Protein 6ZGS (pdb70)

B-factor: mean 89.37, std 30.89, range [28.59, 188.36]

Solvent-accessible surface area: 31086 Å² total; per-residue (Å²): 175,46,71,65,137,28,1,19,83,8,0,49,51,0,3,9,0,0,4,14,0,33,82,0,36,41,28,3,26,174,23,0,81,89,91,43,80,18,49,143,71,53,4,26,78,1,45,17,34,0,21,38,30,6,1,58,38,0,60,49,0,0,48,67,10,53,140,119,24,9,87,136,3,0,61,64,0,0,71,42,0,18,76,0,0,43,81,0,0,139,3,113,43,69,166,81,5,24,93,13,3,0,43,45,0,0,64,0,0,0,12,0,4,0,0,6,0,2,4,1,3,52,11,36,62,91,98,82,2,28,1,0,0,58,2,0,12,0,38,3,53,0,27,80,88,0,14,91,62,0,68,143,20,44,139,98,134,60,79,18,19,39,76,0,3,53,118,2,0,74,41,0,4,91,41,0,60,83,2,0,35,120,1,72,58,18,88,123,59,190,152,26,43,79,209,176,112,192,34,81,79,37,19,51,26,103,52,0,86,61,23,63,57,2,107,50,3,36,28,0,0,36,0,5,1,21,0,0,44,4,0,41,72,32,0,25,7,24,0,120,102,50,67,34,86,59,166,28,0,56,44,3,23,62,20,23,29,131,10,19,10,42,0,9,39,67,0,0,113,68,6,48,164,116,35,16,64,93,35,2,6,52,10,7,43,85,9,15,52,7,0,72,31,0,64,162,67,0,43,54,66,109,5,0,22,83,2,0,74,33,0,0,56,5,34,0,1,9,13,0,0,0,0,5,9,1,2,78,4,0,3,26,90,13,1,0,1,1,1,0,21,0,12,14,0,11,1,78,0,6,79,33,0,58,167,43,0,19,130,16,41,113,81,58,52,50,19,126,70,0,0,41,46,0,0,3,16,0,10,1,0,30,38,11,6,97,136,12,119,65,20,154,81,56,108,5,113,156,93,26,86,129,122,219,85,30,109,29,3,44,48,0,3,8,0,1,3,13,0,32,85,0,45,38,27,3,19,170,22,1,78,88,96,38,81,26,51,164,68,53,3,33,88,1,54,18,34,0,20,38,29,8,1,60,35,0,54,51,1,0,59,66,9,53,140,116,25,5,91,137,3,0,64,60,0,0,72,43,0,20,72,0,0,54,82,0,0,138,5,111,33,64,147,83,8,28,97,14,2,0,51,46,0,0,74,0,0,0,12,0,4,0,0,5,0,0,4,11,2,67,153,79,87,107,101,81,3,24,1,1,0,56,2,0,9,0,35,2,48,0,29,80,91,0,16,86,66,0,98,194,34,80,51,20,49,110,0,2,75,136,0,0,75,37,0,4,92,35,0,57,75,3,0,41,137,12,105,100,239,52,73,67,26,115,95,0,105,60,28,98,64,1,100,72,3,39,47,0,0,59,2,4,0,20,0,0,40,1,0,37,64,46,0,33,25,19,0,150,90,54,64,27,83,58,159,20,1,52,43,4,20,62,23,21,29,123,9,18,10,37,0,8,38,69,0,0,109,60,6,44,155,120,33,16,72,98,40,3,5,52,12,7,43,83,8,9,52,6,0,29,35,0,69,129,67,1,49,54,68,107,4,0,23,82,3,0,71,34,0,0,51,5,30,0,0,8,13,0,0,0,0,4,7,0,4,90,17,3,7,28,84,12,2,0,2,0,0,0,22,0,11,14,0,11,1,79,0,7,83,31,0,53,168,37,1,16,125,22,40,113,82,60,54,39,23,132,56,3,0,20,41,0,0,5,36,1,6,9,0,29,37,14,6,97,137,10,120,90

Secondary structure (DSSP, 8-state):
---TTHHHHHHHHHHHHHHHHHHHHHHTHHHHHHHSS--HHHHHHHHHHHHHHHHHHHHHHHHHHHHH-HHHHHHHHHHHHHHHHHHHHT--SHHHHIIIIIIIIHHHHHHHHHHHHHHHHHH-TTSHHHHHHHHHHHHHHHHHHHHHHHHHHHHSTT--HHHHHHHHHHHHHHHHHHHHHT--PSPSS----S-----EEPPPHHHHHT-HHHHHHHHHHHHHHHHHHHHGGGHHHHHHHHT--HHHHHHHHHHHHHHHHHHHHHHHHHHHHH-SHHHHHHHHHHHHHHHHHHHHHTTSHHHHHHHHHHHHHHHHHHHHHHHHHHHHHH-STTHHHHHHHHHHHHHHHHHHHHHHHHHHHHHHSSSHHHHHHHHHHHHHHHHHHHH-PPPPPEE-HHHHTT--/-HHHHHHHHHHHHHHHHHHHHTHHHHHHHSS--HHHHHHHHHHHHHHHHHHHHHHHHHHHHH-HHHHHHHHHHHHHHHHHHHTT--SHHHHIIIIIIIIHHHHHHHHHHHHHHGGGG-TTSHHHHHHHHHTHHHHHHHHHHHHHHHH--HHHHHHHHHHHHHHHHHHHHHT-------HHHHTT-HHHHHHHHHHHHHHHHHHHHGGGHHHHHHHHT--HHHHHHHHHHHHHHHHHHHHHHHHHHHHH-SHHHHHHHHHHHHHHHHHHHHHTTSHHHHHHHHHHHHHHHHHHHHHHHHHHHHHH-STTHHHHHHHHHHHHHHHHHHHHHHHHHHHHHHTSSHHHHHHHHHHHHHHHHHHHH---

Radius of gyration: 29.69 Å; Cα contacts (8 Å, |Δi|>4): 1518; chains: 2; bounding box: 89×66×71 Å

GO terms:
  GO:0005886 plasma membrane (C, EXP)

Sequence (768 aa):
TMPRWVPLLLGLLGSTTCGMLLYAWSVFIKPLNAEFGWSRAEIAMAFAICCLIFGLMTFPAGRLSDKMGPRKVVMTGGVLLAIGFILSGFIQSKYQLYITYGVIAGFGGGMIYLPPIATAPKWWPDRRALATGFAVVGLGLGSFLMGPLATYIIEKPGMGWRYVFWYCGVAMGIMALIAGAFLEPPPAGWKPAGYTPKVTRDWTYEEAKGDTKFWLLYLAYFCGSFAGLMVIGHLAGFGRDAGLTAMAAAGAVSSLAFSNAATRILSGWFVDKIGIRVYFAALFALQTAAMIAIFQLGGSVVGLSIVAIVIGWNYGAMFTLFPATCLQFYGPTAQGSNYGLLFTACGLAGFAGPWVGGWLKDTTGTYYLPFLCAAALCALGTAIVFMTKPPEKKHALELEVLFQPLLLGLLGSTTCGMLLYAWSVFIKPLNAEFGWSRAEIAMAFAICCLIFGLMTFPAGRLSDKMGPRKVVMTGGVLLAIGFILSGFIQSKYQLYITYGVIAGFGGGMIYLPPIATAPKWWPDRRALATGFAVVGLGLGSFLMGPLATYIIGWRYVFWYCGVAMGIMALIAGAFLEPRDWTYEEAKGDTKFWLLYLAYFCGSFAGLMVIGHLAGFGRDAGLTAMAAAGAVSSLAFSNAATRILSGWFVDKIGIRVYFAALFALQTAAMIAIFQLGGSVVGLSIVAIVIGWNYGAMFTLFPATCLQFYGPTAQGSNYGLLFTACGLAGFAGPWVGGWLKDTTGTYYLPFLCAAALCALGTAIVFMTKP

Nearest PDB structures (foldseek):
  6zgt-assembly1_A  TM=1.002E+00  e=6.004E-56  Syntrophobacter fumaroxidans MPOB
  6zgr-assembly1_A  TM=9.962E-01  e=1.870E-52  Syntrophobacter fumaroxidans MPOB
  6g9x-assembly1_A  TM=9.944E-01  e=1.055E-51  Syntrophobacter fumaroxidans MPOB
  6hcl-assembly1_A  TM=9.976E-01  e=3.540E-51  Syntrophobacter fumaroxidans MPOB
  6zgr-assembly2_B  TM=9.997E-01  e=9.902E-46  Syntrophobacter fumaroxidans MPOB

Organism: Syntrophobacter fumaroxidans (strain DSM 10017 / MPOB) (NCBI:txid335543)

Foldseek 3Di:
DDDLCLLLVLLLLLLLLLLLLLQCLVLCQPVVVVVDVAHSVLSVLLSLLLLLQLLQLLQVLLVCCLVPNLLVQLLVLLVQLLQLLLQCLVDDDSVSSSVSSRHRNSNSSSSSLFNSLLASCLLPVLQNLLSNLSNNLSNLVNCVVNVVVQVVQCPDDVHHNSNSSNVSSVVSSVSSNVSSNPTGHPPPDDHDDPDDVFDFDFAALVRLVPDVLLVLLLLLLLLLLLLLLLPLVCLLVLQVVLPDDSVLSVVLLVLLSVLLSVLSNVVSRVCSPVNAQPVLLVLLLVLLVLLVCCVVQSHHSVSSNVSNNSSSNSSSNSSSRSLVVQCVQGNSSSSSNSVSVSSSSSSVSSNPRHVVSVCQCVVVVDNCVSSVSSSVSSVSSSVSSNVRDHDDTGTDVVVVVPPD/DLVLLLLLQLLLLLLLVVLVLCQVVVVVVDVAHSVLSVLLSLLLLLQLLLLLQVLLVCCLVPNLLVLLLVLLVQQLQLLLQCLVDDDSVSNSCSSRNRNSNSSNSSQQSQLLFQLQVPVLQNLLSSLSNNLSNLVNCVVLVVVCVVQPVNSSSSNVSSVVSSVSSNVSSVPTGHVFAALVRLVPDPLLVLLLLLLLLQLLLLLQPLVCQLVLLVVLPDPSVLSVVLLVLLSVLLNVLSNPVSRVCSVVNAQVVLLVLLLLLLVLLVCCVPQSHDSVSSSVSNNSSSNSSSNSSSRSLVVQCVPGNSSSSSNSVSVSSSSSSVSSNPRRVVSVVVCVVVVHNCVSSVSSSVSSNSSSVSSNPRDD

Structure (mmCIF, N/CA/C/O backbone):
data_6ZGS
#
_entry.id   6ZGS
#
_cell.length_a   102.146
_cell.length_b   199.681
_cell.length_c   61.608
_cell.angle_alpha   90.000
_cell.angle_beta   90.000
_cell.angle_gamma   90.000
#
_symmetry.space_group_name_H-M   'P 21 21 2'
#
loop_
_entity.id
_entity.type
_entity.pdbx_description
1 polymer 'L-lactate transporter'
2 non-polymer 'HYDROCINNAMIC ACID'
3 water water
#
loop_
_atom_site.group_PDB
_atom_site.id
_atom_site.type_symbol
_atom_site.label_atom_id
_atom_site.label_alt_id
_atom_site.label_comp_id
_atom_site.label_asym_id
_atom_site.label_entity_id
_atom_site.label_seq_id
_atom_site.pdbx_PDB_ins_code
_atom_site.Cartn_x
_atom_site.Cartn_y
_atom_site.Cartn_z
_atom_site.occupancy
_atom_site.B_iso_or_equiv
_atom_site.auth_seq_id
_atom_site.auth_comp_id
_atom_site.auth_asym_id
_atom_site.auth_atom_id
_atom_site.pdbx_PDB_model_num
ATOM 1 N N . THR A 1 7 ? -36.022 42.974 17.698 1.00 147.01 7 THR A N 1
ATOM 2 C CA . THR A 1 7 ? -35.780 42.944 16.259 1.00 147.88 7 THR A CA 1
ATOM 3 C C . THR A 1 7 ? -35.415 41.530 15.763 1.00 138.22 7 THR A C 1
ATOM 4 O O . THR A 1 7 ? -36.233 40.616 15.872 1.00 142.90 7 THR A O 1
ATOM 8 N N . MET A 1 8 ? -34.190 41.335 15.215 1.00 124.60 8 MET A N 1
ATOM 9 C CA . MET A 1 8 ? -33.919 40.031 14.600 1.00 115.87 8 MET A CA 1
ATOM 10 C C . MET A 1 8 ? -33.529 38.998 15.661 1.00 109.08 8 MET A C 1
ATOM 11 O O . MET A 1 8 ? -32.807 39.319 16.609 1.00 114.66 8 MET A O 1
ATOM 16 N N . PRO A 1 9 ? -33.996 37.754 15.529 1.00 108.66 9 PRO A N 1
ATOM 17 C CA . PRO A 1 9 ? -33.633 36.719 16.508 1.00 108.65 9 PRO A CA 1
ATOM 18 C C . PRO A 1 9 ? -32.136 36.489 16.527 1.00 103.03 9 PRO A C 1
ATOM 19 O O . PRO A 1 9 ? -31.500 36.345 15.482 1.00 115.03 9 PRO A O 1
ATOM 23 N N . ARG A 1 10 ? -31.582 36.412 17.737 1.00 97.65 10 ARG A N 1
ATOM 24 C CA . ARG A 1 10 ? -30.138 36.472 17.913 1.00 90.66 10 ARG A CA 1
ATOM 25 C C . ARG A 1 10 ? -29.403 35.242 17.383 1.00 83.74 10 ARG A C 1
ATOM 26 O O . ARG A 1 10 ? -28.175 35.168 17.527 1.00 87.31 10 ARG A O 1
ATOM 34 N N . TRP A 1 11 ? -30.095 34.291 16.760 1.00 81.78 11 TRP A N 1
ATOM 35 C CA . TRP A 1 11 ? -29.410 33.201 16.091 1.00 87.70 11 TRP A CA 1
ATOM 36 C C . TRP A 1 11 ? -29.167 33.486 14.623 1.00 90.60 11 TRP A C 1
ATOM 37 O O . TRP A 1 11 ? -28.365 32.794 13.982 1.00 95.33 11 TRP A O 1
ATOM 48 N N . VAL A 1 12 ? -29.844 34.479 14.082 1.00 83.10 12 VAL A N 1
ATOM 49 C CA . VAL A 1 12 ? -29.505 34.962 12.750 1.00 90.34 12 VAL A CA 1
ATOM 50 C C . VAL A 1 12 ? -28.023 35.307 12.635 1.00 85.93 12 VAL A C 1
ATOM 51 O O . VAL A 1 12 ? -27.382 34.854 11.678 1.00 90.05 12 VAL A O 1
ATOM 55 N N . PRO A 1 13 ? -27.426 36.090 13.545 1.00 84.13 13 PRO A N 1
ATOM 56 C CA . PRO A 1 13 ? -25.968 36.273 13.496 1.00 82.58 13 PRO A CA 1
ATOM 57 C C . PRO A 1 13 ? -25.209 34.989 13.319 1.00 83.74 13 PRO A C 1
ATOM 58 O O . PRO A 1 13 ? -24.283 34.937 12.503 1.00 92.03 13 PRO A O 1
ATOM 62 N N . LEU A 1 14 ? -25.582 33.939 14.053 1.00 80.99 14 LEU A N 1
ATOM 63 C CA . LEU A 1 14 ? -24.862 32.681 13.911 1.00 76.47 14 LEU A CA 1
ATOM 64 C C . LEU A 1 14 ? -24.999 32.128 12.505 1.00 80.28 14 LEU A C 1
ATOM 65 O O . LEU A 1 14 ? -24.019 31.633 11.920 1.00 71.22 14 LEU A O 1
ATOM 70 N N . LEU A 1 15 ? -26.212 32.185 11.952 1.00 85.35 15 LEU A N 1
ATOM 71 C CA . LEU A 1 15 ? -26.410 31.697 10.592 1.00 76.99 15 LEU A CA 1
ATOM 72 C C . LEU A 1 15 ? -25.539 32.474 9.614 1.00 87.15 15 LEU A C 1
ATOM 73 O O . LEU A 1 15 ? -24.919 31.895 8.704 1.00 98.71 15 LEU A O 1
ATOM 78 N N . LEU A 1 16 ? -25.432 33.785 9.836 1.00 78.43 16 LEU A N 1
ATOM 79 C CA . LEU A 1 16 ? -24.636 34.635 8.964 1.00 72.36 16 LEU A CA 1
ATOM 80 C C . LEU A 1 16 ? -23.165 34.260 9.028 1.00 81.36 16 LEU A C 1
ATOM 81 O O . LEU A 1 16 ? -22.495 34.138 7.994 1.00 101.10 16 LEU A O 1
ATOM 86 N N . GLY A 1 17 ? -22.641 34.089 10.239 1.00 80.87 17 GLY A N 1
ATOM 87 C CA . GLY A 1 17 ? -21.248 33.702 10.364 1.00 77.78 17 GLY A CA 1
ATOM 88 C C . GLY A 1 17 ? -20.984 32.344 9.753 1.00 75.72 17 GLY A C 1
ATOM 89 O O . GLY A 1 17 ? -19.934 32.115 9.139 1.00 83.55 17 GLY A O 1
ATOM 90 N N . LEU A 1 18 ? -21.944 31.428 9.889 1.00 68.03 18 LEU A N 1
ATOM 91 C CA . LEU A 1 18 ? -21.823 30.155 9.197 1.00 71.99 18 LEU A CA 1
ATOM 92 C C . LEU A 1 18 ? -21.686 30.362 7.682 1.00 89.56 18 LEU A C 1
ATOM 93 O O . LEU A 1 18 ? -20.792 29.776 7.048 1.00 95.39 18 LEU A O 1
ATOM 98 N N . LEU A 1 19 ? -22.518 31.242 7.095 1.00 77.46 19 LEU A N 1
ATOM 99 C CA . LEU A 1 19 ? -22.439 31.469 5.643 1.00 83.61 19 LEU A CA 1
ATOM 100 C C . LEU A 1 19 ? -21.102 32.084 5.215 1.00 85.72 19 LEU A C 1
ATOM 101 O O . LEU A 1 19 ? -20.451 31.603 4.274 1.00 87.21 19 LEU A O 1
ATOM 106 N N . GLY A 1 20 ? -20.683 33.153 5.889 1.00 83.27 20 GLY A N 1
ATOM 107 C CA . GLY A 1 20 ? -19.447 33.828 5.508 1.00 79.75 20 GLY A CA 1
ATOM 108 C C . GLY A 1 20 ? -18.222 32.944 5.678 1.00 89.39 20 GLY A C 1
ATOM 109 O O . GLY A 1 20 ? -17.345 32.875 4.801 1.00 92.76 20 GLY A O 1
ATOM 110 N N . SER A 1 21 ? -18.136 32.248 6.816 1.00 80.28 21 SER A N 1
ATOM 111 C CA . SER A 1 21 ? -17.002 31.363 7.023 1.00 78.17 21 SER A CA 1
ATOM 112 C C . SER A 1 21 ? -17.030 30.192 6.049 1.00 81.99 21 SER A C 1
ATOM 113 O O . SER A 1 21 ? -15.967 29.680 5.680 1.00 86.54 21 SER A O 1
ATOM 116 N N . THR A 1 22 ? -18.221 29.763 5.600 1.00 75.12 22 THR A N 1
ATOM 117 C CA . THR A 1 22 ? -18.265 28.707 4.597 1.00 75.13 22 THR A CA 1
ATOM 118 C C . THR A 1 22 ? -17.712 29.193 3.270 1.00 74.02 22 THR A C 1
ATOM 119 O O . THR A 1 22 ? -16.936 28.485 2.611 1.00 85.40 22 THR A O 1
ATOM 123 N N . THR A 1 23 ? -18.084 30.403 2.879 1.00 72.09 23 THR A N 1
ATOM 124 C CA . THR A 1 23 ? -17.480 31.025 1.703 1.00 80.95 23 THR A CA 1
ATOM 125 C C . THR A 1 23 ? -15.952 31.081 1.824 1.00 85.97 23 THR A C 1
ATOM 126 O O . THR A 1 23 ? -15.232 30.749 0.865 1.00 88.71 23 THR A O 1
ATOM 130 N N . CYS A 1 24 ? -15.441 31.471 3.006 1.00 91.17 24 CYS A N 1
ATOM 131 C CA . CYS A 1 24 ? -13.988 31.563 3.200 1.00 75.64 24 CYS A CA 1
ATOM 132 C C . CYS A 1 24 ? -13.321 30.197 3.098 1.00 77.54 24 CYS A C 1
ATOM 133 O O . CYS A 1 24 ? -12.215 30.066 2.549 1.00 77.71 24 CYS A O 1
ATOM 136 N N . GLY A 1 25 ? -13.981 29.166 3.621 1.00 73.81 25 GLY A N 1
ATOM 137 C CA . GLY A 1 25 ? -13.455 27.826 3.482 1.00 60.61 25 GLY A CA 1
ATOM 138 C C . GLY A 1 25 ? -13.420 27.368 2.040 1.00 65.23 25 GLY A C 1
ATOM 139 O O . GLY A 1 25 ? -12.465 26.716 1.610 1.00 74.61 25 GLY A O 1
ATOM 140 N N . MET A 1 26 ? -14.462 27.683 1.273 1.00 76.97 26 MET A N 1
ATOM 141 C CA . MET A 1 26 ? -14.438 27.358 -0.154 1.00 79.59 26 MET A CA 1
ATOM 142 C C . MET A 1 26 ? -13.247 28.014 -0.843 1.00 82.85 26 MET A C 1
ATOM 143 O O . MET A 1 26 ? -12.516 27.364 -1.611 1.00 81.39 26 MET A O 1
ATOM 148 N N . LEU A 1 27 ? -13.040 29.315 -0.572 1.00 88.26 27 LEU A N 1
ATOM 149 C CA . LEU A 1 27 ? -11.928 30.046 -1.186 1.00 85.31 27 LEU A CA 1
ATOM 150 C C . LEU A 1 27 ? -10.587 29.410 -0.839 1.00 87.01 27 LEU A C 1
ATOM 151 O O . LEU A 1 27 ? -9.727 29.227 -1.711 1.00 81.83 27 LEU A O 1
ATOM 156 N N . LEU A 1 28 ? -10.375 29.108 0.445 1.00 89.12 28 LEU A N 1
ATOM 157 C CA . LEU A 1 28 ? -9.102 28.545 0.873 1.00 75.92 28 LEU A CA 1
ATOM 158 C C . LEU A 1 28 ? -8.933 27.088 0.468 1.00 77.83 28 LEU A C 1
ATOM 159 O O . LEU A 1 28 ? -7.827 26.556 0.614 1.00 83.37 28 LEU A O 1
ATOM 164 N N . TYR A 1 29 ? -10.008 26.400 0.064 1.00 75.21 29 TYR A N 1
ATOM 165 C CA . TYR A 1 29 ? -9.869 25.027 -0.414 1.00 76.91 29 TYR A CA 1
ATOM 166 C C . TYR A 1 29 ? -9.577 24.930 -1.916 1.00 88.09 29 TYR A C 1
ATOM 167 O O . TYR A 1 29 ? -8.885 24.001 -2.348 1.00 97.59 29 TYR A O 1
ATOM 176 N N . ALA A 1 30 ? -10.085 25.867 -2.719 1.00 79.87 30 ALA A N 1
ATOM 177 C CA . ALA A 1 30 ? -9.995 25.813 -4.185 1.00 80.89 30 ALA A CA 1
ATOM 178 C C . ALA A 1 30 ? -8.638 25.427 -4.806 1.00 93.63 30 ALA A C 1
ATOM 179 O O . ALA A 1 30 ? -8.586 24.751 -5.852 1.00 104.38 30 ALA A O 1
ATOM 181 N N . TRP A 1 31 ? -7.536 25.906 -4.216 1.00 93.33 31 TRP A N 1
ATOM 182 C CA . TRP A 1 31 ? -6.238 25.817 -4.888 1.00 97.94 31 TRP A CA 1
ATOM 183 C C . TRP A 1 31 ? -5.866 24.364 -5.176 1.00 98.01 31 TRP A C 1
ATOM 184 O O . TRP A 1 31 ? -5.344 24.034 -6.261 1.00 99.72 31 TRP A O 1
ATOM 195 N N . SER A 1 32 ? -6.147 23.477 -4.221 1.00 95.09 32 SER A N 1
ATOM 196 C CA . SER A 1 32 ? -5.841 22.075 -4.432 1.00 95.07 32 SER A CA 1
ATOM 197 C C . SER A 1 32 ? -6.671 21.520 -5.580 1.00 103.81 32 SER A C 1
ATOM 198 O O . SER A 1 32 ? -6.184 20.676 -6.345 1.00 103.18 32 SER A O 1
ATOM 201 N N . VAL A 1 33 ? -7.909 22.009 -5.732 1.00 98.17 33 VAL A N 1
ATOM 202 C CA . VAL A 1 33 ? -8.734 21.648 -6.886 1.00 94.85 33 VAL A CA 1
ATOM 203 C C . VAL A 1 33 ? -8.009 21.973 -8.185 1.00 103.36 33 VAL A C 1
ATOM 204 O O . VAL A 1 33 ? -8.050 21.205 -9.157 1.00 109.30 33 VAL A O 1
ATOM 208 N N . PHE A 1 34 ? -7.339 23.116 -8.225 1.00 108.00 34 PHE A N 1
ATOM 209 C CA . PHE A 1 34 ? -6.721 23.507 -9.490 1.00 98.80 34 PHE A CA 1
ATOM 210 C C . PHE A 1 34 ? -5.292 23.006 -9.666 1.00 104.17 34 PHE A C 1
ATOM 211 O O . PHE A 1 34 ? -4.673 23.359 -10.672 1.00 109.60 34 PHE A O 1
ATOM 219 N N . ILE A 1 35 ? -4.739 22.238 -8.715 1.00 103.29 35 ILE A N 1
ATOM 220 C CA . ILE A 1 35 ? -3.355 21.755 -8.877 1.00 98.02 35 ILE A CA 1
ATOM 221 C C . ILE A 1 35 ? -3.180 20.995 -10.194 1.00 100.64 35 ILE A C 1
ATOM 222 O O . ILE A 1 35 ? -2.227 21.241 -10.943 1.00 106.57 35 ILE A O 1
ATOM 227 N N . LYS A 1 36 ? -4.058 20.019 -10.477 1.00 96.38 36 LYS A N 1
ATOM 228 C CA . LYS A 1 36 ? -3.853 19.196 -11.678 1.00 98.71 36 LYS A CA 1
ATOM 229 C C . LYS A 1 36 ? -4.288 19.893 -12.974 1.00 114.01 36 LYS A C 1
ATOM 230 O O . LYS A 1 36 ? -3.567 19.796 -13.980 1.00 117.84 36 LYS A O 1
ATOM 236 N N . PRO A 1 37 ? -5.432 20.597 -13.016 1.00 108.36 37 PRO A N 1
ATOM 237 C CA . PRO A 1 37 ? -5.809 21.262 -14.285 1.00 104.80 37 PRO A CA 1
ATOM 238 C C . PRO A 1 37 ? -4.784 22.280 -14.771 1.00 120.92 37 PRO A C 1
ATOM 239 O O . PRO A 1 37 ? -4.456 22.311 -15.969 1.00 135.15 37 PRO A O 1
ATOM 243 N N . LEU A 1 38 ? -4.280 23.133 -13.872 1.00 120.99 38 LEU A N 1
ATOM 244 C CA . LEU A 1 38 ? -3.281 24.131 -14.252 1.00 122.26 38 LEU A CA 1
ATOM 245 C C . LEU A 1 38 ? -1.954 23.499 -14.667 1.00 119.36 38 LEU A C 1
ATOM 246 O O . LEU A 1 38 ? -1.238 24.067 -15.503 1.00 117.96 38 LEU A O 1
ATOM 251 N N . ASN A 1 39 ? -1.586 22.353 -14.085 1.00 110.60 39 ASN A N 1
ATOM 252 C CA . ASN A 1 39 ? -0.391 21.669 -14.560 1.00 109.31 39 ASN A CA 1
ATOM 253 C C . ASN A 1 39 ? -0.631 21.035 -15.922 1.00 121.45 39 ASN A C 1
ATOM 254 O O . ASN A 1 39 ? 0.319 20.844 -16.689 1.00 117.27 39 ASN A O 1
ATOM 259 N N . ALA A 1 40 ? -1.887 20.695 -16.240 1.00 126.73 40 ALA A N 1
ATOM 260 C CA . ALA A 1 40 ? -2.182 20.165 -17.571 1.00 122.61 40 ALA A CA 1
ATOM 261 C C . ALA A 1 40 ? -2.136 21.261 -18.632 1.00 126.11 40 ALA A C 1
ATOM 262 O O . ALA A 1 40 ? -1.599 21.042 -19.724 1.00 139.74 40 ALA A O 1
ATOM 264 N N . GLU A 1 41 ? -2.700 22.444 -18.341 1.00 112.81 41 GLU A N 1
ATOM 265 C CA . GLU A 1 41 ? -2.741 23.490 -19.367 1.00 114.89 41 GLU A CA 1
ATOM 266 C C . GLU A 1 41 ? -1.387 24.171 -19.557 1.00 125.77 41 GLU A C 1
ATOM 267 O O . GLU A 1 41 ? -0.996 24.460 -20.696 1.00 141.98 41 GLU A O 1
ATOM 273 N N . PHE A 1 42 ? -0.672 24.455 -18.468 1.00 121.73 42 PHE A N 1
ATOM 274 C CA . PHE A 1 42 ? 0.622 25.129 -18.508 1.00 124.87 42 PHE A CA 1
ATOM 275 C C . PHE A 1 42 ? 1.693 24.228 -17.892 1.00 134.13 42 PHE A C 1
ATOM 276 O O . PHE A 1 42 ? 1.398 23.192 -17.289 1.00 134.22 42 PHE A O 1
ATOM 284 N N . GLY A 1 43 ? 2.954 24.638 -18.020 1.00 142.86 43 GLY A N 1
ATOM 285 C CA . GLY A 1 43 ? 4.040 23.893 -17.402 1.00 147.95 43 GLY A CA 1
ATOM 286 C C . GLY A 1 43 ? 4.207 24.162 -15.916 1.00 147.96 43 GLY A C 1
ATOM 287 O O . GLY A 1 43 ? 5.337 24.173 -15.417 1.00 158.20 43 GLY A O 1
ATOM 288 N N . TRP A 1 44 ? 3.093 24.359 -15.201 1.00 132.28 44 TRP A N 1
ATOM 289 C CA . TRP A 1 44 ? 3.102 24.888 -13.839 1.00 121.37 44 TRP A CA 1
ATOM 290 C C . TRP A 1 44 ? 3.211 23.781 -12.795 1.00 123.45 44 TRP A C 1
ATOM 291 O O . TRP A 1 44 ? 2.416 22.832 -12.783 1.00 122.38 44 TRP A O 1
ATOM 302 N N . SER A 1 45 ? 4.176 23.939 -11.892 1.00 120.41 45 SER A N 1
ATOM 303 C CA . SER A 1 45 ? 4.447 22.957 -10.859 1.00 106.78 45 SER A CA 1
ATOM 304 C C . SER A 1 45 ? 3.378 22.994 -9.769 1.00 101.80 45 SER A C 1
ATOM 305 O O . SER A 1 45 ? 2.629 23.965 -9.620 1.00 101.25 45 SER A O 1
ATOM 308 N N . ARG A 1 46 ? 3.348 21.938 -8.957 1.00 97.84 46 ARG A N 1
ATOM 309 C CA . ARG A 1 46 ? 2.494 21.988 -7.780 1.00 93.47 46 ARG A CA 1
ATOM 310 C C . ARG A 1 46 ? 2.907 23.148 -6.884 1.00 96.86 46 ARG A C 1
ATOM 311 O O . ARG A 1 46 ? 2.062 23.920 -6.426 1.00 95.38 46 ARG A O 1
ATOM 319 N N . ALA A 1 47 ? 4.216 23.307 -6.660 1.00 94.53 47 ALA A N 1
ATOM 320 C CA . ALA A 1 47 ? 4.706 24.380 -5.795 1.00 94.79 47 ALA A CA 1
ATOM 321 C C . ALA A 1 47 ? 4.377 25.756 -6.359 1.00 99.93 47 ALA A C 1
ATOM 322 O O . ALA A 1 47 ? 4.127 26.698 -5.600 1.00 102.81 47 ALA A O 1
ATOM 324 N N . GLU A 1 48 ? 4.394 25.901 -7.684 1.00 102.86 48 GLU A N 1
ATOM 325 C CA . GLU A 1 48 ? 4.057 27.187 -8.293 1.00 105.86 48 GLU A CA 1
ATOM 326 C C . GLU A 1 48 ? 2.616 27.598 -7.972 1.00 103.08 48 GLU A C 1
ATOM 327 O O . GLU A 1 48 ? 2.341 28.781 -7.738 1.00 108.15 48 GLU A O 1
ATOM 333 N N . ILE A 1 49 ? 1.684 26.632 -7.962 1.00 101.15 49 ILE A N 1
ATOM 334 C CA . ILE A 1 49 ? 0.281 26.859 -7.594 1.00 97.07 49 ILE A CA 1
ATOM 335 C C . ILE A 1 49 ? 0.123 26.997 -6.078 1.00 94.59 49 ILE A C 1
ATOM 336 O O . ILE A 1 49 ? -0.705 27.781 -5.568 1.00 97.03 49 ILE A O 1
ATOM 341 N N . ALA A 1 50 ? 0.920 26.229 -5.338 1.00 81.65 50 ALA A N 1
ATOM 342 C CA . ALA A 1 50 ? 0.936 26.355 -3.891 1.00 74.93 50 ALA A CA 1
ATOM 343 C C . ALA A 1 50 ? 1.402 27.739 -3.490 1.00 77.37 50 ALA A C 1
ATOM 344 O O . ALA A 1 50 ? 1.024 28.237 -2.428 1.00 86.93 50 ALA A O 1
ATOM 346 N N . MET A 1 51 ? 2.231 28.375 -4.321 1.00 70.71 51 MET A N 1
ATOM 347 C CA . MET A 1 51 ? 2.562 29.771 -4.061 1.00 79.44 51 MET A CA 1
ATOM 348 C C . MET A 1 51 ? 1.305 30.634 -4.093 1.00 88.34 51 MET A C 1
ATOM 349 O O . MET A 1 51 ? 1.158 31.556 -3.278 1.00 95.05 51 MET A O 1
ATOM 354 N N . ALA A 1 52 ? 0.369 30.334 -5.008 1.00 92.94 52 ALA A N 1
ATOM 355 C CA . ALA A 1 52 ? -0.879 31.098 -5.053 1.00 88.43 52 ALA A CA 1
ATOM 356 C C . ALA A 1 52 ? -1.666 30.907 -3.767 1.00 84.54 52 ALA A C 1
ATOM 357 O O . ALA A 1 52 ? -2.184 31.871 -3.179 1.00 89.40 52 ALA A O 1
ATOM 359 N N . PHE A 1 53 ? -1.705 29.674 -3.274 1.00 78.56 53 PHE A N 1
ATOM 360 C CA . PHE A 1 53 ? -2.405 29.448 -2.009 1.00 79.61 53 PHE A CA 1
ATOM 361 C C . PHE A 1 53 ? -1.733 30.173 -0.835 1.00 81.36 53 PHE A C 1
ATOM 362 O O . PHE A 1 53 ? -2.414 30.796 -0.004 1.00 87.21 53 PHE A O 1
ATOM 370 N N . ALA A 1 54 ? -0.399 30.091 -0.743 1.00 74.54 54 ALA A N 1
ATOM 371 C CA . ALA A 1 54 ? 0.337 30.740 0.348 1.00 67.35 54 ALA A CA 1
ATOM 372 C C . ALA A 1 54 ? 0.147 32.249 0.344 1.00 83.21 54 ALA A C 1
ATOM 373 O O . ALA A 1 54 ? -0.008 32.866 1.406 1.00 98.36 54 ALA A O 1
ATOM 375 N N . ILE A 1 55 ? 0.215 32.871 -0.838 1.00 88.18 55 ILE A N 1
ATOM 376 C CA . ILE A 1 55 ? -0.076 34.299 -0.936 1.00 80.23 55 ILE A CA 1
ATOM 377 C C . ILE A 1 55 ? -1.500 34.581 -0.462 1.00 82.81 55 ILE A C 1
ATOM 378 O O . ILE A 1 55 ? -1.757 35.582 0.229 1.00 82.10 55 ILE A O 1
ATOM 383 N N . CYS A 1 56 ? -2.451 33.714 -0.834 1.00 84.44 56 CYS A N 1
ATOM 384 C CA . CYS A 1 56 ? -3.824 33.908 -0.379 1.00 78.81 56 CYS A CA 1
ATOM 385 C C . CYS A 1 56 ? -3.892 33.937 1.145 1.00 82.46 56 CYS A C 1
ATOM 386 O O . CYS A 1 56 ? -4.503 34.838 1.739 1.00 83.77 56 CYS A O 1
ATOM 389 N N . CYS A 1 57 ? -3.228 32.978 1.792 1.00 79.38 57 CYS A N 1
ATOM 390 C CA . CYS A 1 57 ? -3.240 32.925 3.255 1.00 75.44 57 CYS A CA 1
ATOM 391 C C . CYS A 1 57 ? -2.577 34.155 3.865 1.00 72.59 57 CYS A C 1
ATOM 392 O O . CYS A 1 57 ? -3.064 34.704 4.868 1.00 68.47 57 CYS A O 1
ATOM 395 N N . LEU A 1 58 ? -1.448 34.586 3.291 1.00 70.85 58 LEU A N 1
ATOM 396 C CA . LEU A 1 58 ? -0.770 35.759 3.821 1.00 70.59 58 LEU A CA 1
ATOM 397 C C . LEU A 1 58 ? -1.683 36.970 3.779 1.00 79.29 58 LEU A C 1
ATOM 398 O O . LEU A 1 58 ? -1.886 37.638 4.799 1.00 93.58 58 LEU A O 1
ATOM 403 N N . ILE A 1 59 ? -2.256 37.269 2.609 1.00 82.88 59 ILE A N 1
ATOM 404 C CA . ILE A 1 59 ? -3.086 38.472 2.505 1.00 83.86 59 ILE A CA 1
ATOM 405 C C . ILE A 1 59 ? -4.354 38.342 3.353 1.00 74.11 59 ILE A C 1
ATOM 406 O O . ILE A 1 59 ? -4.773 39.292 4.010 1.00 76.28 59 ILE A O 1
ATOM 411 N N . PHE A 1 60 ? -5.003 37.186 3.323 1.00 71.78 60 PHE A N 1
ATOM 412 C CA . PHE A 1 60 ? -6.203 36.957 4.126 1.00 72.08 60 PHE A CA 1
ATOM 413 C C . PHE A 1 60 ? -5.936 37.244 5.596 1.00 59.87 60 PHE A C 1
ATOM 414 O O . PHE A 1 60 ? -6.612 38.079 6.221 1.00 64.36 60 PHE A O 1
ATOM 422 N N . GLY A 1 61 ? -4.920 36.576 6.154 1.00 64.79 61 GLY A N 1
ATOM 423 C CA . GLY A 1 61 ? -4.591 36.785 7.548 1.00 71.01 61 GLY A CA 1
ATOM 424 C C . GLY A 1 61 ? -4.182 38.215 7.844 1.00 75.78 61 GLY A C 1
ATOM 425 O O . GLY A 1 61 ? -4.510 38.751 8.905 1.00 79.39 61 GLY A O 1
ATOM 426 N N . LEU A 1 62 ? -3.478 38.870 6.911 1.00 74.43 62 LEU A N 1
ATOM 427 C CA . LEU A 1 62 ? -3.123 40.270 7.149 1.00 78.97 62 LEU A CA 1
ATOM 428 C C . LEU A 1 62 ? -4.354 41.172 7.132 1.00 85.39 62 LEU A C 1
ATOM 429 O O . LEU A 1 62 ? -4.519 42.028 8.014 1.00 85.26 62 LEU A O 1
ATOM 434 N N . MET A 1 63 ? -5.223 41.020 6.121 1.00 84.83 63 MET A N 1
ATOM 435 C CA . MET A 1 63 ? -6.341 41.945 5.919 1.00 77.92 63 MET A CA 1
ATOM 436 C C . MET A 1 63 ? -7.435 41.813 6.965 1.00 74.81 63 MET A C 1
ATOM 437 O O . MET A 1 63 ? -8.342 42.649 6.985 1.00 95.71 63 MET A O 1
ATOM 442 N N . THR A 1 64 ? -7.411 40.780 7.807 1.00 75.14 64 THR A N 1
ATOM 443 C CA . THR A 1 64 ? -8.331 40.807 8.954 1.00 78.77 64 THR A CA 1
ATOM 444 C C . THR A 1 64 ? -8.126 42.052 9.823 1.00 83.89 64 THR A C 1
ATOM 445 O O . THR A 1 64 ? -9.100 42.630 10.328 1.00 87.57 64 THR A O 1
ATOM 449 N N . PHE A 1 65 ? -6.869 42.496 9.999 1.00 78.34 65 PHE A N 1
ATOM 450 C CA . PHE A 1 65 ? -6.607 43.671 10.837 1.00 81.76 65 PHE A CA 1
ATOM 451 C C . PHE A 1 65 ? -7.304 44.924 10.311 1.00 76.09 65 PHE A C 1
ATOM 452 O O . PHE A 1 65 ? -8.106 45.522 11.056 1.00 80.68 65 PHE A O 1
ATOM 460 N N . PRO A 1 66 ? -7.076 45.374 9.064 1.00 68.91 66 PRO A N 1
ATOM 461 C CA . PRO A 1 66 ? -7.877 46.503 8.577 1.00 73.75 66 PRO A CA 1
ATOM 462 C C . PRO A 1 66 ? -9.359 46.192 8.624 1.00 83.15 66 PRO A C 1
ATOM 463 O O . PRO A 1 66 ? -10.163 47.080 8.925 1.00 96.56 66 PRO A O 1
ATOM 467 N N . ALA A 1 67 ? -9.736 44.937 8.353 1.00 75.51 67 ALA A N 1
ATOM 468 C CA . ALA A 1 67 ? -11.146 44.558 8.393 1.00 70.91 67 ALA A CA 1
ATOM 469 C C . ALA A 1 67 ? -11.732 44.756 9.783 1.00 70.99 67 ALA A C 1
ATOM 470 O O . ALA A 1 67 ? -12.828 45.304 9.926 1.00 72.13 67 ALA A O 1
ATOM 472 N N . GLY A 1 68 ? -10.992 44.374 10.826 1.00 72.16 68 GLY A N 1
ATOM 473 C CA . GLY A 1 68 ? -11.507 44.553 12.174 1.00 77.47 68 GLY A CA 1
ATOM 474 C C . GLY A 1 68 ? -11.543 46.007 12.585 1.00 84.70 68 GLY A C 1
ATOM 475 O O . GLY A 1 68 ? -12.517 46.469 13.188 1.00 78.91 68 GLY A O 1
ATOM 476 N N . ARG A 1 69 ? -10.490 46.757 12.257 1.00 87.96 69 ARG A N 1
ATOM 477 C CA . ARG A 1 69 ? -10.536 48.187 12.527 1.00 85.81 69 ARG A CA 1
ATOM 478 C C . ARG A 1 69 ? -11.725 48.831 11.829 1.00 88.07 69 ARG A C 1
ATOM 479 O O . ARG A 1 69 ? -12.442 49.635 12.433 1.00 106.99 69 ARG A O 1
ATOM 487 N N . LEU A 1 70 ? -11.978 48.469 10.566 1.00 84.75 70 LEU A N 1
ATOM 488 C CA . LEU A 1 70 ? -13.091 49.094 9.851 1.00 89.79 70 LEU A CA 1
ATOM 489 C C . LEU A 1 70 ? -14.432 48.576 10.344 1.00 88.70 70 LEU A C 1
ATOM 490 O O . LEU A 1 70 ? -15.409 49.322 10.357 1.00 93.43 70 LEU A O 1
ATOM 495 N N . SER A 1 71 ? -14.506 47.313 10.756 1.00 87.10 71 SER A N 1
ATOM 496 C CA . SER A 1 71 ? -15.746 46.822 11.331 1.00 82.50 71 SER A CA 1
ATOM 497 C C . SER A 1 71 ? -16.068 47.599 12.595 1.00 90.63 71 SER A C 1
ATOM 498 O O . SER A 1 71 ? -17.185 48.107 12.759 1.00 89.04 71 SER A O 1
ATOM 501 N N . ASP A 1 72 ? -15.051 47.834 13.425 1.00 91.38 72 ASP A N 1
ATOM 502 C CA . ASP A 1 72 ? -15.246 48.620 14.637 1.00 88.06 72 ASP A CA 1
ATOM 503 C C . ASP A 1 72 ? -15.645 50.057 14.323 1.00 100.66 72 ASP A C 1
ATOM 504 O O . ASP A 1 72 ? -16.526 50.619 14.984 1.00 97.52 72 ASP A O 1
ATOM 509 N N . LYS A 1 73 ? -15.016 50.671 13.315 1.00 104.15 73 LYS A N 1
ATOM 510 C CA . LYS A 1 73 ? -15.252 52.094 13.079 1.00 98.37 73 LYS A CA 1
ATOM 511 C C . LYS A 1 73 ? -16.579 52.344 12.365 1.00 100.47 73 LYS A C 1
ATOM 512 O O . LYS A 1 73 ? -17.349 53.220 12.771 1.00 97.34 73 LYS A O 1
ATOM 518 N N . MET A 1 74 ? -16.869 51.601 11.292 1.00 104.07 74 MET A N 1
ATOM 519 C CA . MET A 1 74 ? -18.047 51.873 10.469 1.00 92.02 74 MET A CA 1
ATOM 520 C C . MET A 1 74 ? -18.995 50.676 10.368 1.00 90.31 74 MET A C 1
ATOM 521 O O . MET A 1 74 ? -19.858 50.645 9.479 1.00 91.00 74 MET A O 1
ATOM 526 N N . GLY A 1 75 ? -18.881 49.707 11.274 1.00 93.50 75 GLY A N 1
ATOM 527 C CA . GLY A 1 75 ? -19.802 48.595 11.309 1.00 94.18 75 GLY A CA 1
ATOM 528 C C . GLY A 1 75 ? -19.385 47.433 10.437 1.00 98.58 75 GLY A C 1
ATOM 529 O O . GLY A 1 75 ? -18.656 47.590 9.454 1.00 106.23 75 GLY A O 1
ATOM 530 N N . PRO A 1 76 ? -19.866 46.233 10.774 1.00 95.56 76 PRO A N 1
ATOM 531 C CA . PRO A 1 76 ? -19.422 45.035 10.048 1.00 96.12 76 PRO A CA 1
ATOM 532 C C . PRO A 1 76 ? -20.091 44.833 8.694 1.00 93.05 76 PRO A C 1
ATOM 533 O O . PRO A 1 76 ? -19.520 44.128 7.848 1.00 86.16 76 PRO A O 1
ATOM 537 N N . ARG A 1 77 ? -21.261 45.427 8.455 1.00 90.37 77 ARG A N 1
ATOM 538 C CA . ARG A 1 77 ? -21.983 45.161 7.213 1.00 84.28 77 ARG A CA 1
ATOM 539 C C . ARG A 1 77 ? -21.211 45.667 5.996 1.00 86.92 77 ARG A C 1
ATOM 540 O O . ARG A 1 77 ? -21.009 44.927 5.018 1.00 86.38 77 ARG A O 1
ATOM 548 N N . LYS A 1 78 ? -20.784 46.934 6.036 1.00 98.76 78 LYS A N 1
ATOM 549 C CA . LYS A 1 78 ? -20.012 47.509 4.938 1.00 106.80 78 LYS A CA 1
ATOM 550 C C . LYS A 1 78 ? -18.757 46.683 4.653 1.00 109.64 78 LYS A C 1
ATOM 551 O O . LYS A 1 78 ? -18.458 46.378 3.487 1.00 112.95 78 LYS A O 1
ATOM 557 N N . VAL A 1 79 ? -18.044 46.269 5.715 1.00 107.70 79 VAL A N 1
ATOM 558 C CA . VAL A 1 79 ? -16.785 45.522 5.577 1.00 106.24 79 VAL A CA 1
ATOM 559 C C . VAL A 1 79 ? -17.020 44.164 4.914 1.00 98.46 79 VAL A C 1
ATOM 560 O O . VAL A 1 79 ? -16.307 43.780 3.974 1.00 96.80 79 VAL A O 1
ATOM 564 N N . VAL A 1 80 ? -18.022 43.416 5.387 1.00 92.05 80 VAL A N 1
ATOM 565 C CA . VAL A 1 80 ? -18.251 42.081 4.835 1.00 86.17 80 VAL A CA 1
ATOM 566 C C . VAL A 1 80 ? -18.744 42.165 3.385 1.00 88.24 80 VAL A C 1
ATOM 567 O O . VAL A 1 80 ? -18.358 41.350 2.537 1.00 90.43 80 VAL A O 1
ATOM 571 N N . MET A 1 81 ? -19.581 43.151 3.061 1.00 89.89 81 MET A N 1
ATOM 572 C CA . MET A 1 81 ? -20.083 43.216 1.688 1.00 91.45 81 MET A CA 1
ATOM 573 C C . MET A 1 81 ? -18.996 43.679 0.714 1.00 100.38 81 MET A C 1
ATOM 574 O O . MET A 1 81 ? -18.928 43.199 -0.432 1.00 101.91 81 MET A O 1
ATOM 579 N N . THR A 1 82 ? -18.127 44.606 1.149 1.00 98.32 82 THR A N 1
ATOM 580 C CA . THR A 1 82 ? -16.963 44.961 0.337 1.00 98.52 82 THR A CA 1
ATOM 581 C C . THR A 1 82 ? -16.041 43.771 0.135 1.00 103.61 82 THR A C 1
ATOM 582 O O . THR A 1 82 ? -15.483 43.583 -0.957 1.00 99.32 82 THR A O 1
ATOM 586 N N . GLY A 1 83 ? -15.846 42.972 1.188 1.00 101.71 83 GLY A N 1
ATOM 587 C CA . GLY A 1 83 ? -15.073 41.752 1.043 1.00 96.11 83 GLY A CA 1
ATOM 588 C C . GLY A 1 83 ? -15.697 40.795 0.048 1.00 100.65 83 GLY A C 1
ATOM 589 O O . GLY A 1 83 ? -14.988 40.103 -0.691 1.00 104.02 83 GLY A O 1
ATOM 590 N N . GLY A 1 84 ? -17.031 40.709 0.046 1.00 97.37 84 GLY A N 1
ATOM 591 C CA . GLY A 1 84 ? -17.705 39.899 -0.959 1.00 98.94 84 GLY A CA 1
ATOM 592 C C . GLY A 1 84 ? -17.408 40.388 -2.363 1.00 99.78 84 GLY A C 1
ATOM 593 O O . GLY A 1 84 ? -17.128 39.596 -3.269 1.00 108.58 84 GLY A O 1
ATOM 594 N N . VAL A 1 85 ? -17.410 41.706 -2.544 1.00 94.50 85 VAL A N 1
ATOM 595 C CA . VAL A 1 85 ? -17.048 42.276 -3.837 1.00 93.76 85 VAL A CA 1
ATOM 596 C C . VAL A 1 85 ? -15.616 41.889 -4.217 1.00 103.20 85 VAL A C 1
ATOM 597 O O . VAL A 1 85 ? -15.370 41.343 -5.302 1.00 110.77 85 VAL A O 1
ATOM 601 N N . LEU A 1 86 ? -14.654 42.156 -3.321 1.00 98.22 86 LEU A N 1
ATOM 602 C CA . LEU A 1 86 ? -13.245 41.895 -3.634 1.00 89.07 86 LEU A CA 1
ATOM 603 C C . LEU A 1 86 ? -12.997 40.432 -3.934 1.00 90.78 86 LEU A C 1
ATOM 604 O O . LEU A 1 86 ? -12.281 40.088 -4.882 1.00 103.32 86 LEU A O 1
ATOM 609 N N . LEU A 1 87 ? -13.581 39.550 -3.138 1.00 85.52 87 LEU A N 1
ATOM 610 C CA . LEU A 1 87 ? -13.401 38.130 -3.364 1.00 89.07 87 LEU A CA 1
ATOM 611 C C . LEU A 1 87 ? -14.014 37.708 -4.691 1.00 97.49 87 LEU A C 1
ATOM 612 O O . LEU A 1 87 ? -13.399 36.943 -5.448 1.00 97.17 87 LEU A O 1
ATOM 617 N N . ALA A 1 88 ? -15.245 38.161 -4.972 1.00 93.36 88 ALA A N 1
ATOM 618 C CA . ALA A 1 88 ? -15.872 37.827 -6.245 1.00 98.65 88 ALA A CA 1
ATOM 619 C C . ALA A 1 88 ? -14.996 38.271 -7.405 1.00 104.17 88 ALA A C 1
ATOM 620 O O . ALA A 1 88 ? -14.701 37.484 -8.315 1.00 106.27 88 ALA A O 1
ATOM 622 N N . ILE A 1 89 ? -14.510 39.518 -7.341 1.00 97.62 89 ILE A N 1
ATOM 623 C CA . ILE A 1 89 ? -13.645 40.058 -8.387 1.00 100.45 89 ILE A CA 1
ATOM 624 C C . ILE A 1 89 ? -12.409 39.181 -8.570 1.00 109.08 89 ILE A C 1
ATOM 625 O O . ILE A 1 89 ? -12.106 38.739 -9.685 1.00 115.15 89 ILE A O 1
ATOM 630 N N . GLY A 1 90 ? -11.683 38.904 -7.479 1.00 102.68 90 GLY A N 1
ATOM 631 C CA . GLY A 1 90 ? -10.424 38.183 -7.608 1.00 94.45 90 GLY A CA 1
ATOM 632 C C . GLY A 1 90 ? -10.587 36.752 -8.084 1.00 100.22 90 GLY A C 1
ATOM 633 O O . GLY A 1 90 ? -9.830 36.285 -8.943 1.00 105.20 90 GLY A O 1
ATOM 634 N N . PHE A 1 91 ? -11.586 36.038 -7.556 1.00 100.24 91 PHE A N 1
ATOM 635 C CA . PHE A 1 91 ? -11.810 34.653 -7.969 1.00 92.14 91 PHE A CA 1
ATOM 636 C C . PHE A 1 91 ? -12.244 34.584 -9.430 1.00 103.07 91 PHE A C 1
ATOM 637 O O . PHE A 1 91 ? -11.677 33.822 -10.236 1.00 102.20 91 PHE A O 1
ATOM 645 N N . ILE A 1 92 ? -13.233 35.409 -9.799 1.00 115.28 92 ILE A N 1
ATOM 646 C CA . ILE A 1 92 ? -13.731 35.405 -11.169 1.00 119.77 92 ILE A CA 1
ATOM 647 C C . ILE A 1 92 ? -12.620 35.776 -12.144 1.00 122.88 92 ILE A C 1
ATOM 648 O O . ILE A 1 92 ? -12.497 35.174 -13.218 1.00 129.22 92 ILE A O 1
ATOM 653 N N . LEU A 1 93 ? -11.767 36.738 -11.772 1.00 118.39 93 LEU A N 1
ATOM 654 C CA . LEU A 1 93 ? -10.638 37.092 -12.629 1.00 117.07 93 LEU A CA 1
ATOM 655 C C . LEU A 1 93 ? -9.610 35.969 -12.701 1.00 115.25 93 LEU A C 1
ATOM 656 O O . LEU A 1 93 ? -8.962 35.790 -13.740 1.00 125.42 93 LEU A O 1
ATOM 661 N N . SER A 1 94 ? -9.425 35.214 -11.616 1.00 116.28 94 SER A N 1
ATOM 662 C CA . SER A 1 94 ? -8.637 33.998 -11.749 1.00 115.72 94 SER A CA 1
ATOM 663 C C . SER A 1 94 ? -9.210 33.122 -12.852 1.00 124.46 94 SER A C 1
ATOM 664 O O . SER A 1 94 ? -8.459 32.448 -13.567 1.00 120.71 94 SER A O 1
ATOM 667 N N . GLY A 1 95 ? -10.534 33.155 -13.036 1.00 125.77 95 GLY A N 1
ATOM 668 C CA . GLY A 1 95 ? -11.113 32.437 -14.166 1.00 125.17 95 GLY A CA 1
ATOM 669 C C . GLY A 1 95 ? -10.537 32.845 -15.509 1.00 124.69 95 GLY A C 1
ATOM 670 O O . GLY A 1 95 ? -10.361 32.002 -16.396 1.00 116.35 95 GLY A O 1
ATOM 671 N N . PHE A 1 96 ? -10.182 34.123 -15.661 1.00 128.98 96 PHE A N 1
ATOM 672 C CA . PHE A 1 96 ? -9.731 34.687 -16.925 1.00 128.06 96 PHE A CA 1
ATOM 673 C C . PHE A 1 96 ? -8.212 34.812 -17.003 1.00 123.08 96 PHE A C 1
ATOM 674 O O . PHE A 1 96 ? -7.708 35.629 -17.777 1.00 133.86 96 PHE A O 1
ATOM 682 N N . ILE A 1 97 ? -7.471 34.042 -16.213 1.00 124.96 97 ILE A N 1
ATOM 683 C CA . ILE A 1 97 ? -6.021 34.228 -16.163 1.00 128.25 97 ILE A CA 1
ATOM 684 C C . ILE A 1 97 ? -5.363 33.482 -17.316 1.00 134.02 97 ILE A C 1
ATOM 685 O O . ILE A 1 97 ? -5.959 32.617 -17.961 1.00 142.18 97 ILE A O 1
ATOM 690 N N . GLN A 1 98 ? -4.099 33.840 -17.568 1.00 135.38 98 GLN A N 1
ATOM 691 C CA . GLN A 1 98 ? -3.220 33.123 -18.489 1.00 138.35 98 GLN A CA 1
ATOM 692 C C . GLN A 1 98 ? -1.812 32.909 -17.939 1.00 139.23 98 GLN A C 1
ATOM 693 O O . GLN A 1 98 ? -1.066 32.121 -18.525 1.00 144.99 98 GLN A O 1
ATOM 699 N N . SER A 1 99 ? -1.419 33.560 -16.843 1.00 141.79 99 SER A N 1
ATOM 700 C CA . SER A 1 99 ? -0.065 33.474 -16.309 1.00 143.04 99 SER A CA 1
ATOM 701 C C . SER A 1 99 ? -0.079 33.156 -14.819 1.00 140.83 99 SER A C 1
ATOM 702 O O . SER A 1 99 ? -1.126 33.166 -14.164 1.00 150.01 99 SER A O 1
ATOM 705 N N . LYS A 1 100 ? 1.118 32.875 -14.288 1.00 130.63 100 LYS A N 1
ATOM 706 C CA . LYS A 1 100 ? 1.263 32.651 -12.850 1.00 118.38 100 LYS A CA 1
ATOM 707 C C . LYS A 1 100 ? 0.988 33.920 -12.059 1.00 120.65 100 LYS A C 1
ATOM 708 O O . LYS A 1 100 ? 0.191 33.908 -11.116 1.00 123.15 100 LYS A O 1
ATOM 714 N N . TYR A 1 101 ? 1.661 35.019 -12.401 1.00 130.92 101 TYR A N 1
ATOM 715 C CA . TYR A 1 101 ? 1.462 36.248 -11.638 1.00 139.99 101 TYR A CA 1
ATOM 716 C C . TYR A 1 101 ? 0.021 36.729 -11.689 1.00 134.25 101 TYR A C 1
ATOM 717 O O . TYR A 1 101 ? -0.475 37.299 -10.710 1.00 131.11 101 TYR A O 1
ATOM 726 N N . GLN A 1 102 ? -0.675 36.501 -12.799 1.00 126.19 102 GLN A N 1
ATOM 727 C CA . GLN A 1 102 ? -2.097 36.814 -12.821 1.00 118.64 102 GLN A CA 1
ATOM 728 C C . GLN A 1 102 ? -2.851 35.997 -11.784 1.00 110.87 102 GLN A C 1
ATOM 729 O O . GLN A 1 102 ? -3.739 36.519 -11.109 1.00 111.17 102 GLN A O 1
ATOM 735 N N . LEU A 1 103 ? -2.503 34.720 -11.634 1.00 103.21 103 LEU A N 1
ATOM 736 C CA . LEU A 1 103 ? -3.139 33.896 -10.610 1.00 97.78 103 LEU A CA 1
ATOM 737 C C . LEU A 1 103 ? -2.804 34.391 -9.209 1.00 103.39 103 LEU A C 1
ATOM 738 O O . LEU A 1 103 ? -3.678 34.432 -8.332 1.00 98.39 103 LEU A O 1
ATOM 743 N N . TYR A 1 104 ? -1.534 34.732 -8.973 1.00 104.01 104 TYR A N 1
ATOM 744 C CA . TYR A 1 104 ? -1.124 35.267 -7.676 1.00 97.13 104 TYR A CA 1
ATOM 745 C C . TYR A 1 104 ? -1.884 36.538 -7.339 1.00 97.60 104 TYR A C 1
ATOM 746 O O . TYR A 1 104 ? -2.266 36.758 -6.185 1.00 105.12 104 TYR A O 1
ATOM 755 N N . ILE A 1 105 ? -2.078 37.403 -8.325 1.00 95.60 105 ILE A N 1
ATOM 756 C CA . ILE A 1 105 ? -2.771 38.660 -8.076 1.00 93.29 105 ILE A CA 1
ATOM 757 C C . ILE A 1 105 ? -4.265 38.425 -7.884 1.00 100.41 105 ILE A C 1
ATOM 758 O O . ILE A 1 105 ? -4.873 38.928 -6.929 1.00 105.46 105 ILE A O 1
ATOM 763 N N . THR A 1 106 ? -4.885 37.680 -8.802 1.00 96.07 106 THR A N 1
ATOM 764 C CA . THR A 1 106 ? -6.328 37.486 -8.752 1.00 94.57 106 THR A CA 1
ATOM 765 C C . THR A 1 106 ? -6.714 36.631 -7.559 1.00 101.82 106 THR A C 1
ATOM 766 O O . THR A 1 106 ? -7.461 37.067 -6.671 1.00 109.17 106 THR A O 1
ATOM 770 N N . TYR A 1 107 ? -6.193 35.409 -7.512 1.00 97.67 107 TYR A N 1
ATOM 771 C CA . TYR A 1 107 ? -6.558 34.508 -6.425 1.00 101.31 107 TYR A CA 1
ATOM 772 C C . TYR A 1 107 ? -5.874 34.893 -5.119 1.00 100.67 107 TYR A C 1
ATOM 773 O O . TYR A 1 107 ? -6.537 35.053 -4.086 1.00 93.43 107 TYR A O 1
ATOM 782 N N . GLY A 1 108 ? -4.558 35.076 -5.150 1.00 99.47 108 GLY A N 1
ATOM 783 C CA . GLY A 1 108 ? -3.835 35.357 -3.927 1.00 92.91 108 GLY A CA 1
ATOM 784 C C . GLY A 1 108 ? -4.201 36.672 -3.274 1.00 94.05 108 GLY A C 1
ATOM 785 O O . GLY A 1 108 ? -4.664 36.681 -2.130 1.00 93.45 108 GLY A O 1
ATOM 786 N N . VAL A 1 109 ? -4.020 37.786 -3.980 1.00 100.91 109 VAL A N 1
ATOM 787 C CA . VAL A 1 109 ? -4.131 39.095 -3.337 1.00 95.56 109 VAL A CA 1
ATOM 788 C C . VAL A 1 109 ? -5.588 39.558 -3.252 1.00 95.48 109 VAL A C 1
ATOM 789 O O . VAL A 1 109 ? -6.097 39.834 -2.157 1.00 101.45 109 VAL A O 1
ATOM 793 N N . ILE A 1 110 ? -6.275 39.665 -4.399 1.00 90.82 110 ILE A N 1
ATOM 794 C CA . ILE A 1 110 ? -7.645 40.200 -4.413 1.00 96.34 110 ILE A CA 1
ATOM 795 C C . ILE A 1 110 ? -8.594 39.301 -3.623 1.00 93.52 110 ILE A C 1
ATOM 796 O O . ILE A 1 110 ? -9.261 39.741 -2.673 1.00 103.39 110 ILE A O 1
ATOM 801 N N . ALA A 1 111 ? -8.687 38.033 -4.022 1.00 86.94 111 ALA A N 1
ATOM 802 C CA . ALA A 1 111 ? -9.623 37.123 -3.375 1.00 80.56 111 ALA A CA 1
ATOM 803 C C . ALA A 1 111 ? -9.302 36.968 -1.897 1.00 91.10 111 ALA A C 1
ATOM 804 O O . ALA A 1 111 ? -10.211 36.947 -1.060 1.00 86.96 111 ALA A O 1
ATOM 806 N N . GLY A 1 112 ? -8.012 36.901 -1.549 1.00 93.97 112 GLY A N 1
ATOM 807 C CA . GLY A 1 112 ? -7.638 36.792 -0.144 1.00 84.94 112 GLY A CA 1
ATOM 808 C C . GLY A 1 112 ? -7.986 38.040 0.646 1.00 79.50 112 GLY A C 1
ATOM 809 O O . GLY A 1 112 ? -8.364 37.965 1.822 1.00 94.37 112 GLY A O 1
ATOM 810 N 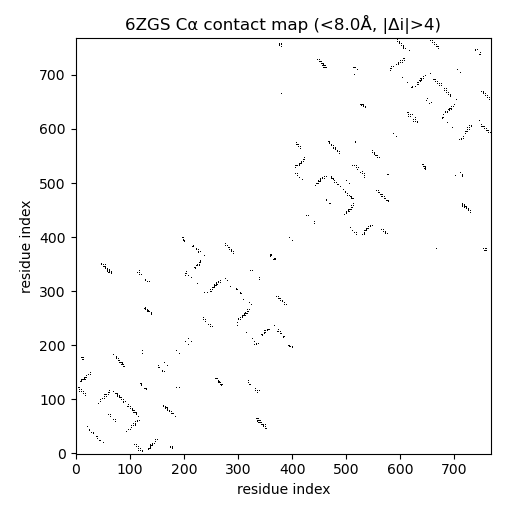N . PHE A 1 113 ? -7.836 39.201 0.017 1.00 70.63 113 PHE A N 1
ATOM 811 C CA . PHE A 1 113 ? -8.274 40.463 0.592 1.00 73.88 113 PHE A CA 1
ATOM 812 C C . PHE A 1 113 ? -9.753 40.391 0.970 1.00 89.65 113 PHE A C 1
ATOM 813 O O . PHE A 1 113 ? -10.149 40.642 2.129 1.00 96.08 113 PHE A O 1
ATOM 821 N N . GLY A 1 114 ? -10.590 40.047 -0.024 1.00 94.75 114 GLY A N 1
ATOM 822 C CA . GLY A 1 114 ? -12.017 39.898 0.231 1.00 97.61 114 GLY A CA 1
ATOM 823 C C . GLY A 1 114 ? -12.321 38.847 1.286 1.00 101.64 114 GLY A C 1
ATOM 824 O O . GLY A 1 114 ? -13.242 39.006 2.097 1.00 106.50 114 GLY A O 1
ATOM 825 N N . GLY A 1 115 ? -11.527 37.776 1.314 1.00 94.68 115 GLY A N 1
ATOM 826 C CA . GLY A 1 115 ? -11.767 36.711 2.274 1.00 94.67 115 GLY A CA 1
ATOM 827 C C . GLY A 1 115 ? -11.551 37.141 3.714 1.00 89.11 115 GLY A C 1
ATOM 828 O O . GLY A 1 115 ? -12.361 36.830 4.587 1.00 87.39 115 GLY A O 1
ATOM 829 N N . GLY A 1 116 ? -10.435 37.827 3.989 1.00 83.26 116 GLY A N 1
ATOM 830 C CA . GLY A 1 116 ? -10.203 38.333 5.339 1.00 82.62 116 GLY A CA 1
ATOM 831 C C . GLY A 1 116 ? -11.280 39.310 5.778 1.00 88.77 116 GLY A C 1
ATOM 832 O O . GLY A 1 116 ? -11.732 39.287 6.940 1.00 84.56 116 GLY A O 1
ATOM 833 N N . MET A 1 117 ? -11.706 40.188 4.853 1.00 91.86 117 MET A N 1
ATOM 834 C CA . MET A 1 117 ? -12.774 41.127 5.191 1.00 86.93 117 MET A CA 1
ATOM 835 C C . MET A 1 117 ? -14.106 40.415 5.450 1.00 78.71 117 MET A C 1
ATOM 836 O O . MET A 1 117 ? -14.925 40.906 6.233 1.00 81.51 117 MET A O 1
ATOM 841 N N . ILE A 1 118 ? -14.344 39.274 4.802 1.00 75.79 118 ILE A N 1
ATOM 842 C CA . ILE A 1 118 ? -15.517 38.453 5.117 1.00 78.76 118 ILE A CA 1
ATOM 843 C C . ILE A 1 118 ? -15.347 37.716 6.449 1.00 80.73 118 ILE A C 1
ATOM 844 O O . ILE A 1 118 ? -16.277 37.617 7.259 1.00 69.82 118 ILE A O 1
ATOM 849 N N . TYR A 1 119 ? -14.167 37.168 6.682 1.00 82.28 119 TYR A N 1
ATOM 850 C CA . TYR A 1 119 ? -13.959 36.267 7.801 1.00 74.36 119 TYR A CA 1
ATOM 851 C C . TYR A 1 119 ? -14.093 36.980 9.133 1.00 65.19 119 TYR A C 1
ATOM 852 O O . TYR A 1 119 ? -14.645 36.416 10.086 1.00 66.30 119 TYR A O 1
ATOM 861 N N . LEU A 1 120 ? -13.541 38.186 9.246 1.00 59.41 120 LEU A N 1
ATOM 862 C CA . LEU A 1 120 ? -13.397 38.710 10.606 1.00 75.80 120 LEU A CA 1
ATOM 863 C C . LEU A 1 120 ? -14.649 39.320 11.258 1.00 74.66 120 LEU A C 1
ATOM 864 O O . LEU A 1 120 ? -14.944 39.049 12.443 1.00 75.38 120 LEU A O 1
ATOM 869 N N . PRO A 1 121 ? -15.369 40.199 10.576 1.00 71.95 121 PRO A N 1
ATOM 870 C CA . PRO A 1 121 ? -16.411 40.948 11.257 1.00 72.56 121 PRO A CA 1
ATOM 871 C C . PRO A 1 121 ? -17.439 40.043 11.917 1.00 69.26 121 PRO A C 1
ATOM 872 O O . PRO A 1 121 ? -17.836 40.315 13.059 1.00 76.25 121 PRO A O 1
ATOM 876 N N . PRO A 1 122 ? -17.864 38.945 11.289 1.00 67.50 122 PRO A N 1
ATOM 877 C CA . PRO A 1 122 ? -18.800 38.051 12.003 1.00 71.15 122 PRO A CA 1
ATOM 878 C C . PRO A 1 122 ? -18.223 37.455 13.273 1.00 72.74 122 PRO A C 1
ATOM 879 O O . PRO A 1 122 ? -18.932 37.315 14.285 1.00 70.00 122 PRO A O 1
ATOM 883 N N . ILE A 1 123 ? -16.942 37.095 13.242 1.00 72.98 123 ILE A N 1
ATOM 884 C CA . ILE A 1 123 ? -16.299 36.597 14.447 1.00 67.12 123 ILE A CA 1
ATOM 885 C C . ILE A 1 123 ? -16.404 37.618 15.564 1.00 72.55 123 ILE A C 1
ATOM 886 O O . ILE A 1 123 ? -16.507 37.253 16.748 1.00 64.99 123 ILE A O 1
ATOM 891 N N . ALA A 1 124 ? -16.349 38.914 15.218 1.00 63.69 124 ALA A N 1
ATOM 892 C CA . ALA A 1 124 ? -16.469 39.944 16.248 1.00 69.49 124 ALA A CA 1
ATOM 893 C C . ALA A 1 124 ? -17.914 40.270 16.611 1.00 72.09 124 ALA A C 1
ATOM 894 O O . ALA A 1 124 ? -18.161 40.827 17.685 1.00 76.22 124 ALA A O 1
ATOM 896 N N . THR A 1 125 ? -18.865 39.996 15.722 1.00 73.26 125 THR A N 1
ATOM 897 C CA . THR A 1 125 ? -20.239 40.429 15.948 1.00 71.09 125 THR A CA 1
ATOM 898 C C . THR A 1 125 ? -21.071 39.376 16.683 1.00 70.98 125 THR A C 1
ATOM 899 O O . THR A 1 125 ? -21.845 39.728 17.585 1.00 78.94 125 THR A O 1
ATOM 903 N N . ALA A 1 126 ? -20.918 38.097 16.324 1.00 68.57 126 ALA A N 1
ATOM 904 C CA . ALA A 1 126 ? -21.791 37.059 16.873 1.00 66.10 126 ALA A CA 1
ATOM 905 C C . ALA A 1 126 ? -21.763 36.966 18.393 1.00 66.76 126 ALA A C 1
ATOM 906 O O . ALA A 1 126 ? -22.845 36.945 19.006 1.00 81.50 126 ALA A O 1
ATOM 908 N N . PRO A 1 127 ? -20.613 36.935 19.064 1.00 65.12 127 PRO A N 1
ATOM 909 C CA . PRO A 1 127 ? -20.654 36.882 20.533 1.00 65.54 127 PRO A CA 1
ATOM 910 C C . PRO A 1 127 ? -21.366 38.044 21.156 1.00 65.54 127 PRO A C 1
ATOM 911 O O . PRO A 1 127 ? -21.812 37.923 22.305 1.00 76.08 127 PRO A O 1
ATOM 915 N N . LYS A 1 128 ? -21.451 39.187 20.465 1.00 64.00 128 LYS A N 1
ATOM 916 C CA . LYS A 1 128 ? -22.185 40.315 21.007 1.00 54.45 128 LYS A CA 1
ATOM 917 C C . LYS A 1 128 ? -23.669 39.992 21.159 1.00 73.49 128 LYS A C 1
ATOM 918 O O . LYS A 1 128 ? -24.359 40.602 21.990 1.00 81.19 128 LYS A O 1
ATOM 924 N N . TRP A 1 129 ? -24.195 39.094 20.329 1.00 72.08 129 TRP A N 1
ATOM 925 C CA . TRP A 1 129 ? -25.582 38.685 20.480 1.00 71.42 129 TRP A CA 1
ATOM 926 C C . TRP A 1 129 ? -25.708 37.560 21.487 1.00 78.21 129 TRP A C 1
ATOM 927 O O . TRP A 1 129 ? -26.832 37.198 21.849 1.00 77.11 129 TRP A O 1
ATOM 938 N N . TRP A 1 130 ? -24.574 37.036 21.957 1.00 83.07 130 TRP A N 1
ATOM 939 C CA . TRP A 1 130 ? -24.520 35.847 22.808 1.00 76.82 130 TRP A CA 1
ATOM 940 C C . TRP A 1 130 ? -23.524 36.054 23.941 1.00 74.83 130 TRP A C 1
ATOM 941 O O . TRP A 1 130 ? -22.489 35.383 24.013 1.00 85.91 130 TRP A O 1
ATOM 952 N N . PRO A 1 131 ? -23.819 36.965 24.868 1.00 65.53 131 PRO A N 1
ATOM 953 C CA . PRO A 1 131 ? -22.935 37.110 26.037 1.00 63.51 131 PRO A CA 1
ATOM 954 C C . PRO A 1 131 ? -22.999 35.933 26.991 1.00 66.58 131 PRO A C 1
ATOM 955 O O . PRO A 1 131 ? -22.052 35.740 27.766 1.00 72.89 131 PRO A O 1
ATOM 959 N N . ASP A 1 132 ? -24.052 35.115 26.930 1.00 66.91 132 ASP A N 1
ATOM 960 C CA . ASP A 1 132 ? -24.123 33.903 27.735 1.00 63.35 132 ASP A CA 1
ATOM 961 C C . ASP A 1 132 ? -23.375 32.740 27.104 1.00 72.54 132 ASP A C 1
ATOM 962 O O . ASP A 1 132 ? -23.025 31.790 27.818 1.00 77.34 132 ASP A O 1
ATOM 967 N N . ARG A 1 133 ? -23.129 32.786 25.790 1.00 72.67 133 ARG A N 1
ATOM 968 C CA . ARG A 1 133 ? -22.456 31.699 25.072 1.00 71.34 133 ARG A CA 1
ATOM 969 C C . ARG A 1 133 ? -21.445 32.262 24.061 1.00 69.76 133 ARG A C 1
ATOM 970 O O . ARG A 1 133 ? -21.541 32.036 22.854 1.00 66.59 133 ARG A O 1
ATOM 978 N N . ARG A 1 134 ? -20.431 32.988 24.557 1.00 67.41 134 ARG A N 1
ATOM 979 C CA . ARG A 1 134 ? -19.541 33.720 23.652 1.00 56.72 134 ARG A CA 1
ATOM 980 C C . ARG A 1 134 ? -18.743 32.772 22.782 1.00 60.43 134 ARG A C 1
ATOM 981 O O . ARG A 1 134 ? -18.620 32.980 21.564 1.00 78.42 134 ARG A O 1
ATOM 989 N N . ALA A 1 135 ? -18.217 31.715 23.378 1.00 55.98 135 ALA A N 1
ATOM 990 C CA . ALA A 1 135 ? -17.350 30.828 22.617 1.00 48.79 135 ALA A CA 1
ATOM 991 C C . ALA A 1 135 ? -18.138 30.023 21.591 1.00 54.29 135 ALA A C 1
ATOM 992 O O . ALA A 1 135 ? -17.640 29.759 20.490 1.00 58.87 135 ALA A O 1
ATOM 994 N N . LEU A 1 136 ? -19.365 29.618 21.921 1.00 58.84 136 LEU A N 1
ATOM 995 C CA . LEU A 1 136 ? -20.180 28.916 20.929 1.00 57.05 136 LEU A CA 1
ATOM 996 C C . LEU A 1 136 ? -20.536 29.836 19.763 1.00 64.66 136 LEU A C 1
ATOM 997 O O . LEU A 1 136 ? -20.508 29.417 18.593 1.00 71.46 136 LEU A O 1
ATOM 1002 N N . ALA A 1 137 ? -20.856 31.098 20.066 1.00 56.70 137 ALA A N 1
ATOM 1003 C CA . ALA A 1 137 ? -21.152 32.064 19.009 1.00 57.15 137 ALA A CA 1
ATOM 1004 C C . ALA A 1 137 ? -19.955 32.233 18.079 1.00 66.59 137 ALA A C 1
ATOM 1005 O O . ALA A 1 137 ? -20.084 32.160 16.845 1.00 80.29 137 ALA A O 1
ATOM 1007 N N . THR A 1 138 ? -18.770 32.432 18.663 1.00 70.99 138 THR A N 1
ATOM 1008 C CA . THR A 1 138 ? -17.544 32.484 17.870 1.00 66.37 138 THR A CA 1
ATOM 1009 C C . THR A 1 138 ? -17.366 31.233 16.997 1.00 64.53 138 THR A C 1
ATOM 1010 O O . THR A 1 138 ? -17.018 31.325 15.802 1.00 66.07 138 THR A O 1
ATOM 1014 N N . GLY A 1 139 ? -17.625 30.049 17.566 1.00 54.76 139 GLY A N 1
ATOM 1015 C CA . GLY A 1 139 ? -17.461 28.824 16.792 1.00 52.92 139 GLY A CA 1
ATOM 1016 C C . GLY A 1 139 ? -18.387 28.778 15.593 1.00 66.22 139 GLY A C 1
ATOM 1017 O O . GLY A 1 139 ? -18.024 28.258 14.535 1.00 72.95 139 GLY A O 1
ATOM 1018 N N . PHE A 1 140 ? -19.606 29.293 15.751 1.00 66.45 140 PHE A N 1
ATOM 1019 C CA . PHE A 1 140 ? -20.477 29.400 14.587 1.00 59.02 140 PHE A CA 1
ATOM 1020 C C . PHE A 1 140 ? -19.901 30.373 13.574 1.00 62.86 140 PHE A C 1
ATOM 1021 O O . PHE A 1 140 ? -20.095 30.207 12.363 1.00 74.30 140 PHE A O 1
ATOM 1029 N N . ALA A 1 141 ? -19.204 31.405 14.045 1.00 67.04 141 ALA A N 1
ATOM 1030 C CA . ALA A 1 141 ? -18.572 32.305 13.082 1.00 65.41 141 ALA A CA 1
ATOM 1031 C C . ALA A 1 141 ? -17.427 31.640 12.309 1.00 68.48 141 ALA A C 1
ATOM 1032 O O . ALA A 1 141 ? -17.047 32.147 11.248 1.00 72.05 141 ALA A O 1
ATOM 1034 N N . VAL A 1 142 ? -16.849 30.547 12.800 1.00 65.39 142 VAL A N 1
ATOM 1035 C CA . VAL A 1 142 ? -15.692 29.962 12.116 1.00 61.40 142 VAL A CA 1
ATOM 1036 C C . VAL A 1 142 ? -15.915 28.557 11.547 1.00 64.77 142 VAL A C 1
ATOM 1037 O O . VAL A 1 142 ? -15.049 28.075 10.790 1.00 70.22 142 VAL A O 1
ATOM 1041 N N . VAL A 1 143 ? -17.021 27.869 11.855 1.00 55.35 143 VAL A N 1
ATOM 1042 C CA . VAL A 1 143 ? -17.119 26.466 11.436 1.00 56.38 143 VAL A CA 1
ATOM 1043 C C . VAL A 1 143 ? -17.156 26.331 9.913 1.00 65.30 143 VAL A C 1
ATOM 1044 O O . VAL A 1 143 ? -16.796 25.276 9.351 1.00 72.70 143 VAL A O 1
ATOM 1048 N N . GLY A 1 144 ? -17.580 27.385 9.220 1.00 67.61 144 GLY A N 1
ATOM 1049 C CA . GLY A 1 144 ? -17.622 27.321 7.771 1.00 74.15 144 GLY A CA 1
ATOM 1050 C C . GLY A 1 144 ? -16.270 27.025 7.144 1.00 72.69 144 GLY A C 1
ATOM 1051 O O . GLY A 1 144 ? -16.205 26.477 6.046 1.00 89.31 144 GLY A O 1
ATOM 1052 N N . LEU A 1 145 ? -15.170 27.386 7.818 1.00 63.72 145 LEU A N 1
ATOM 1053 C CA . LEU A 1 145 ? -13.868 27.032 7.257 1.00 64.94 145 LEU A CA 1
ATOM 1054 C C . LEU A 1 145 ? -13.620 25.537 7.318 1.00 63.95 145 LEU A C 1
ATOM 1055 O O . LEU A 1 145 ? -12.898 25.004 6.468 1.00 86.84 145 LEU A O 1
ATOM 1060 N N . GLY A 1 146 ? -14.215 24.827 8.281 1.00 62.16 146 GLY A N 1
ATOM 1061 C CA . GLY A 1 146 ? -14.177 23.370 8.189 1.00 52.80 146 GLY A CA 1
ATOM 1062 C C . GLY A 1 146 ? -15.181 22.766 7.223 1.00 63.97 146 GLY A C 1
ATOM 1063 O O . GLY A 1 146 ? -14.998 21.622 6.804 1.00 77.12 146 GLY A O 1
ATOM 1064 N N . LEU A 1 147 ? -16.235 23.502 6.858 1.00 73.87 147 LEU A N 1
ATOM 1065 C CA . LEU A 1 147 ? -17.240 22.979 5.915 1.00 75.49 147 LEU A CA 1
ATOM 1066 C C . LEU A 1 147 ? -16.956 23.298 4.445 1.00 88.90 147 LEU A C 1
ATOM 1067 O O . LEU A 1 147 ? -17.578 22.692 3.546 1.00 80.95 147 LEU A O 1
ATOM 1072 N N . GLY A 1 148 ? -16.091 24.280 4.181 1.00 99.65 148 GLY A N 1
ATOM 1073 C CA . GLY A 1 148 ? -15.893 24.743 2.817 1.00 101.82 148 GLY A CA 1
ATOM 1074 C C . GLY A 1 148 ? -15.327 23.686 1.889 1.00 106.88 148 GLY A C 1
ATOM 1075 O O . GLY A 1 148 ? -15.659 23.664 0.702 1.00 125.34 148 GLY A O 1
ATOM 1076 N N . SER A 1 149 ? -14.452 22.816 2.403 1.00 92.43 149 SER A N 1
ATOM 1077 C CA . SER A 1 149 ? -13.948 21.700 1.606 1.00 85.69 149 SER A CA 1
ATOM 1078 C C . SER A 1 149 ? -15.085 20.803 1.134 1.00 98.87 149 SER A C 1
ATOM 1079 O O . SER A 1 149 ? -15.192 20.498 -0.059 1.00 117.85 149 SER A O 1
ATOM 1082 N N . PHE A 1 150 ? -15.930 20.344 2.070 1.00 87.81 150 PHE A N 1
ATOM 1083 C CA . PHE A 1 150 ? -17.033 19.456 1.704 1.00 77.66 150 PHE A CA 1
ATOM 1084 C C . PHE A 1 150 ? -17.965 20.112 0.702 1.00 84.83 150 PHE A C 1
ATOM 1085 O O . PHE A 1 150 ? -18.558 19.424 -0.132 1.00 100.19 150 PHE A O 1
ATOM 1093 N N . LEU A 1 151 ? -18.123 21.432 0.769 1.00 90.91 151 LEU A N 1
ATOM 1094 C CA . LEU A 1 151 ? -19.000 22.050 -0.225 1.00 92.08 151 LEU A CA 1
ATOM 1095 C C . LEU A 1 151 ? -18.309 22.193 -1.573 1.00 102.24 151 LEU A C 1
ATOM 1096 O O . LEU A 1 151 ? -18.910 21.902 -2.612 1.00 119.56 151 LEU A O 1
ATOM 1101 N N . MET A 1 152 ? -17.046 22.612 -1.587 1.00 102.02 152 MET A N 1
ATOM 1102 C CA . MET A 1 152 ? -16.435 22.954 -2.861 1.00 103.77 152 MET A CA 1
ATOM 1103 C C . MET A 1 152 ? -15.947 21.723 -3.615 1.00 103.13 152 MET A C 1
ATOM 1104 O O . MET A 1 152 ? -16.144 21.635 -4.831 1.00 118.51 152 MET A O 1
ATOM 1109 N N . GLY A 1 153 ? -15.347 20.759 -2.919 1.00 89.85 153 GLY A N 1
ATOM 1110 C CA . GLY A 1 153 ? -14.811 19.567 -3.538 1.00 91.52 153 GLY A CA 1
ATOM 1111 C C . GLY A 1 153 ? -15.710 18.939 -4.588 1.00 109.08 153 GLY A C 1
ATOM 1112 O O . GLY A 1 153 ? -15.355 18.868 -5.774 1.00 119.21 153 GLY A O 1
ATOM 1113 N N . PRO A 1 154 ? -16.899 18.477 -4.183 1.00 108.15 154 PRO A N 1
ATOM 1114 C CA . PRO A 1 154 ? -17.826 17.916 -5.180 1.00 104.96 154 PRO A CA 1
ATOM 1115 C C . PRO A 1 154 ? -18.233 18.929 -6.229 1.00 107.47 154 PRO A C 1
ATOM 1116 O O . PRO A 1 154 ? -18.355 18.584 -7.411 1.00 114.71 154 PRO A O 1
ATOM 1120 N N . LEU A 1 155 ? -18.414 20.187 -5.822 1.00 108.02 155 LEU A N 1
ATOM 1121 C CA . LEU A 1 155 ? -18.825 21.231 -6.755 1.00 111.65 155 LEU A CA 1
ATOM 1122 C C . LEU A 1 155 ? -17.760 21.482 -7.821 1.00 122.03 155 LEU A C 1
ATOM 1123 O O . LEU A 1 155 ? -18.054 21.485 -9.030 1.00 141.24 155 LEU A O 1
ATOM 1128 N N . ALA A 1 156 ? -16.519 21.726 -7.388 1.00 107.49 156 ALA A N 1
ATOM 1129 C CA . ALA A 1 156 ? -15.440 21.982 -8.339 1.00 115.52 156 ALA A CA 1
ATOM 1130 C C . ALA A 1 156 ? -15.150 20.763 -9.220 1.00 129.40 156 ALA A C 1
ATOM 1131 O O . ALA A 1 156 ? -14.836 20.913 -10.410 1.00 140.53 156 ALA A O 1
ATOM 1133 N N . THR A 1 157 ? -15.269 19.545 -8.671 1.00 123.86 157 THR A N 1
ATOM 1134 C CA . THR A 1 157 ? -15.096 18.360 -9.514 1.00 117.82 157 THR A CA 1
ATOM 1135 C C . THR A 1 157 ? -16.170 18.304 -10.593 1.00 121.33 157 THR A C 1
ATOM 1136 O O . THR A 1 157 ? -15.875 18.102 -11.783 1.00 121.98 157 THR A O 1
ATOM 1140 N N . TYR A 1 158 ? -17.424 18.527 -10.188 1.00 127.31 158 TYR A N 1
ATOM 1141 C CA . TYR A 1 158 ? -18.547 18.497 -11.113 1.00 134.32 158 TYR A CA 1
ATOM 1142 C C . TYR A 1 158 ? -18.313 19.465 -12.269 1.00 134.34 158 TYR A C 1
ATOM 1143 O O . TYR A 1 158 ? -18.521 19.114 -13.437 1.00 140.31 158 TYR A O 1
ATOM 1152 N N . ILE A 1 159 ? -17.856 20.689 -11.963 1.00 135.27 159 ILE A N 1
ATOM 1153 C CA . ILE A 1 159 ? -17.674 21.685 -13.027 1.00 133.96 159 ILE A CA 1
ATOM 1154 C C . ILE A 1 159 ? -16.464 21.351 -13.908 1.00 137.58 159 ILE A C 1
ATOM 1155 O O . ILE A 1 159 ? -16.516 21.516 -15.135 1.00 138.78 159 ILE A O 1
ATOM 1160 N N . ILE A 1 160 ? -15.351 20.899 -13.312 1.00 133.10 160 ILE A N 1
ATOM 1161 C CA . ILE A 1 160 ? -14.150 20.649 -14.113 1.00 135.36 160 ILE A CA 1
ATOM 1162 C C . ILE A 1 160 ? -14.371 19.494 -15.084 1.00 141.14 160 ILE A C 1
ATOM 1163 O O . ILE A 1 160 ? -13.952 19.561 -16.247 1.00 150.85 160 ILE A O 1
ATOM 1168 N N . GLU A 1 161 ? -15.030 18.421 -14.633 1.00 135.59 161 GLU A N 1
ATOM 1169 C CA . GLU A 1 161 ? -15.171 17.246 -15.491 1.00 131.07 161 GLU A CA 1
ATOM 1170 C C . GLU A 1 161 ? -16.280 17.382 -16.531 1.00 133.91 161 GLU A C 1
ATOM 1171 O O . GLU A 1 161 ? -16.291 16.610 -17.496 1.00 139.78 161 GLU A O 1
ATOM 1177 N N . LYS A 1 162 ? -17.192 18.337 -16.381 1.00 134.20 162 LYS A N 1
ATOM 1178 C CA . LYS A 1 162 ? -18.256 18.483 -17.363 1.00 149.72 162 LYS A CA 1
ATOM 1179 C C . LYS A 1 162 ? -17.700 19.054 -18.667 1.00 159.05 162 LYS A C 1
ATOM 1180 O O . LYS A 1 162 ? -16.867 19.968 -18.644 1.00 162.31 162 LYS A O 1
ATOM 1186 N N . PRO A 1 163 ? -18.165 18.552 -19.822 1.00 155.62 163 PRO A N 1
ATOM 1187 C CA . PRO A 1 163 ? -17.477 18.815 -21.097 1.00 150.69 163 PRO A CA 1
ATOM 1188 C C . PRO A 1 163 ? -17.536 20.260 -21.568 1.00 144.91 163 PRO A C 1
ATOM 1189 O O . PRO A 1 163 ? -16.518 20.808 -22.006 1.00 143.84 163 PRO A O 1
ATOM 1193 N N . GLY A 1 164 ? -18.712 20.883 -21.503 1.00 144.07 164 GLY A N 1
ATOM 1194 C CA . GLY A 1 164 ? -18.835 22.271 -21.910 1.00 149.54 164 GLY A CA 1
ATOM 1195 C C . GLY A 1 164 ? -18.181 23.265 -20.983 1.00 150.85 164 GLY A C 1
ATOM 1196 O O . GLY A 1 164 ? -18.167 24.461 -21.298 1.00 148.00 164 GLY A O 1
ATOM 1197 N N . MET A 1 165 ? -17.628 22.795 -19.863 1.00 155.86 165 MET A N 1
ATOM 1198 C CA . MET A 1 165 ? -17.091 23.579 -18.761 1.00 158.25 165 MET A CA 1
ATOM 1199 C C . MET A 1 165 ? -15.565 23.420 -18.709 1.00 158.85 165 MET A C 1
ATOM 1200 O O . MET A 1 165 ? -14.923 23.205 -19.753 1.00 156.98 165 MET A O 1
ATOM 1205 N N . GLY A 1 166 ? -14.998 23.524 -17.515 1.00 159.72 166 GLY A N 1
ATOM 1206 C CA . GLY A 1 166 ? -13.563 23.489 -17.322 1.00 156.49 166 GLY A CA 1
ATOM 1207 C C . GLY A 1 166 ? -13.223 24.106 -15.976 1.00 144.32 166 GLY A C 1
ATOM 1208 O O . GLY A 1 166 ? -14.108 24.459 -15.195 1.00 137.50 166 GLY A O 1
ATOM 1209 N N . TRP A 1 167 ? -11.919 24.239 -15.720 1.00 132.36 167 TRP A N 1
ATOM 1210 C CA . TRP A 1 167 ? -11.519 24.803 -14.434 1.00 118.89 167 TRP A CA 1
ATOM 1211 C C . TRP A 1 167 ? -11.774 26.305 -14.391 1.00 121.92 167 TRP A C 1
ATOM 1212 O O . TRP A 1 167 ? -12.174 26.847 -13.348 1.00 136.71 167 TRP A O 1
ATOM 1223 N N . ARG A 1 168 ? -11.551 27.000 -15.510 1.00 112.39 168 ARG A N 1
ATOM 1224 C CA . ARG A 1 168 ? -11.897 28.415 -15.550 1.00 116.96 168 ARG A CA 1
ATOM 1225 C C . ARG A 1 168 ? -13.367 28.615 -15.220 1.00 128.89 168 ARG A C 1
ATOM 1226 O O . ARG A 1 168 ? -13.747 29.631 -14.617 1.00 133.00 168 ARG A O 1
ATOM 1234 N N . TYR A 1 169 ? -14.202 27.646 -15.601 1.00 135.85 169 TYR A N 1
ATOM 1235 C CA . TYR A 1 169 ? -15.617 27.688 -15.262 1.00 145.18 169 TYR A CA 1
ATOM 1236 C C . TYR A 1 169 ? -15.829 27.526 -13.758 1.00 127.78 169 TYR A C 1
ATOM 1237 O O . TYR A 1 169 ? -16.743 28.144 -13.197 1.00 122.55 169 TYR A O 1
ATOM 1246 N N . VAL A 1 170 ? -14.997 26.715 -13.089 1.00 120.46 170 VAL A N 1
ATOM 1247 C CA . VAL A 1 170 ? -15.025 26.672 -11.625 1.00 118.97 170 VAL A CA 1
ATOM 1248 C C . VAL A 1 170 ? -14.791 28.060 -11.059 1.00 121.69 170 VAL A C 1
ATOM 1249 O O . VAL A 1 170 ? -15.585 28.560 -10.256 1.00 121.97 170 VAL A O 1
ATOM 1253 N N . PHE A 1 171 ? -13.706 28.714 -11.485 1.00 119.04 171 PHE A N 1
ATOM 1254 C CA . PHE A 1 171 ? -13.430 30.058 -10.973 1.00 111.27 171 PHE A CA 1
ATOM 1255 C C . PHE A 1 171 ? -14.623 30.982 -11.196 1.00 120.21 171 PHE A C 1
ATOM 1256 O O . PHE A 1 171 ? -15.121 31.602 -10.252 1.00 121.37 171 PHE A O 1
ATOM 1264 N N . TRP A 1 172 ? -15.155 31.009 -12.422 1.00 125.42 172 TRP A N 1
ATOM 1265 C CA . TRP A 1 172 ? -16.224 31.948 -12.767 1.00 133.83 172 TRP A CA 1
ATOM 1266 C C . TRP A 1 172 ? -17.506 31.686 -11.973 1.00 129.49 172 TRP A C 1
ATOM 1267 O O . TRP A 1 172 ? -18.007 32.564 -11.247 1.00 130.76 172 TRP A O 1
ATOM 1278 N N . TYR A 1 173 ? -18.062 30.477 -12.115 1.00 121.92 173 TYR A N 1
ATOM 1279 C CA . TYR A 1 173 ? -19.344 30.176 -11.489 1.00 124.26 173 TYR A CA 1
ATOM 1280 C C . TYR A 1 173 ? -19.226 30.134 -9.971 1.00 126.54 173 TYR A C 1
ATOM 1281 O O . TYR A 1 173 ? -20.074 30.693 -9.259 1.00 137.17 173 TYR A O 1
ATOM 1290 N N . CYS A 1 174 ? -18.181 29.492 -9.447 1.00 114.13 174 CYS A N 1
ATOM 1291 C CA . CYS A 1 174 ? -18.002 29.451 -8.007 1.00 107.97 174 CYS A CA 1
ATOM 1292 C C . CYS A 1 174 ? -17.733 30.838 -7.440 1.00 102.07 174 CYS A C 1
ATOM 1293 O O . CYS A 1 174 ? -18.109 31.108 -6.293 1.00 110.88 174 CYS A O 1
ATOM 1296 N N . GLY A 1 175 ? -17.142 31.748 -8.231 1.00 96.24 175 GLY A N 1
ATOM 1297 C CA . GLY A 1 175 ? -16.885 33.082 -7.730 1.00 91.94 175 GLY A CA 1
ATOM 1298 C C . GLY A 1 175 ? -18.147 33.907 -7.660 1.00 108.62 175 GLY A C 1
ATOM 1299 O O . GLY A 1 175 ? -18.342 34.661 -6.702 1.00 116.96 175 GLY A O 1
ATOM 1300 N N . VAL A 1 176 ? -19.041 33.724 -8.636 1.00 117.55 176 VAL A N 1
ATOM 1301 C CA . VAL A 1 176 ? -20.378 34.312 -8.524 1.00 116.07 176 VAL A CA 1
ATOM 1302 C C . VAL A 1 176 ? -21.101 33.768 -7.290 1.00 108.19 176 VAL A C 1
ATOM 1303 O O . VAL A 1 176 ? -21.714 34.524 -6.520 1.00 104.27 176 VAL A O 1
ATOM 1307 N N . ALA A 1 177 ? -21.076 32.439 -7.112 1.00 103.61 177 ALA A N 1
ATOM 1308 C CA . ALA A 1 177 ? -21.812 31.822 -6.010 1.00 101.01 177 ALA A CA 1
ATOM 1309 C C . ALA A 1 177 ? -21.307 32.316 -4.659 1.00 113.12 177 ALA A C 1
ATOM 1310 O O . ALA A 1 177 ? -22.100 32.658 -3.765 1.00 121.77 177 ALA A O 1
ATOM 1312 N N . MET A 1 178 ? -19.983 32.416 -4.516 1.00 115.94 178 MET A N 1
ATOM 1313 C CA . MET A 1 178 ? -19.394 32.853 -3.257 1.00 115.64 178 MET A CA 1
ATOM 1314 C C . MET A 1 178 ? -19.653 34.338 -3.016 1.00 125.18 178 MET A C 1
ATOM 1315 O O . MET A 1 178 ? -19.941 34.741 -1.881 1.00 121.49 178 MET A O 1
ATOM 1320 N N . GLY A 1 179 ? -19.564 35.167 -4.070 1.00 131.33 179 GLY A N 1
ATOM 1321 C CA . GLY A 1 179 ? -19.946 36.566 -3.934 1.00 123.79 179 GLY A CA 1
ATOM 1322 C C . GLY A 1 179 ? -21.370 36.734 -3.442 1.00 117.50 179 GLY A C 1
ATOM 1323 O O . GLY A 1 179 ? -21.649 37.588 -2.594 1.00 116.85 179 GLY A O 1
ATOM 1324 N N . ILE A 1 180 ? -22.289 35.908 -3.951 1.00 111.32 180 ILE A N 1
ATOM 1325 C CA . ILE A 1 180 ? -23.677 35.996 -3.504 1.00 110.33 180 ILE A CA 1
ATOM 1326 C C . ILE A 1 180 ? -23.789 35.606 -2.032 1.00 96.89 180 ILE A C 1
ATOM 1327 O O . ILE A 1 180 ? -24.402 36.315 -1.227 1.00 88.77 180 ILE A O 1
ATOM 1332 N N . MET A 1 181 ? -23.220 34.462 -1.660 1.00 91.70 181 MET A N 1
ATOM 1333 C CA . MET A 1 181 ? -23.334 34.027 -0.271 1.00 87.98 181 MET A CA 1
ATOM 1334 C C . MET A 1 181 ? -22.776 35.073 0.682 1.00 94.62 181 MET A C 1
ATOM 1335 O O . MET A 1 181 ? -23.361 35.330 1.741 1.00 93.53 181 MET A O 1
ATOM 1340 N N . ALA A 1 182 ? -21.661 35.721 0.298 1.00 104.33 182 ALA A N 1
ATOM 1341 C CA . ALA A 1 182 ? -21.012 36.722 1.155 1.00 94.13 182 ALA A CA 1
ATOM 1342 C C . ALA A 1 182 ? -21.789 38.028 1.196 1.00 94.75 182 ALA A C 1
ATOM 1343 O O . ALA A 1 182 ? -21.815 38.705 2.228 1.00 92.53 182 ALA A O 1
ATOM 1345 N N . LEU A 1 183 ? -22.393 38.430 0.084 1.00 104.45 183 LEU A N 1
ATOM 1346 C CA . LEU A 1 183 ? -23.228 39.619 0.143 1.00 104.61 183 LEU A CA 1
ATOM 1347 C C . LEU A 1 183 ? -24.491 39.357 0.951 1.00 106.05 183 LEU A C 1
ATOM 1348 O O . LEU A 1 183 ? -24.936 40.227 1.706 1.00 110.30 183 LEU A O 1
ATOM 1353 N N . ILE A 1 184 ? -25.051 38.148 0.856 1.00 103.29 184 ILE A N 1
ATOM 1354 C CA . ILE A 1 184 ? -26.214 37.809 1.670 1.00 101.51 184 ILE A CA 1
ATOM 1355 C C . ILE A 1 184 ? -25.847 37.801 3.147 1.00 102.75 184 ILE A C 1
ATOM 1356 O O . ILE A 1 184 ? -26.607 38.285 3.994 1.00 113.22 184 ILE A O 1
ATOM 1361 N N . ALA A 1 185 ? -24.678 37.254 3.476 1.00 94.85 185 ALA A N 1
ATOM 1362 C CA . ALA A 1 185 ? -24.223 37.244 4.862 1.00 93.82 185 ALA A CA 1
ATOM 1363 C C . ALA A 1 185 ? -23.979 38.656 5.383 1.00 103.62 185 ALA A C 1
ATOM 1364 O O . ALA A 1 185 ? -24.467 39.024 6.459 1.00 114.92 185 ALA A O 1
ATOM 1366 N N . GLY A 1 186 ? -23.227 39.470 4.630 1.00 92.92 186 GLY A N 1
ATOM 1367 C CA . GLY A 1 186 ? -22.893 40.809 5.088 1.00 85.88 186 GLY A CA 1
ATOM 1368 C C . GLY A 1 186 ? -24.064 41.772 5.073 1.00 99.20 186 GLY A C 1
ATOM 1369 O O . GLY A 1 186 ? -24.029 42.778 5.789 1.00 96.66 186 GLY A O 1
ATOM 1370 N N . ALA A 1 187 ? -25.111 41.472 4.296 1.00 100.97 187 ALA A N 1
ATOM 1371 C CA . ALA A 1 187 ? -26.276 42.347 4.245 1.00 96.22 187 ALA A CA 1
ATOM 1372 C C . ALA A 1 187 ? -26.989 42.426 5.592 1.00 99.80 187 ALA A C 1
ATOM 1373 O O . ALA A 1 187 ? -27.399 43.513 6.012 1.00 99.92 187 ALA A O 1
ATOM 1375 N N . PHE A 1 188 ? -27.141 41.292 6.287 1.00 98.01 188 PHE A N 1
ATOM 1376 C CA . PHE A 1 188 ? -27.929 41.217 7.514 1.00 99.37 188 PHE A CA 1
ATOM 1377 C C . PHE A 1 188 ? -27.107 41.258 8.797 1.00 105.47 188 PHE A C 1
ATOM 1378 O O . PHE A 1 188 ? -27.626 40.908 9.865 1.00 112.11 188 PHE A O 1
ATOM 1386 N N . LEU A 1 189 ? -25.858 41.686 8.740 1.00 100.44 189 LEU A N 1
ATOM 1387 C CA . LEU A 1 189 ? -25.007 41.617 9.917 1.00 102.87 189 LEU A CA 1
ATOM 1388 C C . LEU A 1 189 ? -24.850 42.989 10.545 1.00 101.31 189 LEU A C 1
ATOM 1389 O O . LEU A 1 189 ? -24.472 43.956 9.873 1.00 103.40 189 LEU A O 1
ATOM 1394 N N . GLU A 1 190 ? -25.149 43.062 11.837 1.00 99.72 190 GLU A N 1
ATOM 1395 C CA . GLU A 1 190 ? -24.971 44.276 12.615 1.00 100.11 190 GLU A CA 1
ATOM 1396 C C . GLU A 1 190 ? -24.962 43.900 14.089 1.00 93.89 190 GLU A C 1
ATOM 1397 O O . GLU A 1 190 ? -25.557 42.879 14.469 1.00 76.16 190 GLU A O 1
ATOM 1403 N N . PRO A 1 191 ? -24.257 44.653 14.929 1.00 92.00 191 PRO A N 1
ATOM 1404 C CA . PRO A 1 191 ? -24.260 44.355 16.361 1.00 89.00 191 PRO A CA 1
ATOM 1405 C C . PRO A 1 191 ? -25.661 44.525 16.918 1.00 91.31 191 PRO A C 1
ATOM 1406 O O . PRO A 1 191 ? -26.553 45.011 16.209 1.00 105.83 191 PRO A O 1
ATOM 1410 N N . PRO A 1 192 ? -25.911 44.138 18.166 1.00 82.70 192 PRO A N 1
ATOM 1411 C CA . PRO A 1 192 ? -27.168 44.518 18.802 1.00 96.26 192 PRO A CA 1
ATOM 1412 C C . PRO A 1 192 ? -27.201 46.019 19.011 1.00 101.65 192 PRO A C 1
ATOM 1413 O O . PRO A 1 192 ? -26.143 46.672 19.021 1.00 109.33 192 PRO A O 1
ATOM 1417 N N . PRO A 1 193 ? -28.385 46.603 19.183 1.00 104.18 193 PRO A N 1
ATOM 1418 C CA . PRO A 1 193 ? -28.476 48.063 19.270 1.00 108.68 193 PRO A CA 1
ATOM 1419 C C . PRO A 1 193 ? -27.714 48.597 20.473 1.00 126.73 193 PRO A C 1
ATOM 1420 O O . PRO A 1 193 ? -27.542 47.904 21.480 1.00 116.00 193 PRO A O 1
ATOM 1424 N N . ALA A 1 194 ? -27.288 49.865 20.356 1.00 146.64 194 ALA A N 1
ATOM 1425 C CA . ALA A 1 194 ? -26.245 50.448 21.201 1.00 145.46 194 ALA A CA 1
ATOM 1426 C C . ALA A 1 194 ? -26.480 50.260 22.699 1.00 146.97 194 ALA A C 1
ATOM 1427 O O . ALA A 1 194 ? -25.516 50.315 23.475 1.00 147.05 194 ALA A O 1
ATOM 1429 N N . GLY A 1 195 ? -27.721 50.015 23.126 1.00 142.88 195 GLY A N 1
ATOM 1430 C CA . GLY A 1 195 ? -28.034 50.005 24.544 1.00 133.65 195 GLY A CA 1
ATOM 1431 C C . GLY A 1 195 ? -28.535 48.709 25.151 1.00 123.42 195 GLY A C 1
ATOM 1432 O O . GLY A 1 195 ? -27.879 48.147 26.035 1.00 108.40 195 GLY A O 1
ATOM 1433 N N . TRP A 1 196 ? -29.701 48.236 24.720 1.00 135.49 196 TRP A N 1
ATOM 1434 C CA . TRP A 1 196 ? -30.309 47.083 25.369 1.00 142.60 196 TRP A CA 1
ATOM 1435 C C . TRP A 1 196 ? -29.722 45.789 24.809 1.00 127.37 196 TRP A C 1
ATOM 1436 O O . TRP A 1 196 ? -29.589 45.607 23.588 1.00 105.55 196 TRP A O 1
ATOM 1447 N N . LYS A 1 197 ? -29.369 44.891 25.719 1.00 121.00 197 LYS A N 1
ATOM 1448 C CA . LYS A 1 197 ? -28.695 43.680 25.353 1.00 110.68 197 LYS A CA 1
ATOM 1449 C C . LYS A 1 197 ? -29.668 42.512 25.412 1.00 121.09 197 LYS A C 1
ATOM 1450 O O . LYS A 1 197 ? -30.314 42.295 26.455 1.00 99.48 197 LYS A O 1
ATOM 1456 N N . PRO A 1 198 ? -29.833 41.761 24.291 1.00 140.35 198 PRO A N 1
ATOM 1457 C CA . PRO A 1 198 ? -30.747 40.608 24.271 1.00 140.58 198 PRO A CA 1
ATOM 1458 C C . PRO A 1 198 ? -30.494 39.608 25.391 1.00 127.15 198 PRO A C 1
ATOM 1459 O O . PRO A 1 198 ? -29.491 38.878 25.391 1.00 104.34 198 PRO A O 1
ATOM 1463 N N . ALA A 1 199 ? -31.427 39.550 26.337 1.00 124.71 199 ALA A N 1
ATOM 1464 C CA . ALA A 1 199 ? -31.209 38.751 27.527 1.00 123.43 199 ALA A CA 1
ATOM 1465 C C . ALA A 1 199 ? -32.548 38.399 28.161 1.00 130.95 199 ALA A C 1
ATOM 1466 O O . ALA A 1 199 ? -33.486 39.199 28.129 1.00 136.79 199 ALA A O 1
ATOM 1468 N N . GLY A 1 200 ? -32.632 37.190 28.710 1.00 130.47 200 GLY A N 1
ATOM 1469 C CA . GLY A 1 200 ? -33.676 36.864 29.661 1.00 135.08 200 GLY A CA 1
ATOM 1470 C C . GLY A 1 200 ? -33.190 37.154 31.069 1.00 146.53 200 GLY A C 1
ATOM 1471 O O . GLY A 1 200 ? -33.955 37.625 31.917 1.00 148.39 200 GLY A O 1
ATOM 1472 N N . TYR A 1 201 ? -31.904 36.883 31.317 1.00 157.04 201 TYR A N 1
ATOM 1473 C CA . TYR A 1 201 ? -31.213 37.135 32.580 1.00 162.02 201 TYR A CA 1
ATOM 1474 C C . TYR A 1 201 ? -29.903 37.865 32.288 1.00 152.55 201 TYR A C 1
ATOM 1475 O O . TYR A 1 201 ? -29.612 38.226 31.145 1.00 156.21 201 TYR A O 1
ATOM 1484 N N . THR A 1 202 ? -29.089 38.072 33.320 1.00 133.55 202 THR A N 1
ATOM 1485 C CA . THR A 1 202 ? -27.797 38.733 33.129 1.00 120.11 202 THR A CA 1
ATOM 1486 C C . THR A 1 202 ? -26.680 38.084 33.944 1.00 109.30 202 THR A C 1
ATOM 1487 O O . THR A 1 202 ? -26.352 38.545 35.036 1.00 104.57 202 THR A O 1
ATOM 1491 N N . PRO A 1 213 ? -19.518 53.137 44.195 1.00 90.22 213 PRO A N 1
ATOM 1492 C CA . PRO A 1 213 ? -19.996 52.343 43.053 1.00 90.10 213 PRO A CA 1
ATOM 1493 C C . PRO A 1 213 ? -18.863 51.973 42.096 1.00 111.20 213 PRO A C 1
ATOM 1494 O O . PRO A 1 213 ? -18.340 52.860 41.415 1.00 111.34 213 PRO A O 1
ATOM 1498 N N . LYS A 1 214 ? -18.475 50.697 42.040 1.00 126.21 214 LYS A N 1
ATOM 1499 C CA . LYS A 1 214 ? -17.381 50.324 41.157 1.00 119.51 214 LYS A CA 1
ATOM 1500 C C . LYS A 1 214 ? -17.917 50.127 39.742 1.00 104.26 214 LYS A C 1
ATOM 1501 O O . LYS A 1 214 ? -19.007 49.573 39.557 1.00 112.00 214 LYS A O 1
ATOM 1507 N N . VAL A 1 215 ? -17.167 50.614 38.734 1.00 80.40 215 VAL A N 1
ATOM 1508 C CA . VAL A 1 215 ? -17.591 50.526 37.323 1.00 83.61 215 VAL A CA 1
ATOM 1509 C C . VAL A 1 215 ? -16.407 50.136 36.446 1.00 86.66 215 VAL A C 1
ATOM 1510 O O . VAL A 1 215 ? -15.462 50.919 36.302 1.00 98.72 215 VAL A O 1
ATOM 1514 N N . THR A 1 216 ? -16.475 48.954 35.818 1.00 80.94 216 THR A N 1
ATOM 1515 C CA . THR A 1 216 ? -15.417 48.531 34.913 1.00 73.77 216 THR A CA 1
ATOM 1516 C C . THR A 1 216 ? -15.803 48.840 33.462 1.00 70.47 216 THR A C 1
ATOM 1517 O O . THR A 1 216 ? -16.877 49.368 33.181 1.00 83.38 216 THR A O 1
ATOM 1521 N N . ARG A 1 217 ? -14.911 48.507 32.522 1.00 71.39 217 ARG A N 1
ATOM 1522 C CA . ARG A 1 217 ? -15.147 48.748 31.100 1.00 61.14 217 ARG A CA 1
ATOM 1523 C C . ARG A 1 217 ? -14.224 47.870 30.267 1.00 78.81 217 ARG A C 1
ATOM 1524 O O . ARG A 1 217 ? -13.174 47.415 30.730 1.00 89.96 217 ARG A O 1
ATOM 1532 N N . ASP A 1 218 ? -14.628 47.642 29.020 1.00 80.32 218 ASP A N 1
ATOM 1533 C CA . ASP A 1 218 ? -13.823 46.812 28.142 1.00 71.16 218 ASP A CA 1
ATOM 1534 C C . ASP A 1 218 ? -12.542 47.547 27.754 1.00 77.37 218 ASP A C 1
ATOM 1535 O O . ASP A 1 218 ? -12.440 48.765 27.874 1.00 77.52 218 ASP A O 1
ATOM 1540 N N . TRP A 1 219 ? -11.564 46.797 27.249 1.00 71.27 219 TRP A N 1
ATOM 1541 C CA . TRP A 1 219 ? -10.346 47.461 26.805 1.00 66.83 219 TRP A CA 1
ATOM 1542 C C . TRP A 1 219 ? -10.529 48.077 25.420 1.00 69.11 219 TRP A C 1
ATOM 1543 O O . TRP A 1 219 ? -11.352 47.637 24.613 1.00 79.74 219 TRP A O 1
ATOM 1554 N N . THR A 1 220 ? -9.702 49.079 25.138 1.00 67.94 220 THR A N 1
ATOM 1555 C CA . THR A 1 220 ? -9.626 49.720 23.831 1.00 77.18 220 THR A CA 1
ATOM 1556 C C . THR A 1 220 ? -8.540 49.056 22.985 1.00 78.11 220 THR A C 1
ATOM 1557 O O . THR A 1 220 ? -7.612 48.424 23.511 1.00 72.75 220 THR A O 1
ATOM 1561 N N . TYR A 1 221 ? -8.639 49.233 21.659 1.00 67.69 221 TYR A N 1
ATOM 1562 C CA . TYR A 1 221 ? -7.635 48.622 20.784 1.00 76.02 221 TYR A CA 1
ATOM 1563 C C . TYR A 1 221 ? -6.235 49.042 21.200 1.00 77.41 221 TYR A C 1
ATOM 1564 O O . TYR A 1 221 ? -5.330 48.207 21.315 1.00 69.21 221 TYR A O 1
ATOM 1573 N N . GLU A 1 222 ? -6.051 50.327 21.464 1.00 77.29 222 GLU A N 1
ATOM 1574 C CA . GLU A 1 222 ? -4.742 50.813 21.876 1.00 77.01 222 GLU A CA 1
ATOM 1575 C C . GLU A 1 222 ? -4.328 50.238 23.232 1.00 78.25 222 GLU A C 1
ATOM 1576 O O . GLU A 1 222 ? -3.133 50.023 23.480 1.00 86.73 222 GLU A O 1
ATOM 1582 N N . GLU A 1 223 ? -5.294 49.978 24.119 1.00 72.99 223 GLU A N 1
ATOM 1583 C CA . GLU A 1 223 ? -4.960 49.429 25.429 1.00 66.48 223 GLU A CA 1
ATOM 1584 C C . GLU A 1 223 ? -4.590 47.966 25.323 1.00 74.54 223 GLU A C 1
ATOM 1585 O O . GLU A 1 223 ? -3.642 47.511 25.972 1.00 91.62 223 GLU A O 1
ATOM 1591 N N . ALA A 1 224 ? -5.325 47.207 24.512 1.00 73.63 224 ALA A N 1
ATOM 1592 C CA . ALA A 1 224 ? -5.028 45.787 24.377 1.00 68.44 224 ALA A CA 1
ATOM 1593 C C . ALA A 1 224 ? -3.765 45.571 23.548 1.00 71.95 224 ALA A C 1
ATOM 1594 O O . ALA A 1 224 ? -2.911 44.751 23.899 1.00 69.40 224 ALA A O 1
ATOM 1596 N N . LYS A 1 225 ? -3.639 46.302 22.442 1.00 81.80 225 LYS A N 1
ATOM 1597 C CA . LYS A 1 225 ? -2.464 46.273 21.579 1.00 69.67 225 LYS A CA 1
ATOM 1598 C C . LYS A 1 225 ? -1.179 46.570 22.343 1.00 74.67 225 LYS A C 1
ATOM 1599 O O . LYS A 1 225 ? -0.101 46.167 21.901 1.00 85.51 225 LYS A O 1
ATOM 1605 N N . GLY A 1 226 ? -1.275 47.214 23.504 1.00 83.37 226 GLY A N 1
ATOM 1606 C CA . GLY A 1 226 ? -0.139 47.512 24.355 1.00 75.66 226 GLY A CA 1
ATOM 1607 C C . GLY A 1 226 ? 0.038 46.561 25.531 1.00 76.07 226 GLY A C 1
ATOM 1608 O O . GLY A 1 226 ? 0.973 46.728 26.321 1.00 75.67 226 GLY A O 1
ATOM 1609 N N . ASP A 1 227 ? -0.841 45.576 25.679 1.00 70.72 227 ASP A N 1
ATOM 1610 C CA . ASP A 1 227 ? -0.746 44.626 26.772 1.00 72.61 227 ASP A CA 1
ATOM 1611 C C . ASP A 1 227 ? 0.307 43.587 26.406 1.00 76.10 227 ASP A C 1
ATOM 1612 O O . ASP A 1 227 ? 0.476 43.245 25.230 1.00 82.52 227 ASP A O 1
ATOM 1617 N N . THR A 1 228 ? 1.056 43.117 27.406 1.00 65.36 228 THR A N 1
ATOM 1618 C CA . THR A 1 228 ? 1.993 42.035 27.135 1.00 69.95 228 THR A CA 1
ATOM 1619 C C . THR A 1 228 ? 1.258 40.717 26.911 1.00 69.62 228 THR A C 1
ATOM 1620 O O . THR A 1 228 ? 1.700 39.892 26.102 1.00 75.75 228 THR A O 1
ATOM 1624 N N . LYS A 1 229 ? 0.117 40.517 27.583 1.00 68.92 229 LYS A N 1
ATOM 1625 C CA . LYS A 1 229 ? -0.656 39.291 27.385 1.00 61.75 229 LYS A CA 1
ATOM 1626 C C . LYS A 1 229 ? -1.230 39.184 25.977 1.00 46.58 229 LYS A C 1
ATOM 1627 O O . LYS A 1 229 ? -1.396 38.075 25.465 1.00 55.36 229 LYS A O 1
ATOM 1633 N N . PHE A 1 230 ? -1.539 40.307 25.336 1.00 57.20 230 PHE A N 1
ATOM 1634 C CA . PHE A 1 230 ? -1.970 40.217 23.949 1.00 44.38 230 PHE A CA 1
ATOM 1635 C C . PHE A 1 230 ? -0.878 39.556 23.130 1.00 41.66 230 PHE A C 1
ATOM 1636 O O . PHE A 1 230 ? -1.115 38.559 22.436 1.00 52.97 230 PHE A O 1
ATOM 1644 N N . TRP A 1 231 ? 0.369 39.978 23.337 1.00 55.63 231 TRP A N 1
ATOM 1645 C CA . TRP A 1 231 ? 1.448 39.428 22.518 1.00 53.99 231 TRP A CA 1
ATOM 1646 C C . TRP A 1 231 ? 1.868 38.031 22.948 1.00 46.84 231 TRP A C 1
ATOM 1647 O O . TRP A 1 231 ? 2.281 37.224 22.097 1.00 59.21 231 TRP A O 1
ATOM 1658 N N . LEU A 1 232 ? 1.706 37.661 24.219 1.00 47.19 232 LEU A N 1
ATOM 1659 C CA . LEU A 1 232 ? 1.869 36.235 24.525 1.00 38.36 232 LEU A CA 1
ATOM 1660 C C . LEU A 1 232 ? 0.852 35.413 23.752 1.00 49.64 232 LEU A C 1
ATOM 1661 O O . LEU A 1 232 ? 1.187 34.356 23.208 1.00 55.66 232 LEU A O 1
ATOM 1666 N N . LEU A 1 233 ? -0.408 35.887 23.695 1.00 52.73 233 LEU A N 1
ATOM 1667 C CA . LEU A 1 233 ? -1.411 35.180 22.898 1.00 53.50 233 LEU A CA 1
ATOM 1668 C C . LEU A 1 233 ? -1.025 35.140 21.430 1.00 56.53 233 LEU A C 1
ATOM 1669 O O . LEU A 1 233 ? -1.229 34.132 20.753 1.00 63.17 233 LEU A O 1
ATOM 1674 N N . TYR A 1 234 ? -0.504 36.248 20.919 1.00 53.74 234 TYR A N 1
ATOM 1675 C CA . TYR A 1 234 ? -0.042 36.302 19.540 1.00 49.58 234 TYR A CA 1
ATOM 1676 C C . TYR A 1 234 ? 1.024 35.253 19.282 1.00 60.17 234 TYR A C 1
ATOM 1677 O O . TYR A 1 234 ? 0.990 34.527 18.275 1.00 63.17 234 TYR A O 1
ATOM 1686 N N . LEU A 1 235 ? 1.984 35.155 20.199 1.00 50.58 235 LEU A N 1
ATOM 1687 C CA . LEU A 1 235 ? 3.045 34.165 20.058 1.00 54.76 235 LEU A CA 1
ATOM 1688 C C . LEU A 1 235 ? 2.479 32.763 20.070 1.00 62.65 235 LEU A C 1
ATOM 1689 O O . LEU A 1 235 ? 2.862 31.910 19.258 1.00 66.57 235 LEU A O 1
ATOM 1694 N N . ALA A 1 236 ? 1.573 32.495 21.007 1.00 59.38 236 ALA A N 1
ATOM 1695 C CA . ALA A 1 236 ? 0.991 31.163 21.061 1.00 53.21 236 ALA A CA 1
ATOM 1696 C C . ALA A 1 236 ? 0.245 30.869 19.781 1.00 54.51 236 ALA A C 1
ATOM 1697 O O . ALA A 1 236 ? 0.302 29.751 19.265 1.00 54.41 236 ALA A O 1
ATOM 1699 N N . TYR A 1 237 ? -0.487 31.855 19.270 1.00 56.51 237 TYR A N 1
ATOM 1700 C CA . TYR A 1 237 ? -1.268 31.643 18.059 1.00 44.19 237 TYR A CA 1
ATOM 1701 C C . TYR A 1 237 ? -0.355 31.294 16.912 1.00 47.01 237 TYR A C 1
ATOM 1702 O O . TYR A 1 237 ? -0.587 30.321 16.184 1.00 48.67 237 TYR A O 1
ATOM 1711 N N . PHE A 1 238 ? 0.704 32.088 16.740 1.00 55.15 238 PHE A N 1
ATOM 1712 C CA . PHE A 1 238 ? 1.669 31.795 15.687 1.00 53.26 238 PHE A CA 1
ATOM 1713 C C . PHE A 1 238 ? 2.242 30.398 15.853 1.00 56.24 238 PHE A C 1
ATOM 1714 O O . PHE A 1 238 ? 2.330 29.632 14.886 1.00 61.46 238 PHE A O 1
ATOM 1722 N N . CYS A 1 239 ? 2.598 30.019 17.079 1.00 58.71 239 CYS A N 1
ATOM 1723 C CA . CYS A 1 239 ? 3.173 28.691 17.305 1.00 44.25 239 CYS A CA 1
ATOM 1724 C C . CYS A 1 239 ? 2.211 27.572 16.894 1.00 48.52 239 CYS A C 1
ATOM 1725 O O . CYS A 1 239 ? 2.583 26.652 16.149 1.00 44.55 239 CYS A O 1
ATOM 1728 N N . GLY A 1 240 ? 0.982 27.591 17.407 1.00 47.69 240 GLY A N 1
ATOM 1729 C CA . GLY A 1 240 ? 0.078 26.476 17.111 1.00 40.77 240 GLY A CA 1
ATOM 1730 C C . GLY A 1 240 ? -0.297 26.452 15.638 1.00 42.05 240 GLY A C 1
ATOM 1731 O O . GLY A 1 240 ? -0.228 25.415 14.977 1.00 51.00 240 GLY A O 1
ATOM 1732 N N . SER A 1 241 ? -0.658 27.617 15.099 1.00 50.38 241 SER A N 1
ATOM 1733 C CA . SER A 1 241 ? -0.957 27.750 13.682 1.00 54.47 241 SER A CA 1
ATOM 1734 C C . SER A 1 241 ? 0.185 27.196 12.821 1.00 57.22 241 SER A C 1
ATOM 1735 O O . SER A 1 241 ? -0.034 26.455 11.851 1.00 53.11 241 SER A O 1
ATOM 1738 N N . PHE A 1 242 ? 1.420 27.566 13.157 1.00 64.06 242 PHE A N 1
ATOM 1739 C CA . PHE A 1 242 ? 2.581 27.179 12.364 1.00 57.53 242 PHE A CA 1
ATOM 1740 C C . PHE A 1 242 ? 2.801 25.679 12.418 1.00 61.39 242 PHE A C 1
ATOM 1741 O O . PHE A 1 242 ? 3.015 25.039 11.377 1.00 69.31 242 PHE A O 1
ATOM 1749 N N . ALA A 1 243 ? 2.697 25.085 13.612 1.00 55.65 243 ALA A N 1
ATOM 1750 C CA . ALA A 1 243 ? 2.887 23.643 13.746 1.00 49.25 243 ALA A CA 1
ATOM 1751 C C . ALA A 1 243 ? 1.896 22.869 12.878 1.00 43.94 243 ALA A C 1
ATOM 1752 O O . ALA A 1 243 ? 2.271 21.954 12.120 1.00 64.15 243 ALA A O 1
ATOM 1754 N N . GLY A 1 244 ? 0.615 23.218 12.991 1.00 47.24 244 GLY A N 1
ATOM 1755 C CA . GLY A 1 244 ? -0.375 22.513 12.195 1.00 46.06 244 GLY A CA 1
ATOM 1756 C C . GLY A 1 244 ? -0.110 22.663 10.714 1.00 45.56 244 GLY A C 1
ATOM 1757 O O . GLY A 1 244 ? -0.084 21.683 9.970 1.00 58.09 244 GLY A O 1
ATOM 1758 N N . LEU A 1 245 ? 0.107 23.899 10.262 1.00 59.85 245 LEU A N 1
ATOM 1759 C CA . LEU A 1 245 ? 0.293 24.082 8.831 1.00 61.27 245 LEU A CA 1
ATOM 1760 C C . LEU A 1 245 ? 1.597 23.450 8.338 1.00 64.27 245 LEU A C 1
ATOM 1761 O O . LEU A 1 245 ? 1.727 23.148 7.141 1.00 69.02 245 LEU A O 1
ATOM 1766 N N . MET A 1 246 ? 2.528 23.169 9.249 1.00 56.25 246 MET A N 1
ATOM 1767 C CA . MET A 1 246 ? 3.797 22.545 8.883 1.00 51.10 246 MET A CA 1
ATOM 1768 C C . MET A 1 246 ? 3.675 21.043 8.691 1.00 54.23 246 MET A C 1
ATOM 1769 O O . MET A 1 246 ? 4.388 20.496 7.841 1.00 65.75 246 MET A O 1
ATOM 1774 N N . VAL A 1 247 ? 2.800 20.346 9.444 1.00 48.38 247 VAL A N 1
ATOM 1775 C CA . VAL A 1 247 ? 2.748 18.887 9.343 1.00 44.94 247 VAL A CA 1
ATOM 1776 C C . VAL A 1 247 ? 1.499 18.347 8.627 1.00 45.30 247 VAL A C 1
ATOM 1777 O O . VAL A 1 247 ? 1.561 17.252 8.032 1.00 54.96 247 VAL A O 1
ATOM 1781 N N . ILE A 1 248 ? 0.368 19.059 8.666 1.00 53.28 248 ILE A N 1
ATOM 1782 C CA . ILE A 1 248 ? -0.858 18.463 8.133 1.00 52.88 248 ILE A CA 1
ATOM 1783 C C . ILE A 1 248 ? -0.651 18.040 6.692 1.00 50.93 248 ILE A C 1
ATOM 1784 O O . ILE A 1 248 ? -1.001 16.921 6.299 1.00 53.48 248 ILE A O 1
ATOM 1789 N N . GLY A 1 249 ? 0.012 18.877 5.904 1.00 51.57 249 GLY A N 1
ATOM 1790 C CA . GLY A 1 249 ? 0.260 18.438 4.547 1.00 55.67 249 GLY A CA 1
ATOM 1791 C C . GLY A 1 249 ? 1.134 17.209 4.454 1.00 58.84 249 GLY A C 1
ATOM 1792 O O . GLY A 1 249 ? 1.245 16.630 3.365 1.00 63.86 249 GLY A O 1
ATOM 1793 N N . HIS A 1 250 ? 1.738 16.762 5.558 1.00 49.95 250 HIS A N 1
ATOM 1794 C CA . HIS A 1 250 ? 2.616 15.594 5.468 1.00 49.35 250 HIS A CA 1
ATOM 1795 C C . HIS A 1 250 ? 2.000 14.323 6.014 1.00 50.13 250 HIS A C 1
ATOM 1796 O O . HIS A 1 250 ? 2.617 13.259 5.875 1.00 54.21 250 HIS A O 1
ATOM 1803 N N . LEU A 1 251 ? 0.846 14.411 6.681 1.00 47.83 251 LEU A N 1
ATOM 1804 C CA . LEU A 1 251 ? 0.299 13.188 7.291 1.00 37.32 251 LEU A CA 1
ATOM 1805 C C . LEU A 1 251 ? 0.207 12.017 6.294 1.00 47.31 251 LEU A C 1
ATOM 1806 O O . LEU A 1 251 ? 0.726 10.909 6.544 1.00 51.71 251 LEU A O 1
ATOM 1811 N N . ALA A 1 252 ? -0.415 12.230 5.142 1.00 49.49 252 ALA A N 1
ATOM 1812 C CA . ALA A 1 252 ? -0.616 11.073 4.264 1.00 51.07 252 ALA A CA 1
ATOM 1813 C C . ALA A 1 252 ? 0.709 10.539 3.745 1.00 61.72 252 ALA A C 1
ATOM 1814 O O . ALA A 1 252 ? 0.884 9.325 3.619 1.00 66.12 252 ALA A O 1
ATOM 1816 N N . GLY A 1 253 ? 1.664 11.429 3.453 1.00 65.49 253 GLY A N 1
ATOM 1817 C CA . GLY A 1 253 ? 2.988 10.977 3.044 1.00 51.62 253 GLY A CA 1
ATOM 1818 C C . GLY A 1 253 ? 3.679 10.176 4.134 1.00 54.00 253 GLY A C 1
ATOM 1819 O O . GLY A 1 253 ? 4.416 9.230 3.853 1.00 62.07 253 GLY A O 1
ATOM 1820 N N . PHE A 1 254 ? 3.485 10.569 5.390 1.00 52.58 254 PHE A N 1
ATOM 1821 C CA . PHE A 1 254 ? 4.014 9.768 6.483 1.00 47.37 254 PHE A CA 1
ATOM 1822 C C . PHE A 1 254 ? 3.458 8.360 6.401 1.00 45.22 254 PHE A C 1
ATOM 1823 O O . PHE A 1 254 ? 4.203 7.371 6.438 1.00 53.33 254 PHE A O 1
ATOM 1831 N N . GLY A 1 255 ? 2.144 8.256 6.196 1.00 46.21 255 GLY A N 1
ATOM 1832 C CA . GLY A 1 255 ? 1.549 6.939 6.027 1.00 35.67 255 GLY A CA 1
ATOM 1833 C C . GLY A 1 255 ? 2.182 6.151 4.893 1.00 49.13 255 GLY A C 1
ATOM 1834 O O . GLY A 1 255 ? 2.637 5.021 5.084 1.00 57.24 255 GLY A O 1
ATOM 1835 N N . ARG A 1 256 ? 2.225 6.731 3.689 1.00 50.49 256 ARG A N 1
ATOM 1836 C CA . ARG A 1 256 ? 2.778 5.950 2.574 1.00 50.43 256 ARG A CA 1
ATOM 1837 C C . ARG A 1 256 ? 4.226 5.578 2.857 1.00 42.03 256 ARG A C 1
ATOM 1838 O O . ARG A 1 256 ? 4.667 4.491 2.515 1.00 50.76 256 ARG A O 1
ATOM 1846 N N . ASP A 1 257 ? 5.000 6.483 3.465 1.00 52.98 257 ASP A N 1
ATOM 1847 C CA . ASP A 1 257 ? 6.372 6.109 3.800 1.00 60.30 257 ASP A CA 1
ATOM 1848 C C . ASP A 1 257 ? 6.391 4.967 4.812 1.00 58.62 257 ASP A C 1
ATOM 1849 O O . ASP A 1 257 ? 7.381 4.234 4.896 1.00 62.28 257 ASP A O 1
ATOM 1854 N N . ALA A 1 258 ? 5.329 4.817 5.617 1.00 65.54 258 ALA A N 1
ATOM 1855 C CA . ALA A 1 258 ? 5.273 3.712 6.579 1.00 53.07 258 ALA A CA 1
ATOM 1856 C C . ALA A 1 258 ? 4.794 2.411 5.966 1.00 60.13 258 ALA A C 1
ATOM 1857 O O . ALA A 1 258 ? 4.855 1.370 6.634 1.00 71.14 258 ALA A O 1
ATOM 1859 N N . GLY A 1 259 ? 4.338 2.413 4.722 1.00 48.96 259 GLY A N 1
ATOM 1860 C CA . GLY A 1 259 ? 4.021 1.157 4.046 1.00 38.76 259 GLY A CA 1
ATOM 1861 C C . GLY A 1 259 ? 2.594 1.063 3.560 1.00 40.67 259 GLY A C 1
ATOM 1862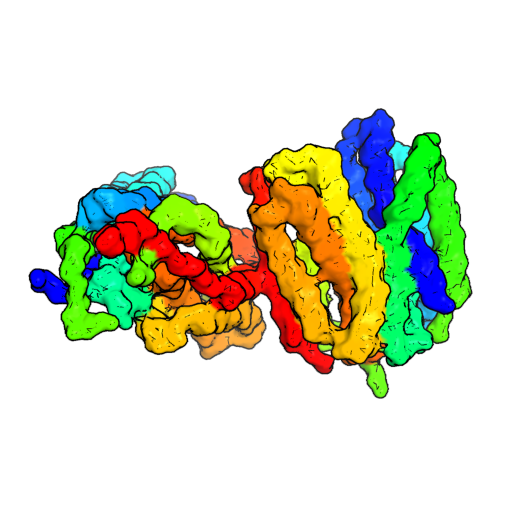 O O . GLY A 1 259 ? 2.270 0.116 2.822 1.00 50.23 259 GLY A O 1
ATOM 1863 N N . LEU A 1 260 ? 1.753 2.036 3.887 1.00 38.04 260 LEU A N 1
ATOM 1864 C CA . LEU A 1 260 ? 0.359 2.007 3.470 1.00 54.82 260 LEU A CA 1
ATOM 1865 C C . LEU A 1 260 ? 0.215 2.371 2.004 1.00 61.84 260 LEU A C 1
ATOM 1866 O O . LEU A 1 260 ? 0.947 3.210 1.472 1.00 67.06 260 LEU A O 1
ATOM 1871 N N . THR A 1 261 ? -0.803 1.799 1.376 1.00 58.62 261 THR A N 1
ATOM 1872 C CA . THR A 1 261 ? -1.154 2.259 0.050 1.00 42.60 261 THR A CA 1
ATOM 1873 C C . THR A 1 261 ? -1.577 3.714 0.127 1.00 51.65 261 THR A C 1
ATOM 1874 O O . THR A 1 261 ? -2.031 4.202 1.166 1.00 70.54 261 THR A O 1
ATOM 1878 N N . ALA A 1 262 ? -1.402 4.422 -0.988 1.00 60.76 262 ALA A N 1
ATOM 1879 C CA . ALA A 1 262 ? -1.822 5.817 -1.061 1.00 58.54 262 ALA A CA 1
ATOM 1880 C C . ALA A 1 262 ? -3.305 5.972 -0.738 1.00 54.24 262 ALA A C 1
ATOM 1881 O O . ALA A 1 262 ? -3.708 6.923 -0.057 1.00 57.43 262 ALA A O 1
ATOM 1883 N N . MET A 1 263 ? -4.133 5.074 -1.274 1.00 65.93 263 MET A N 1
ATOM 1884 C CA . MET A 1 263 ? -5.564 5.060 -0.992 1.00 57.08 263 MET A CA 1
ATOM 1885 C C . MET A 1 263 ? -5.826 4.965 0.504 1.00 58.18 263 MET A C 1
ATOM 1886 O O . MET A 1 263 ? -6.617 5.732 1.064 1.00 65.79 263 MET A O 1
ATOM 1891 N N . ALA A 1 264 ? -5.156 4.026 1.171 1.00 61.89 264 ALA A N 1
ATOM 1892 C CA . ALA A 1 264 ? -5.402 3.790 2.590 1.00 50.32 264 ALA A CA 1
ATOM 1893 C C . ALA A 1 264 ? -4.922 4.952 3.422 1.00 50.18 264 ALA A C 1
ATOM 1894 O O . ALA A 1 264 ? -5.635 5.416 4.331 1.00 66.10 264 ALA A O 1
ATOM 1896 N N . ALA A 1 265 ? -3.725 5.469 3.121 1.00 51.34 265 ALA A N 1
ATOM 1897 C CA . ALA A 1 265 ? -3.253 6.658 3.839 1.00 44.00 265 ALA A CA 1
ATOM 1898 C C . ALA A 1 265 ? -4.195 7.830 3.633 1.00 48.10 265 ALA A C 1
ATOM 1899 O O . ALA A 1 265 ? -4.460 8.614 4.568 1.00 56.74 265 ALA A O 1
ATOM 1901 N N . ALA A 1 266 ? -4.701 8.001 2.414 1.00 53.87 266 ALA A N 1
ATOM 1902 C CA . ALA A 1 266 ? -5.578 9.153 2.187 1.00 62.26 266 ALA A CA 1
ATOM 1903 C C . ALA A 1 266 ? -6.874 9.020 2.981 1.00 61.35 266 ALA A C 1
ATOM 1904 O O . ALA A 1 266 ? -7.339 9.991 3.602 1.00 58.69 266 ALA A O 1
ATOM 1906 N N . GLY A 1 267 ? -7.466 7.819 2.980 1.00 60.42 267 GLY A N 1
ATOM 1907 C CA . GLY A 1 267 ? -8.650 7.598 3.800 1.00 50.03 267 GLY A CA 1
ATOM 1908 C C . GLY A 1 267 ? -8.392 7.931 5.257 1.00 54.05 267 GLY A C 1
ATOM 1909 O O . GLY A 1 267 ? -9.139 8.691 5.874 1.00 62.01 267 GLY A O 1
ATOM 1910 N N . ALA A 1 268 ? -7.291 7.410 5.810 1.00 45.65 268 ALA A N 1
ATOM 1911 C CA . ALA A 1 268 ? -7.015 7.660 7.218 1.00 39.89 268 ALA A CA 1
ATOM 1912 C C . ALA A 1 268 ? -6.937 9.127 7.499 1.00 39.49 268 ALA A C 1
ATOM 1913 O O . ALA A 1 268 ? -7.583 9.633 8.423 1.00 64.07 268 ALA A O 1
ATOM 1915 N N . VAL A 1 269 ? -6.148 9.854 6.718 1.00 48.63 269 VAL A N 1
ATOM 1916 C CA . VAL A 1 269 ? -5.967 11.271 7.018 1.00 50.63 269 VAL A CA 1
ATOM 1917 C C . VAL A 1 269 ? -7.274 12.052 6.830 1.00 57.52 269 VAL A C 1
ATOM 1918 O O . VAL A 1 269 ? -7.473 13.114 7.456 1.00 51.03 269 VAL A O 1
ATOM 1922 N N . SER A 1 270 ? -8.188 11.571 5.980 1.00 63.86 270 SER A N 1
ATOM 1923 C CA . SER A 1 270 ? -9.379 12.386 5.729 1.00 60.45 270 SER A CA 1
ATOM 1924 C C . SER A 1 270 ? -10.224 12.618 6.980 1.00 49.59 270 SER A C 1
ATOM 1925 O O . SER A 1 270 ? -11.044 13.540 6.994 1.00 58.43 270 SER A O 1
ATOM 1928 N N . SER A 1 271 ? -10.055 11.838 8.042 1.00 52.58 271 SER A N 1
ATOM 1929 C CA . SER A 1 271 ? -10.860 12.125 9.230 1.00 57.19 271 SER A CA 1
ATOM 1930 C C . SER A 1 271 ? -10.540 13.480 9.823 1.00 45.19 271 SER A C 1
ATOM 1931 O O . SER A 1 271 ? -11.347 14.033 10.609 1.00 72.82 271 SER A O 1
ATOM 1934 N N . LEU A 1 272 ? -9.403 14.057 9.436 1.00 43.60 272 LEU A N 1
ATOM 1935 C CA . LEU A 1 272 ? -9.031 15.377 9.961 1.00 44.32 272 LEU A CA 1
ATOM 1936 C C . LEU A 1 272 ? -10.061 16.436 9.638 1.00 53.67 272 LEU A C 1
ATOM 1937 O O . LEU A 1 272 ? -10.262 17.363 10.424 1.00 69.07 272 LEU A O 1
ATOM 1942 N N . ALA A 1 273 ? -10.721 16.331 8.487 1.00 60.35 273 ALA A N 1
ATOM 1943 C CA . ALA A 1 273 ? -11.729 17.328 8.134 1.00 58.27 273 ALA A CA 1
ATOM 1944 C C . ALA A 1 273 ? -12.904 17.311 9.111 1.00 61.37 273 ALA A C 1
ATOM 1945 O O . ALA A 1 273 ? -13.390 18.370 9.538 1.00 70.53 273 ALA A O 1
ATOM 1947 N N . PHE A 1 274 ? -13.392 16.120 9.454 1.00 51.06 274 PHE A N 1
ATOM 1948 C CA . PHE A 1 274 ? -14.507 16.023 10.391 1.00 54.54 274 PHE A CA 1
ATOM 1949 C C . PHE A 1 274 ? -14.127 16.593 11.749 1.00 53.52 274 PHE A C 1
ATOM 1950 O O . PHE A 1 274 ? -14.889 17.353 12.354 1.00 58.70 274 PHE A O 1
ATOM 1958 N N . SER A 1 275 ? -12.959 16.220 12.268 1.00 50.80 275 SER A N 1
ATOM 1959 C CA . SER A 1 275 ? -12.695 16.743 13.603 1.00 37.31 275 SER A CA 1
ATOM 1960 C C . SER A 1 275 ? -12.387 18.229 13.531 1.00 44.81 275 SER A C 1
ATOM 1961 O O . SER A 1 275 ? -12.821 19.009 14.395 1.00 50.81 275 SER A O 1
ATOM 1964 N N . ASN A 1 276 ? -11.703 18.667 12.463 1.00 57.69 276 ASN A N 1
ATOM 1965 C CA . ASN A 1 276 ? -11.402 20.090 12.287 1.00 47.13 276 ASN A CA 1
ATOM 1966 C C . ASN A 1 276 ? -12.662 20.914 12.246 1.00 42.93 276 ASN A C 1
ATOM 1967 O O . ASN A 1 276 ? -12.657 22.067 12.676 1.00 50.40 276 ASN A O 1
ATOM 1972 N N . ALA A 1 277 ? -13.726 20.382 11.652 1.00 57.17 277 ALA A N 1
ATOM 1973 C CA . ALA A 1 277 ? -15.000 21.105 11.666 1.00 51.37 277 ALA A CA 1
ATOM 1974 C C . ALA A 1 277 ? -15.672 21.014 13.034 1.00 54.65 277 ALA A C 1
ATOM 1975 O O . ALA A 1 277 ? -16.023 22.031 13.623 1.00 59.02 277 ALA A O 1
ATOM 1977 N N . ALA A 1 278 ? -15.834 19.795 13.566 1.00 58.83 278 ALA A N 1
ATOM 1978 C CA . ALA A 1 278 ? -16.609 19.597 14.797 1.00 55.15 278 ALA A CA 1
ATOM 1979 C C . ALA A 1 278 ? -16.033 20.366 15.979 1.00 58.15 278 ALA A C 1
ATOM 1980 O O . ALA A 1 278 ? -16.785 21.001 16.739 1.00 52.50 278 ALA A O 1
ATOM 1982 N N . THR A 1 279 ? -14.699 20.339 16.140 1.00 55.53 279 THR A N 1
ATOM 1983 C CA . THR A 1 279 ? -14.097 20.987 17.299 1.00 54.90 279 THR A CA 1
ATOM 1984 C C . THR A 1 279 ? -14.481 22.446 17.380 1.00 53.59 279 THR A C 1
ATOM 1985 O O . THR A 1 279 ? -14.631 22.986 18.484 1.00 55.92 279 THR A O 1
ATOM 1989 N N . ARG A 1 280 ? -14.725 23.086 16.233 1.00 48.42 280 ARG A N 1
ATOM 1990 C CA . ARG A 1 280 ? -14.973 24.522 16.252 1.00 44.83 280 ARG A CA 1
ATOM 1991 C C . ARG A 1 280 ? -16.230 24.854 17.014 1.00 52.32 280 ARG A C 1
ATOM 1992 O O . ARG A 1 280 ? -16.326 25.936 17.620 1.00 57.41 280 ARG A O 1
ATOM 2000 N N . ILE A 1 281 ? -17.243 23.990 16.923 1.00 61.05 281 ILE A N 1
ATOM 2001 C CA . ILE A 1 281 ? -18.493 24.214 17.657 1.00 57.91 281 ILE A CA 1
ATOM 2002 C C . ILE A 1 281 ? -18.398 23.629 19.055 1.00 55.64 281 ILE A C 1
ATOM 2003 O O . ILE A 1 281 ? -18.748 24.268 20.059 1.00 61.39 281 ILE A O 1
ATOM 2008 N N . LEU A 1 282 ? -17.911 22.391 19.113 1.00 56.72 282 LEU A N 1
ATOM 2009 C CA . LEU A 1 282 ? -17.942 21.643 20.361 1.00 57.56 282 LEU A CA 1
ATOM 2010 C C . LEU A 1 282 ? -17.051 22.287 21.411 1.00 60.79 282 LEU A C 1
ATOM 2011 O O . LEU A 1 282 ? -17.466 22.433 22.567 1.00 68.21 282 LEU A O 1
ATOM 2016 N N . SER A 1 283 ? -15.823 22.673 21.033 1.00 55.31 283 SER A N 1
ATOM 2017 C CA . SER A 1 283 ? -14.912 23.316 21.978 1.00 58.35 283 SER A CA 1
ATOM 2018 C C . SER A 1 283 ? -15.483 24.619 22.501 1.00 57.59 283 SER A C 1
ATOM 2019 O O . SER A 1 283 ? -15.315 24.955 23.680 1.00 64.45 283 SER A O 1
ATOM 2022 N N . GLY A 1 284 ? -16.135 25.389 21.633 1.00 54.30 284 GLY A N 1
ATOM 2023 C CA . GLY A 1 284 ? -16.785 26.593 22.106 1.00 57.42 284 GLY A CA 1
ATOM 2024 C C . GLY A 1 284 ? -17.828 26.275 23.159 1.00 66.04 284 GLY A C 1
ATOM 2025 O O . GLY A 1 284 ? -17.879 26.906 24.221 1.00 63.39 284 GLY A O 1
ATOM 2026 N N . TRP A 1 285 ? -18.658 25.267 22.893 1.00 63.43 285 TRP A N 1
ATOM 2027 C CA . TRP A 1 285 ? -19.649 24.913 23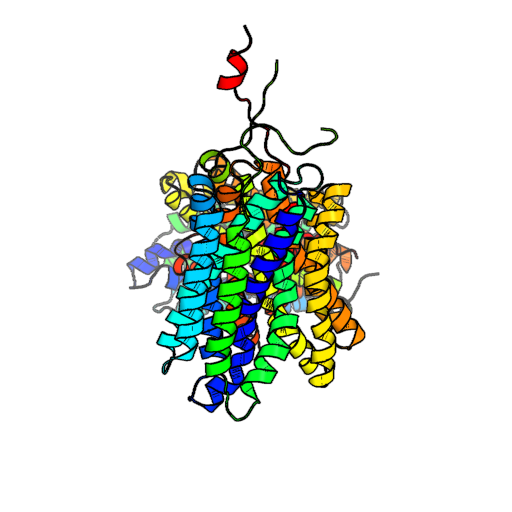.900 1.00 56.10 285 TRP A CA 1
ATOM 2028 C C . TRP A 1 285 ? -18.966 24.477 25.205 1.00 54.24 285 TRP A C 1
ATOM 2029 O O . TRP A 1 285 ? -19.323 24.949 26.295 1.00 59.49 285 TRP A O 1
ATOM 2040 N N . PHE A 1 286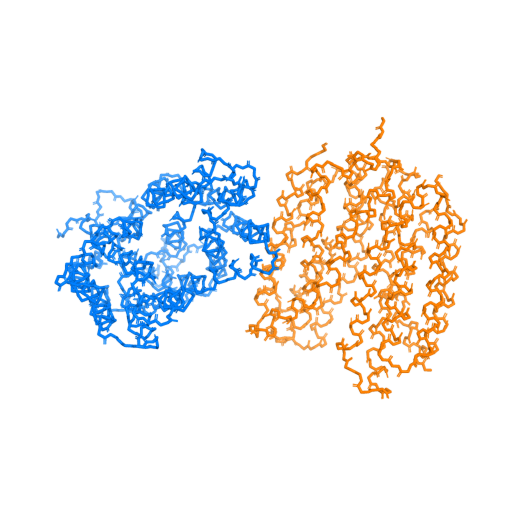 ? -17.935 23.638 25.106 1.00 53.88 286 PHE A N 1
ATOM 2041 C CA . PHE A 1 286 ? -17.254 23.159 26.304 1.00 50.36 286 PHE A CA 1
ATOM 2042 C C . PHE A 1 286 ? -16.733 24.327 27.129 1.00 62.22 286 PHE A C 1
ATOM 2043 O O . PHE A 1 286 ? -17.048 24.446 28.320 1.00 69.05 286 PHE A O 1
ATOM 2051 N N . VAL A 1 287 ? -15.958 25.223 26.505 1.00 58.37 287 VAL A N 1
ATOM 2052 C CA . VAL A 1 287 ? -15.339 26.280 27.304 1.00 54.10 287 VAL A CA 1
ATOM 2053 C C . VAL A 1 287 ? -16.372 27.278 27.775 1.00 64.37 287 VAL A C 1
ATOM 2054 O O . VAL A 1 287 ? -16.173 27.943 28.799 1.00 63.81 287 VAL A O 1
ATOM 2058 N N . ASP A 1 288 ? -17.488 27.428 27.052 1.00 79.06 288 ASP A N 1
ATOM 2059 C CA . ASP A 1 288 ? -18.577 28.206 27.626 1.00 71.52 288 ASP A CA 1
ATOM 2060 C C . ASP A 1 288 ? -18.989 27.588 28.949 1.00 80.08 288 ASP A C 1
ATOM 2061 O O . ASP A 1 288 ? -19.209 28.297 29.938 1.00 69.76 288 ASP A O 1
ATOM 2066 N N . LYS A 1 289 ? -18.999 26.254 29.011 1.00 86.51 289 LYS A N 1
ATOM 2067 C CA . LYS A 1 289 ? -19.450 25.600 30.236 1.00 69.38 289 LYS A CA 1
ATOM 2068 C C . LYS A 1 289 ? -18.389 25.643 31.350 1.00 68.63 289 LYS A C 1
ATOM 2069 O O . LYS A 1 289 ? -18.724 25.998 32.480 1.00 69.51 289 LYS A O 1
ATOM 2075 N N . ILE A 1 290 ? -17.112 25.354 31.066 1.00 64.10 290 ILE A N 1
ATOM 2076 C CA . ILE A 1 290 ? -16.118 25.080 32.110 1.00 55.93 290 ILE A CA 1
ATOM 2077 C C . ILE A 1 290 ? -14.946 26.065 32.151 1.00 66.72 290 ILE A C 1
ATOM 2078 O O . ILE A 1 290 ? -14.061 25.906 33.001 1.00 65.86 290 ILE A O 1
ATOM 2083 N N . GLY A 1 291 ? -14.892 27.061 31.269 1.00 67.18 291 GLY A N 1
ATOM 2084 C CA . GLY A 1 291 ? -13.794 28.008 31.217 1.00 48.97 291 GLY A CA 1
ATOM 2085 C C . GLY A 1 291 ? -12.761 27.610 30.171 1.00 59.47 291 GLY A C 1
ATOM 2086 O O . GLY A 1 291 ? -12.651 26.450 29.771 1.00 68.07 291 GLY A O 1
ATOM 2087 N N . ILE A 1 292 ? -11.937 28.580 29.770 1.00 57.30 292 ILE A N 1
ATOM 2088 C CA . ILE A 1 292 ? -11.127 28.415 28.561 1.00 52.95 292 ILE A CA 1
ATOM 2089 C C . ILE A 1 292 ? -9.756 27.836 28.865 1.00 52.89 292 ILE A C 1
ATOM 2090 O O . ILE A 1 292 ? -9.290 26.915 28.181 1.00 55.66 292 ILE A O 1
ATOM 2095 N N . ARG A 1 293 ? -9.058 28.411 29.843 1.00 54.45 293 ARG A N 1
ATOM 2096 C CA . ARG A 1 293 ? -7.606 28.263 29.887 1.00 46.10 293 ARG A CA 1
ATOM 2097 C C . ARG A 1 293 ? -7.174 26.800 29.971 1.00 54.15 293 ARG A C 1
ATOM 2098 O O . ARG A 1 293 ? -6.293 26.356 29.224 1.00 61.11 293 ARG A O 1
ATOM 2106 N N . VAL A 1 294 ? -7.779 26.018 30.862 1.00 63.54 294 VAL A N 1
ATOM 2107 C CA . VAL A 1 294 ? -7.227 24.686 31.115 1.00 53.18 294 VAL A CA 1
ATOM 2108 C C . VAL A 1 294 ? -7.469 23.765 29.922 1.00 56.19 294 VAL A C 1
ATOM 2109 O O . VAL A 1 294 ? -6.555 23.062 29.469 1.00 55.72 294 VAL A O 1
ATOM 2113 N N . TYR A 1 295 ? -8.709 23.741 29.408 1.00 48.86 295 TYR A N 1
ATOM 2114 C CA . TYR A 1 295 ? -9.014 22.948 28.216 1.00 42.03 295 TYR A CA 1
ATOM 2115 C C . TYR A 1 295 ? -8.143 23.374 27.043 1.00 47.12 295 TYR A C 1
ATOM 2116 O O . TYR A 1 295 ? -7.621 22.534 26.299 1.00 50.56 295 TYR A O 1
ATOM 2125 N N . PHE A 1 296 ? -7.967 24.681 26.880 1.00 43.78 296 PHE A N 1
ATOM 2126 C CA . PHE A 1 296 ? -7.121 25.207 25.812 1.00 34.44 296 PHE A CA 1
ATOM 2127 C C . PHE A 1 296 ? -5.700 24.658 25.922 1.00 37.44 296 PHE A C 1
ATOM 2128 O O . PHE A 1 296 ? -5.158 24.071 24.973 1.00 54.51 296 PHE A O 1
ATOM 2136 N N . ALA A 1 297 ? -5.083 24.818 27.095 1.00 48.52 297 ALA A N 1
ATOM 2137 C CA . ALA A 1 297 ? -3.736 24.291 27.299 1.00 40.87 297 ALA A CA 1
ATOM 2138 C C . ALA A 1 297 ? -3.679 22.793 27.075 1.00 45.24 297 ALA A C 1
ATOM 2139 O O . ALA A 1 297 ? -2.688 22.274 26.541 1.00 57.66 297 ALA A O 1
ATOM 2141 N N . ALA A 1 298 ? -4.726 22.067 27.474 1.00 42.88 298 ALA A N 1
ATOM 2142 C CA . ALA A 1 298 ? -4.683 20.623 27.267 1.00 43.26 298 ALA A CA 1
ATOM 2143 C C . ALA A 1 298 ? -4.697 20.307 25.781 1.00 48.01 298 ALA A C 1
ATOM 2144 O O . ALA A 1 298 ? -4.026 19.377 25.323 1.00 51.84 298 ALA A O 1
ATOM 2146 N N . LEU A 1 299 ? -5.472 21.060 25.011 1.00 48.40 299 LEU A N 1
ATOM 2147 C CA . LEU A 1 299 ? -5.453 20.847 23.567 1.00 43.05 299 LEU A CA 1
ATOM 2148 C C . LEU A 1 299 ? -4.048 21.064 22.990 1.00 43.13 299 LEU A C 1
ATOM 2149 O O . LEU A 1 299 ? -3.557 20.254 22.201 1.00 51.07 299 LEU A O 1
ATOM 2154 N N . PHE A 1 300 ? -3.371 22.149 23.382 1.00 38.08 300 PHE A N 1
ATOM 2155 C CA . PHE A 1 300 ? -2.000 22.334 22.869 1.00 36.66 300 PHE A CA 1
ATOM 2156 C C . PHE A 1 300 ? -1.096 21.199 23.303 1.00 39.27 300 PHE A C 1
ATOM 2157 O O . PHE A 1 300 ? -0.221 20.764 22.551 1.00 58.05 300 PHE A O 1
ATOM 2165 N N . ALA A 1 301 ? -1.227 20.764 24.554 1.00 44.87 301 ALA A N 1
ATOM 2166 C CA . ALA A 1 301 ? -0.370 19.683 25.038 1.00 50.78 301 ALA A CA 1
ATOM 2167 C C . ALA A 1 301 ? -0.627 18.410 24.247 1.00 53.40 301 ALA A C 1
ATOM 2168 O O . ALA A 1 301 ? 0.308 17.731 23.802 1.00 50.72 301 ALA A O 1
ATOM 2170 N N . LEU A 1 302 ? -1.904 18.071 24.070 1.00 45.30 302 LEU A N 1
ATOM 2171 C CA . LEU A 1 302 ? -2.266 16.898 23.282 1.00 44.54 302 LEU A CA 1
ATOM 2172 C C . LEU A 1 302 ? -1.749 17.019 21.861 1.00 39.85 302 LEU A C 1
ATOM 2173 O O . LEU A 1 302 ? -1.399 16.022 21.237 1.00 59.05 302 LEU A O 1
ATOM 2178 N N . GLN A 1 303 ? -1.698 18.236 21.336 1.00 41.87 303 GLN A N 1
ATOM 2179 C CA . GLN A 1 303 ? -1.117 18.468 20.012 1.00 43.01 303 GLN A CA 1
ATOM 2180 C C . GLN A 1 303 ? 0.377 18.180 20.023 1.00 52.48 303 GLN A C 1
ATOM 2181 O O . GLN A 1 303 ? 0.923 17.603 19.065 1.00 64.52 303 GLN A O 1
ATOM 2187 N N . THR A 1 304 ? 1.055 18.584 21.104 1.00 44.61 304 THR A N 1
ATOM 2188 C CA . THR A 1 304 ? 2.459 18.214 21.282 1.00 51.26 304 THR A CA 1
ATOM 2189 C C . THR A 1 304 ? 2.623 16.700 21.254 1.00 57.66 304 THR A C 1
ATOM 2190 O O . THR A 1 304 ? 3.431 16.139 20.481 1.00 61.54 304 THR A O 1
ATOM 2194 N N . ALA A 1 305 ? 1.816 16.015 22.072 1.00 56.11 305 ALA A N 1
ATOM 2195 C CA . ALA A 1 305 ? 1.894 14.564 22.115 1.00 43.88 305 ALA A CA 1
ATOM 2196 C C . ALA A 1 305 ? 1.641 13.967 20.745 1.00 39.92 305 ALA A C 1
ATOM 2197 O O . ALA A 1 305 ? 2.248 12.965 20.396 1.00 52.93 305 ALA A O 1
ATOM 2199 N N . ALA A 1 306 ? 0.713 14.533 19.974 1.00 47.04 306 ALA A N 1
ATOM 2200 C CA . ALA A 1 306 ? 0.386 13.928 18.672 1.00 41.56 306 ALA A CA 1
ATOM 2201 C C . ALA A 1 306 ? 1.559 14.058 17.711 1.00 39.38 306 ALA A C 1
ATOM 2202 O O . ALA A 1 306 ? 1.858 13.139 16.941 1.00 53.29 306 ALA A O 1
ATOM 2204 N N . MET A 1 307 ? 2.205 15.229 17.704 1.00 46.84 307 MET A N 1
ATOM 2205 C CA . MET A 1 307 ? 3.375 15.380 16.848 1.00 47.11 307 MET A CA 1
ATOM 2206 C C . MET A 1 307 ? 4.414 14.328 17.191 1.00 57.24 307 MET A C 1
ATOM 2207 O O . MET A 1 307 ? 5.094 13.806 16.300 1.00 57.19 307 MET A O 1
ATOM 2212 N N . ILE A 1 308 ? 4.529 13.975 18.477 1.00 62.37 308 ILE A N 1
ATOM 2213 C CA . ILE A 1 308 ? 5.490 12.915 18.811 1.00 55.56 308 ILE A CA 1
ATOM 2214 C C . ILE A 1 308 ? 4.929 11.535 18.473 1.00 56.35 308 ILE A C 1
ATOM 2215 O O . ILE A 1 308 ? 5.626 10.677 17.911 1.00 61.91 308 ILE A O 1
ATOM 2220 N N . ALA A 1 309 ? 3.660 11.315 18.797 1.00 53.56 309 ALA A N 1
ATOM 2221 C CA . ALA A 1 309 ? 3.024 10.016 18.739 1.00 46.01 309 ALA A CA 1
ATOM 2222 C C . ALA A 1 309 ? 2.915 9.507 17.326 1.00 50.02 309 ALA A C 1
ATOM 2223 O O . ALA A 1 309 ? 2.725 8.312 17.141 1.00 50.09 309 ALA A O 1
ATOM 2225 N N . ILE A 1 310 ? 2.940 10.393 16.328 1.00 47.75 310 ILE A N 1
ATOM 2226 C CA . ILE A 1 310 ? 2.827 9.843 14.985 1.00 40.96 310 ILE A CA 1
ATOM 2227 C C . ILE A 1 310 ? 3.955 8.860 14.706 1.00 54.01 310 ILE A C 1
ATOM 2228 O O . ILE A 1 310 ? 3.760 7.882 13.973 1.00 56.68 310 ILE A O 1
ATOM 2233 N N . PHE A 1 311 ? 5.125 9.032 15.332 1.00 56.09 311 PHE A N 1
ATOM 2234 C CA . PHE A 1 311 ? 6.181 8.062 15.000 1.00 47.98 311 PHE A CA 1
ATOM 2235 C C . PHE A 1 311 ? 5.898 6.690 15.567 1.00 46.70 311 PHE A C 1
ATOM 2236 O O . PHE A 1 311 ? 6.559 5.725 15.170 1.00 51.68 311 PHE A O 1
ATOM 2244 N N . GLN A 1 312 ? 4.942 6.563 16.481 1.00 57.20 312 GLN A N 1
ATOM 2245 C CA . GLN A 1 312 ? 4.548 5.242 16.950 1.00 60.58 312 GLN A CA 1
ATOM 2246 C C . GLN A 1 312 ? 3.207 4.777 16.400 1.00 56.65 312 GLN A C 1
ATOM 2247 O O . GLN A 1 312 ? 3.023 3.580 16.220 1.00 66.42 312 GLN A O 1
ATOM 2253 N N . LEU A 1 313 ? 2.269 5.691 16.136 1.00 52.45 313 LEU A N 1
ATOM 2254 C CA . LEU A 1 313 ? 0.949 5.325 15.646 1.00 49.90 313 LEU A CA 1
ATOM 2255 C C . LEU A 1 313 ? 0.771 5.458 14.139 1.00 49.67 313 LEU A C 1
ATOM 2256 O O . LEU A 1 313 ? -0.193 4.916 13.595 1.00 49.74 313 LEU A O 1
ATOM 2261 N N . GLY A 1 314 ? 1.628 6.198 13.463 1.00 47.66 314 GLY A N 1
ATOM 2262 C CA . GLY A 1 314 ? 1.337 6.605 12.098 1.00 34.39 314 GLY A CA 1
ATOM 2263 C C . GLY A 1 314 ? 1.456 5.521 11.047 1.00 43.90 314 GLY A C 1
ATOM 2264 O O . GLY A 1 314 ? 1.223 5.804 9.868 1.00 61.80 314 GLY A O 1
ATOM 2265 N N . GLY A 1 315 ? 1.813 4.307 11.412 1.00 45.23 315 GLY A N 1
ATOM 2266 C CA . GLY A 1 315 ? 2.057 3.263 10.419 1.00 38.30 315 GLY A CA 1
ATOM 2267 C C . GLY A 1 315 ? 0.877 2.353 10.122 1.00 42.01 315 GLY A C 1
ATOM 2268 O O . GLY A 1 315 ? 1.046 1.343 9.434 1.00 45.79 315 GLY A O 1
ATOM 2269 N N . SER A 1 316 ? -0.321 2.668 10.624 1.00 40.66 316 SER A N 1
ATOM 2270 C CA . SER A 1 316 ? -1.496 1.839 10.383 1.00 43.41 316 SER A CA 1
ATOM 2271 C C . SER A 1 316 ? -2.680 2.764 10.163 1.00 44.32 316 SER A C 1
ATOM 2272 O O . SER A 1 316 ? -2.701 3.896 10.652 1.00 53.29 316 SER A O 1
ATOM 2275 N N . VAL A 1 317 ? -3.663 2.288 9.403 1.00 45.48 317 VAL A N 1
ATOM 2276 C CA . VAL A 1 317 ? -4.843 3.115 9.152 1.00 42.74 317 VAL A CA 1
ATOM 2277 C C . VAL A 1 317 ? -5.470 3.563 10.464 1.00 47.08 317 VAL A C 1
ATOM 2278 O O . VAL A 1 317 ? -5.853 4.722 10.614 1.00 57.40 317 VAL A O 1
ATOM 2282 N N . VAL A 1 318 ? -5.567 2.662 11.452 1.00 48.59 318 VAL A N 1
ATOM 2283 C CA . VAL A 1 318 ? -6.216 3.052 12.707 1.00 50.70 318 VAL A CA 1
ATOM 2284 C C . VAL A 1 318 ? -5.392 4.109 13.423 1.00 49.63 318 VAL A C 1
ATOM 2285 O O . VAL A 1 318 ? -5.909 5.154 13.843 1.00 55.71 318 VAL A O 1
ATOM 2289 N N . GLY A 1 319 ? -4.087 3.874 13.543 1.00 44.23 319 GLY A N 1
ATOM 2290 C CA . GLY A 1 319 ? -3.252 4.860 14.221 1.00 32.01 319 GLY A CA 1
ATOM 2291 C C . GLY A 1 319 ? -3.224 6.182 13.496 1.00 38.43 319 GLY A C 1
ATOM 2292 O O . GLY A 1 319 ? -3.516 7.238 14.086 1.00 51.58 319 GLY A O 1
ATOM 2293 N N . LEU A 1 320 ? -2.922 6.146 12.193 1.00 47.90 320 LEU A N 1
ATOM 2294 C CA . LEU A 1 320 ? -2.858 7.398 11.437 1.00 43.38 320 LEU A CA 1
ATOM 2295 C C . LEU A 1 320 ? -4.169 8.143 11.546 1.00 36.47 320 LEU A C 1
ATOM 2296 O O . LEU A 1 320 ? -4.186 9.367 11.636 1.00 47.14 320 LEU A O 1
ATOM 2301 N N . SER A 1 321 ? -5.293 7.425 11.552 1.00 45.31 321 SER A N 1
ATOM 2302 C CA . SER A 1 321 ? -6.571 8.121 11.727 1.00 38.53 321 SER A CA 1
ATOM 2303 C C . SER A 1 321 ? -6.638 8.796 13.081 1.00 33.21 321 SER A C 1
ATOM 2304 O O . SER A 1 321 ? -7.157 9.907 13.204 1.00 53.36 321 SER A O 1
ATOM 2307 N N . ILE A 1 322 ? -6.177 8.115 14.136 1.00 41.93 322 ILE A N 1
ATOM 2308 C CA . ILE A 1 322 ? -6.252 8.737 15.461 1.00 36.62 322 ILE A CA 1
ATOM 2309 C C . ILE A 1 322 ? -5.454 10.022 15.466 1.00 38.39 322 ILE A C 1
ATOM 2310 O O . ILE A 1 322 ? -5.898 11.070 15.971 1.00 50.02 322 ILE A O 1
ATOM 2315 N N . VAL A 1 323 ? -4.247 9.960 14.906 1.00 41.67 323 VAL A N 1
ATOM 2316 C CA . VAL A 1 323 ? -3.396 11.151 14.850 1.00 34.80 323 VAL A CA 1
ATOM 2317 C C . VAL A 1 323 ? -4.065 12.244 14.034 1.00 41.01 323 VAL A C 1
ATOM 2318 O O . VAL A 1 323 ? -4.079 13.417 14.426 1.00 47.55 323 VAL A O 1
ATOM 2322 N N . ALA A 1 324 ? -4.619 11.887 12.868 1.00 45.29 324 ALA A N 1
ATOM 2323 C CA . ALA A 1 324 ? -5.260 12.913 12.055 1.00 36.80 324 ALA A CA 1
ATOM 2324 C C . ALA A 1 324 ? -6.429 13.529 12.802 1.00 38.42 324 ALA A C 1
ATOM 2325 O O . ALA A 1 324 ? -6.571 14.754 12.848 1.00 45.59 324 ALA A O 1
ATOM 2327 N N . ILE A 1 325 ? -7.256 12.698 13.439 1.00 39.65 325 ILE A N 1
ATOM 2328 C CA . ILE A 1 325 ? -8.415 13.233 14.155 1.00 37.71 325 ILE A CA 1
ATOM 2329 C C . ILE A 1 325 ? -7.978 14.162 15.269 1.00 40.96 325 ILE A C 1
ATOM 2330 O O . ILE A 1 325 ? -8.540 15.250 15.445 1.00 50.99 325 ILE A O 1
ATOM 2335 N N . VAL A 1 326 ? -6.982 13.741 16.062 1.00 38.26 326 VAL A N 1
ATOM 2336 C CA . VAL A 1 326 ? -6.512 14.580 17.166 1.00 41.55 326 VAL A CA 1
ATOM 2337 C C . VAL A 1 326 ? -5.942 15.888 16.636 1.00 50.79 326 VAL A C 1
ATOM 2338 O O . VAL A 1 326 ? -6.277 16.989 17.118 1.00 41.53 326 VAL A O 1
ATOM 2342 N N . ILE A 1 327 ? -5.055 15.789 15.638 1.00 46.10 327 ILE A N 1
ATOM 2343 C CA . ILE A 1 327 ? -4.446 16.982 15.071 1.00 38.43 327 ILE A CA 1
ATOM 2344 C C . ILE A 1 327 ? -5.534 17.921 14.586 1.00 40.29 327 ILE A C 1
ATOM 2345 O O . ILE A 1 327 ? -5.498 19.133 14.838 1.00 50.71 327 ILE A O 1
ATOM 2350 N N . GLY A 1 328 ? -6.545 17.384 13.913 1.00 54.17 328 GLY A N 1
ATOM 2351 C CA . GLY A 1 328 ? -7.655 18.234 13.484 1.00 52.62 328 GLY A CA 1
ATOM 2352 C C . GLY A 1 328 ? -8.404 18.852 14.652 1.00 45.37 328 GLY A C 1
ATOM 2353 O O . GLY A 1 328 ? -8.828 20.007 14.584 1.00 52.34 328 GLY A O 1
ATOM 2354 N N . TRP A 1 329 ? -8.571 18.094 15.748 1.00 51.22 329 TRP A N 1
ATOM 2355 C CA . TRP A 1 329 ? -9.345 18.609 16.880 1.00 36.38 329 TRP A CA 1
ATOM 2356 C C . TRP A 1 329 ? -8.665 19.835 17.462 1.00 37.61 329 TRP A C 1
ATOM 2357 O O . TRP A 1 329 ? -9.270 20.920 17.552 1.00 47.34 329 TRP A O 1
ATOM 2368 N N . ASN A 1 330 ? -7.352 19.714 17.727 1.00 40.36 330 ASN A N 1
ATOM 2369 C CA . ASN A 1 330 ? -6.570 20.803 18.341 1.00 34.09 330 ASN A CA 1
ATOM 2370 C C . ASN A 1 330 ? -6.368 21.983 17.394 1.00 39.05 330 ASN A C 1
ATOM 2371 O O . ASN A 1 330 ? -6.520 23.161 17.793 1.00 47.76 330 ASN A O 1
ATOM 2376 N N . TYR A 1 331 ? -6.035 21.696 16.127 1.00 48.50 331 TYR A N 1
ATOM 2377 C CA . TYR A 1 331 ? -5.861 22.770 15.152 1.00 39.55 331 TYR A CA 1
ATOM 2378 C C . TYR A 1 331 ? -7.121 23.597 15.052 1.00 51.20 331 TYR A C 1
ATOM 2379 O O . TYR A 1 331 ? -7.122 24.800 15.361 1.00 53.18 331 TYR A O 1
ATOM 2388 N N . GLY A 1 332 ? -8.237 22.954 14.675 1.00 49.68 332 GLY A N 1
ATOM 2389 C CA . GLY A 1 332 ? -9.480 23.701 14.533 1.00 45.87 332 GLY A CA 1
ATOM 2390 C C . GLY A 1 332 ? -9.896 24.425 15.802 1.00 48.48 332 GLY A C 1
ATOM 2391 O O . GLY A 1 332 ? -10.512 25.494 15.732 1.00 47.09 332 GLY A O 1
ATOM 2392 N N . ALA A 1 333 ? -9.614 23.839 16.985 1.00 43.36 333 ALA A N 1
ATOM 2393 C CA . ALA A 1 333 ? -10.047 24.517 18.213 1.00 37.99 333 ALA A CA 1
ATOM 2394 C C . ALA A 1 333 ? -9.364 25.854 18.389 1.00 47.84 333 ALA A C 1
ATOM 2395 O O . ALA A 1 333 ? -9.904 26.731 19.088 1.00 51.15 333 ALA A O 1
ATOM 2397 N N . MET A 1 334 ? -8.131 25.999 17.866 1.00 58.87 334 MET A N 1
ATOM 2398 C CA . MET A 1 334 ? -7.464 27.304 18.017 1.00 42.23 334 MET A CA 1
ATOM 2399 C C . MET A 1 334 ? -8.340 28.456 17.499 1.00 51.96 334 MET A C 1
ATOM 2400 O O . MET A 1 334 ? -8.406 29.534 18.117 1.00 48.76 334 MET A O 1
ATOM 2405 N N . PHE A 1 335 ? -9.053 28.251 16.382 1.00 46.82 335 PHE A N 1
ATOM 2406 C CA . PHE A 1 335 ? -9.731 29.412 15.789 1.00 44.36 335 PHE A CA 1
ATOM 2407 C C . PHE A 1 335 ? -11.013 29.791 16.515 1.00 53.55 335 PHE A C 1
ATOM 2408 O O . PHE A 1 335 ? -11.664 30.781 16.140 1.00 54.09 335 PHE A O 1
ATOM 2416 N N . THR A 1 336 ? -11.428 29.019 17.511 1.00 46.49 336 THR A N 1
ATOM 2417 C CA . THR A 1 336 ? -12.482 29.488 18.399 1.00 40.96 336 THR A CA 1
ATOM 2418 C C . THR A 1 336 ? -11.915 29.973 19.713 1.00 49.04 336 THR A C 1
ATOM 2419 O O . THR A 1 336 ? -12.386 30.968 20.265 1.00 52.62 336 THR A O 1
ATOM 2423 N N . LEU A 1 337 ? -10.901 29.265 20.222 1.00 50.94 337 LEU A N 1
ATOM 2424 C CA . LEU A 1 337 ? -10.453 29.531 21.577 1.00 32.59 337 LEU A CA 1
ATOM 2425 C C . LEU A 1 337 ? -9.606 30.794 21.650 1.00 51.46 337 LEU A C 1
ATOM 2426 O O . LEU A 1 337 ? -9.734 31.572 22.614 1.00 57.37 337 LEU A O 1
ATOM 2431 N N . PHE A 1 338 ? -8.795 31.074 20.615 1.00 39.64 338 PHE A N 1
ATOM 2432 C CA . PHE A 1 338 ? -8.089 32.355 20.638 1.00 41.03 338 PHE A CA 1
ATOM 2433 C C . PHE A 1 338 ? -9.049 33.553 20.585 1.00 58.50 338 PHE A C 1
ATOM 2434 O O . PHE A 1 338 ? -8.915 34.459 21.427 1.00 66.73 338 PHE A O 1
ATOM 2442 N N . PRO A 1 339 ? -10.046 33.617 19.693 1.00 53.81 339 PRO A N 1
ATOM 2443 C CA . PRO A 1 339 ? -11.015 34.730 19.804 1.00 56.98 339 PRO A CA 1
ATOM 2444 C C . PRO A 1 339 ? -11.812 34.723 21.100 1.00 54.92 339 PRO A C 1
ATOM 2445 O O . PRO A 1 339 ? -12.103 35.798 21.647 1.00 50.43 339 PRO A O 1
ATOM 2449 N N . ALA A 1 340 ? -12.163 33.549 21.628 1.00 48.66 340 ALA A N 1
ATOM 2450 C CA . ALA A 1 340 ? -12.879 33.528 22.909 1.00 42.23 340 ALA A CA 1
ATOM 2451 C C . ALA A 1 340 ? -11.993 34.056 24.029 1.00 45.90 340 ALA A C 1
ATOM 2452 O O . ALA A 1 340 ? -12.455 34.816 24.892 1.00 55.22 340 ALA A O 1
ATOM 2454 N N . THR A 1 341 ? -10.724 33.633 24.051 1.00 49.13 341 THR A N 1
ATOM 2455 C CA . THR A 1 341 ? -9.791 34.103 25.077 1.00 44.92 341 THR A CA 1
ATOM 2456 C C . THR A 1 341 ? -9.588 35.603 24.993 1.00 55.03 341 THR A C 1
ATOM 2457 O O . THR A 1 341 ? -9.591 36.308 26.013 1.00 74.96 341 THR A O 1
ATOM 2461 N N . CYS A 1 342 ? -9.388 36.110 23.778 1.00 56.44 342 CYS A N 1
ATOM 2462 C CA . CYS A 1 342 ? -9.247 37.549 23.568 1.00 54.34 342 CYS A CA 1
ATOM 2463 C C . CYS A 1 342 ? -10.498 38.295 24.038 1.00 58.30 342 CYS A C 1
ATOM 2464 O O . CYS A 1 342 ? -10.404 39.357 24.668 1.00 67.00 342 CYS A O 1
ATOM 2467 N N . LEU A 1 343 ? -11.679 37.725 23.791 1.00 71.03 343 LEU A N 1
ATOM 2468 C CA . LEU A 1 343 ? -12.927 38.300 24.305 1.00 55.57 343 LEU A CA 1
ATOM 2469 C C . LEU A 1 343 ? -12.942 38.340 25.836 1.00 49.85 343 LEU A C 1
ATOM 2470 O O . LEU A 1 343 ? -13.379 39.317 26.438 1.00 68.22 343 LEU A O 1
ATOM 2475 N N . GLN A 1 344 ? -12.484 37.271 26.482 1.00 52.84 344 GLN A N 1
ATOM 2476 C CA . GLN A 1 344 ? -12.421 37.257 27.943 1.00 50.12 344 GLN A CA 1
ATOM 2477 C C . GLN A 1 344 ? -11.440 38.303 28.464 1.00 47.13 344 GLN A C 1
ATOM 2478 O O . GLN A 1 344 ? -11.709 38.985 29.455 1.00 58.70 344 GLN A O 1
ATOM 2484 N N . PHE A 1 345 ? -10.297 38.466 27.802 1.00 58.61 345 PHE A N 1
ATOM 2485 C CA . PHE A 1 345 ? -9.284 39.407 28.295 1.00 51.27 345 PHE A CA 1
ATOM 2486 C C . PHE A 1 345 ? -9.724 40.842 28.127 1.00 52.85 345 PHE A C 1
ATOM 2487 O O . PHE A 1 345 ? -9.572 41.663 29.044 1.00 67.59 345 PHE A O 1
ATOM 2495 N N . TYR A 1 346 ? -10.239 41.189 26.948 1.00 53.99 346 TYR A N 1
ATOM 2496 C CA . TYR A 1 346 ? -10.411 42.595 26.641 1.00 52.88 346 TYR A CA 1
ATOM 2497 C C . TYR A 1 346 ? -11.849 43.024 26.407 1.00 63.07 346 TYR A C 1
ATOM 2498 O O . TYR A 1 346 ? -12.112 44.230 26.380 1.00 67.09 346 TYR A O 1
ATOM 2507 N N . GLY A 1 347 ? -12.789 42.093 26.278 1.00 66.05 347 GLY A N 1
ATOM 2508 C CA . GLY A 1 347 ? -14.177 42.453 26.113 1.00 61.93 347 GLY A CA 1
ATOM 2509 C C . GLY A 1 347 ? -14.543 42.675 24.664 1.00 68.68 347 GLY A C 1
ATOM 2510 O O . GLY A 1 347 ? -13.671 42.830 23.801 1.00 77.28 347 GLY A O 1
ATOM 2511 N N . PRO A 1 348 ? -15.851 42.696 24.373 1.00 71.66 348 PRO A N 1
ATOM 2512 C CA . PRO A 1 348 ? -16.302 42.667 22.973 1.00 71.67 348 PRO A CA 1
ATOM 2513 C C . PRO A 1 348 ? -16.264 44.007 22.257 1.00 70.89 348 PRO A C 1
ATOM 2514 O O . PRO A 1 348 ? -16.244 44.021 21.019 1.00 83.43 348 PRO A O 1
ATOM 2518 N N . THR A 1 349 ? -16.264 45.128 22.973 1.00 62.70 349 THR A N 1
ATOM 2519 C CA . THR A 1 349 ? -16.427 46.415 22.301 1.00 66.63 349 THR A CA 1
ATOM 2520 C C . THR A 1 349 ? -15.353 46.616 21.233 1.00 71.92 349 THR A C 1
ATOM 2521 O O . THR A 1 349 ? -15.655 47.029 20.110 1.00 90.80 349 THR A O 1
ATOM 2525 N N . ALA A 1 350 ? -14.089 46.341 21.561 1.00 72.35 350 ALA A N 1
ATOM 2526 C CA . ALA A 1 350 ? -13.017 46.470 20.581 1.00 77.48 350 ALA A CA 1
ATOM 2527 C C . ALA A 1 350 ? -12.542 45.122 20.066 1.00 74.97 350 ALA A C 1
ATOM 2528 O O . ALA A 1 350 ? -11.392 45.003 19.625 1.00 79.92 350 ALA A O 1
ATOM 2530 N N . GLN A 1 351 ? -13.398 44.101 20.143 1.00 66.34 351 GLN A N 1
ATOM 2531 C CA . GLN A 1 351 ? -13.035 42.759 19.697 1.00 64.00 351 GLN A CA 1
ATOM 2532 C C . GLN A 1 351 ? -12.697 42.722 18.209 1.00 58.59 351 GLN A C 1
ATOM 2533 O O . GLN A 1 351 ? -11.888 41.896 17.782 1.00 60.91 351 GLN A O 1
ATOM 2539 N N . GLY A 1 352 ? -13.321 43.574 17.405 1.00 73.82 352 GLY A N 1
ATOM 2540 C CA . GLY A 1 352 ? -12.958 43.685 16.004 1.00 64.10 352 GLY A CA 1
ATOM 2541 C C . GLY A 1 352 ? -11.491 44.022 15.838 1.00 62.85 352 GLY A C 1
ATOM 2542 O O . GLY A 1 352 ? -10.761 43.279 15.181 1.00 66.55 352 GLY A O 1
ATOM 2543 N N . SER A 1 353 ? -11.047 45.127 16.457 1.00 65.84 353 SER A N 1
ATOM 2544 C CA . SER A 1 353 ? -9.646 45.538 16.346 1.00 71.30 353 SER A CA 1
ATOM 2545 C C . SER A 1 353 ? -8.701 44.559 17.035 1.00 64.32 353 SER A C 1
ATOM 2546 O O . SER A 1 353 ? -7.727 44.086 16.423 1.00 73.29 353 SER A O 1
ATOM 2549 N N . ASN A 1 354 ? -8.985 44.209 18.297 1.00 64.31 354 ASN A N 1
ATOM 2550 C CA . ASN A 1 354 ? -8.127 43.277 19.030 1.00 54.53 354 ASN A CA 1
ATOM 2551 C C . ASN A 1 354 ? -7.936 41.981 18.255 1.00 55.95 354 ASN A C 1
ATOM 2552 O O . ASN A 1 354 ? -6.800 41.527 18.027 1.00 63.74 354 ASN A O 1
ATOM 2557 N N . TYR A 1 355 ? -9.044 41.317 17.882 1.00 59.77 355 TYR A N 1
ATOM 2558 C CA . TYR A 1 355 ? -8.848 40.013 17.251 1.00 52.29 355 TYR A CA 1
ATOM 2559 C C . TYR A 1 355 ? -8.391 40.148 15.799 1.00 59.32 355 TYR A C 1
ATOM 2560 O O . TYR A 1 355 ? -7.670 39.275 15.304 1.00 69.25 355 TYR A O 1
ATOM 2569 N N . GLY A 1 356 ? -8.715 41.242 15.111 1.00 55.54 356 GLY A N 1
ATOM 2570 C CA . GLY A 1 356 ? -8.148 41.415 13.785 1.00 62.09 356 GLY A CA 1
ATOM 2571 C C . GLY A 1 356 ? -6.635 41.445 13.826 1.00 66.19 356 GLY A C 1
ATOM 2572 O O . GLY A 1 356 ? -5.964 40.687 13.118 1.00 69.07 356 GLY A O 1
ATOM 2573 N N . LEU A 1 357 ? -6.081 42.274 14.712 1.00 74.15 357 LEU A N 1
ATOM 2574 C CA . LEU A 1 357 ? -4.634 42.277 14.897 1.00 76.33 357 LEU A CA 1
ATOM 2575 C C . LEU A 1 357 ? -4.124 40.887 15.248 1.00 70.50 357 LEU A C 1
ATOM 2576 O O . LEU A 1 357 ? -3.192 40.371 14.607 1.00 71.89 357 LEU A O 1
ATOM 2581 N N . LEU A 1 358 ? -4.787 40.214 16.198 1.00 66.29 358 LEU A N 1
ATOM 2582 C CA . LEU A 1 358 ? -4.270 38.920 16.649 1.00 61.27 358 LEU A CA 1
ATOM 2583 C C . LEU A 1 358 ? -4.229 37.882 15.532 1.00 68.83 358 LEU A C 1
ATOM 2584 O O . LEU A 1 358 ? -3.389 36.967 15.557 1.00 55.20 358 LEU A O 1
ATOM 2589 N N . PHE A 1 359 ? -5.158 37.948 14.579 1.00 57.08 359 PHE A N 1
ATOM 2590 C CA . PHE A 1 359 ? -5.158 36.899 13.563 1.00 51.40 359 PHE A CA 1
ATOM 2591 C C . PHE A 1 359 ? -4.020 37.054 12.541 1.00 69.71 359 PHE A C 1
ATOM 2592 O O . PHE A 1 359 ? -3.700 36.097 11.811 1.00 68.21 359 PHE A O 1
ATOM 2600 N N . THR A 1 360 ? -3.409 38.242 12.451 1.00 66.99 360 THR A N 1
ATOM 2601 C CA . THR A 1 360 ? -2.243 38.395 11.580 1.00 63.79 360 THR A CA 1
ATOM 2602 C C . THR A 1 360 ? -1.167 37.357 11.892 1.00 67.09 360 THR A C 1
ATOM 2603 O O . THR A 1 360 ? -0.409 36.936 10.994 1.00 69.28 360 THR A O 1
ATOM 2607 N N . ALA A 1 361 ? -1.121 36.884 13.143 1.00 61.81 361 ALA A N 1
ATOM 2608 C CA . ALA A 1 361 ? -0.260 35.748 13.457 1.00 58.48 361 ALA A CA 1
ATOM 2609 C C . ALA A 1 361 ? -0.525 34.587 12.507 1.00 62.06 361 ALA A C 1
ATOM 2610 O O . ALA A 1 361 ? 0.412 33.952 12.005 1.00 72.53 361 ALA A O 1
ATOM 2612 N N . CYS A 1 362 ? -1.808 34.268 12.282 1.00 65.85 362 CYS A N 1
ATOM 2613 C CA . CYS A 1 362 ? -2.180 33.207 11.349 1.00 63.98 362 CYS A CA 1
ATOM 2614 C C . CYS A 1 362 ? -1.863 33.568 9.916 1.00 62.29 362 CYS A C 1
ATOM 2615 O O . CYS A 1 362 ? -1.582 32.687 9.105 1.00 76.80 362 CYS A O 1
ATOM 2618 N N . GLY A 1 363 ? -1.969 34.835 9.570 1.00 66.83 363 GLY A N 1
ATOM 2619 C CA . GLY A 1 363 ? -1.563 35.226 8.223 1.00 72.95 363 GLY A CA 1
ATOM 2620 C C . GLY A 1 363 ? -0.127 34.819 7.941 1.00 71.31 363 GLY A C 1
ATOM 2621 O O . GLY A 1 363 ? 0.185 34.190 6.917 1.00 82.41 363 GLY A O 1
ATOM 2622 N N . LEU A 1 364 ? 0.766 35.138 8.884 1.00 68.44 364 LEU A N 1
ATOM 2623 C CA . LEU A 1 364 ? 2.181 34.791 8.731 1.00 66.53 364 LEU A CA 1
ATOM 2624 C C . LEU A 1 364 ? 2.412 33.285 8.810 1.00 67.24 364 LEU A C 1
ATOM 2625 O O . LEU A 1 364 ? 3.167 32.715 7.998 1.00 74.93 364 LEU A O 1
ATOM 2630 N N . ALA A 1 365 ? 1.777 32.613 9.773 1.00 63.57 365 ALA A N 1
ATOM 2631 C CA . ALA A 1 365 ? 1.922 31.165 9.828 1.00 57.74 365 ALA A CA 1
ATOM 2632 C C . ALA A 1 365 ? 1.450 30.526 8.533 1.00 64.30 365 ALA A C 1
ATOM 2633 O O . ALA A 1 365 ? 2.078 29.593 8.027 1.00 64.45 365 ALA A O 1
ATOM 2635 N N . GLY A 1 366 ? 0.356 31.024 7.964 1.00 65.90 366 GLY A N 1
ATOM 2636 C CA . GLY A 1 366 ? -0.128 30.433 6.735 1.00 61.77 366 GLY A CA 1
ATOM 2637 C C . GLY A 1 366 ? 0.858 30.629 5.613 1.00 66.18 366 GLY A C 1
ATOM 2638 O O . GLY A 1 366 ? 1.064 29.740 4.788 1.00 72.96 366 GLY A O 1
ATOM 2639 N N . PHE A 1 367 ? 1.512 31.781 5.590 1.00 68.41 367 PHE A N 1
ATOM 2640 C CA . PHE A 1 367 ? 2.493 31.989 4.536 1.00 71.97 367 PHE A CA 1
ATOM 2641 C C . PHE A 1 367 ? 3.658 31.010 4.666 1.00 72.78 367 PHE A C 1
ATOM 2642 O O . PHE A 1 367 ? 4.039 30.348 3.691 1.00 74.43 367 PHE A O 1
ATOM 2650 N N . ALA A 1 368 ? 4.197 30.854 5.872 1.00 71.76 368 ALA A N 1
ATOM 2651 C CA . ALA A 1 368 ? 5.502 30.207 5.992 1.00 62.56 368 ALA A CA 1
ATOM 2652 C C . ALA A 1 368 ? 5.444 28.744 6.386 1.00 65.10 368 ALA A C 1
ATOM 2653 O O . ALA A 1 368 ? 6.257 27.947 5.885 1.00 69.61 368 ALA A O 1
ATOM 2655 N N . GLY A 1 369 ? 4.495 28.350 7.237 1.00 64.88 369 GLY A N 1
ATOM 2656 C CA . GLY A 1 369 ? 4.500 27.025 7.824 1.00 49.91 369 GLY A CA 1
ATOM 2657 C C . GLY A 1 369 ? 4.639 25.910 6.801 1.00 60.45 369 GLY A C 1
ATOM 2658 O O . GLY A 1 369 ? 5.567 25.091 6.884 1.00 67.38 369 GLY A O 1
ATOM 2659 N N . PRO A 1 370 ? 3.734 25.845 5.809 1.00 58.62 370 PRO A N 1
ATOM 2660 C CA . PRO A 1 370 ? 3.814 24.716 4.874 1.00 62.07 370 PRO A CA 1
ATOM 2661 C C . PRO A 1 370 ? 5.142 24.670 4.168 1.00 61.33 370 PRO A C 1
ATOM 2662 O O . PRO A 1 370 ? 5.757 23.598 4.051 1.00 64.80 370 PRO A O 1
ATOM 2666 N N . TRP A 1 371 ? 5.631 25.830 3.744 1.00 62.74 371 TRP A N 1
ATOM 2667 C CA . TRP A 1 371 ? 6.908 25.843 3.054 1.00 63.27 371 TRP A CA 1
ATOM 2668 C C . TRP A 1 371 ? 7.998 25.289 3.962 1.00 66.56 371 TRP A C 1
ATOM 2669 O O . TRP A 1 371 ? 8.762 24.402 3.563 1.00 78.55 371 TRP A O 1
ATOM 2680 N N . VAL A 1 372 ? 8.053 25.773 5.210 1.00 73.02 372 VAL A N 1
ATOM 2681 C CA . VAL A 1 372 ? 9.144 25.391 6.106 1.00 71.50 372 VAL A CA 1
ATOM 2682 C C . VAL A 1 372 ? 9.093 23.899 6.406 1.00 67.05 372 VAL A C 1
ATOM 2683 O O . VAL A 1 372 ? 10.130 23.220 6.432 1.00 76.07 372 VAL A O 1
ATOM 2687 N N . GLY A 1 373 ? 7.892 23.359 6.621 1.00 57.78 373 GLY A N 1
ATOM 2688 C CA . GLY A 1 373 ? 7.771 21.918 6.797 1.00 51.84 373 GLY A CA 1
ATOM 2689 C C . GLY A 1 373 ? 8.300 21.143 5.604 1.00 64.52 373 GLY A C 1
ATOM 2690 O O . GLY A 1 373 ? 8.991 20.122 5.761 1.00 74.25 373 GLY A O 1
ATOM 2691 N N . GLY A 1 374 ? 7.970 21.602 4.389 1.00 59.38 374 GLY A N 1
ATOM 2692 C CA . GLY A 1 374 ? 8.467 20.905 3.213 1.00 53.30 374 GLY A CA 1
ATOM 2693 C C . GLY A 1 374 ? 9.977 20.972 3.114 1.00 59.10 374 GLY A C 1
ATOM 2694 O O . GLY A 1 374 ? 10.641 19.982 2.797 1.00 70.72 374 GLY A O 1
ATOM 2695 N N . TRP A 1 375 ? 10.537 22.137 3.406 1.00 58.76 375 TRP A N 1
ATOM 2696 C CA . TRP A 1 375 ? 11.984 22.300 3.336 1.00 63.66 375 TRP A CA 1
ATOM 2697 C C . TRP A 1 375 ? 12.684 21.435 4.372 1.00 66.90 375 TRP A C 1
ATOM 2698 O O . TRP A 1 375 ? 13.751 20.880 4.094 1.00 63.86 375 TRP A O 1
ATOM 2709 N N . LEU A 1 376 ? 12.126 21.337 5.582 1.00 72.27 376 LEU A N 1
ATOM 2710 C CA . LEU A 1 376 ? 12.730 20.472 6.590 1.00 70.93 376 LEU A CA 1
ATOM 2711 C C . LEU A 1 376 ? 12.708 19.021 6.148 1.00 78.51 376 LEU A C 1
ATOM 2712 O O . LEU A 1 376 ? 13.716 18.302 6.283 1.00 82.38 376 LEU A O 1
ATOM 2717 N N . LYS A 1 377 ? 11.580 18.572 5.592 1.00 70.96 377 LYS A N 1
ATOM 2718 C CA . LYS A 1 377 ? 11.540 17.198 5.107 1.00 66.10 377 LYS A CA 1
ATOM 2719 C C . LYS A 1 377 ? 12.568 16.989 4.006 1.00 73.76 377 LYS A C 1
ATOM 2720 O O . LYS A 1 377 ? 13.403 16.084 4.086 1.00 85.69 377 LYS A O 1
ATOM 2726 N N . ASP A 1 378 ? 12.519 17.817 2.955 1.00 81.27 378 ASP A N 1
ATOM 2727 C CA . ASP A 1 378 ? 13.400 17.607 1.799 1.00 81.55 378 ASP A CA 1
ATOM 2728 C C . ASP A 1 378 ? 14.868 17.806 2.142 1.00 88.53 378 ASP A C 1
ATOM 2729 O O . ASP A 1 378 ? 15.734 17.235 1.476 1.00 91.11 378 ASP A O 1
ATOM 2734 N N . THR A 1 379 ? 15.172 18.665 3.117 1.00 96.49 379 THR A N 1
ATOM 2735 C CA . THR A 1 379 ? 16.535 18.773 3.621 1.00 100.07 379 THR A CA 1
ATOM 2736 C C . THR A 1 379 ? 16.978 17.470 4.264 1.00 94.56 379 THR A C 1
ATOM 2737 O O . THR A 1 379 ? 18.055 16.948 3.952 1.00 97.25 379 THR A O 1
ATOM 2741 N N . THR A 1 380 ? 16.176 16.942 5.194 1.00 92.33 380 THR A N 1
ATOM 2742 C CA . THR A 1 380 ? 16.593 15.744 5.912 1.00 84.59 380 THR A CA 1
ATOM 2743 C C . THR A 1 380 ? 16.206 14.441 5.223 1.00 74.34 380 THR A C 1
ATOM 2744 O O . THR A 1 380 ? 16.825 13.406 5.496 1.00 73.67 380 THR A O 1
ATOM 2748 N N . GLY A 1 381 ? 15.230 14.465 4.317 1.00 76.90 381 GLY A N 1
ATOM 2749 C CA . GLY A 1 381 ? 14.670 13.259 3.732 1.00 71.76 381 GLY A CA 1
ATOM 2750 C C . GLY A 1 381 ? 13.756 12.465 4.645 1.00 73.16 381 GLY A C 1
ATOM 2751 O O . GLY A 1 381 ? 13.223 11.438 4.213 1.00 75.99 381 GLY A O 1
ATOM 2752 N N . THR A 1 382 ? 13.498 12.938 5.859 1.00 82.32 382 THR A N 1
ATOM 2753 C CA . THR A 1 382 ? 12.697 12.213 6.835 1.00 83.66 382 THR A CA 1
ATOM 2754 C C . THR A 1 382 ? 11.739 13.187 7.510 1.00 80.05 382 THR A C 1
ATOM 2755 O O . THR A 1 382 ? 11.879 14.408 7.395 1.00 85.84 382 THR A O 1
ATOM 2759 N N . TYR A 1 383 ? 10.768 12.633 8.241 1.00 64.26 383 TYR A N 1
ATOM 2760 C CA . TYR A 1 383 ? 9.737 13.451 8.875 1.00 60.19 383 TYR A CA 1
ATOM 2761 C C . TYR A 1 383 ? 10.085 13.867 10.306 1.00 60.14 383 TYR A C 1
ATOM 2762 O O . TYR A 1 383 ? 9.373 14.698 10.880 1.00 67.71 383 TYR A O 1
ATOM 2771 N N . TYR A 1 384 ? 11.187 13.353 10.867 1.00 71.15 384 TYR A N 1
ATOM 2772 C CA . TYR A 1 384 ? 11.558 13.653 12.250 1.00 63.65 384 TYR A CA 1
ATOM 2773 C C . TYR A 1 384 ? 11.704 15.146 12.479 1.00 63.40 384 TYR A C 1
ATOM 2774 O O . TYR A 1 384 ? 11.192 15.682 13.464 1.00 69.30 384 TYR A O 1
ATOM 2783 N N . LEU A 1 385 ? 12.418 15.845 11.593 1.00 61.25 385 LEU A N 1
ATOM 2784 C CA . LEU A 1 385 ? 12.660 17.262 11.856 1.00 53.73 385 LEU A CA 1
ATOM 2785 C C . LEU A 1 385 ? 11.378 18.084 11.874 1.00 64.93 385 LEU A C 1
ATOM 2786 O O . LEU A 1 385 ? 11.142 18.811 12.858 1.00 75.12 385 LEU A O 1
ATOM 2791 N N . PRO A 1 386 ? 10.527 18.055 10.842 1.00 59.89 386 PRO A N 1
ATOM 2792 C CA . PRO A 1 386 ? 9.318 18.895 10.924 1.00 53.84 386 PRO A CA 1
ATOM 2793 C C . PRO A 1 386 ? 8.427 18.521 12.085 1.00 47.52 386 PRO A C 1
ATOM 2794 O O . PRO A 1 386 ? 7.915 19.399 12.787 1.00 61.63 386 PRO A O 1
ATOM 2798 N N . PHE A 1 387 ? 8.211 17.238 12.321 1.00 49.51 387 PHE A N 1
ATOM 2799 C CA . PHE A 1 387 ? 7.297 16.923 13.410 1.00 54.81 387 PHE A CA 1
ATOM 2800 C C . PHE A 1 387 ? 7.922 17.273 14.756 1.00 47.61 387 PHE A C 1
ATOM 2801 O O . PHE A 1 387 ? 7.224 17.728 15.667 1.00 61.44 387 PHE A O 1
ATOM 2809 N N . LEU A 1 388 ? 9.237 17.114 14.896 1.00 54.41 388 LEU A N 1
ATOM 2810 C CA . LEU A 1 388 ? 9.887 17.514 16.135 1.00 49.89 388 LEU A CA 1
ATOM 2811 C C . LEU A 1 388 ? 9.772 19.015 16.354 1.00 53.95 388 LEU A C 1
ATOM 2812 O O . LEU A 1 388 ? 9.423 19.457 17.461 1.00 61.12 388 LEU A O 1
ATOM 2817 N N . CYS A 1 389 ? 9.973 19.820 15.294 1.00 52.26 389 CYS A N 1
ATOM 2818 C CA . CYS A 1 389 ? 9.823 21.268 15.442 1.00 52.39 389 CYS A CA 1
ATOM 2819 C C . CYS A 1 389 ? 8.387 21.640 15.790 1.00 49.31 389 CYS A C 1
ATOM 2820 O O . CYS A 1 389 ? 8.145 22.518 16.630 1.00 59.29 389 CYS A O 1
ATOM 2823 N N . ALA A 1 390 ? 7.416 21.022 15.120 1.00 52.06 390 ALA A N 1
ATOM 2824 C CA . ALA A 1 390 ? 6.016 21.289 15.442 1.00 40.06 390 ALA A CA 1
ATOM 2825 C C . ALA A 1 390 ? 5.734 20.961 16.906 1.00 44.40 390 ALA A C 1
ATOM 2826 O O . ALA A 1 390 ? 5.015 21.701 17.591 1.00 44.82 390 ALA A O 1
ATOM 2828 N N . ALA A 1 391 ? 6.281 19.842 17.402 1.00 42.64 391 ALA A N 1
ATOM 2829 C CA . ALA A 1 391 ? 6.077 19.484 18.808 1.00 41.19 391 ALA A CA 1
ATOM 2830 C C . ALA A 1 391 ? 6.639 20.555 19.720 1.00 43.74 391 ALA A C 1
ATOM 2831 O O . ALA A 1 391 ? 5.955 21.022 20.637 1.00 54.67 391 ALA A O 1
ATOM 2833 N N . ALA A 1 392 ? 7.853 21.026 19.435 1.00 49.24 392 ALA A N 1
ATOM 2834 C CA . ALA A 1 392 ? 8.421 22.102 20.253 1.00 55.20 392 ALA A CA 1
ATOM 2835 C C . ALA A 1 392 ? 7.528 23.340 20.224 1.00 59.29 392 ALA A C 1
ATOM 2836 O O . ALA A 1 392 ? 7.309 23.988 21.264 1.00 58.73 392 ALA A O 1
ATOM 2838 N N . LEU A 1 393 ? 7.032 23.716 19.038 1.00 52.83 393 LEU A N 1
ATOM 2839 C CA . LEU A 1 393 ? 6.183 24.908 18.966 1.00 50.40 393 LEU A CA 1
ATOM 2840 C C . LEU A 1 393 ? 4.898 24.722 19.775 1.00 50.46 393 LEU A C 1
ATOM 2841 O O . LEU A 1 393 ? 4.465 25.632 20.501 1.00 49.12 393 LEU A O 1
ATOM 2846 N N . CYS A 1 394 ? 4.287 23.542 19.676 1.00 45.69 394 CYS A N 1
ATOM 2847 C CA . CYS A 1 394 ? 3.094 23.248 20.458 1.00 41.08 394 CYS A CA 1
ATOM 2848 C C . CYS A 1 394 ? 3.402 23.191 21.957 1.00 52.54 394 CYS A C 1
ATOM 2849 O O . CYS A 1 394 ? 2.547 23.548 22.780 1.00 50.14 394 CYS A O 1
ATOM 2852 N N . ALA A 1 395 ? 4.614 22.769 22.334 1.00 59.93 395 ALA A N 1
ATOM 2853 C CA . ALA A 1 395 ? 4.995 22.787 23.746 1.00 49.07 395 ALA A CA 1
ATOM 2854 C C . ALA A 1 395 ? 5.116 24.215 24.244 1.00 50.29 395 ALA A C 1
ATOM 2855 O O . ALA A 1 395 ? 4.599 24.563 25.320 1.00 53.27 395 ALA A O 1
ATOM 2857 N N . LEU A 1 396 ? 5.757 25.079 23.455 1.00 45.59 396 LEU A N 1
ATOM 2858 C CA . LEU A 1 396 ? 5.786 26.495 23.830 1.00 54.15 396 LEU A CA 1
ATOM 2859 C C . LEU A 1 396 ? 4.382 27.065 23.968 1.00 57.38 396 LEU A C 1
ATOM 2860 O O . LEU A 1 396 ? 4.097 27.830 24.906 1.00 69.01 396 LEU A O 1
ATOM 2865 N N . GLY A 1 397 ? 3.502 26.737 23.023 1.00 60.31 397 GLY A N 1
ATOM 2866 C CA . GLY A 1 397 ? 2.145 27.254 23.096 1.00 47.18 397 GLY A CA 1
ATOM 2867 C C . GLY A 1 397 ? 1.430 26.759 24.337 1.00 52.13 397 GLY A C 1
ATOM 2868 O O . GLY A 1 397 ? 0.747 27.526 25.014 1.00 55.33 397 GLY A O 1
ATOM 2869 N N . THR A 1 398 ? 1.592 25.468 24.659 1.00 56.29 398 THR A N 1
ATOM 2870 C CA . THR A 1 398 ? 1.055 24.930 25.902 1.00 48.47 398 THR A CA 1
ATOM 2871 C C . THR A 1 398 ? 1.504 25.780 27.068 1.00 56.82 398 THR A C 1
ATOM 2872 O O . THR A 1 398 ? 0.681 26.250 27.861 1.00 56.90 398 THR A O 1
ATOM 2876 N N . ALA A 1 399 ? 2.812 26.030 27.151 1.00 61.54 399 ALA A N 1
ATOM 2877 C CA . ALA A 1 399 ? 3.332 26.816 28.263 1.00 41.69 399 ALA A CA 1
ATOM 2878 C C . ALA A 1 399 ? 2.679 28.175 28.309 1.00 48.97 399 ALA A C 1
ATOM 2879 O O . ALA A 1 399 ? 2.172 28.604 29.358 1.00 55.42 399 ALA A O 1
ATOM 2881 N N . ILE A 1 400 ? 2.664 28.871 27.173 1.00 50.45 400 ILE A N 1
ATOM 2882 C CA . ILE A 1 400 ? 2.096 30.216 27.163 1.00 47.68 400 ILE A CA 1
ATOM 2883 C C . ILE A 1 400 ? 0.621 30.190 27.549 1.00 56.88 400 ILE A C 1
ATOM 2884 O O . ILE A 1 400 ? 0.148 30.986 28.371 1.00 59.66 400 ILE A O 1
ATOM 2889 N N . VAL A 1 401 ? -0.142 29.319 26.919 1.00 55.58 401 VAL A N 1
ATOM 2890 C CA . VAL A 1 401 ? -1.583 29.358 27.127 1.00 51.03 401 VAL A CA 1
ATOM 2891 C C . VAL A 1 401 ? -1.912 28.990 28.556 1.00 46.00 401 VAL A C 1
ATOM 2892 O O . VAL A 1 401 ? -2.844 29.530 29.149 1.00 54.81 401 VAL A O 1
ATOM 2896 N N . PHE A 1 402 ? -1.173 28.044 29.127 1.00 47.91 402 PHE A N 1
ATOM 2897 C CA . PHE A 1 402 ? -1.458 27.638 30.497 1.00 47.42 402 PHE A CA 1
ATOM 2898 C C . PHE A 1 402 ? -1.050 28.727 31.481 1.00 55.09 402 PHE A C 1
ATOM 2899 O O . PHE A 1 402 ? -1.767 28.996 32.454 1.00 64.43 402 PHE A O 1
ATOM 2907 N N . MET A 1 403 ? 0.064 29.409 31.228 1.00 59.49 403 MET A N 1
ATOM 2908 C CA . MET A 1 403 ? 0.523 30.371 32.219 1.00 55.09 403 MET A CA 1
ATOM 2909 C C . MET A 1 403 ? -0.156 31.732 32.104 1.00 66.02 403 MET A C 1
ATOM 2910 O O . MET A 1 403 ? 0.020 32.562 33.001 1.00 69.45 403 MET A O 1
ATOM 2915 N N . THR A 1 404 ? -0.945 31.991 31.055 1.00 54.79 404 THR A N 1
ATOM 2916 C CA . THR A 1 404 ? -1.454 33.341 30.807 1.00 54.14 404 THR A CA 1
ATOM 2917 C C . THR A 1 404 ? -2.900 33.465 31.281 1.00 47.19 404 THR A C 1
ATOM 2918 O O . THR A 1 404 ? -3.820 32.996 30.605 1.00 58.23 404 THR A O 1
ATOM 2922 N N . LYS A 1 405 ? -3.110 34.176 32.430 1.00 53.39 405 LYS A N 1
ATOM 2923 C CA . LYS A 1 405 ? -4.396 34.495 33.042 1.00 50.16 405 LYS A CA 1
ATOM 2924 C C . LYS A 1 405 ? -4.836 35.920 32.683 1.00 57.75 405 LYS A C 1
ATOM 2925 O O . LYS A 1 405 ? -3.987 36.775 32.380 1.00 65.37 405 LYS A O 1
ATOM 2931 N N . PRO A 1 406 ? -6.148 36.188 32.695 1.00 51.24 406 PRO A N 1
ATOM 2932 C CA . PRO A 1 406 ? -6.653 37.476 32.191 1.00 47.53 406 PRO A CA 1
ATOM 2933 C C . PRO A 1 406 ? -6.001 38.658 32.876 1.00 63.32 406 PRO A C 1
ATOM 2934 O O . PRO A 1 406 ? -5.576 38.573 34.044 1.00 65.53 406 PRO A O 1
ATOM 2938 N N . PRO A 1 407 ? -5.895 39.792 32.180 1.00 59.06 407 PRO A N 1
ATOM 2939 C CA . PRO A 1 407 ? -5.425 41.025 32.817 1.00 67.10 407 PRO A CA 1
ATOM 2940 C C . PRO A 1 407 ? -6.514 41.604 33.701 1.00 62.52 407 PRO A C 1
ATOM 2941 O O . PRO A 1 407 ? -7.670 41.178 33.650 1.00 71.34 407 PRO A O 1
ATOM 2945 N N . GLU A 1 408 ? -6.137 42.608 34.503 1.00 70.07 408 GLU A N 1
ATOM 2946 C CA . GLU A 1 408 ? -7.096 43.254 35.397 1.00 83.74 408 GLU A CA 1
ATOM 2947 C C . GLU A 1 408 ? -8.153 43.986 34.589 1.00 74.32 408 GLU A C 1
ATOM 2948 O O . GLU A 1 408 ? -7.849 44.601 33.563 1.00 76.57 408 GLU A O 1
ATOM 2954 N N . LYS A 1 409 ? -9.399 43.925 35.054 1.00 75.59 409 LYS A N 1
ATOM 2955 C CA . LYS A 1 409 ? -10.453 44.658 34.375 1.00 81.90 409 LYS A CA 1
ATOM 2956 C C . LYS A 1 409 ? -10.243 46.150 34.596 1.00 77.45 409 LYS A C 1
ATOM 2957 O O . LYS A 1 409 ? -9.693 46.573 35.615 1.00 93.03 409 LYS A O 1
ATOM 2963 N N . LYS A 1 410 ? -10.646 46.956 33.611 1.00 73.55 410 LYS A N 1
ATOM 2964 C CA . LYS A 1 410 ? -10.371 48.394 33.660 1.00 75.93 410 LYS A CA 1
ATOM 2965 C C . LYS A 1 410 ? -11.433 49.138 34.452 1.00 73.61 410 LYS A C 1
ATOM 2966 O O . LYS A 1 410 ? -12.625 48.918 34.239 1.00 75.27 410 LYS A O 1
ATOM 2972 N N . HIS A 1 411 ? -10.993 49.998 35.377 1.00 82.82 411 HIS A N 1
ATOM 2973 C CA . HIS A 1 411 ? -11.841 51.009 36.006 1.00 76.93 411 HIS A CA 1
ATOM 2974 C C . HIS A 1 411 ? -12.235 52.047 34.936 1.00 82.88 411 HIS A C 1
ATOM 2975 O O . HIS A 1 411 ? -11.435 52.383 34.055 1.00 86.95 411 HIS A O 1
ATOM 2982 N N . ALA A 1 412 ? -13.472 52.540 34.976 1.00 86.13 412 ALA A N 1
ATOM 2983 C CA . ALA A 1 412 ? -13.915 53.609 34.063 1.00 77.78 412 ALA A CA 1
ATOM 2984 C C . ALA A 1 412 ? -14.261 54.850 34.871 1.00 70.36 412 ALA A C 1
ATOM 2985 O O . ALA A 1 412 ? -15.432 55.199 35.038 1.00 88.26 412 ALA A O 1
ATOM 2987 N N . LEU A 1 413 ? -13.220 55.538 35.358 1.00 70.98 413 LEU A N 1
ATOM 2988 C CA . LEU A 1 413 ? -13.443 56.660 36.256 1.00 96.57 413 LEU A CA 1
ATOM 2989 C C . LEU A 1 413 ? -14.298 57.737 35.599 1.00 98.91 413 LEU A C 1
ATOM 2990 O O . LEU A 1 413 ? -15.020 58.463 36.292 1.00 105.35 413 LEU A O 1
ATOM 2995 N N . GLU A 1 414 ? -14.264 57.840 34.272 1.00 91.69 414 GLU A N 1
ATOM 2996 C CA . GLU A 1 414 ? -15.114 58.828 33.617 1.00 96.84 414 GLU A CA 1
ATOM 2997 C C . GLU A 1 414 ? -16.590 58.492 33.806 1.00 96.19 414 GLU A C 1
ATOM 2998 O O . GLU A 1 414 ? -17.418 59.390 33.980 1.00 107.30 414 GLU A O 1
ATOM 3004 N N . LEU A 1 415 ? -16.937 57.205 33.783 1.00 94.60 415 LEU A N 1
ATOM 3005 C CA . LEU A 1 415 ? -18.279 56.793 34.166 1.00 80.12 415 LEU A CA 1
ATOM 3006 C C . LEU A 1 415 ? -18.438 56.758 35.674 1.00 86.98 415 LEU A C 1
ATOM 3007 O O . LEU A 1 415 ? -19.537 56.980 36.189 1.00 88.58 415 LEU A O 1
ATOM 3012 N N . GLU A 1 416 ? -17.352 56.477 36.392 1.00 90.97 416 GLU A N 1
ATOM 3013 C CA . GLU A 1 416 ? -17.449 56.265 37.828 1.00 91.58 416 GLU A CA 1
ATOM 3014 C C . GLU A 1 416 ? -17.754 57.553 38.571 1.00 92.31 416 GLU A C 1
ATOM 3015 O O . GLU A 1 416 ? -18.446 57.527 39.594 1.00 97.93 416 GLU A O 1
ATOM 3021 N N . VAL A 1 417 ? -17.254 58.687 38.077 1.00 85.13 417 VAL A N 1
ATOM 3022 C CA . VAL A 1 417 ? -17.476 59.959 38.748 1.00 88.03 417 VAL A CA 1
ATOM 3023 C C . VAL A 1 417 ? -18.898 60.459 38.602 1.00 88.30 417 VAL A C 1
ATOM 3024 O O . VAL A 1 417 ? -19.306 61.342 39.356 1.00 101.82 417 VAL A O 1
ATOM 3028 N N . LEU A 1 418 ? -19.667 59.897 37.668 1.00 86.10 418 LEU A N 1
ATOM 3029 C CA . LEU A 1 418 ? -21.053 60.299 37.420 1.00 86.87 418 LEU A CA 1
ATOM 3030 C C . LEU A 1 418 ? -21.978 60.051 38.599 1.00 89.81 418 LEU A C 1
ATOM 3031 O O . LEU A 1 418 ? -23.142 60.474 38.551 1.00 104.11 418 LEU A O 1
ATOM 3036 N N . PHE A 1 419 ? -21.507 59.373 39.643 1.00 87.60 419 PHE A N 1
ATOM 3037 C CA . PHE A 1 419 ? -22.337 59.026 40.789 1.00 89.66 419 PHE A CA 1
ATOM 3038 C C . PHE A 1 419 ? -22.170 60.081 41.879 1.00 93.26 419 PHE A C 1
ATOM 3039 O O . PHE A 1 419 ? -21.130 60.145 42.536 1.00 92.57 419 PHE A O 1
ATOM 3047 N N . GLN A 1 420 ? -23.232 60.869 42.090 1.00 97.35 420 GLN A N 1
ATOM 3048 C CA . GLN A 1 420 ? -23.240 62.180 42.766 1.00 101.50 420 GLN A CA 1
ATOM 3049 C C . GLN A 1 420 ? -21.901 62.877 42.866 1.00 100.99 420 GLN A C 1
ATOM 3050 O O . GLN A 1 420 ? -21.107 62.851 41.929 1.00 102.88 420 GLN A O 1
ATOM 3056 N N . PRO B 1 13 ? 40.621 15.399 45.601 1.00 124.23 13 PRO B N 1
ATOM 3057 C CA . PRO B 1 13 ? 40.286 14.575 44.434 1.00 121.18 13 PRO B CA 1
ATOM 3058 C C . PRO B 1 13 ? 39.458 15.360 43.436 1.00 123.19 13 PRO B C 1
ATOM 3059 O O . PRO B 1 13 ? 39.704 15.300 42.234 1.00 129.75 13 PRO B O 1
ATOM 3063 N N . LEU B 1 14 ? 38.473 16.095 43.953 1.00 113.63 14 LEU B N 1
ATOM 3064 C CA . LEU B 1 14 ? 37.679 16.979 43.110 1.00 99.23 14 LEU B CA 1
ATOM 3065 C C . LEU B 1 14 ? 38.555 18.040 42.474 1.00 107.84 14 LEU B C 1
ATOM 3066 O O . LEU B 1 14 ? 38.281 18.496 41.358 1.00 111.40 14 LEU B O 1
ATOM 3071 N N . LEU B 1 15 ? 39.588 18.484 43.199 1.00 126.59 15 LEU B N 1
ATOM 3072 C CA . LEU B 1 15 ? 40.489 19.513 42.689 1.00 128.30 15 LEU B CA 1
ATOM 3073 C C . LEU B 1 15 ? 41.066 19.123 41.333 1.00 130.81 15 LEU B C 1
ATOM 3074 O O . LEU B 1 15 ? 41.352 19.996 40.500 1.00 128.81 15 LEU B O 1
ATOM 3079 N N . LEU B 1 16 ? 41.239 17.822 41.091 1.00 129.92 16 LEU B N 1
ATOM 3080 C CA . LEU B 1 16 ? 41.710 17.358 39.790 1.00 129.54 16 LEU B CA 1
ATOM 3081 C C . LEU B 1 16 ? 40.737 17.753 38.681 1.00 127.99 16 LEU B C 1
ATOM 3082 O O . LEU B 1 16 ? 41.139 18.298 37.642 1.00 125.14 16 LEU B O 1
ATOM 3087 N N . GLY B 1 17 ? 39.448 17.475 38.885 1.00 125.38 17 GLY B N 1
ATOM 3088 C CA . GLY B 1 17 ? 38.451 17.858 37.900 1.00 109.99 17 GLY B CA 1
ATOM 3089 C C . GLY B 1 17 ? 38.327 19.359 37.764 1.00 102.02 17 GLY B C 1
ATOM 3090 O O . GLY B 1 17 ? 38.091 19.874 36.668 1.00 98.16 17 GLY B O 1
ATOM 3091 N N . LEU B 1 18 ? 38.469 20.081 38.875 1.00 102.17 18 LEU B N 1
ATOM 3092 C CA . LEU B 1 18 ? 38.493 21.538 38.800 1.00 100.96 18 LEU B CA 1
ATOM 3093 C C . LEU B 1 18 ? 39.626 22.017 37.885 1.00 107.27 18 LEU B C 1
ATOM 3094 O O . LEU B 1 18 ? 39.402 22.855 37.007 1.00 108.35 18 LEU B O 1
ATOM 3099 N N . LEU B 1 19 ? 40.843 21.457 38.033 1.00 112.93 19 LEU B N 1
ATOM 3100 C CA . LEU B 1 19 ? 41.951 21.867 37.154 1.00 114.70 19 LEU B CA 1
ATOM 3101 C C . LEU B 1 19 ? 41.696 21.480 35.700 1.00 114.92 19 LEU B C 1
ATOM 3102 O O . LEU B 1 19 ? 41.953 22.275 34.786 1.00 118.51 19 LEU B O 1
ATOM 3107 N N . GLY B 1 20 ? 41.229 20.255 35.460 1.00 109.28 20 GLY B N 1
ATOM 3108 C CA . GLY B 1 20 ? 40.991 19.834 34.087 1.00 104.52 20 GLY B CA 1
ATOM 3109 C C . GLY B 1 20 ? 39.921 20.663 33.400 1.00 110.74 20 GLY B C 1
ATOM 3110 O O . GLY B 1 20 ? 40.102 21.125 32.267 1.00 109.97 20 GLY B O 1
ATOM 3111 N N . SER B 1 21 ? 38.790 20.882 34.085 1.00 111.98 21 SER B N 1
ATOM 3112 C CA . SER B 1 21 ? 37.708 21.674 33.507 1.00 104.52 21 SER B CA 1
ATOM 3113 C C . SER B 1 21 ? 38.083 23.143 33.388 1.00 109.31 21 SER B C 1
ATOM 3114 O O . SER B 1 21 ? 37.608 23.825 32.476 1.00 112.56 21 SER B O 1
ATOM 3117 N N . THR B 1 22 ? 38.925 23.652 34.291 1.00 109.76 22 THR B N 1
ATOM 3118 C CA . THR B 1 22 ? 39.405 25.023 34.157 1.00 105.52 22 THR B CA 1
ATOM 3119 C C . THR B 1 22 ? 40.276 25.167 32.919 1.00 108.29 22 THR B C 1
ATOM 3120 O O . THR B 1 22 ? 40.175 26.161 32.185 1.00 110.48 22 THR B O 1
ATOM 3124 N N . THR B 1 23 ? 41.137 24.180 32.674 1.00 111.19 23 THR B N 1
ATOM 3125 C CA . THR B 1 23 ? 41.872 24.139 31.418 1.00 109.44 23 THR B CA 1
ATOM 3126 C C . THR B 1 23 ? 40.921 24.110 30.223 1.00 104.10 23 THR B C 1
ATOM 3127 O O . THR B 1 23 ? 41.156 24.793 29.218 1.00 109.13 23 THR B O 1
ATOM 3131 N N . CYS B 1 24 ? 39.845 23.317 30.309 1.00 97.04 24 CYS B N 1
ATOM 3132 C CA . CYS B 1 24 ? 38.891 23.240 29.200 1.00 91.11 24 CYS B CA 1
ATOM 3133 C C . CYS B 1 24 ? 38.189 24.572 28.962 1.00 88.58 24 CYS B C 1
ATOM 3134 O O . CYS B 1 24 ? 37.927 24.949 27.812 1.00 82.47 24 CYS B O 1
ATOM 3137 N N . GLY B 1 25 ? 37.854 25.284 30.040 1.00 89.12 25 GLY B N 1
ATOM 3138 C CA . GLY B 1 25 ? 37.268 26.608 29.901 1.00 86.20 25 GLY B CA 1
ATOM 3139 C C . GLY B 1 25 ? 38.234 27.607 29.291 1.00 90.88 25 GLY B C 1
ATOM 3140 O O . GLY B 1 25 ? 37.854 28.401 28.425 1.00 88.34 25 GLY B O 1
ATOM 3141 N N . MET B 1 26 ? 39.502 27.569 29.717 1.00 94.40 26 MET B N 1
ATOM 3142 C CA . MET B 1 26 ? 40.515 28.415 29.091 1.00 86.90 26 MET B CA 1
ATOM 3143 C C . MET B 1 26 ? 40.611 28.122 27.599 1.00 90.12 26 MET B C 1
ATOM 3144 O O . MET B 1 26 ? 40.674 29.045 26.776 1.00 92.64 26 MET B O 1
ATOM 3149 N N . LEU B 1 27 ? 40.645 26.830 27.238 1.00 87.64 27 LEU B N 1
ATOM 3150 C CA . LEU B 1 27 ? 40.736 26.434 25.833 1.00 88.65 27 LEU B CA 1
ATOM 3151 C C . LEU B 1 27 ? 39.551 26.948 25.031 1.00 92.04 27 LEU B C 1
ATOM 3152 O O . LEU B 1 27 ? 39.719 27.547 23.959 1.00 95.18 27 LEU B O 1
ATOM 3157 N N . LEU B 1 28 ? 38.339 26.713 25.534 1.00 84.41 28 LEU B N 1
ATOM 3158 C CA . LEU B 1 28 ? 37.160 27.112 24.787 1.00 75.76 28 LEU B CA 1
ATOM 3159 C C . LEU B 1 28 ? 36.981 28.623 24.780 1.00 75.94 28 LEU B C 1
ATOM 3160 O O . LEU B 1 28 ? 36.285 29.152 23.911 1.00 79.91 28 LEU B O 1
ATOM 3165 N N . TYR B 1 29 ? 37.613 29.330 25.707 1.00 67.37 29 TYR B N 1
ATOM 3166 C CA . TYR B 1 29 ? 37.516 30.775 25.724 1.00 65.82 29 TYR B CA 1
ATOM 3167 C C . TYR B 1 29 ? 38.564 31.446 24.849 1.00 75.01 29 TYR B C 1
ATOM 3168 O O . TYR B 1 29 ? 38.326 32.555 24.352 1.00 77.37 29 TYR B O 1
ATOM 3177 N N . ALA B 1 30 ? 39.726 30.813 24.684 1.00 83.14 30 ALA B N 1
ATOM 3178 C CA . ALA B 1 30 ? 40.888 31.436 24.055 1.00 83.69 30 ALA B CA 1
ATOM 3179 C C . ALA B 1 30 ? 40.597 32.213 22.772 1.00 87.94 30 ALA B C 1
ATOM 3180 O O . ALA B 1 30 ? 41.152 33.296 22.566 1.00 100.62 30 ALA B O 1
ATOM 3182 N N . TRP B 1 31 ? 39.719 31.686 21.918 1.00 82.85 31 TRP B N 1
ATOM 3183 C CA . TRP B 1 31 ? 39.603 32.202 20.552 1.00 88.29 31 TRP B CA 1
ATOM 3184 C C . TRP B 1 31 ? 39.213 33.679 20.513 1.00 93.34 31 TRP B C 1
ATOM 3185 O O . TRP B 1 31 ? 39.685 34.431 19.648 1.00 100.65 31 TRP B O 1
ATOM 3196 N N . SER B 1 32 ? 38.338 34.103 21.428 1.00 91.36 32 SER B N 1
ATOM 3197 C CA . SER B 1 32 ? 37.871 35.486 21.467 1.00 92.01 32 SER B CA 1
ATOM 3198 C C . SER B 1 32 ? 39.004 36.465 21.735 1.00 92.37 32 SER B C 1
ATOM 3199 O O . SER B 1 32 ? 38.960 37.615 21.279 1.00 99.59 32 SER B O 1
ATOM 3202 N N . VAL B 1 33 ? 40.008 36.035 22.495 1.00 87.43 33 VAL B N 1
ATOM 3203 C CA . VAL B 1 33 ? 41.196 36.852 22.717 1.00 95.46 33 VAL B CA 1
ATOM 3204 C C . VAL B 1 33 ? 41.802 37.295 21.394 1.00 101.26 33 VAL B C 1
ATOM 3205 O O . VAL B 1 33 ? 42.282 38.427 21.254 1.00 113.63 33 VAL B O 1
ATOM 3209 N N . PHE B 1 34 ? 41.786 36.413 20.405 1.00 98.45 34 PHE B N 1
ATOM 3210 C CA . PHE B 1 34 ? 42.477 36.643 19.150 1.00 96.54 34 PHE B CA 1
ATOM 3211 C C . PHE B 1 34 ? 41.634 37.348 18.109 1.00 93.76 34 PHE B C 1
ATOM 3212 O O . PHE B 1 34 ? 42.140 37.611 17.013 1.00 99.07 34 PHE B O 1
ATOM 3220 N N . ILE B 1 35 ? 40.380 37.677 18.413 1.00 85.55 35 ILE B N 1
ATOM 3221 C CA . ILE B 1 35 ? 39.537 38.263 17.380 1.00 85.99 35 ILE B CA 1
ATOM 3222 C C . ILE B 1 35 ? 40.193 39.505 16.812 1.00 94.45 35 ILE B C 1
ATOM 3223 O O . ILE B 1 35 ? 40.354 39.641 15.593 1.00 103.44 35 ILE B O 1
ATOM 3228 N N . LYS B 1 36 ? 40.618 40.407 17.682 1.00 102.74 36 LYS B N 1
ATOM 3229 C CA . LYS B 1 36 ? 41.207 41.636 17.171 1.00 106.18 36 LYS B CA 1
ATOM 3230 C C . LYS B 1 36 ? 42.655 41.471 16.725 1.00 107.60 36 LYS B C 1
ATOM 3231 O O . LYS B 1 36 ? 43.021 42.058 15.704 1.00 110.50 36 LYS B O 1
ATOM 3237 N N . PRO B 1 37 ? 43.525 40.746 17.445 1.00 113.20 37 PRO B N 1
ATOM 3238 C CA . PRO B 1 37 ? 44.917 40.610 16.946 1.00 109.40 37 PRO B CA 1
ATOM 3239 C C . PRO B 1 37 ? 45.014 39.929 15.584 1.00 118.05 37 PRO B C 1
ATOM 3240 O O . PRO B 1 37 ? 45.768 40.390 14.708 1.00 123.75 37 PRO B O 1
ATOM 3244 N N . LEU B 1 38 ? 44.284 38.822 15.386 1.00 119.81 38 LEU B N 1
ATOM 3245 C CA . LEU B 1 38 ? 44.286 38.171 14.080 1.00 120.78 38 LEU B CA 1
ATOM 3246 C C . LEU B 1 38 ? 43.650 39.063 13.020 1.00 130.69 38 LEU B C 1
ATOM 3247 O O . LEU B 1 38 ? 44.065 39.030 11.856 1.00 138.53 38 LEU B O 1
ATOM 3252 N N . ASN B 1 39 ? 42.670 39.886 13.406 1.00 127.04 39 ASN B N 1
ATOM 3253 C CA . ASN B 1 39 ? 42.133 40.856 12.460 1.00 128.00 39 ASN B CA 1
ATOM 3254 C C . ASN B 1 39 ? 43.149 41.950 12.152 1.00 136.91 39 ASN B C 1
ATOM 3255 O O . ASN B 1 39 ? 43.104 42.548 11.073 1.00 150.19 39 ASN B O 1
ATOM 3260 N N . ALA B 1 40 ? 44.070 42.223 13.081 1.00 130.94 40 ALA B N 1
ATOM 3261 C CA . ALA B 1 40 ? 45.116 43.214 12.839 1.00 123.30 40 ALA B CA 1
ATOM 3262 C C . ALA B 1 40 ? 46.174 42.687 11.883 1.00 123.56 40 ALA B C 1
ATOM 3263 O O . ALA B 1 40 ? 46.630 43.420 10.997 1.00 126.34 40 ALA B O 1
ATOM 3265 N N . GLU B 1 41 ? 46.611 41.439 12.066 1.00 121.07 41 GLU B N 1
ATOM 3266 C CA . GLU B 1 41 ? 47.679 40.945 11.198 1.00 128.07 41 GLU B CA 1
ATOM 3267 C C . GLU B 1 41 ? 47.164 40.537 9.821 1.00 134.05 41 GLU B C 1
ATOM 3268 O O . GLU B 1 41 ? 47.843 40.769 8.815 1.00 148.43 41 GLU B O 1
ATOM 3274 N N . PHE B 1 42 ? 45.989 39.924 9.748 1.00 128.78 42 PHE B N 1
ATOM 3275 C CA . PHE B 1 42 ? 45.464 39.427 8.486 1.00 135.54 42 PHE B CA 1
ATOM 3276 C C . PHE B 1 42 ? 44.132 40.108 8.160 1.00 136.90 42 PHE B C 1
ATOM 3277 O O . PHE B 1 42 ? 43.539 40.801 8.993 1.00 129.48 42 PHE B O 1
ATOM 3285 N N . GLY B 1 43 ? 43.648 39.892 6.934 1.00 140.37 43 GLY B N 1
ATOM 3286 C CA . GLY B 1 43 ? 42.351 40.410 6.532 1.00 141.93 43 GLY B CA 1
ATOM 3287 C C . GLY B 1 43 ? 41.212 39.552 7.051 1.00 138.83 43 GLY B C 1
ATOM 3288 O O . GLY B 1 43 ? 40.201 39.370 6.360 1.00 141.04 43 GLY B O 1
ATOM 3289 N N . TRP B 1 44 ? 41.389 39.004 8.263 1.00 126.25 44 TRP B N 1
ATOM 3290 C CA . TRP B 1 44 ? 40.513 37.971 8.812 1.00 123.12 44 TRP B CA 1
ATOM 3291 C C . TRP B 1 44 ? 39.395 38.583 9.654 1.00 127.30 44 TRP B C 1
ATOM 3292 O O . TRP B 1 44 ? 39.648 39.341 10.600 1.00 126.74 44 TRP B O 1
ATOM 3303 N N . SER B 1 45 ? 38.162 38.208 9.329 1.00 124.88 45 SER B N 1
ATOM 3304 C CA . SER B 1 45 ? 36.961 38.707 9.976 1.00 120.12 45 SER B CA 1
ATOM 3305 C C . SER B 1 45 ? 36.752 38.096 11.358 1.00 115.17 45 SER B C 1
ATOM 3306 O O . SER B 1 45 ? 37.417 37.141 11.771 1.00 116.74 45 SER B O 1
ATOM 3309 N N . ARG B 1 46 ? 35.791 38.642 12.100 1.00 109.55 46 ARG B N 1
ATOM 3310 C CA . ARG B 1 46 ? 35.331 38.051 13.375 1.00 103.03 46 ARG B CA 1
ATOM 3311 C C . ARG B 1 46 ? 34.825 36.643 13.059 1.00 98.73 46 ARG B C 1
ATOM 3312 O O . ARG B 1 46 ? 35.297 35.694 13.684 1.00 104.75 46 ARG B O 1
ATOM 3320 N N . ALA B 1 47 ? 33.948 36.515 12.065 1.00 83.30 47 ALA B N 1
ATOM 3321 C CA . ALA B 1 47 ? 33.384 35.203 11.762 1.00 86.45 47 ALA B CA 1
ATOM 3322 C C . ALA B 1 47 ? 34.453 34.205 11.326 1.00 92.38 47 ALA B C 1
ATOM 3323 O O . ALA B 1 47 ? 34.343 33.008 11.613 1.00 97.33 47 ALA B O 1
ATOM 3325 N N . GLU B 1 48 ? 35.479 34.664 10.604 1.00 98.54 48 GLU B N 1
ATOM 3326 C CA . GLU B 1 48 ? 36.528 33.734 10.192 1.00 97.74 48 GLU B CA 1
ATOM 3327 C C . GLU B 1 48 ? 37.209 33.117 11.411 1.00 92.02 48 GLU B C 1
ATOM 3328 O O . GLU B 1 48 ? 37.444 31.902 11.453 1.00 92.83 48 GLU B O 1
ATOM 3334 N N . ILE B 1 49 ? 37.447 33.926 12.449 1.00 86.64 49 ILE B N 1
ATOM 3335 C CA . ILE B 1 49 ? 38.022 33.427 13.692 1.00 82.50 49 ILE B CA 1
ATOM 3336 C C . ILE B 1 49 ? 37.002 32.592 14.448 1.00 83.29 49 ILE B C 1
ATOM 3337 O O . ILE B 1 49 ? 37.348 31.576 15.066 1.00 86.64 49 ILE B O 1
ATOM 3342 N N . ALA B 1 50 ? 35.729 32.981 14.374 1.00 76.18 50 ALA B N 1
ATOM 3343 C CA . ALA B 1 50 ? 34.664 32.243 15.043 1.00 67.63 50 ALA B CA 1
ATOM 3344 C C . ALA B 1 50 ? 34.496 30.837 14.484 1.00 76.67 50 ALA B C 1
ATOM 3345 O O . ALA B 1 50 ? 34.071 29.919 15.206 1.00 76.40 50 ALA B O 1
ATOM 3347 N N . MET B 1 51 ? 34.803 30.657 13.199 1.00 84.88 51 MET B N 1
ATOM 3348 C CA . MET B 1 51 ? 34.724 29.333 12.596 1.00 82.76 51 MET B CA 1
ATOM 3349 C C . MET B 1 51 ? 35.636 28.359 13.332 1.00 92.13 51 MET B C 1
ATOM 3350 O O . MET B 1 51 ? 35.288 27.183 13.523 1.00 99.11 51 MET B O 1
ATOM 3355 N N . ALA B 1 52 ? 36.802 28.849 13.780 1.00 93.32 52 ALA B N 1
ATOM 3356 C CA . ALA B 1 52 ? 37.735 28.019 14.538 1.00 88.62 52 ALA B CA 1
ATOM 3357 C C . ALA B 1 52 ? 37.116 27.553 15.851 1.00 90.40 52 ALA B C 1
ATOM 3358 O O . ALA B 1 52 ? 37.307 26.400 16.265 1.00 92.49 52 ALA B O 1
ATOM 3360 N N . PHE B 1 53 ? 36.360 28.436 16.515 1.00 89.32 53 PHE B N 1
ATOM 3361 C CA . PHE B 1 53 ? 35.657 28.055 17.740 1.00 77.90 53 PHE B CA 1
ATOM 3362 C C . PHE B 1 53 ? 34.592 27.009 17.449 1.00 77.43 53 PHE B C 1
ATOM 3363 O O . PHE B 1 53 ? 34.409 26.058 18.224 1.00 85.99 53 PHE B O 1
ATOM 3371 N N . ALA B 1 54 ? 33.850 27.188 16.355 1.00 79.42 54 ALA B N 1
ATOM 3372 C CA . ALA B 1 54 ? 32.825 26.204 16.008 1.00 72.63 54 ALA B CA 1
ATOM 3373 C C . ALA B 1 54 ? 33.444 24.824 15.804 1.00 82.60 54 ALA B C 1
ATOM 3374 O O . ALA B 1 54 ? 32.952 23.814 16.337 1.00 81.64 54 ALA B O 1
ATOM 3376 N N . ILE B 1 55 ? 34.554 24.778 15.070 1.00 84.06 55 ILE B N 1
ATOM 3377 C CA . ILE B 1 55 ? 35.270 23.524 14.868 1.00 73.42 55 ILE B CA 1
ATOM 3378 C C . ILE B 1 55 ? 35.738 22.938 16.200 1.00 82.31 55 ILE B C 1
ATOM 3379 O O . ILE B 1 55 ? 35.626 21.724 16.437 1.00 94.60 55 ILE B O 1
ATOM 3384 N N . CYS B 1 56 ? 36.280 23.787 17.087 1.00 77.87 56 CYS B N 1
ATOM 3385 C CA . CYS B 1 56 ? 36.748 23.308 18.388 1.00 74.85 56 CYS B CA 1
ATOM 3386 C C . CYS B 1 56 ? 35.616 22.653 19.175 1.00 74.26 56 CYS B C 1
ATOM 3387 O O . CYS B 1 56 ? 35.792 21.579 19.761 1.00 86.32 56 CYS B O 1
ATOM 3390 N N . CYS B 1 57 ? 34.444 23.282 19.197 1.00 66.63 57 CYS B N 1
ATOM 3391 C CA . CYS B 1 57 ? 33.331 22.711 19.951 1.00 64.28 57 CYS B CA 1
ATOM 3392 C C . CYS B 1 57 ? 32.874 21.392 19.349 1.00 70.94 57 CYS B C 1
ATOM 3393 O O . CYS B 1 57 ? 32.625 20.423 20.084 1.00 75.17 57 CYS B O 1
ATOM 3396 N N . LEU B 1 58 ? 32.765 21.329 18.014 1.00 74.62 58 LEU B N 1
ATOM 3397 C CA . LEU B 1 58 ? 32.338 20.085 17.372 1.00 65.40 58 LEU B CA 1
ATOM 3398 C C . LEU B 1 58 ? 33.274 18.936 17.716 1.00 76.68 58 LEU B C 1
ATOM 3399 O O . LEU B 1 58 ? 32.839 17.892 18.215 1.00 78.89 58 LEU B O 1
ATOM 3404 N N . ILE B 1 59 ? 34.573 19.120 17.472 1.00 80.85 59 ILE B N 1
ATOM 3405 C CA . ILE B 1 59 ? 35.527 18.041 17.715 1.00 71.45 59 ILE B CA 1
ATOM 3406 C C . ILE B 1 59 ? 35.577 17.692 19.201 1.00 86.13 59 ILE B C 1
ATOM 3407 O O . ILE B 1 59 ? 35.640 16.519 19.570 1.00 99.36 59 ILE B O 1
ATOM 3412 N N . PHE B 1 60 ? 35.542 18.702 20.073 1.00 79.47 60 PHE B N 1
ATOM 3413 C CA . PHE B 1 60 ? 35.527 18.497 21.518 1.00 78.76 60 PHE B CA 1
ATOM 3414 C C . PHE B 1 60 ? 34.378 17.583 21.931 1.00 86.15 60 PHE B C 1
ATOM 3415 O O . PHE B 1 60 ? 34.582 16.527 22.549 1.00 98.77 60 PHE B O 1
ATOM 3423 N N . GLY B 1 61 ? 33.157 17.966 21.563 1.00 78.08 61 GLY B N 1
ATOM 3424 C CA . GLY B 1 61 ? 31.999 17.164 21.921 1.00 83.23 61 GLY B CA 1
ATOM 3425 C C . GLY B 1 61 ? 31.999 15.788 21.279 1.00 89.85 61 GLY B C 1
ATOM 3426 O O . GLY B 1 61 ? 31.551 14.810 21.884 1.00 105.67 61 GLY B O 1
ATOM 3427 N N . LEU B 1 62 ? 32.485 15.686 20.043 1.00 80.61 62 LEU B N 1
ATOM 3428 C CA . LEU B 1 62 ? 32.532 14.373 19.414 1.00 77.52 62 LEU B CA 1
ATOM 3429 C C . LEU B 1 62 ? 33.519 13.480 20.139 1.00 84.40 62 LEU B C 1
ATOM 3430 O O . LEU B 1 62 ? 33.210 12.328 20.462 1.00 90.48 62 LEU B O 1
ATOM 3435 N N . MET B 1 63 ? 34.712 14.010 20.415 1.00 96.12 63 MET B N 1
ATOM 3436 C CA . MET B 1 63 ? 35.814 13.264 20.999 1.00 101.01 63 MET B CA 1
ATOM 3437 C C . MET B 1 63 ? 35.566 12.889 22.449 1.00 98.94 63 MET B C 1
ATOM 3438 O O . MET B 1 63 ? 36.292 12.041 22.973 1.00 107.72 63 MET B O 1
ATOM 3443 N N . THR B 1 64 ? 34.577 13.495 23.116 1.00 92.24 64 THR B N 1
ATOM 3444 C CA . THR B 1 64 ? 34.235 13.000 24.450 1.00 96.19 64 THR B CA 1
ATOM 3445 C C . THR B 1 64 ? 33.865 11.518 24.414 1.00 103.95 64 THR B C 1
ATOM 3446 O O . THR B 1 64 ? 34.251 10.752 25.305 1.00 109.54 64 THR B O 1
ATOM 3450 N N . PHE B 1 65 ? 33.147 11.090 23.371 1.00 105.52 65 PHE B N 1
ATOM 3451 C CA . PHE B 1 65 ? 32.690 9.703 23.282 1.00 105.37 65 PHE B CA 1
ATOM 3452 C C . PHE B 1 65 ? 33.828 8.689 23.211 1.00 104.09 65 PHE B C 1
ATOM 3453 O O . PHE B 1 65 ? 33.885 7.783 24.068 1.00 106.42 65 PHE B O 1
ATOM 3461 N N . PRO B 1 66 ? 34.743 8.753 22.235 1.00 101.83 66 PRO B N 1
ATOM 3462 C CA . PRO B 1 66 ? 35.891 7.835 22.286 1.00 105.74 66 PRO B CA 1
ATOM 3463 C C . PRO B 1 66 ? 36.691 7.987 23.563 1.00 121.98 66 PRO B C 1
ATOM 3464 O O . PRO B 1 66 ? 37.206 6.990 24.086 1.00 139.08 66 PRO B O 1
ATOM 3468 N N . ALA B 1 67 ? 36.796 9.211 24.088 1.00 115.18 67 ALA B N 1
ATOM 3469 C CA . ALA B 1 67 ? 37.510 9.428 25.343 1.00 121.82 67 ALA B CA 1
ATOM 3470 C C . ALA B 1 67 ? 36.862 8.655 26.483 1.00 114.71 67 ALA B C 1
ATOM 3471 O O . ALA B 1 67 ? 37.559 8.104 27.340 1.00 117.57 67 ALA B O 1
ATOM 3473 N N . GLY B 1 68 ? 35.528 8.603 26.512 1.00 105.61 68 GLY B N 1
ATOM 3474 C CA . GLY B 1 68 ? 34.855 7.861 27.565 1.00 107.92 68 GLY B CA 1
ATOM 3475 C C . GLY B 1 68 ? 35.010 6.363 27.407 1.00 117.24 68 GLY B C 1
ATOM 3476 O O . GLY B 1 68 ? 35.249 5.645 28.386 1.00 121.33 68 GLY B O 1
ATOM 3477 N N . ARG B 1 69 ? 34.884 5.871 26.171 1.00 124.23 69 ARG B N 1
ATOM 3478 C CA . ARG B 1 69 ? 35.163 4.460 25.923 1.00 129.90 69 ARG B CA 1
ATOM 3479 C C . ARG B 1 69 ? 36.561 4.090 26.399 1.00 139.95 69 ARG B C 1
ATOM 3480 O O . ARG B 1 69 ? 36.754 3.056 27.053 1.00 149.54 69 ARG B O 1
ATOM 3488 N N . LEU B 1 70 ? 37.544 4.944 26.115 1.00 138.56 70 LEU B N 1
ATOM 3489 C CA . LEU B 1 70 ? 38.921 4.637 26.484 1.00 142.10 70 LEU B CA 1
ATOM 3490 C C . LEU B 1 70 ? 39.191 4.824 27.978 1.00 136.18 70 LEU B C 1
ATOM 3491 O O . LEU B 1 70 ? 40.002 4.089 28.540 1.00 136.89 70 LEU B O 1
ATOM 3496 N N . SER B 1 71 ? 38.554 5.791 28.644 1.00 133.54 71 SER B N 1
ATOM 3497 C CA . SER B 1 71 ? 38.713 5.891 30.093 1.00 136.08 71 SER B CA 1
ATOM 3498 C C . SER B 1 71 ? 38.111 4.680 30.789 1.00 142.52 71 SER B C 1
ATOM 3499 O O . SER B 1 71 ? 38.652 4.195 31.790 1.00 151.04 71 SER B O 1
ATOM 3502 N N . ASP B 1 72 ? 36.967 4.202 30.296 1.00 137.32 72 ASP B N 1
ATOM 3503 C CA . ASP B 1 72 ? 36.371 3.003 30.867 1.00 141.05 72 ASP B CA 1
ATOM 3504 C C . ASP B 1 72 ? 37.230 1.764 30.608 1.00 155.49 72 ASP B C 1
ATOM 3505 O O . ASP B 1 72 ? 37.377 0.920 31.500 1.00 152.36 72 ASP B O 1
ATOM 3510 N N . LYS B 1 73 ? 37.799 1.629 29.394 1.00 170.67 73 LYS B N 1
ATOM 3511 C CA . LYS B 1 73 ? 38.542 0.416 29.021 1.00 181.06 73 LYS B CA 1
ATOM 3512 C C . LYS B 1 73 ? 39.970 0.384 29.585 1.00 179.89 73 LYS B C 1
ATOM 3513 O O . LYS B 1 73 ? 40.398 -0.639 30.136 1.00 188.36 73 LYS B O 1
ATOM 3519 N N . MET B 1 74 ? 40.730 1.481 29.445 1.00 170.44 74 MET B N 1
ATOM 3520 C CA . MET B 1 74 ? 42.153 1.523 29.794 1.00 167.13 74 MET B CA 1
ATOM 3521 C C . MET B 1 74 ? 42.470 2.561 30.874 1.00 159.54 74 MET B C 1
ATOM 3522 O O . MET B 1 74 ? 43.617 3.005 30.984 1.00 157.74 74 MET B O 1
ATOM 3527 N N . GLY B 1 75 ? 41.482 2.972 31.666 1.00 161.94 75 GLY B N 1
ATOM 3528 C CA . GLY B 1 75 ? 41.708 3.896 32.754 1.00 168.84 75 GLY B CA 1
ATOM 3529 C C . GLY B 1 75 ? 41.619 5.343 32.306 1.00 168.98 75 GLY B C 1
ATOM 3530 O O . GLY B 1 75 ? 41.869 5.674 31.142 1.00 175.21 75 GLY B O 1
ATOM 3531 N N . PRO B 1 76 ? 41.275 6.247 33.228 1.00 159.33 76 PRO B N 1
ATOM 3532 C CA . PRO B 1 76 ? 41.091 7.650 32.832 1.00 149.21 76 PRO B CA 1
ATOM 3533 C C . PRO B 1 76 ? 42.397 8.404 32.669 1.00 143.07 76 PRO B C 1
ATOM 3534 O O . PRO B 1 76 ? 42.430 9.419 31.958 1.00 144.13 76 PRO B O 1
ATOM 3538 N N . ARG B 1 77 ? 43.474 7.921 33.280 1.00 134.46 77 ARG B N 1
ATOM 3539 C CA . ARG B 1 77 ? 44.731 8.653 33.262 1.00 133.34 77 ARG B CA 1
ATOM 3540 C C . ARG B 1 77 ? 45.309 8.750 31.853 1.00 134.61 77 ARG B C 1
ATOM 3541 O O . ARG B 1 77 ? 45.699 9.839 31.417 1.00 130.75 77 ARG B O 1
ATOM 3549 N N . LYS B 1 78 ? 45.422 7.614 31.144 1.00 140.36 78 LYS B N 1
ATOM 3550 C CA . LYS B 1 78 ? 45.943 7.644 29.775 1.00 132.45 78 LYS B CA 1
ATOM 3551 C C . LYS B 1 78 ? 45.135 8.591 28.902 1.00 134.06 78 LYS B C 1
ATOM 3552 O O . LYS B 1 78 ? 45.703 9.383 28.143 1.00 142.27 78 LYS B O 1
ATOM 3558 N N . VAL B 1 79 ? 43.810 8.552 29.023 1.00 121.88 79 VAL B N 1
ATOM 3559 C CA . VAL B 1 79 ? 42.968 9.403 28.189 1.00 114.53 79 VAL B CA 1
ATOM 3560 C C . VAL B 1 79 ? 43.220 10.872 28.500 1.00 120.12 79 VAL B C 1
ATOM 3561 O O . VAL B 1 79 ? 43.386 11.701 27.594 1.00 124.79 79 VAL B O 1
ATOM 3565 N N . VAL B 1 80 ? 43.256 11.220 29.787 1.00 120.70 80 VAL B N 1
ATOM 3566 C CA . VAL B 1 80 ? 43.402 12.625 30.156 1.00 116.71 80 VAL B CA 1
ATOM 3567 C C . VAL B 1 80 ? 44.786 13.147 29.793 1.00 121.76 80 VAL B C 1
ATOM 3568 O O . VAL B 1 80 ? 44.938 14.281 29.320 1.00 115.17 80 VAL B O 1
ATOM 3572 N N . MET B 1 81 ? 45.818 12.342 30.005 1.00 124.98 81 MET B N 1
ATOM 3573 C CA . MET B 1 81 ? 47.156 12.828 29.711 1.00 128.96 81 MET B CA 1
ATOM 3574 C C . MET B 1 81 ? 47.411 12.891 28.211 1.00 139.68 81 MET B C 1
ATOM 3575 O O . MET B 1 81 ? 48.095 13.812 27.742 1.00 151.03 81 MET B O 1
ATOM 3580 N N . THR B 1 82 ? 46.856 11.949 27.437 1.00 134.96 82 THR B N 1
ATOM 3581 C CA . THR B 1 82 ? 46.899 12.073 25.983 1.00 133.60 82 THR B CA 1
ATOM 3582 C C . THR B 1 82 ? 46.187 13.340 25.529 1.00 138.14 82 THR B C 1
ATOM 3583 O O . THR B 1 82 ? 46.642 14.020 24.600 1.00 135.10 82 THR B O 1
ATOM 3587 N N . GLY B 1 83 ? 45.058 13.666 26.167 1.00 139.72 83 GLY B N 1
ATOM 3588 C CA . GLY B 1 83 ? 44.384 14.916 25.858 1.00 130.39 83 GLY B CA 1
ATOM 3589 C C . GLY B 1 83 ? 45.232 16.134 26.176 1.00 123.36 83 GLY B C 1
ATOM 3590 O O . GLY B 1 83 ? 45.265 17.092 25.406 1.00 123.59 83 GLY B O 1
ATOM 3591 N N . GLY B 1 84 ? 45.929 16.112 27.315 1.00 117.68 84 GLY B N 1
ATOM 3592 C CA . GLY B 1 84 ? 46.824 17.215 27.641 1.00 120.79 84 GLY B CA 1
ATOM 3593 C C . GLY B 1 84 ? 47.937 17.383 26.623 1.00 122.20 84 GLY B C 1
ATOM 3594 O O . GLY B 1 84 ? 48.268 18.505 26.217 1.00 123.78 84 GLY B O 1
ATOM 3595 N N . VAL B 1 85 ? 48.515 16.267 26.184 1.00 117.10 85 VAL B N 1
ATOM 3596 C CA . VAL B 1 85 ? 49.537 16.311 25.142 1.00 120.74 85 VAL B CA 1
ATOM 3597 C C . VAL B 1 85 ? 48.964 16.910 23.864 1.00 127.18 85 VAL B C 1
ATOM 3598 O O . VAL B 1 85 ? 49.531 17.847 23.287 1.00 124.76 85 VAL B O 1
ATOM 3602 N N . LEU B 1 86 ? 47.836 16.363 23.398 1.00 132.00 86 LEU B N 1
ATOM 3603 C CA . LEU B 1 86 ? 47.226 16.837 22.159 1.00 127.12 86 LEU B CA 1
ATOM 3604 C C . LEU B 1 86 ? 46.895 18.316 22.249 1.00 117.23 86 LEU B C 1
ATOM 3605 O O . LEU B 1 86 ? 47.059 19.062 21.277 1.00 120.20 86 LEU B O 1
ATOM 3610 N N . LEU B 1 87 ? 46.422 18.759 23.408 1.00 109.85 87 LEU B N 1
ATOM 3611 C CA . LEU B 1 87 ? 46.081 20.162 23.568 1.00 107.58 87 LEU B CA 1
ATOM 3612 C C . LEU B 1 87 ? 47.321 21.036 23.483 1.00 105.38 87 LEU B C 1
ATOM 3613 O O . LEU B 1 87 ? 47.326 22.051 22.775 1.00 114.92 87 LEU B O 1
ATOM 3618 N N . ALA B 1 88 ? 48.374 20.676 24.219 1.00 102.96 88 ALA B N 1
ATOM 3619 C CA . ALA B 1 88 ? 49.601 21.453 24.136 1.00 109.65 88 ALA B CA 1
ATOM 3620 C C . ALA B 1 88 ? 50.085 21.532 22.694 1.00 110.72 88 ALA B C 1
ATOM 3621 O O . ALA B 1 88 ? 50.454 22.612 22.205 1.00 106.85 88 ALA B O 1
ATOM 3623 N N . ILE B 1 89 ? 50.049 20.397 21.988 1.00 113.02 89 ILE B N 1
ATOM 3624 C CA . ILE B 1 89 ? 50.480 20.359 20.592 1.00 116.29 89 ILE B CA 1
ATOM 3625 C C . ILE B 1 89 ? 49.673 21.347 19.766 1.00 124.09 89 ILE B C 1
ATOM 3626 O O . ILE B 1 89 ? 50.234 22.179 19.046 1.00 132.56 89 ILE B O 1
ATOM 3631 N N . GLY B 1 90 ? 48.341 21.251 19.846 1.00 111.13 90 GLY B N 1
ATOM 3632 C CA . GLY B 1 90 ? 47.489 22.051 18.979 1.00 105.11 90 GLY B CA 1
ATOM 3633 C C . GLY B 1 90 ? 47.606 23.534 19.257 1.00 109.27 90 GLY B C 1
ATOM 3634 O O . GLY B 1 90 ? 47.666 24.347 18.332 1.00 110.02 90 GLY B O 1
ATOM 3635 N N . PHE B 1 91 ? 47.684 23.898 20.536 1.00 114.88 91 PHE B N 1
ATOM 3636 C CA . PHE B 1 91 ? 47.802 25.298 20.931 1.00 120.39 91 PHE B CA 1
ATOM 3637 C C . PHE B 1 91 ? 49.126 25.883 20.444 1.00 131.02 91 PHE B C 1
ATOM 3638 O O . PHE B 1 91 ? 49.172 26.948 19.802 1.00 140.28 91 PHE B O 1
ATOM 3646 N N . ILE B 1 92 ? 50.220 25.172 20.715 1.00 126.28 92 ILE B N 1
ATOM 3647 C CA . ILE B 1 92 ? 51.536 25.648 20.318 1.00 118.57 92 ILE B CA 1
ATOM 3648 C C . ILE B 1 92 ? 51.655 25.726 18.799 1.00 124.25 92 ILE B C 1
ATOM 3649 O O . ILE B 1 92 ? 52.260 26.659 18.259 1.00 137.75 92 ILE B O 1
ATOM 3654 N N . LEU B 1 93 ? 51.070 24.759 18.081 1.00 123.10 93 LEU B N 1
ATOM 3655 C CA . LEU B 1 93 ? 51.114 24.801 16.621 1.00 125.34 93 LEU B CA 1
ATOM 3656 C C . LEU B 1 93 ? 50.283 25.956 16.070 1.00 128.37 93 LEU B C 1
ATOM 3657 O O . LEU B 1 93 ? 50.700 26.617 15.109 1.00 122.37 93 LEU B O 1
ATOM 3662 N N . SER B 1 94 ? 49.123 26.238 16.689 1.00 131.85 94 SER B N 1
ATOM 3663 C CA . SER B 1 94 ? 48.370 27.447 16.356 1.00 125.40 94 SER B CA 1
ATOM 3664 C C . SER B 1 94 ? 49.245 28.681 16.493 1.00 123.44 94 SER B C 1
ATOM 3665 O O . SER B 1 94 ? 49.066 29.665 15.763 1.00 113.85 94 SER B O 1
ATOM 3668 N N . GLY B 1 95 ? 50.191 28.637 17.431 1.00 120.31 95 GLY B N 1
ATOM 3669 C CA . GLY B 1 95 ? 51.163 29.713 17.534 1.00 121.34 95 GLY B CA 1
ATOM 3670 C C . GLY B 1 95 ? 51.907 29.997 16.238 1.00 127.77 95 GLY B C 1
ATOM 3671 O O . GLY B 1 95 ? 52.352 31.125 16.009 1.00 133.05 95 GLY B O 1
ATOM 3672 N N . PHE B 1 96 ? 52.093 28.983 15.389 1.00 122.98 96 PHE B N 1
ATOM 3673 C CA . PHE B 1 96 ? 52.901 29.124 14.183 1.00 119.38 96 PHE B CA 1
ATOM 3674 C C . PHE B 1 96 ? 52.087 29.262 12.900 1.00 125.07 96 PHE B C 1
ATOM 3675 O O . PHE B 1 96 ? 52.642 29.058 11.814 1.00 129.19 96 PHE B O 1
ATOM 3683 N N . ILE B 1 97 ? 50.816 29.666 12.974 1.00 124.95 97 ILE B N 1
ATOM 3684 C CA . ILE B 1 97 ? 49.982 29.625 11.774 1.00 123.23 97 ILE B CA 1
ATOM 3685 C C . ILE B 1 97 ? 50.280 30.828 10.882 1.00 130.82 97 ILE B C 1
ATOM 3686 O O . ILE B 1 97 ? 50.919 31.807 11.285 1.00 132.33 97 ILE B O 1
ATOM 3691 N N . GLN B 1 98 ? 49.835 30.726 9.625 1.00 129.60 98 GLN B N 1
ATOM 3692 C CA . GLN B 1 98 ? 49.836 31.848 8.692 1.00 125.18 98 GLN B CA 1
ATOM 3693 C C . GLN B 1 98 ? 48.553 31.955 7.885 1.00 122.92 98 GLN B C 1
ATOM 3694 O O . GLN B 1 98 ? 48.348 32.980 7.230 1.00 126.50 98 GLN B O 1
ATOM 3700 N N . SER B 1 99 ? 47.686 30.948 7.910 1.00 120.07 99 SER B N 1
ATOM 3701 C CA . SER B 1 99 ? 46.462 30.930 7.134 1.00 118.67 99 SER B CA 1
ATOM 3702 C C . SER B 1 99 ? 45.300 30.607 8.046 1.00 119.45 99 SER B C 1
ATOM 3703 O O . SER B 1 99 ? 45.470 30.269 9.221 1.00 120.78 99 SER B O 1
ATOM 3706 N N . LYS B 1 100 ? 44.104 30.735 7.478 1.00 124.82 100 LYS B N 1
ATOM 3707 C CA . LYS B 1 100 ? 42.902 30.361 8.209 1.00 123.28 100 LYS B CA 1
ATOM 3708 C C . LYS B 1 100 ? 42.875 28.859 8.453 1.00 131.33 100 LYS B C 1
ATOM 3709 O O . LYS B 1 100 ? 42.764 28.396 9.597 1.00 132.11 100 LYS B O 1
ATOM 3715 N N . TYR B 1 101 ? 43.001 28.084 7.371 1.00 131.20 101 TYR B N 1
ATOM 3716 C CA . TYR B 1 101 ? 42.826 26.643 7.452 1.00 127.57 101 TYR B CA 1
ATOM 3717 C C . TYR B 1 101 ? 43.837 26.036 8.408 1.00 118.05 101 TYR B C 1
ATOM 3718 O O . TYR B 1 101 ? 43.531 25.078 9.131 1.00 117.79 101 TYR B O 1
ATOM 3727 N N . GLN B 1 102 ? 45.024 26.627 8.466 1.00 120.67 102 GLN B N 1
ATOM 3728 C CA . GLN B 1 102 ? 46.015 26.191 9.435 1.00 124.32 102 GLN B CA 1
ATOM 3729 C C . GLN B 1 102 ? 45.485 26.353 10.854 1.00 117.19 102 GLN B C 1
ATOM 3730 O O . GLN B 1 102 ? 45.597 25.437 11.680 1.00 115.75 102 GLN B O 1
ATOM 3736 N N . LEU B 1 103 ? 44.830 27.481 11.130 1.00 108.14 103 LEU B N 1
ATOM 3737 C CA . LEU B 1 103 ? 44.256 27.676 12.453 1.00 98.99 103 LEU B CA 1
ATOM 3738 C C . LEU B 1 103 ? 43.143 26.677 12.731 1.00 105.50 103 LEU B C 1
ATOM 3739 O O . LEU B 1 103 ? 43.075 26.110 13.827 1.00 110.16 103 LEU B O 1
ATOM 3744 N N . TYR B 1 104 ? 42.257 26.457 11.756 1.00 107.79 104 TYR B N 1
ATOM 3745 C CA . TYR B 1 104 ? 41.179 25.488 11.946 1.00 98.70 104 TYR B CA 1
ATOM 3746 C C . TYR B 1 104 ? 41.740 24.117 12.299 1.00 95.12 104 TYR B C 1
ATOM 3747 O O . TYR B 1 104 ? 41.199 23.422 13.166 1.00 89.38 104 TYR B O 1
ATOM 3756 N N . ILE B 1 105 ? 42.840 23.722 11.651 1.00 91.07 105 ILE B N 1
ATOM 3757 C CA . ILE B 1 105 ? 43.426 22.409 11.917 1.00 94.16 105 ILE B CA 1
ATOM 3758 C C . ILE B 1 105 ? 44.043 22.366 13.309 1.00 105.60 105 ILE B C 1
ATOM 3759 O O . ILE B 1 105 ? 43.785 21.446 14.096 1.00 111.18 105 ILE B O 1
ATOM 3764 N N . THR B 1 106 ? 44.898 23.342 13.616 1.00 108.80 106 THR B N 1
ATOM 3765 C CA . THR B 1 106 ? 45.626 23.326 14.881 1.00 107.53 106 THR B CA 1
ATOM 3766 C C . THR B 1 106 ? 44.688 23.559 16.060 1.00 106.37 106 THR B C 1
ATOM 3767 O O . THR B 1 106 ? 44.636 22.757 17.002 1.00 104.90 106 THR B O 1
ATOM 3771 N N . TYR B 1 107 ? 43.955 24.673 16.037 1.00 102.82 107 TYR B N 1
ATOM 3772 C CA . TYR B 1 107 ? 43.090 25.007 17.161 1.00 101.76 107 TYR B CA 1
ATOM 3773 C C . TYR B 1 107 ? 41.857 24.113 17.172 1.00 102.90 107 TYR B C 1
ATOM 3774 O O . TYR B 1 107 ? 41.524 23.514 18.200 1.00 105.53 107 TYR B O 1
ATOM 3783 N N . GLY B 1 108 ? 41.164 24.010 16.038 1.00 98.42 108 GLY B N 1
ATOM 3784 C CA . GLY B 1 108 ? 39.940 23.232 15.981 1.00 95.04 108 GLY B CA 1
ATOM 3785 C C . GLY B 1 108 ? 40.094 21.735 16.191 1.00 104.40 108 GLY B C 1
ATOM 3786 O O . GLY B 1 108 ? 39.531 21.164 17.132 1.00 107.29 108 GLY B O 1
ATOM 3787 N N . VAL B 1 109 ? 40.869 21.081 15.333 1.00 103.53 109 VAL B N 1
ATOM 3788 C CA . VAL B 1 109 ? 40.890 19.622 15.321 1.00 96.79 109 VAL B CA 1
ATOM 3789 C C . VAL B 1 109 ? 41.793 19.086 16.420 1.00 100.72 109 VAL B C 1
ATOM 3790 O O . VAL B 1 109 ? 41.345 18.351 17.309 1.00 101.15 109 VAL B O 1
ATOM 3794 N N . ILE B 1 110 ? 43.069 19.477 16.387 1.00 99.29 110 ILE B N 1
ATOM 3795 C CA . ILE B 1 110 ? 44.047 18.962 17.341 1.00 99.65 110 ILE B CA 1
ATOM 3796 C C . ILE B 1 110 ? 43.649 19.340 18.765 1.00 103.36 110 ILE B C 1
ATOM 3797 O O . ILE B 1 110 ? 43.351 18.479 19.610 1.00 112.75 110 ILE B O 1
ATOM 3802 N N . ALA B 1 111 ? 43.605 20.646 19.035 1.00 99.26 111 ALA B N 1
ATOM 3803 C CA . ALA B 1 111 ? 43.342 21.121 20.387 1.00 98.02 111 ALA B CA 1
ATOM 3804 C C . ALA B 1 111 ? 41.954 20.709 20.868 1.00 99.48 111 ALA B C 1
ATOM 3805 O O . ALA B 1 111 ? 41.772 20.391 22.047 1.00 100.56 111 ALA B O 1
ATOM 3807 N N . GLY B 1 112 ? 40.957 20.712 19.979 1.00 95.03 112 GLY B N 1
ATOM 3808 C CA . GLY B 1 112 ? 39.622 20.297 20.396 1.00 98.53 112 GLY B CA 1
ATOM 3809 C C . GLY B 1 112 ? 39.547 18.818 20.730 1.00 105.41 112 GLY B C 1
ATOM 3810 O O . GLY B 1 112 ? 38.855 18.409 21.677 1.00 110.68 112 GLY B O 1
ATOM 3811 N N . PHE B 1 113 ? 40.247 17.997 19.949 1.00 95.98 113 PHE B N 1
ATOM 3812 C CA . PHE B 1 113 ? 40.404 16.584 20.252 1.00 92.23 113 PHE B CA 1
ATOM 3813 C C . PHE B 1 113 ? 40.921 16.402 21.672 1.00 101.23 113 PHE B C 1
ATOM 3814 O O . PHE B 1 113 ? 40.296 15.734 22.518 1.00 110.38 113 PHE B O 1
ATOM 3822 N N . GLY B 1 114 ? 42.069 17.029 21.947 1.00 109.40 114 GLY B N 1
ATOM 3823 C CA . GLY B 1 114 ? 42.646 16.954 23.279 1.00 118.02 114 GLY B CA 1
ATOM 3824 C C . GLY B 1 114 ? 41.712 17.481 24.348 1.00 116.63 114 GLY B C 1
ATOM 3825 O O . GLY B 1 114 ? 41.689 16.967 25.473 1.00 121.73 114 GLY B O 1
ATOM 3826 N N . GLY B 1 115 ? 40.925 18.504 24.014 1.00 108.53 115 GLY B N 1
ATOM 3827 C CA . GLY B 1 115 ? 40.009 19.061 24.988 1.00 108.17 115 GLY B CA 1
ATOM 3828 C C . GLY B 1 115 ? 38.938 18.072 25.397 1.00 99.73 115 GLY B C 1
ATOM 3829 O O . GLY B 1 115 ? 38.610 17.953 26.579 1.00 92.68 115 GLY B O 1
ATOM 3830 N N . GLY B 1 116 ? 38.354 17.373 24.421 1.00 90.51 116 GLY B N 1
ATOM 3831 C CA . GLY B 1 116 ? 37.370 16.360 24.767 1.00 88.56 116 GLY B CA 1
ATOM 3832 C C . GLY B 1 116 ? 37.973 15.281 25.644 1.00 96.21 116 GLY B C 1
ATOM 3833 O O . GLY B 1 116 ? 37.371 14.855 26.647 1.00 99.93 116 GLY B O 1
ATOM 3834 N N . MET B 1 117 ? 39.195 14.856 25.300 1.00 102.22 117 MET B N 1
ATOM 3835 C CA . MET B 1 117 ? 39.871 13.829 26.092 1.00 106.00 117 MET B CA 1
ATOM 3836 C C . MET B 1 117 ? 40.172 14.298 27.515 1.00 104.27 117 MET B C 1
ATOM 3837 O O . MET B 1 117 ? 40.268 13.471 28.431 1.00 108.52 117 MET B O 1
ATOM 3842 N N . ILE B 1 118 ? 40.377 15.602 27.712 1.00 100.21 118 ILE B N 1
ATOM 3843 C CA . ILE B 1 118 ? 40.527 16.131 29.067 1.00 97.39 118 ILE B CA 1
ATOM 3844 C C . ILE B 1 118 ? 39.177 16.199 29.782 1.00 105.86 118 ILE B C 1
ATOM 3845 O O . ILE B 1 118 ? 39.071 15.853 30.960 1.00 113.96 118 ILE B O 1
ATOM 3850 N N . TYR B 1 119 ? 38.133 16.654 29.089 1.00 100.32 119 TYR B N 1
ATOM 3851 C CA . TYR B 1 119 ? 36.874 16.993 29.752 1.00 106.27 119 TYR B CA 1
ATOM 3852 C C . TYR B 1 119 ? 36.157 15.757 30.283 1.00 108.15 119 TYR B C 1
ATOM 3853 O O . TYR B 1 119 ? 35.642 15.764 31.410 1.00 97.37 119 TYR B O 1
ATOM 3862 N N . LEU B 1 120 ? 36.091 14.687 29.478 1.00 113.99 120 LEU B N 1
ATOM 3863 C CA . LEU B 1 120 ? 35.118 13.665 29.889 1.00 108.33 120 LEU B CA 1
ATOM 3864 C C . LEU B 1 120 ? 35.567 12.772 31.057 1.00 111.63 120 LEU B C 1
ATOM 3865 O O . LEU B 1 120 ? 34.787 12.572 32.002 1.00 106.51 120 LEU B O 1
ATOM 3870 N N . PRO B 1 121 ? 36.775 12.208 31.028 1.00 118.92 121 PRO B N 1
ATOM 3871 C CA . PRO B 1 121 ? 37.144 11.200 32.043 1.00 122.80 121 PRO B CA 1
ATOM 3872 C C . PRO B 1 121 ? 37.014 11.715 33.468 1.00 118.92 121 PRO B C 1
ATOM 3873 O O . PRO B 1 121 ? 36.619 10.948 34.353 1.00 125.28 121 PRO B O 1
ATOM 3877 N N . PRO B 1 122 ? 37.348 12.978 33.756 1.00 113.98 122 PRO B N 1
ATOM 3878 C CA . PRO B 1 122 ? 37.088 13.467 35.119 1.00 111.86 122 PRO B CA 1
ATOM 3879 C C . PRO B 1 122 ? 35.618 13.471 35.470 1.00 109.68 122 PRO B C 1
ATOM 3880 O O . PRO B 1 122 ? 35.256 13.131 36.598 1.00 108.77 122 PRO B O 1
ATOM 3884 N N . ILE B 1 123 ? 34.756 13.865 34.535 1.00 109.20 123 ILE B N 1
ATOM 3885 C CA . ILE B 1 123 ? 33.319 13.838 34.798 1.00 105.74 123 ILE B CA 1
ATOM 3886 C C . ILE B 1 123 ? 32.841 12.422 35.073 1.00 113.29 123 ILE B C 1
ATOM 3887 O O . ILE B 1 123 ? 31.934 12.203 35.882 1.00 120.13 123 ILE B O 1
ATOM 3892 N N . ALA B 1 124 ? 33.428 11.441 34.394 1.00 113.66 124 ALA B N 1
ATOM 3893 C CA . ALA B 1 124 ? 33.005 10.065 34.616 1.00 116.82 124 ALA B CA 1
ATOM 3894 C C . ALA B 1 124 ? 33.627 9.464 35.868 1.00 126.13 124 ALA B C 1
ATOM 3895 O O . ALA B 1 124 ? 33.072 8.520 36.439 1.00 127.21 124 ALA B O 1
ATOM 3897 N N . THR B 1 125 ? 34.775 9.983 36.296 1.00 132.90 125 THR B N 1
ATOM 3898 C CA . THR B 1 125 ? 35.541 9.409 37.396 1.00 132.23 125 THR B CA 1
ATOM 3899 C C . THR B 1 125 ? 35.215 10.044 38.749 1.00 134.90 125 THR B C 1
ATOM 3900 O O . THR B 1 125 ? 35.101 9.326 39.747 1.00 138.87 125 THR B O 1
ATOM 3904 N N . ALA B 1 126 ? 35.063 11.370 38.808 1.00 129.95 126 ALA B N 1
ATOM 3905 C CA . ALA B 1 126 ? 34.869 12.055 40.086 1.00 126.42 126 ALA B CA 1
ATOM 3906 C C . ALA B 1 126 ? 33.649 11.585 40.875 1.00 130.12 126 ALA B C 1
ATOM 3907 O O . ALA B 1 126 ? 33.769 11.446 42.106 1.00 129.05 126 ALA B O 1
ATOM 3909 N N . PRO B 1 127 ? 32.465 11.385 40.279 1.00 129.51 127 PRO B N 1
ATOM 3910 C CA . PRO B 1 127 ? 31.330 10.869 41.066 1.00 128.21 127 PRO B CA 1
ATOM 3911 C C . PRO B 1 127 ? 31.574 9.500 41.694 1.00 133.23 127 PRO B C 1
ATOM 3912 O O . PRO B 1 127 ? 30.930 9.180 42.702 1.00 136.68 127 PRO B O 1
ATOM 3916 N N . LYS B 1 128 ? 32.480 8.685 41.139 1.00 124.64 128 LYS B N 1
ATOM 3917 C CA . LYS B 1 128 ? 32.750 7.366 41.705 1.00 119.38 128 LYS B CA 1
ATOM 3918 C C . LYS B 1 128 ? 33.268 7.465 43.139 1.00 125.99 128 LYS B C 1
ATOM 3919 O O . LYS B 1 128 ? 33.104 6.522 43.924 1.00 126.78 128 LYS B O 1
ATOM 3925 N N . TRP B 1 129 ? 33.902 8.590 43.497 1.00 133.34 129 TRP B N 1
ATOM 3926 C CA . TRP B 1 129 ? 34.388 8.859 44.852 1.00 139.43 129 TRP B CA 1
ATOM 3927 C C . TRP B 1 129 ? 33.329 9.427 45.790 1.00 139.86 129 TRP B C 1
ATOM 3928 O O . TRP B 1 129 ? 33.604 9.560 46.989 1.00 138.10 129 TRP B O 1
ATOM 3939 N N . TRP B 1 130 ? 32.147 9.787 45.294 1.00 137.72 130 TRP B N 1
ATOM 3940 C CA . TRP B 1 130 ? 31.141 10.475 46.106 1.00 139.74 130 TRP B CA 1
ATOM 3941 C C . TRP B 1 130 ? 29.737 9.976 45.760 1.00 140.25 130 TRP B C 1
ATOM 3942 O O . TRP B 1 130 ? 28.923 10.715 45.196 1.00 138.55 130 TRP B O 1
ATOM 3953 N N . PRO B 1 131 ? 29.413 8.719 46.097 1.00 141.26 131 PRO B N 1
ATOM 3954 C CA . PRO B 1 131 ? 28.034 8.233 45.886 1.00 135.79 131 PRO B CA 1
ATOM 3955 C C . PRO B 1 131 ? 27.007 8.908 46.783 1.00 137.91 131 PRO B C 1
ATOM 3956 O O . PRO B 1 131 ? 25.802 8.752 46.544 1.00 139.19 131 PRO B O 1
ATOM 3960 N N . ASP B 1 132 ? 27.448 9.600 47.834 1.00 140.94 132 ASP B N 1
ATOM 3961 C CA . ASP B 1 132 ? 26.563 10.422 48.645 1.00 140.59 132 ASP B CA 1
ATOM 3962 C C . ASP B 1 132 ? 26.345 11.804 48.042 1.00 141.24 132 ASP B C 1
ATOM 3963 O O . ASP B 1 132 ? 25.316 12.430 48.322 1.00 139.73 132 ASP B O 1
ATOM 3968 N N . ARG B 1 133 ? 27.274 12.281 47.205 1.00 148.28 133 ARG B N 1
ATOM 3969 C CA . ARG B 1 133 ? 27.207 13.611 46.585 1.00 150.44 133 ARG B CA 1
ATOM 3970 C C . ARG B 1 133 ? 27.645 13.545 45.112 1.00 147.04 133 ARG B C 1
ATOM 3971 O O . ARG B 1 133 ? 28.610 14.178 44.691 1.00 152.52 133 ARG B O 1
ATOM 3979 N N . ARG B 1 134 ? 26.914 12.778 44.292 1.00 133.01 134 ARG B N 1
ATOM 3980 C CA . ARG B 1 134 ? 27.380 12.497 42.932 1.00 123.06 134 ARG B CA 1
ATOM 3981 C C . ARG B 1 134 ? 27.341 13.741 42.057 1.00 115.37 134 ARG B C 1
ATOM 3982 O O . ARG B 1 134 ? 28.301 14.041 41.329 1.00 118.19 134 ARG B O 1
ATOM 3990 N N . ALA B 1 135 ? 26.237 14.481 42.118 1.00 106.85 135 ALA B N 1
ATOM 3991 C CA . ALA B 1 135 ? 26.076 15.622 41.232 1.00 96.89 135 ALA B CA 1
ATOM 3992 C C . ALA B 1 135 ? 27.037 16.740 41.599 1.00 99.71 135 ALA B C 1
ATOM 3993 O O . ALA B 1 135 ? 27.576 17.409 40.718 1.00 103.72 135 ALA B O 1
ATOM 3995 N N . LEU B 1 136 ? 27.288 16.938 42.894 1.00 98.88 136 LEU B N 1
ATOM 3996 C CA . LEU B 1 136 ? 28.252 17.952 43.309 1.00 103.45 136 LEU B CA 1
ATOM 3997 C C . LEU B 1 136 ? 29.661 17.595 42.836 1.00 110.97 136 LEU B C 1
ATOM 3998 O O . LEU B 1 136 ? 30.441 18.473 42.435 1.00 117.13 136 LEU B O 1
ATOM 4003 N N . ALA B 1 137 ? 30.009 16.307 42.884 1.00 108.36 137 ALA B N 1
ATOM 4004 C CA . ALA B 1 137 ? 31.292 15.872 42.343 1.00 116.39 137 ALA B CA 1
ATOM 4005 C C . ALA B 1 137 ? 31.376 16.174 40.851 1.00 118.22 137 ALA B C 1
ATOM 4006 O O . ALA B 1 137 ? 32.356 16.763 40.370 1.00 129.68 137 ALA B O 1
ATOM 4008 N N . THR B 1 138 ? 30.340 15.793 40.104 1.00 108.62 138 THR B N 1
ATOM 4009 C CA . THR B 1 138 ? 30.277 16.157 38.693 1.00 102.81 138 THR B CA 1
ATOM 4010 C C . THR B 1 138 ? 30.450 17.665 38.512 1.00 101.60 138 THR B C 1
ATOM 4011 O O . THR B 1 138 ? 31.124 18.122 37.576 1.00 110.82 138 THR B O 1
ATOM 4015 N N . GLY B 1 139 ? 29.835 18.450 39.402 1.00 90.00 139 GLY B N 1
ATOM 4016 C CA . GLY B 1 139 ? 29.933 19.897 39.310 1.00 90.47 139 GLY B CA 1
ATOM 4017 C C . GLY B 1 139 ? 31.354 20.393 39.474 1.00 96.18 139 GLY B C 1
ATOM 4018 O O . GLY B 1 139 ? 31.766 21.355 38.825 1.00 101.15 139 GLY B O 1
ATOM 4019 N N . PHE B 1 140 ? 32.116 19.759 40.361 1.00 97.26 140 PHE B N 1
ATOM 4020 C CA . PHE B 1 140 ? 33.544 20.069 40.428 1.00 100.54 140 PHE B CA 1
ATOM 4021 C C . PHE B 1 140 ? 34.260 19.666 39.145 1.00 100.85 140 PHE B C 1
ATOM 4022 O O . PHE B 1 140 ? 35.275 20.277 38.779 1.00 106.62 140 PHE B O 1
ATOM 4030 N N . ALA B 1 141 ? 33.774 18.609 38.484 1.00 92.78 141 ALA B N 1
ATOM 4031 C CA . ALA B 1 141 ? 34.346 18.201 37.203 1.00 88.36 141 ALA B CA 1
ATOM 4032 C C . ALA B 1 141 ? 34.031 19.171 36.067 1.00 94.09 141 ALA B C 1
ATOM 4033 O O . ALA B 1 141 ? 34.724 19.140 35.043 1.00 99.58 141 ALA B O 1
ATOM 4035 N N . VAL B 1 142 ? 32.993 19.996 36.201 1.00 89.38 142 VAL B N 1
ATOM 4036 C CA . VAL B 1 142 ? 32.567 20.873 35.110 1.00 82.61 142 VAL B CA 1
ATOM 4037 C C . VAL B 1 142 ? 32.665 22.371 35.416 1.00 90.09 142 VAL B C 1
ATOM 4038 O O . VAL B 1 142 ? 32.471 23.182 34.495 1.00 90.03 142 VAL B O 1
ATOM 4042 N N . VAL B 1 143 ? 32.941 22.787 36.656 1.00 9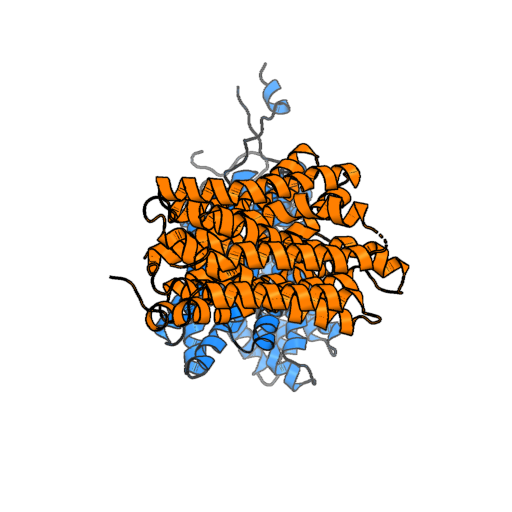8.99 143 VAL B N 1
ATOM 4043 C CA . VAL B 1 143 ? 32.883 24.216 36.995 1.00 94.38 143 VAL B CA 1
ATOM 4044 C C . VAL B 1 143 ? 33.978 25.019 36.287 1.00 95.39 143 VAL B C 1
ATOM 4045 O O . VAL B 1 143 ? 33.812 26.223 35.988 1.00 91.34 143 VAL B O 1
ATOM 4049 N N . GLY B 1 144 ? 35.088 24.366 35.958 1.00 93.94 144 GLY B N 1
ATOM 4050 C CA . GLY B 1 144 ? 36.160 25.064 35.292 1.00 92.19 144 GLY B CA 1
ATOM 4051 C C . GLY B 1 144 ? 35.744 25.721 33.992 1.00 93.27 144 GLY B C 1
ATOM 4052 O O . GLY B 1 144 ? 36.389 26.679 33.570 1.00 97.97 144 GLY B O 1
ATOM 4053 N N . LEU B 1 145 ? 34.679 25.241 33.346 1.00 91.12 145 LEU B N 1
ATOM 4054 C CA . LEU B 1 145 ? 34.260 25.874 32.097 1.00 82.91 145 LEU B CA 1
ATOM 4055 C C . LEU B 1 145 ? 33.666 27.258 32.321 1.00 78.34 145 LEU B C 1
ATOM 4056 O O . LEU B 1 145 ? 33.864 28.154 31.489 1.00 85.72 145 LEU B O 1
ATOM 4061 N N . GLY B 1 146 ? 32.992 27.475 33.453 1.00 76.17 146 GLY B N 1
ATOM 4062 C CA . GLY B 1 146 ? 32.588 28.826 33.798 1.00 68.53 146 GLY B CA 1
ATOM 4063 C C . GLY B 1 146 ? 33.701 29.654 34.389 1.00 87.13 146 GLY B C 1
ATOM 4064 O O . GLY B 1 146 ? 33.620 30.885 34.361 1.00 105.99 146 GLY B O 1
ATOM 4065 N N . LEU B 1 147 ? 34.760 29.006 34.888 1.00 84.98 147 LEU B N 1
ATOM 4066 C CA . LEU B 1 147 ? 35.868 29.761 35.482 1.00 79.84 147 LEU B CA 1
ATOM 4067 C C . LEU B 1 147 ? 36.955 30.139 34.487 1.00 86.05 147 LEU B C 1
ATOM 4068 O O . LEU B 1 147 ? 37.747 31.056 34.763 1.00 98.08 147 LEU B O 1
ATOM 4073 N N . GLY B 1 148 ? 37.014 29.442 33.354 1.00 93.08 148 GLY B N 1
ATOM 4074 C CA . GLY B 1 148 ? 38.131 29.612 32.441 1.00 94.25 148 GLY B CA 1
ATOM 4075 C C . GLY B 1 148 ? 38.218 31.008 31.866 1.00 92.81 148 GLY B C 1
ATOM 4076 O O . GLY B 1 148 ? 39.310 31.517 31.617 1.00 108.50 148 GLY B O 1
ATOM 4077 N N . SER B 1 149 ? 37.070 31.639 31.626 1.00 86.17 149 SER B N 1
ATOM 4078 C CA . SER B 1 149 ? 37.077 33.024 31.175 1.00 86.78 149 SER B CA 1
ATOM 4079 C C . SER B 1 149 ? 37.789 33.925 32.185 1.00 98.11 149 SER B C 1
ATOM 4080 O O . SER B 1 149 ? 38.744 34.637 31.838 1.00 99.81 149 SER B O 1
ATOM 4083 N N . PHE B 1 150 ? 37.367 33.874 33.453 1.00 100.53 150 PHE B N 1
ATOM 4084 C CA . PHE B 1 150 ? 37.982 34.725 34.468 1.00 97.90 150 PHE B CA 1
ATOM 4085 C C . PHE B 1 150 ? 39.467 34.446 34.617 1.00 109.06 150 PHE B C 1
ATOM 4086 O O . PHE B 1 150 ? 40.240 35.367 34.902 1.00 113.42 150 PHE B O 1
ATOM 4094 N N . LEU B 1 151 ? 39.893 33.193 34.425 1.00 113.47 151 LEU B N 1
ATOM 4095 C CA . LEU B 1 151 ? 41.326 32.930 34.568 1.00 113.92 151 LEU B CA 1
ATOM 4096 C C . LEU B 1 151 ? 42.129 33.356 33.338 1.00 117.83 151 LEU B C 1
ATOM 4097 O O . LEU B 1 151 ? 43.195 33.965 33.482 1.00 136.03 151 LEU B O 1
ATOM 4102 N N . MET B 1 152 ? 41.647 33.054 32.128 1.00 113.45 152 MET B N 1
ATOM 4103 C CA . MET B 1 152 ? 42.460 33.259 30.935 1.00 113.41 152 MET B CA 1
ATOM 4104 C C . MET B 1 152 ? 42.414 34.692 30.428 1.00 119.05 152 MET B C 1
ATOM 4105 O O . MET B 1 152 ? 43.444 35.217 29.988 1.00 131.32 152 MET B O 1
ATOM 4110 N N . GLY B 1 153 ? 41.242 35.332 30.467 1.00 115.83 153 GLY B N 1
ATOM 4111 C CA . GLY B 1 153 ? 41.079 36.676 29.965 1.00 116.58 153 GLY B CA 1
ATOM 4112 C C . GLY B 1 153 ? 42.216 37.615 30.322 1.00 121.84 153 GLY B C 1
ATOM 4113 O O . GLY B 1 153 ? 42.923 38.115 29.439 1.00 130.57 153 GLY B O 1
ATOM 4114 N N . PRO B 1 154 ? 42.432 37.855 31.625 1.00 116.67 154 PRO B N 1
ATOM 4115 C CA . PRO B 1 154 ? 43.555 38.724 32.025 1.00 115.87 154 PRO B CA 1
ATOM 4116 C C . PRO B 1 154 ? 44.918 3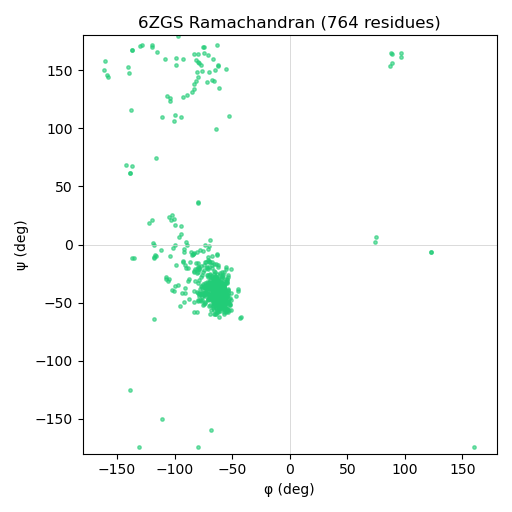8.198 31.603 1.00 115.21 154 PRO B C 1
ATOM 4117 O O . PRO B 1 154 ? 45.804 38.996 31.262 1.00 124.86 154 PRO B O 1
ATOM 4121 N N . LEU B 1 155 ? 45.117 36.877 31.622 1.00 102.97 155 LEU B N 1
ATOM 4122 C CA . LEU B 1 155 ? 46.416 36.317 31.250 1.00 109.55 155 LEU B CA 1
ATOM 4123 C C . LEU B 1 155 ? 46.739 36.606 29.791 1.00 105.39 155 LEU B C 1
ATOM 4124 O O . LEU B 1 155 ? 47.791 37.182 29.459 1.00 108.73 155 LEU B O 1
ATOM 4129 N N . ALA B 1 156 ? 45.822 36.226 28.906 1.00 95.07 156 ALA B N 1
ATOM 4130 C CA . ALA B 1 156 ? 46.010 36.473 27.487 1.00 104.95 156 ALA B CA 1
ATOM 4131 C C . ALA B 1 156 ? 46.088 37.966 27.192 1.00 112.24 156 ALA B C 1
ATOM 4132 O O . ALA B 1 156 ? 46.832 38.381 26.293 1.00 111.01 156 ALA B O 1
ATOM 4134 N N . THR B 1 157 ? 45.353 38.792 27.951 1.00 115.81 157 THR B N 1
ATOM 4135 C CA . THR B 1 157 ? 45.440 40.241 27.766 1.00 113.44 157 THR B CA 1
ATOM 4136 C C . THR B 1 157 ? 46.838 40.757 28.084 1.00 129.15 157 THR B C 1
ATOM 4137 O O . THR B 1 157 ? 47.424 41.515 27.298 1.00 137.09 157 THR B O 1
ATOM 4141 N N . TYR B 1 158 ? 47.396 40.353 29.232 1.00 129.78 158 TYR B N 1
ATOM 4142 C CA . TYR B 1 158 ? 48.759 40.763 29.560 1.00 124.45 158 TYR B CA 1
ATOM 4143 C C . TYR B 1 158 ? 49.730 40.358 28.466 1.00 130.65 158 TYR B C 1
ATOM 4144 O O . TYR B 1 158 ? 50.577 41.154 28.042 1.00 138.37 158 TYR B O 1
ATOM 4153 N N . ILE B 1 159 ? 49.608 39.127 27.976 1.00 129.52 159 ILE B N 1
ATOM 4154 C CA . ILE B 1 159 ? 50.633 38.635 27.063 1.00 125.68 159 ILE B CA 1
ATOM 4155 C C . ILE B 1 159 ? 50.571 39.355 25.710 1.00 122.16 159 ILE B C 1
ATOM 4156 O O . ILE B 1 159 ? 51.614 39.676 25.123 1.00 119.56 159 ILE B O 1
ATOM 4161 N N . ILE B 1 160 ? 49.373 39.653 25.208 1.00 116.87 160 ILE B N 1
ATOM 4162 C CA . ILE B 1 160 ? 49.257 40.280 23.885 1.00 120.77 160 ILE B CA 1
ATOM 4163 C C . ILE B 1 160 ? 49.881 41.676 23.835 1.00 129.90 160 ILE B C 1
ATOM 4164 O O . ILE B 1 160 ? 49.958 42.377 24.843 1.00 136.42 160 ILE B O 1
ATOM 4169 N N . GLY B 1 166 ? 53.444 39.629 21.936 1.00 137.79 166 GLY B N 1
ATOM 4170 C CA . GLY B 1 166 ? 52.360 39.464 20.980 1.00 127.50 166 GLY B CA 1
ATOM 4171 C C . GLY B 1 166 ? 51.393 38.345 21.317 1.00 114.59 166 GLY B C 1
ATOM 4172 O O . GLY B 1 166 ? 51.512 37.718 22.367 1.00 112.62 166 GLY B O 1
ATOM 4173 N N . TRP B 1 167 ? 50.453 38.078 20.404 1.00 112.81 167 TRP B N 1
ATOM 4174 C CA . TRP B 1 167 ? 49.438 37.050 20.637 1.00 114.94 167 TRP B CA 1
ATOM 4175 C C . TRP B 1 167 ? 50.022 35.641 20.543 1.00 118.97 167 TRP B C 1
ATOM 4176 O O . TRP B 1 167 ? 49.604 34.730 21.278 1.00 125.06 167 TRP B O 1
ATOM 4187 N N . ARG B 1 168 ? 50.974 35.432 19.634 1.00 117.77 168 ARG B N 1
ATOM 4188 C CA . ARG B 1 168 ? 51.637 34.135 19.570 1.00 129.07 168 ARG B CA 1
ATOM 4189 C C . ARG B 1 168 ? 52.243 33.759 20.918 1.00 139.95 168 ARG B C 1
ATOM 4190 O O . ARG B 1 168 ? 52.287 32.570 21.267 1.00 138.05 168 ARG B O 1
ATOM 4198 N N . TYR B 1 169 ? 52.694 34.754 21.696 1.00 146.16 169 TYR B N 1
ATOM 4199 C CA . TYR B 1 169 ? 53.165 34.471 23.048 1.00 140.70 169 TYR B CA 1
ATOM 4200 C C . TYR B 1 169 ? 52.027 33.929 23.911 1.00 124.04 169 TYR B C 1
ATOM 4201 O O . TYR B 1 169 ? 52.229 33.012 24.720 1.00 115.83 169 TYR B O 1
ATOM 4210 N N . VAL B 1 170 ? 50.810 34.448 23.717 1.00 117.25 170 VAL B N 1
ATOM 4211 C CA . VAL B 1 170 ? 49.650 33.881 24.400 1.00 115.84 170 VAL B CA 1
ATOM 4212 C C . VAL B 1 170 ? 49.538 32.398 24.078 1.00 111.23 170 VAL B C 1
ATOM 4213 O O . VAL B 1 170 ? 49.435 31.552 24.977 1.00 96.25 170 VAL B O 1
ATOM 4217 N N . PHE B 1 171 ? 49.567 32.063 22.782 1.00 117.03 171 PHE B N 1
ATOM 4218 C CA . PHE B 1 171 ? 49.446 30.660 22.376 1.00 118.63 171 PHE B CA 1
ATOM 4219 C C . PHE B 1 171 ? 50.533 29.795 23.008 1.00 118.58 171 PHE B C 1
ATOM 4220 O O . PHE B 1 171 ? 50.246 28.767 23.629 1.00 114.07 171 PHE B O 1
ATOM 4228 N N . TRP B 1 172 ? 51.786 30.219 22.898 1.00 120.91 172 TRP B N 1
ATOM 4229 C CA . TRP B 1 172 ? 52.877 29.375 23.365 1.00 125.29 172 TRP B CA 1
ATOM 4230 C C . TRP B 1 172 ? 52.830 29.186 24.882 1.00 130.14 172 TRP B C 1
ATOM 4231 O O . TRP B 1 172 ? 52.776 28.048 25.379 1.00 136.56 172 TRP B O 1
ATOM 4242 N N . TYR B 1 173 ? 52.835 30.294 25.636 1.00 127.54 173 TYR B N 1
ATOM 4243 C CA . TYR B 1 173 ? 52.891 30.200 27.093 1.00 129.45 173 TYR B CA 1
ATOM 4244 C C . TYR B 1 173 ? 51.635 29.546 27.659 1.00 125.72 173 TYR B C 1
ATOM 4245 O O . TYR B 1 173 ? 51.722 28.691 28.551 1.00 133.50 173 TYR B O 1
ATOM 4254 N N . CYS B 1 174 ? 50.457 29.934 27.174 1.00 106.60 174 CYS B N 1
ATOM 4255 C CA . CYS B 1 174 ? 49.248 29.314 27.676 1.00 105.11 174 CYS B CA 1
ATOM 4256 C C . CYS B 1 174 ? 49.146 27.851 27.270 1.00 105.19 174 CYS B C 1
ATOM 4257 O O . CYS B 1 174 ? 48.537 27.066 27.997 1.00 118.09 174 CYS B O 1
ATOM 4260 N N . GLY B 1 175 ? 49.730 27.449 26.136 1.00 97.11 175 GLY B N 1
ATOM 4261 C CA . GLY B 1 175 ? 49.656 26.048 25.752 1.00 99.26 175 GLY B CA 1
ATOM 4262 C C . GLY B 1 175 ? 50.552 25.191 26.614 1.00 116.16 175 GLY B C 1
ATOM 4263 O O . GLY B 1 175 ? 50.191 24.068 26.982 1.00 118.09 175 GLY B O 1
ATOM 4264 N N . VAL B 1 176 ? 51.710 25.736 26.991 1.00 118.43 176 VAL B N 1
ATOM 4265 C CA . VAL B 1 176 ? 52.516 25.110 28.034 1.00 118.47 176 VAL B CA 1
ATOM 4266 C C . VAL B 1 176 ? 51.717 24.998 29.325 1.00 126.14 176 VAL B C 1
ATOM 4267 O O . VAL B 1 176 ? 51.647 23.929 29.944 1.00 125.84 176 VAL B O 1
ATOM 4271 N N . ALA B 1 177 ? 51.101 26.107 29.748 1.00 128.26 177 ALA B N 1
ATOM 4272 C CA . ALA B 1 177 ? 50.402 26.126 31.028 1.00 123.71 177 ALA B CA 1
ATOM 4273 C C . ALA B 1 177 ? 49.255 25.125 31.047 1.00 118.13 177 ALA B C 1
ATOM 4274 O O . ALA B 1 177 ? 49.026 24.447 32.055 1.00 121.22 177 ALA B O 1
ATOM 4276 N N . MET B 1 178 ? 48.520 25.024 29.942 1.00 113.65 178 MET B N 1
ATOM 4277 C CA . MET B 1 178 ? 47.396 24.102 29.883 1.00 108.34 178 MET B CA 1
ATOM 4278 C C . MET B 1 178 ? 47.866 22.659 29.783 1.00 112.38 178 MET B C 1
ATOM 4279 O O . MET B 1 178 ? 47.296 21.779 30.432 1.00 120.00 178 MET B O 1
ATOM 4284 N N . GLY B 1 179 ? 48.909 22.386 28.994 1.00 106.38 179 GLY B N 1
ATOM 4285 C CA . GLY B 1 179 ? 49.487 21.057 29.028 1.00 109.62 179 GLY B CA 1
ATOM 4286 C C . GLY B 1 179 ? 49.890 20.659 30.435 1.00 125.97 179 GLY B C 1
ATOM 4287 O O . GLY B 1 179 ? 49.647 19.529 30.861 1.00 129.24 179 GLY B O 1
ATOM 4288 N N . ILE B 1 180 ? 50.460 21.605 31.195 1.00 135.27 180 ILE B N 1
ATOM 4289 C CA . ILE B 1 180 ? 50.899 21.327 32.565 1.00 139.06 180 ILE B CA 1
ATOM 4290 C C . ILE B 1 180 ? 49.705 21.037 33.474 1.00 140.71 180 ILE B C 1
ATOM 4291 O O . ILE B 1 180 ? 49.689 20.032 34.191 1.00 145.90 180 ILE B O 1
ATOM 4296 N N . MET B 1 181 ? 48.716 21.938 33.501 1.00 129.83 181 MET B N 1
ATOM 4297 C CA . MET B 1 181 ? 47.556 21.737 34.371 1.00 125.58 181 MET B CA 1
ATOM 4298 C C . MET B 1 181 ? 46.836 20.441 34.034 1.00 126.32 181 MET B C 1
ATOM 4299 O O . MET B 1 181 ? 46.337 19.745 34.928 1.00 123.32 181 MET B O 1
ATOM 4304 N N . ALA B 1 182 ? 46.778 20.099 32.742 1.00 126.58 182 ALA B N 1
ATOM 4305 C CA . ALA B 1 182 ? 46.084 18.893 32.312 1.00 123.24 182 ALA B CA 1
ATOM 4306 C C . ALA B 1 182 ? 46.865 17.644 32.678 1.00 129.38 182 ALA B C 1
ATOM 4307 O O . ALA B 1 182 ? 46.277 16.628 33.060 1.00 137.65 182 ALA B O 1
ATOM 4309 N N . LEU B 1 183 ? 48.187 17.689 32.562 1.00 125.47 183 LEU B N 1
ATOM 4310 C CA . LEU B 1 183 ? 48.962 16.536 32.978 1.00 125.92 183 LEU B CA 1
ATOM 4311 C C . LEU B 1 183 ? 48.950 16.382 34.497 1.00 129.77 183 LEU B C 1
ATOM 4312 O O . LEU B 1 183 ? 48.979 15.254 35.002 1.00 130.87 183 LEU B O 1
ATOM 4317 N N . ILE B 1 184 ? 48.895 17.496 35.236 1.00 131.20 184 ILE B N 1
ATOM 4318 C CA . ILE B 1 184 ? 48.745 17.430 36.690 1.00 133.50 184 ILE B CA 1
ATOM 4319 C C . ILE B 1 184 ? 47.397 16.824 37.061 1.00 127.99 184 ILE B C 1
ATOM 4320 O O . ILE B 1 184 ? 47.298 16.010 37.987 1.00 125.16 184 ILE B O 1
ATOM 4325 N N . ALA B 1 185 ? 46.338 17.209 36.350 1.00 117.12 185 ALA B N 1
ATOM 4326 C CA . ALA B 1 185 ? 45.029 16.635 36.634 1.00 124.62 185 ALA B CA 1
ATOM 4327 C C . ALA B 1 185 ? 44.993 15.143 36.301 1.00 145.49 185 ALA B C 1
ATOM 4328 O O . ALA B 1 185 ? 44.626 14.319 37.148 1.00 158.50 185 ALA B O 1
ATOM 4330 N N . GLY B 1 186 ? 45.412 14.770 35.088 1.00 145.92 186 GLY B N 1
ATOM 4331 C CA . GLY B 1 186 ? 45.295 13.387 34.646 1.00 141.20 186 GLY B CA 1
ATOM 4332 C C . GLY B 1 186 ? 46.282 12.436 35.275 1.00 143.61 186 GLY B C 1
ATOM 4333 O O . GLY B 1 186 ? 46.027 11.226 35.308 1.00 143.52 186 GLY B O 1
ATOM 4334 N N . ALA B 1 187 ? 47.402 12.951 35.778 1.00 143.51 187 ALA B N 1
ATOM 4335 C CA . ALA B 1 187 ? 48.376 12.086 36.427 1.00 145.11 187 ALA B CA 1
ATOM 4336 C C . ALA B 1 187 ? 47.792 11.463 37.684 1.00 153.07 187 ALA B C 1
ATOM 4337 O O . ALA B 1 187 ? 48.010 10.278 37.963 1.00 158.24 187 ALA B O 1
ATOM 4339 N N . PHE B 1 188 ? 47.022 12.239 38.446 1.00 155.95 188 PHE B N 1
ATOM 4340 C CA . PHE B 1 188 ? 46.515 11.803 39.736 1.00 162.57 188 PHE B CA 1
ATOM 4341 C C . PHE B 1 188 ? 45.111 11.196 39.649 1.00 169.47 188 PHE B C 1
ATOM 4342 O O . PHE B 1 188 ? 44.449 11.061 40.683 1.00 175.94 188 PHE B O 1
ATOM 4350 N N . LEU B 1 189 ? 44.637 10.822 38.458 1.00 164.74 189 LEU B N 1
ATOM 4351 C CA . LEU B 1 189 ? 43.259 10.364 38.291 1.00 155.67 189 LEU B CA 1
ATOM 4352 C C . LEU B 1 189 ? 43.184 8.856 38.072 1.00 157.83 189 LEU B C 1
ATOM 4353 O O . LEU B 1 189 ? 43.852 8.315 37.178 1.00 155.12 189 LEU B O 1
ATOM 4358 N N . GLU B 1 190 ? 42.353 8.190 38.879 1.00 159.67 190 GLU B N 1
ATOM 4359 C CA . GLU B 1 190 ? 42.082 6.760 38.774 1.00 162.85 190 GLU B CA 1
ATOM 4360 C C . GLU B 1 190 ? 40.757 6.484 39.469 1.00 159.73 190 GLU B C 1
ATOM 4361 O O . GLU B 1 190 ? 40.439 7.141 40.465 1.00 155.90 190 GLU B O 1
ATOM 4367 N N . PRO B 1 191 ? 39.958 5.519 38.970 1.00 155.31 191 PRO B N 1
ATOM 4368 C CA . PRO B 1 191 ? 38.667 5.132 39.566 1.00 142.00 191 PRO B CA 1
ATOM 4369 C C . PRO B 1 191 ? 38.794 4.436 40.929 1.00 147.74 191 PRO B C 1
ATOM 4370 O O . PRO B 1 191 ? 39.457 4.899 41.856 1.00 146.28 191 PRO B O 1
ATOM 4374 N N . ARG B 1 217 ? 23.124 -3.445 41.036 1.00 152.71 217 ARG B N 1
ATOM 4375 C CA . ARG B 1 217 ? 23.811 -3.711 39.776 1.00 154.67 217 ARG B CA 1
ATOM 4376 C C . ARG B 1 217 ? 23.677 -2.490 38.859 1.00 144.21 217 ARG B C 1
ATOM 4377 O O . ARG B 1 217 ? 22.763 -1.692 39.031 1.00 148.39 217 ARG B O 1
ATOM 4385 N N . ASP B 1 218 ? 24.593 -2.327 37.906 1.00 139.78 218 ASP B N 1
ATOM 4386 C CA . ASP B 1 218 ? 24.547 -1.229 36.947 1.00 136.33 218 ASP B CA 1
ATOM 4387 C C . ASP B 1 218 ? 24.339 -1.736 35.525 1.00 136.65 218 ASP B C 1
ATOM 4388 O O . ASP B 1 218 ? 24.471 -2.927 35.237 1.00 148.14 218 ASP B O 1
ATOM 4393 N N . TRP B 1 219 ? 23.989 -0.806 34.641 1.00 132.97 219 TRP B N 1
ATOM 4394 C CA . TRP B 1 219 ? 23.850 -1.077 33.218 1.00 138.49 219 TRP B CA 1
ATOM 4395 C C . TRP B 1 219 ? 25.212 -1.046 32.523 1.00 149.39 219 TRP B C 1
ATOM 4396 O O . TRP B 1 219 ? 26.176 -0.455 33.018 1.00 155.72 219 TRP B O 1
ATOM 4407 N N . THR B 1 220 ? 25.286 -1.695 31.362 1.00 149.35 220 THR B N 1
ATOM 4408 C CA . THR B 1 220 ? 26.453 -1.604 30.493 1.00 143.67 220 THR B CA 1
ATOM 4409 C C . THR B 1 220 ? 26.200 -0.590 29.376 1.00 133.40 220 THR B C 1
ATOM 4410 O O . THR B 1 220 ? 25.055 -0.241 29.068 1.00 120.49 220 THR B O 1
ATOM 4414 N N . TYR B 1 221 ? 27.296 -0.112 28.772 1.00 131.35 221 TYR B N 1
ATOM 4415 C CA . TYR B 1 221 ? 27.184 0.847 27.675 1.00 125.27 221 TYR B CA 1
ATOM 4416 C C . TYR B 1 221 ? 26.293 0.316 26.563 1.00 124.89 221 TYR B C 1
ATOM 4417 O O . TYR B 1 221 ? 25.466 1.048 26.014 1.00 119.85 221 TYR B O 1
ATOM 4426 N N . GLU B 1 222 ? 26.459 -0.956 26.203 1.00 139.38 222 GLU B N 1
ATOM 4427 C CA . GLU B 1 222 ? 25.618 -1.512 25.153 1.00 139.76 222 GLU B CA 1
ATOM 4428 C C . GLU B 1 222 ? 24.158 -1.500 25.573 1.00 132.89 222 GLU B C 1
ATOM 4429 O O . GLU B 1 222 ? 23.272 -1.267 24.744 1.00 124.57 222 GLU B O 1
ATOM 4435 N N . GLU B 1 223 ? 23.892 -1.694 26.862 1.00 135.06 223 GLU B N 1
ATOM 4436 C CA . GLU B 1 223 ? 22.514 -1.679 27.323 1.00 131.23 223 GLU B CA 1
ATOM 4437 C C . GLU B 1 223 ? 21.959 -0.267 27.398 1.00 120.79 223 GLU B C 1
ATOM 4438 O O . GLU B 1 223 ? 20.805 -0.041 27.025 1.00 126.87 223 GLU B O 1
ATOM 4444 N N . ALA B 1 224 ? 22.758 0.698 27.864 1.00 117.97 224 ALA B N 1
ATOM 4445 C CA . ALA B 1 224 ? 22.256 2.067 28.000 1.00 112.83 224 ALA B CA 1
ATOM 4446 C C . ALA B 1 224 ? 22.065 2.734 26.643 1.00 107.96 224 ALA B C 1
ATOM 4447 O O . ALA B 1 224 ? 21.069 3.433 26.425 1.00 107.58 224 ALA B O 1
ATOM 4449 N N . LYS B 1 225 ? 23.018 2.541 25.724 1.00 109.25 225 LYS B N 1
ATOM 4450 C CA . LYS B 1 225 ? 22.913 3.093 24.376 1.00 111.52 225 LYS B CA 1
ATOM 4451 C C . LYS B 1 225 ? 21.628 2.666 23.670 1.00 113.03 225 LYS B C 1
ATOM 4452 O O . LYS B 1 225 ? 21.210 3.333 22.716 1.00 114.34 225 LYS B O 1
ATOM 4458 N N . GLY B 1 226 ? 20.969 1.601 24.127 1.00 115.33 226 GLY B N 1
ATOM 4459 C CA . GLY B 1 226 ? 19.756 1.162 23.477 1.00 112.97 226 GLY B CA 1
ATOM 4460 C C . GLY B 1 226 ? 18.442 1.527 24.131 1.00 123.57 226 GLY B C 1
ATOM 4461 O O . GLY B 1 226 ? 17.390 1.243 23.551 1.00 136.43 226 GLY B O 1
ATOM 4462 N N . ASP B 1 227 ? 18.450 2.175 25.292 1.00 121.19 227 ASP B N 1
ATOM 4463 C CA . ASP B 1 227 ? 17.192 2.515 25.941 1.00 114.73 227 ASP B CA 1
ATOM 4464 C C . ASP B 1 227 ? 16.602 3.766 25.315 1.00 107.13 227 ASP B C 1
ATOM 4465 O O . ASP B 1 227 ? 17.324 4.648 24.844 1.00 112.13 227 ASP B O 1
ATOM 4470 N N . THR B 1 228 ? 15.270 3.837 25.306 1.00 105.03 228 THR B N 1
ATOM 4471 C CA . THR B 1 228 ? 14.616 5.042 24.811 1.00 100.92 228 THR B CA 1
ATOM 4472 C C . THR B 1 228 ? 14.837 6.226 25.744 1.00 100.44 228 THR B C 1
ATOM 4473 O O . THR B 1 228 ? 14.938 7.366 25.275 1.00 103.87 228 THR B O 1
ATOM 4477 N N . LYS B 1 229 ? 14.950 5.979 27.056 1.00 100.42 229 LYS B N 1
ATOM 4478 C CA . LYS B 1 229 ? 15.150 7.070 28.009 1.00 98.05 229 LYS B CA 1
ATOM 4479 C C . LYS B 1 229 ? 16.472 7.781 27.731 1.00 101.45 229 LYS B C 1
ATOM 4480 O O . LYS B 1 229 ? 16.561 9.012 27.855 1.00 104.10 229 LYS B O 1
ATOM 4486 N N . PHE B 1 230 ? 17.484 7.027 27.278 1.00 102.09 230 PHE B N 1
ATOM 4487 C CA . PHE B 1 230 ? 18.764 7.622 26.900 1.00 97.73 230 PHE B CA 1
ATOM 4488 C C . PHE B 1 230 ? 18.588 8.628 25.779 1.00 93.60 230 PHE B C 1
ATOM 4489 O O . PHE B 1 230 ? 19.132 9.734 25.841 1.00 99.21 230 PHE B O 1
ATOM 4497 N N . TRP B 1 231 ? 17.817 8.277 24.751 1.00 88.95 231 TRP B N 1
ATOM 4498 C CA . TRP B 1 231 ? 17.667 9.194 23.628 1.00 84.95 231 TRP B CA 1
ATOM 4499 C C . TRP B 1 231 ? 16.670 10.303 23.902 1.00 85.39 231 TRP B C 1
ATOM 4500 O O . TRP B 1 231 ? 16.775 11.364 23.287 1.00 93.06 231 TRP B O 1
ATOM 4511 N N . LEU B 1 232 ? 15.725 10.106 24.821 1.00 85.50 232 LEU B N 1
ATOM 4512 C CA . LEU B 1 232 ? 14.971 11.253 25.305 1.00 83.56 232 LEU B CA 1
ATOM 4513 C C . LEU B 1 232 ? 15.909 12.260 25.956 1.00 82.08 232 LEU B C 1
ATOM 4514 O O . LEU B 1 232 ? 15.832 13.470 25.697 1.00 75.56 232 LEU B O 1
ATOM 4519 N N . LEU B 1 233 ? 16.823 11.767 26.795 1.00 81.30 233 LEU B N 1
ATOM 4520 C CA . LEU B 1 233 ? 17.796 12.659 27.411 1.00 72.55 233 LEU B CA 1
ATOM 4521 C C . LEU B 1 233 ? 18.686 13.297 26.358 1.00 77.27 233 LEU B C 1
ATOM 4522 O O . LEU B 1 233 ? 18.984 14.494 26.430 1.00 83.55 233 LEU B O 1
ATOM 4527 N N . TYR B 1 234 ? 19.109 12.513 25.365 1.00 75.79 234 TYR B N 1
ATOM 4528 C CA . TYR B 1 234 ? 19.916 13.038 24.268 1.00 65.72 234 TYR B CA 1
ATOM 4529 C C . TYR B 1 234 ? 19.186 14.169 23.538 1.00 72.16 234 TYR B C 1
ATOM 4530 O O . TYR B 1 234 ? 19.761 15.236 23.275 1.00 82.70 234 TYR B O 1
ATOM 4539 N N . LEU B 1 235 ? 17.900 13.965 23.232 1.00 74.48 235 LEU B N 1
ATOM 4540 C CA . LEU B 1 235 ? 17.114 15.009 22.579 1.00 67.03 235 LEU B CA 1
ATOM 4541 C C . LEU B 1 235 ? 16.990 16.247 23.459 1.00 63.66 235 LEU B C 1
ATOM 4542 O O . LEU B 1 235 ? 17.140 17.376 22.976 1.00 80.67 235 LEU B O 1
ATOM 4547 N N . ALA B 1 236 ? 16.721 16.063 24.756 1.00 73.67 236 ALA B N 1
ATOM 4548 C CA . ALA B 1 236 ? 16.609 17.213 25.662 1.00 70.02 236 ALA B CA 1
ATOM 4549 C C . ALA B 1 236 ? 17.918 17.988 25.730 1.00 65.08 236 ALA B C 1
ATOM 4550 O O . ALA B 1 236 ? 17.928 19.228 25.753 1.00 62.34 236 ALA B O 1
ATOM 4552 N N . TYR B 1 237 ? 19.035 17.272 25.800 1.00 63.58 237 TYR B N 1
ATOM 4553 C CA . TYR B 1 237 ? 20.332 17.930 25.834 1.00 58.37 237 TYR B CA 1
ATOM 4554 C C . TYR B 1 237 ? 20.533 18.764 24.578 1.00 58.28 237 TYR B C 1
ATOM 4555 O O . TYR B 1 237 ? 20.915 19.931 24.649 1.00 56.97 237 TYR B O 1
ATOM 4564 N N . PHE B 1 238 ? 20.277 18.175 23.404 1.00 60.73 238 PHE B N 1
ATOM 4565 C CA . PHE B 1 238 ? 20.425 18.959 22.182 1.00 59.79 238 PHE B CA 1
ATOM 4566 C C . PHE B 1 238 ? 19.545 20.191 22.233 1.00 60.10 238 PHE B C 1
ATOM 4567 O O . PHE B 1 238 ? 19.980 21.288 21.874 1.00 69.63 238 PHE B O 1
ATOM 4575 N N . CYS B 1 239 ? 18.305 20.039 22.695 1.00 71.06 239 CYS B N 1
ATOM 4576 C CA . CYS B 1 239 ? 17.392 21.177 22.725 1.00 62.51 239 CYS B CA 1
ATOM 4577 C C . CYS B 1 239 ? 17.931 22.297 23.598 1.00 61.74 239 CYS B C 1
ATOM 4578 O O . CYS B 1 239 ? 18.078 23.448 23.149 1.00 54.56 239 CYS B O 1
ATOM 4581 N N . GLY B 1 240 ? 18.250 21.980 24.849 1.00 64.27 240 GLY B N 1
ATOM 4582 C CA . GLY B 1 240 ? 18.667 23.031 25.761 1.00 52.20 240 GLY B CA 1
ATOM 4583 C C . GLY B 1 240 ? 19.982 23.650 25.325 1.00 60.94 240 GLY B C 1
ATOM 4584 O O . GLY B 1 240 ? 20.115 24.876 25.261 1.00 66.73 240 GLY B O 1
ATOM 4585 N N . SER B 1 241 ? 20.961 22.801 24.997 1.00 69.94 241 SER B N 1
ATOM 4586 C CA . SER B 1 241 ? 22.265 23.241 24.504 1.00 56.97 241 SER B CA 1
ATOM 4587 C C . SER B 1 241 ? 22.136 24.160 23.290 1.00 60.36 241 SER B C 1
ATOM 4588 O O . SER B 1 241 ? 22.736 25.239 23.242 1.00 63.61 241 SER B O 1
ATOM 4591 N N . PHE B 1 242 ? 21.354 23.739 22.290 1.00 63.79 242 PHE B N 1
ATOM 4592 C CA . PHE B 1 242 ? 21.209 24.518 21.067 1.00 58.05 242 PHE B CA 1
ATOM 4593 C C . PHE B 1 242 ? 20.562 25.866 21.366 1.00 62.65 242 PHE B C 1
ATOM 4594 O O . PHE B 1 242 ? 20.999 26.900 20.859 1.00 81.05 242 PHE B O 1
ATOM 4602 N N . ALA B 1 243 ? 19.526 25.875 22.200 1.00 54.27 243 ALA B N 1
ATOM 4603 C CA . ALA B 1 243 ? 18.866 27.128 22.544 1.00 42.41 243 ALA B CA 1
ATOM 4604 C C . ALA B 1 243 ? 19.830 28.082 23.213 1.00 44.58 243 ALA B C 1
ATOM 4605 O O . ALA B 1 243 ? 19.936 29.272 22.851 1.00 53.36 243 ALA B O 1
ATOM 4607 N N . GLY B 1 244 ? 20.529 27.579 24.225 1.00 46.45 244 GLY B N 1
ATOM 4608 C CA . GLY B 1 244 ? 21.441 28.450 24.937 1.00 47.07 244 GLY B CA 1
ATOM 4609 C C . GLY B 1 244 ? 22.471 29.023 23.991 1.00 49.39 244 GLY B C 1
ATOM 4610 O O . GLY B 1 244 ? 22.681 30.233 23.947 1.00 51.81 244 GLY B O 1
ATOM 4611 N N . LEU B 1 245 ? 23.125 28.154 23.207 1.00 54.03 245 LEU B N 1
ATOM 4612 C CA . LEU B 1 245 ? 24.207 28.614 22.339 1.00 56.24 245 LEU B CA 1
ATOM 4613 C C . LEU B 1 245 ? 23.682 29.454 21.200 1.00 62.68 245 LEU B C 1
ATOM 4614 O O . LEU B 1 245 ? 24.469 30.084 20.482 1.00 66.60 245 LEU B O 1
ATOM 4619 N N . MET B 1 246 ? 22.380 29.410 20.973 1.00 58.71 246 MET B N 1
ATOM 4620 C CA . MET B 1 246 ? 21.795 30.215 19.921 1.00 56.77 246 MET B CA 1
ATOM 4621 C C . MET B 1 246 ? 21.561 31.641 20.399 1.00 56.13 246 MET B C 1
ATOM 4622 O O . MET B 1 246 ? 21.664 32.577 19.603 1.00 73.93 246 MET B O 1
ATOM 4627 N N . VAL B 1 247 ? 21.270 31.849 21.686 1.00 53.26 247 VAL B N 1
ATOM 4628 C CA . VAL B 1 247 ? 20.945 33.195 22.157 1.00 53.94 247 VAL B CA 1
ATOM 4629 C C . VAL B 1 247 ? 22.072 33.848 22.955 1.00 59.80 247 VAL B C 1
ATOM 4630 O O . VAL B 1 247 ? 22.201 35.085 22.928 1.00 65.51 247 VAL B O 1
ATOM 4634 N N . ILE B 1 248 ? 22.896 33.065 23.645 1.00 59.92 248 ILE B N 1
ATOM 4635 C CA . ILE B 1 248 ? 23.850 33.645 24.585 1.00 57.61 248 ILE B CA 1
ATOM 4636 C C . ILE B 1 248 ? 24.772 34.622 23.876 1.00 61.20 248 ILE B C 1
ATOM 4637 O O . ILE B 1 248 ? 25.043 35.722 24.369 1.00 55.82 248 ILE B O 1
ATOM 4642 N N . GLY B 1 249 ? 25.263 34.254 22.701 1.00 56.44 249 GLY B N 1
ATOM 4643 C CA . GLY B 1 249 ? 26.105 35.241 22.051 1.00 51.41 249 GLY B CA 1
ATOM 4644 C C . GLY B 1 249 ? 25.377 36.483 21.590 1.00 56.07 249 GLY B C 1
ATOM 4645 O O . GLY B 1 249 ? 26.022 37.434 21.146 1.00 74.44 249 GLY B O 1
ATOM 4646 N N . HIS B 1 250 ? 24.055 36.488 21.630 1.00 60.44 250 HIS B N 1
ATOM 4647 C CA . HIS B 1 250 ? 23.325 37.614 21.080 1.00 50.95 250 HIS B CA 1
ATOM 4648 C C . HIS B 1 250 ? 22.609 38.460 22.121 1.00 49.58 250 HIS B C 1
ATOM 4649 O O . HIS B 1 250 ? 21.957 39.446 21.748 1.00 54.45 250 HIS B O 1
ATOM 4656 N N . LEU B 1 251 ? 22.634 38.051 23.391 1.00 57.17 251 LEU B N 1
ATOM 4657 C CA . LEU B 1 251 ? 22.002 38.866 24.436 1.00 53.64 251 LEU B CA 1
ATOM 4658 C C . LEU B 1 251 ? 22.465 40.327 24.390 1.00 67.68 251 LEU B C 1
ATOM 4659 O O . LEU B 1 251 ? 21.655 41.259 24.504 1.00 65.29 251 LEU B O 1
ATOM 4664 N N . ALA B 1 252 ? 23.775 40.554 24.296 1.00 63.03 252 ALA B N 1
ATOM 4665 C CA . ALA B 1 252 ? 24.267 41.928 24.356 1.00 60.77 252 ALA B CA 1
ATOM 4666 C C . ALA B 1 252 ? 23.853 42.717 23.123 1.00 68.05 252 ALA B C 1
ATOM 4667 O O . ALA B 1 252 ? 23.595 43.926 23.199 1.00 76.49 252 ALA B O 1
ATOM 4669 N N . GLY B 1 253 ? 23.826 42.064 21.965 1.00 64.21 253 GLY B N 1
ATOM 4670 C CA . GLY B 1 253 ? 23.310 42.743 20.793 1.00 58.64 253 GLY B CA 1
ATOM 4671 C C . GLY B 1 253 ? 21.843 43.083 20.960 1.00 66.45 253 GLY B C 1
ATOM 4672 O O . GLY B 1 253 ? 21.406 44.173 20.602 1.00 68.96 253 GLY B O 1
ATOM 4673 N N . PHE B 1 254 ? 21.069 42.167 21.537 1.00 69.09 254 PHE B N 1
ATOM 4674 C CA . PHE B 1 254 ? 19.674 42.464 21.825 1.00 64.75 254 PHE B CA 1
ATOM 4675 C C . PHE B 1 254 ? 19.569 43.690 22.715 1.00 74.31 254 PHE B C 1
ATOM 4676 O O . PHE B 1 254 ? 18.789 44.612 22.451 1.00 78.12 254 PHE B O 1
ATOM 4684 N N . GLY B 1 255 ? 20.372 43.724 23.773 1.00 68.63 255 GLY B N 1
ATOM 4685 C CA . GLY B 1 255 ? 20.351 44.877 24.649 1.00 54.57 255 GLY B CA 1
ATOM 4686 C C . GLY B 1 255 ? 20.644 46.162 23.906 1.00 81.85 255 GLY B C 1
ATOM 4687 O O . GLY B 1 255 ? 19.836 47.093 23.911 1.00 82.07 255 GLY B O 1
ATOM 4688 N N . ARG B 1 256 ? 21.786 46.210 23.206 1.00 89.43 256 ARG B N 1
ATOM 4689 C CA . ARG B 1 256 ? 22.137 47.446 22.521 1.00 84.90 256 ARG B CA 1
ATOM 4690 C C . ARG B 1 256 ? 21.074 47.814 21.492 1.00 94.40 256 ARG B C 1
ATOM 4691 O O . ARG B 1 256 ? 20.636 48.966 21.428 1.00 107.78 256 ARG B O 1
ATOM 4699 N N . ASP B 1 257 ? 20.592 46.824 20.737 1.00 93.93 257 ASP B N 1
ATOM 4700 C CA . ASP B 1 257 ? 19.550 47.046 19.741 1.00 92.43 257 ASP B CA 1
ATOM 4701 C C . ASP B 1 257 ? 18.247 47.493 20.390 1.00 89.64 257 ASP B C 1
ATOM 4702 O O . ASP B 1 257 ? 17.455 48.206 19.766 1.00 95.53 257 ASP B O 1
ATOM 4707 N N . ALA B 1 258 ? 18.010 47.105 21.643 1.00 88.23 258 ALA B N 1
ATOM 4708 C CA . ALA B 1 258 ? 16.827 47.589 22.343 1.00 78.50 258 ALA B CA 1
ATOM 4709 C C . ALA B 1 258 ? 17.029 48.985 22.895 1.00 90.84 258 ALA B C 1
ATOM 4710 O O . ALA B 1 258 ? 16.073 49.565 23.416 1.00 93.29 258 ALA B O 1
ATOM 4712 N N . GLY B 1 259 ? 18.243 49.528 22.799 1.00 102.23 259 GLY B N 1
ATOM 4713 C CA . GLY B 1 259 ? 18.525 50.914 23.143 1.00 102.43 259 GLY B CA 1
ATOM 4714 C C . GLY B 1 259 ? 19.586 51.150 24.204 1.00 101.14 259 GLY B C 1
ATOM 4715 O O . GLY B 1 259 ? 19.957 52.313 24.417 1.00 108.28 259 GLY B O 1
ATOM 4716 N N . LEU B 1 260 ? 20.126 50.130 24.869 1.00 97.72 260 LEU B N 1
ATOM 4717 C CA . LEU B 1 260 ? 21.149 50.379 25.874 1.00 86.20 260 LEU B CA 1
ATOM 4718 C C . LEU B 1 260 ? 22.480 50.669 25.188 1.00 89.82 260 LEU B C 1
ATOM 4719 O O . LEU B 1 260 ? 22.713 50.270 24.044 1.00 103.73 260 LEU B O 1
ATOM 4724 N N . THR B 1 261 ? 23.350 51.401 25.881 1.00 86.74 261 THR B N 1
ATOM 4725 C CA . THR B 1 261 ? 24.715 51.529 25.392 1.00 87.29 261 THR B CA 1
ATOM 4726 C C . THR B 1 261 ? 25.426 50.182 25.416 1.00 86.85 261 THR B C 1
ATOM 4727 O O . THR B 1 261 ? 25.150 49.315 26.255 1.00 90.68 261 THR B O 1
ATOM 4731 N N . ALA B 1 262 ? 26.372 50.026 24.486 1.00 86.33 262 ALA B N 1
ATOM 4732 C CA . ALA B 1 262 ? 27.163 48.805 24.423 1.00 79.58 262 ALA B CA 1
ATOM 4733 C C . ALA B 1 262 ? 27.804 48.531 25.770 1.00 80.21 262 ALA B C 1
ATOM 4734 O O . ALA B 1 262 ? 27.805 47.394 26.250 1.00 99.17 262 ALA B O 1
ATOM 4736 N N . MET B 1 263 ? 28.311 49.584 26.410 1.00 79.49 263 MET B N 1
ATOM 4737 C CA . MET B 1 263 ? 28.814 49.474 27.770 1.00 86.79 263 MET B CA 1
ATOM 4738 C C . MET B 1 263 ? 27.766 48.844 28.664 1.00 88.64 263 MET B C 1
ATOM 4739 O O . MET B 1 263 ? 28.016 47.830 29.321 1.00 95.78 263 MET B O 1
ATOM 4744 N N . ALA B 1 264 ? 26.555 49.400 28.641 1.00 79.90 264 ALA B N 1
ATOM 4745 C CA . ALA B 1 264 ? 25.515 48.927 29.543 1.00 80.58 264 ALA B CA 1
ATOM 4746 C C . ALA B 1 264 ? 25.038 47.536 29.164 1.00 80.60 264 ALA B C 1
ATOM 4747 O O . ALA B 1 264 ? 24.910 46.659 30.027 1.00 85.37 264 ALA B O 1
ATOM 4749 N N . ALA B 1 265 ? 24.770 47.311 27.874 1.00 79.22 265 ALA B N 1
ATOM 4750 C CA . ALA B 1 265 ? 24.250 46.016 27.447 1.00 65.06 265 ALA B CA 1
ATOM 4751 C C . ALA B 1 265 ? 25.231 44.907 27.770 1.00 61.54 265 ALA B C 1
ATOM 4752 O O . ALA B 1 265 ? 24.855 43.856 28.312 1.00 69.73 265 ALA B O 1
ATOM 4754 N N . ALA B 1 266 ? 26.506 45.142 27.466 1.00 60.21 266 ALA B N 1
ATOM 4755 C CA . ALA B 1 266 ? 27.531 44.141 27.724 1.00 65.10 266 ALA B CA 1
ATOM 4756 C C . ALA B 1 266 ? 27.736 43.950 29.219 1.00 76.13 266 ALA B C 1
ATOM 4757 O O . ALA B 1 266 ? 27.889 42.816 29.691 1.00 82.12 266 ALA B O 1
ATOM 4759 N N . GLY B 1 267 ? 27.769 45.049 29.978 1.00 68.47 267 GLY B N 1
ATOM 4760 C CA . GLY B 1 267 ? 27.876 44.928 31.421 1.00 54.57 267 GLY B CA 1
ATOM 4761 C C . GLY B 1 267 ? 26.773 44.066 31.983 1.00 64.10 267 GLY B C 1
ATOM 4762 O O . GLY B 1 267 ? 27.028 43.116 32.730 1.00 67.43 267 GLY B O 1
ATOM 4763 N N . ALA B 1 268 ? 25.531 44.349 31.584 1.00 64.47 268 ALA B N 1
ATOM 4764 C CA . ALA B 1 268 ? 24.418 43.547 32.063 1.00 61.73 268 ALA B CA 1
ATOM 4765 C C . ALA B 1 268 ? 24.647 42.090 31.730 1.00 65.62 268 ALA B C 1
ATOM 4766 O O . ALA B 1 268 ? 24.542 41.213 32.597 1.00 72.83 268 ALA B O 1
ATOM 4768 N N . VAL B 1 269 ? 24.983 41.809 30.472 1.00 67.45 269 VAL B N 1
ATOM 4769 C CA . VAL B 1 269 ? 25.088 40.413 30.073 1.00 67.46 269 VAL B CA 1
ATOM 4770 C C . VAL B 1 269 ? 26.223 39.706 30.821 1.00 62.29 269 VAL B C 1
ATOM 4771 O O . VAL B 1 269 ? 26.139 38.502 31.102 1.00 68.24 269 VAL B O 1
ATOM 4775 N N . SER B 1 270 ? 27.252 40.444 31.237 1.00 62.98 270 SER B N 1
ATOM 4776 C CA . SER B 1 270 ? 28.420 39.781 31.817 1.00 72.62 270 SER B CA 1
ATOM 4777 C C . SER B 1 270 ? 28.121 38.992 33.098 1.00 75.49 270 SER B C 1
ATOM 4778 O O . SER B 1 270 ? 28.912 38.114 33.459 1.00 90.42 270 SER B O 1
ATOM 4781 N N . SER B 1 271 ? 27.008 39.260 33.791 1.00 67.13 271 SER B N 1
ATOM 4782 C CA . SER B 1 271 ? 26.688 38.480 34.989 1.00 66.60 271 SER B CA 1
ATOM 4783 C C . SER B 1 271 ? 26.399 37.021 34.671 1.00 64.24 271 SER B C 1
ATOM 4784 O O . SER B 1 271 ? 26.429 36.155 35.573 1.00 72.85 271 SER B O 1
ATOM 4787 N N . LEU B 1 272 ? 26.130 36.739 33.400 1.00 65.62 272 LEU B N 1
ATOM 4788 C CA . LEU B 1 272 ? 25.899 35.370 32.971 1.00 58.30 272 LEU B CA 1
ATOM 4789 C C . LEU B 1 272 ? 27.087 34.483 33.297 1.00 63.08 272 LEU B C 1
ATOM 4790 O O . LEU B 1 272 ? 26.910 33.315 33.632 1.00 79.36 272 LEU B O 1
ATOM 4795 N N . ALA B 1 273 ? 28.300 35.026 33.234 1.00 62.40 273 ALA B N 1
ATOM 4796 C CA . ALA B 1 273 ? 29.478 34.229 33.548 1.00 66.98 273 ALA B CA 1
ATOM 4797 C C . ALA B 1 273 ? 29.462 33.772 35.002 1.00 67.97 273 ALA B C 1
ATOM 4798 O O . ALA B 1 273 ? 29.726 32.597 35.302 1.00 67.00 273 ALA B O 1
ATOM 4800 N N . PHE B 1 274 ? 29.152 34.693 35.924 1.00 70.81 274 PHE B N 1
ATOM 4801 C CA . PHE B 1 274 ? 29.157 34.339 37.342 1.00 68.24 274 PHE B CA 1
ATOM 4802 C C . PHE B 1 274 ? 28.143 33.257 37.617 1.00 68.11 274 PHE B C 1
ATOM 4803 O O . PHE B 1 274 ? 28.443 32.269 38.302 1.00 64.69 274 PHE B O 1
ATOM 4811 N N . SER B 1 275 ? 26.928 33.417 37.075 1.00 74.72 275 SER B N 1
ATOM 4812 C CA . SER B 1 275 ? 25.933 32.401 37.401 1.00 65.13 275 SER B CA 1
ATOM 4813 C C . SER B 1 275 ? 26.247 31.085 36.691 1.00 69.58 275 SER B C 1
ATOM 4814 O O . SER B 1 275 ? 26.012 30.008 37.254 1.00 63.55 275 SER B O 1
ATOM 4817 N N . ASN B 1 276 ? 26.794 31.142 35.473 1.00 69.01 276 ASN B N 1
ATOM 4818 C CA . ASN B 1 276 ? 27.195 29.925 34.761 1.00 65.16 276 ASN B CA 1
ATOM 4819 C C . ASN B 1 276 ? 28.236 29.154 35.563 1.00 68.15 276 ASN B C 1
ATOM 4820 O O . ASN B 1 276 ? 28.225 27.918 35.601 1.00 72.83 276 ASN B O 1
ATOM 4825 N N . ALA B 1 277 ? 29.133 29.871 36.232 1.00 74.72 277 ALA B N 1
ATOM 4826 C CA . ALA B 1 277 ? 30.071 29.189 37.107 1.00 71.68 277 ALA B CA 1
ATOM 4827 C C . ALA B 1 277 ? 29.351 28.641 38.337 1.00 78.50 277 ALA B C 1
ATOM 4828 O O . ALA B 1 277 ? 29.421 27.442 38.633 1.00 78.10 277 ALA B O 1
ATOM 4830 N N . ALA B 1 278 ? 28.608 29.499 39.037 1.00 73.17 278 ALA B N 1
ATOM 4831 C CA . ALA B 1 278 ? 28.031 29.112 40.320 1.00 70.18 278 ALA B CA 1
ATOM 4832 C C . ALA B 1 278 ? 27.073 27.931 40.192 1.00 75.85 278 ALA B C 1
ATOM 4833 O O . ALA B 1 278 ? 27.106 27.009 41.021 1.00 86.89 278 ALA B O 1
ATOM 4835 N N . THR B 1 279 ? 26.202 27.946 39.170 1.00 67.31 279 THR B N 1
ATOM 4836 C CA . THR B 1 279 ? 25.178 26.912 39.058 1.00 63.00 279 THR B CA 1
ATOM 4837 C C . THR B 1 279 ? 25.774 25.525 38.941 1.00 68.29 279 THR B C 1
ATOM 4838 O O . THR B 1 279 ? 25.149 24.561 39.393 1.00 69.88 279 THR B O 1
ATOM 4842 N N . ARG B 1 280 ? 26.973 25.399 38.361 1.00 65.81 280 ARG B N 1
ATOM 4843 C CA . ARG B 1 280 ? 27.529 24.068 38.148 1.00 70.27 280 ARG B CA 1
ATOM 4844 C C . ARG B 1 280 ? 27.753 23.363 39.481 1.00 89.42 280 ARG B C 1
ATOM 4845 O O . ARG B 1 280 ? 27.501 22.156 39.605 1.00 87.41 280 ARG B O 1
ATOM 4853 N N . ILE B 1 281 ? 28.151 24.123 40.506 1.00 89.07 281 ILE B N 1
ATOM 4854 C CA . ILE B 1 281 ? 28.344 23.584 41.849 1.00 84.58 281 ILE B CA 1
ATOM 4855 C C . ILE B 1 281 ? 27.022 23.529 42.600 1.00 90.13 281 ILE B C 1
ATOM 4856 O O . ILE B 1 281 ? 26.658 22.511 43.212 1.00 97.65 281 ILE B O 1
ATOM 4861 N N . LEU B 1 282 ? 26.297 24.645 42.582 1.00 90.69 282 LEU B N 1
ATOM 4862 C CA . LEU B 1 282 ? 25.130 24.771 43.442 1.00 87.69 282 LEU B CA 1
ATOM 4863 C C . LEU B 1 282 ? 24.020 23.817 43.012 1.00 84.06 282 LEU B C 1
ATOM 4864 O O . LEU B 1 282 ? 23.451 23.116 43.851 1.00 90.35 282 LEU B O 1
ATOM 4869 N N . SER B 1 283 ? 23.703 23.759 41.712 1.00 80.02 283 SER B N 1
ATOM 4870 C CA . SER B 1 283 ? 22.668 22.842 41.243 1.00 87.02 283 SER B CA 1
ATOM 4871 C C . SER B 1 283 ? 23.031 21.393 41.550 1.00 93.12 283 SER B C 1
ATOM 4872 O O . SER B 1 283 ? 22.157 20.580 41.890 1.00 89.42 283 SER B O 1
ATOM 4875 N N . GLY B 1 284 ? 24.312 21.042 41.408 1.00 100.18 284 GLY B N 1
ATOM 4876 C CA . GLY B 1 284 ? 24.741 19.689 41.739 1.00 103.73 284 GLY B CA 1
ATOM 4877 C C . GLY B 1 284 ? 24.474 19.340 43.190 1.00 99.45 284 GLY B C 1
ATOM 4878 O O . GLY B 1 284 ? 23.940 18.271 43.510 1.00 91.62 284 GLY B O 1
ATOM 4879 N N . TRP B 1 285 ? 24.841 20.246 44.092 1.00 99.75 285 TRP B N 1
ATOM 4880 C CA . TRP B 1 285 ? 24.541 20.005 45.497 1.00 97.30 285 TRP B CA 1
ATOM 4881 C C . TRP B 1 285 ? 23.037 19.941 45.751 1.00 99.03 285 TRP B C 1
ATOM 4882 O O . TRP B 1 285 ? 22.562 19.069 46.491 1.00 107.92 285 TRP B O 1
ATOM 4893 N N . PHE B 1 286 ? 22.271 20.859 45.146 1.00 104.54 286 PHE B N 1
ATOM 4894 C CA . PHE B 1 286 ? 20.821 20.894 45.351 1.00 100.46 286 PHE B CA 1
ATOM 4895 C C . PHE B 1 286 ? 20.197 19.552 44.985 1.00 99.90 286 PHE B C 1
ATOM 4896 O O . PHE B 1 286 ? 19.460 18.955 45.779 1.00 108.92 286 PHE B O 1
ATOM 4904 N N . VAL B 1 287 ? 20.474 19.063 43.773 1.00 97.61 287 VAL B N 1
ATOM 4905 C CA . VAL B 1 287 ? 19.830 17.827 43.343 1.00 98.04 287 VAL B CA 1
ATOM 4906 C C . VAL B 1 287 ? 20.387 16.630 44.099 1.00 101.77 287 VAL B C 1
ATOM 4907 O O . VAL B 1 287 ? 19.675 15.637 44.299 1.00 103.17 287 VAL B O 1
ATOM 4911 N N . ASP B 1 288 ? 21.648 16.688 44.549 1.00 109.96 288 ASP B N 1
ATOM 4912 C CA . ASP B 1 288 ? 22.127 15.651 45.458 1.00 115.01 288 ASP B CA 1
ATOM 4913 C C . ASP B 1 288 ? 21.243 15.592 46.693 1.00 113.67 288 ASP B C 1
ATOM 4914 O O . ASP B 1 288 ? 20.958 14.510 47.220 1.00 114.55 288 ASP B O 1
ATOM 4919 N N . LYS B 1 289 ? 20.771 16.752 47.145 1.00 118.81 289 LYS B N 1
ATOM 4920 C CA . LYS B 1 289 ? 19.946 16.794 48.348 1.00 115.52 289 LYS B CA 1
ATOM 4921 C C . LYS B 1 289 ? 18.513 16.320 48.083 1.00 111.45 289 LYS B C 1
ATOM 4922 O O . LYS B 1 289 ? 17.997 15.475 48.819 1.00 109.67 289 LYS B O 1
ATOM 4928 N N . ILE B 1 290 ? 17.867 16.820 47.022 1.00 102.84 290 ILE B N 1
ATOM 4929 C CA . ILE B 1 290 ? 16.423 16.656 46.836 1.00 88.95 290 ILE B CA 1
ATOM 4930 C C . ILE B 1 290 ? 16.044 15.900 45.569 1.00 95.97 290 ILE B C 1
ATOM 4931 O O . ILE B 1 290 ? 14.848 15.766 45.289 1.00 97.95 290 ILE B O 1
ATOM 4936 N N . GLY B 1 291 ? 17.001 15.436 44.772 1.00 101.84 291 GLY B N 1
ATOM 4937 C CA . GLY B 1 291 ? 16.651 14.742 43.549 1.00 100.22 291 GLY B CA 1
ATOM 4938 C C . GLY B 1 291 ? 16.685 15.660 42.336 1.00 98.15 291 GLY B C 1
ATOM 4939 O O . GLY B 1 291 ? 16.698 16.887 42.445 1.00 98.91 291 GLY B O 1
ATOM 4940 N N . ILE B 1 292 ? 16.696 15.046 41.155 1.00 95.95 292 ILE B N 1
ATOM 4941 C CA . ILE B 1 292 ? 17.011 15.744 39.909 1.00 88.05 292 ILE B CA 1
ATOM 4942 C C . ILE B 1 292 ? 15.767 16.224 39.169 1.00 79.39 292 ILE B C 1
ATOM 4943 O O . ILE B 1 292 ? 15.668 17.400 38.814 1.00 83.25 292 ILE B O 1
ATOM 4948 N N . ARG B 1 293 ? 14.809 15.326 38.919 1.00 77.86 293 ARG B N 1
ATOM 4949 C CA . ARG B 1 293 ? 13.877 15.513 37.803 1.00 81.73 293 ARG B CA 1
ATOM 4950 C C . ARG B 1 293 ? 13.108 16.821 37.905 1.00 83.63 293 ARG B C 1
ATOM 4951 O O . ARG B 1 293 ? 13.030 17.586 36.938 1.00 88.79 293 ARG B O 1
ATOM 4959 N N . VAL B 1 294 ? 12.539 17.099 39.072 1.00 77.82 294 VAL B N 1
ATOM 4960 C CA . VAL B 1 294 ? 11.634 18.235 39.191 1.00 71.48 294 VAL B CA 1
ATOM 4961 C C . VAL B 1 294 ? 12.411 19.539 39.077 1.00 68.76 294 VAL B C 1
ATOM 4962 O O . VAL B 1 294 ? 11.999 20.465 38.366 1.00 75.77 294 VAL B O 1
ATOM 4966 N N . TYR B 1 295 ? 13.544 19.638 39.782 1.00 78.22 295 TYR B N 1
ATOM 4967 C CA . TYR B 1 295 ? 14.403 20.819 39.657 1.00 72.03 295 TYR B CA 1
ATOM 4968 C C . TYR B 1 295 ? 14.939 20.974 38.233 1.00 61.97 295 TYR B C 1
ATOM 4969 O O . TYR B 1 295 ? 15.010 22.089 37.709 1.00 64.05 295 TYR B O 1
ATOM 4978 N N . PHE B 1 296 ? 15.347 19.870 37.602 1.00 59.84 296 PHE B N 1
ATOM 4979 C CA . PHE B 1 296 ? 15.839 19.918 36.224 1.00 62.54 296 PHE B CA 1
ATOM 4980 C C . PHE B 1 296 ? 14.765 20.459 35.278 1.00 60.37 296 PHE B C 1
ATOM 4981 O O . PHE B 1 296 ? 14.994 21.413 34.517 1.00 67.38 296 PHE B O 1
ATOM 4989 N N . ALA B 1 297 ? 13.575 19.855 35.317 1.00 69.65 297 ALA B N 1
ATOM 4990 C CA . ALA B 1 297 ? 12.464 20.323 34.494 1.00 76.91 297 ALA B CA 1
ATOM 4991 C C . ALA B 1 297 ? 12.145 21.785 34.781 1.00 68.12 297 ALA B C 1
ATOM 4992 O O . ALA B 1 297 ? 11.865 22.571 33.859 1.00 66.04 297 ALA B O 1
ATOM 4994 N N . ALA B 1 298 ? 12.231 22.190 36.048 1.00 57.43 298 ALA B N 1
ATOM 4995 C CA . ALA B 1 298 ? 11.944 23.583 36.362 1.00 57.02 298 ALA B CA 1
ATOM 4996 C C . ALA B 1 298 ? 12.990 24.523 35.756 1.00 67.68 298 ALA B C 1
ATOM 4997 O O . ALA B 1 298 ? 12.639 25.598 35.257 1.00 66.77 298 ALA B O 1
ATOM 4999 N N . LEU B 1 299 ? 14.278 24.154 35.811 1.00 68.89 299 LEU B N 1
ATOM 5000 C CA . LEU B 1 299 ? 15.314 24.999 35.209 1.00 55.77 299 LEU B CA 1
ATOM 5001 C C . LEU B 1 299 ? 15.072 25.177 33.715 1.00 57.64 299 LEU B C 1
ATOM 5002 O O . LEU B 1 299 ? 15.236 26.283 33.176 1.00 59.57 299 LEU B O 1
ATOM 5007 N N . PHE B 1 300 ? 14.694 24.094 33.026 1.00 53.90 300 PHE B N 1
ATOM 5008 C CA . PHE B 1 300 ? 14.324 24.230 31.611 1.00 60.78 300 PHE B CA 1
ATOM 5009 C C . PHE B 1 300 ? 13.141 25.185 31.437 1.00 62.47 300 PHE B C 1
ATOM 5010 O O . PHE B 1 300 ? 13.131 26.028 30.525 1.00 71.07 300 PHE B O 1
ATOM 5018 N N . ALA B 1 301 ? 12.132 25.067 32.305 1.00 61.30 301 ALA B N 1
ATOM 5019 C CA . ALA B 1 301 ? 10.970 25.943 32.195 1.00 47.56 301 ALA B CA 1
ATOM 5020 C C . ALA B 1 301 ? 11.377 27.391 32.379 1.00 55.47 301 ALA B C 1
ATOM 5021 O O . ALA B 1 301 ? 10.949 28.286 31.635 1.00 62.71 301 ALA B O 1
ATOM 5023 N N . LEU B 1 302 ? 12.192 27.638 33.391 1.00 57.61 302 LEU B N 1
ATOM 5024 C CA . LEU B 1 302 ? 12.649 28.988 33.652 1.00 52.83 302 LEU B CA 1
ATOM 5025 C C . LEU B 1 302 ? 13.417 29.518 32.453 1.00 55.28 302 LEU B C 1
ATOM 5026 O O . LEU B 1 302 ? 13.325 30.700 32.122 1.00 61.65 302 LEU B O 1
ATOM 5031 N N . GLN B 1 303 ? 14.151 28.644 31.762 1.00 60.95 303 GLN B N 1
ATOM 5032 C CA . GLN B 1 303 ? 14.874 29.085 30.570 1.00 59.45 303 GLN B CA 1
ATOM 5033 C C . GLN B 1 303 ? 13.906 29.503 29.473 1.00 50.54 303 GLN B C 1
ATOM 5034 O O . GLN B 1 303 ? 14.130 30.505 28.781 1.00 68.42 303 GLN B O 1
ATOM 5040 N N . THR B 1 304 ? 12.845 28.713 29.283 1.00 50.14 304 THR B N 1
ATOM 5041 C CA . THR B 1 304 ? 11.778 29.074 28.341 1.00 55.29 304 THR B CA 1
ATOM 5042 C C . THR B 1 304 ? 11.215 30.446 28.658 1.00 59.22 304 THR B C 1
ATOM 5043 O O . THR B 1 304 ? 11.067 31.323 27.775 1.00 64.78 304 THR B O 1
ATOM 5047 N N . ALA B 1 305 ? 10.884 30.644 29.936 1.00 57.53 305 ALA B N 1
ATOM 5048 C CA . ALA B 1 305 ? 10.374 31.932 30.359 1.00 53.65 305 ALA B CA 1
ATOM 5049 C C . ALA B 1 305 ? 11.365 33.033 30.013 1.00 60.01 305 ALA B C 1
ATOM 5050 O O . ALA B 1 305 ? 10.972 34.096 29.529 1.00 58.89 305 ALA B O 1
ATOM 5052 N N . ALA B 1 306 ? 12.662 32.776 30.213 1.00 58.83 306 ALA B N 1
ATOM 5053 C CA . ALA B 1 306 ? 13.665 33.827 30.029 1.00 49.23 306 ALA B CA 1
ATOM 5054 C C . ALA B 1 306 ? 13.748 34.231 28.568 1.00 51.83 306 ALA B C 1
ATOM 5055 O O . ALA B 1 306 ? 13.797 35.422 28.235 1.00 57.52 306 ALA B O 1
ATOM 5057 N N . MET B 1 307 ? 13.757 33.235 27.680 1.00 53.04 307 MET B N 1
ATOM 5058 C CA . MET B 1 307 ? 13.769 33.541 26.256 1.00 54.68 307 MET B CA 1
ATOM 5059 C C . MET B 1 307 ? 12.570 34.390 25.871 1.00 58.58 307 MET B C 1
ATOM 5060 O O . MET B 1 307 ? 12.668 35.211 24.955 1.00 56.29 307 MET B O 1
ATOM 5065 N N . ILE B 1 308 ? 11.421 34.180 26.525 1.00 62.23 308 ILE B N 1
ATOM 5066 C CA . ILE B 1 308 ? 10.294 35.061 26.226 1.00 48.45 308 ILE B CA 1
ATOM 5067 C C . ILE B 1 308 ? 10.452 36.404 26.920 1.00 59.86 308 ILE B C 1
ATOM 5068 O O . ILE B 1 308 ? 10.152 37.458 26.347 1.00 70.29 308 ILE B O 1
ATOM 5073 N N . ALA B 1 309 ? 10.897 36.391 28.169 1.00 60.37 309 ALA B N 1
ATOM 5074 C CA . ALA B 1 309 ? 10.842 37.590 28.989 1.00 52.50 309 ALA B CA 1
ATOM 5075 C C . ALA B 1 309 ? 11.799 38.668 28.527 1.00 65.89 309 ALA B C 1
ATOM 5076 O O . ALA B 1 309 ? 11.558 39.849 28.813 1.00 75.70 309 ALA B O 1
ATOM 5078 N N . ILE B 1 310 ? 12.885 38.296 27.841 1.00 66.31 310 ILE B N 1
ATOM 5079 C CA . ILE B 1 310 ? 13.848 39.324 27.427 1.00 60.71 310 ILE B CA 1
ATOM 5080 C C . ILE B 1 310 ? 13.164 40.383 26.567 1.00 65.18 310 ILE B C 1
ATOM 5081 O O . ILE B 1 310 ? 13.591 41.545 26.539 1.00 73.51 310 ILE B O 1
ATOM 5086 N N . PHE B 1 311 ? 12.076 40.024 25.883 1.00 66.06 311 PHE B N 1
ATOM 5087 C CA . PHE B 1 311 ? 11.410 41.002 25.031 1.00 57.25 311 PHE B CA 1
ATOM 5088 C C . PHE B 1 311 ? 10.723 42.089 25.823 1.00 66.86 311 PHE B C 1
ATOM 5089 O O . PHE B 1 311 ? 10.355 43.116 25.247 1.00 73.88 311 PHE B O 1
ATOM 5097 N N . GLN B 1 312 ? 10.525 41.896 27.122 1.00 74.08 312 GLN B N 1
ATOM 5098 C CA . GLN B 1 312 ? 10.065 42.996 27.955 1.00 72.95 312 GLN B CA 1
ATOM 5099 C C . GLN B 1 312 ? 11.156 43.517 28.871 1.00 74.12 312 GLN B C 1
ATOM 5100 O O . GLN B 1 312 ? 11.197 44.711 29.154 1.00 85.27 312 GLN B O 1
ATOM 5106 N N . LEU B 1 313 ? 12.085 42.667 29.275 1.00 67.21 313 LEU B N 1
ATOM 5107 C CA . LEU B 1 313 ? 13.118 43.095 30.203 1.00 63.64 313 LEU B CA 1
ATOM 5108 C C . LEU B 1 313 ? 14.379 43.584 29.511 1.00 76.73 313 LEU B C 1
ATOM 5109 O O . LEU B 1 313 ? 15.219 44.220 30.164 1.00 87.35 313 LEU B O 1
ATOM 5114 N N . GLY B 1 314 ? 14.545 43.311 28.219 1.00 69.24 314 GLY B N 1
ATOM 5115 C CA . GLY B 1 314 ? 15.832 43.601 27.611 1.00 60.52 314 GLY B CA 1
ATOM 5116 C C . GLY B 1 314 ? 16.140 45.078 27.456 1.00 76.64 314 GLY B C 1
ATOM 5117 O O . GLY B 1 314 ? 17.232 45.416 26.988 1.00 87.14 314 GLY B O 1
ATOM 5118 N N . GLY B 1 315 ? 15.227 45.967 27.848 1.00 79.51 315 GLY B N 1
ATOM 5119 C CA . GLY B 1 315 ? 15.418 47.392 27.681 1.00 79.47 315 GLY B CA 1
ATOM 5120 C C . GLY B 1 315 ? 15.957 48.125 28.890 1.00 76.27 315 GLY B C 1
ATOM 5121 O O . GLY B 1 315 ? 16.040 49.359 28.862 1.00 82.55 315 GLY B O 1
ATOM 5122 N N . SER B 1 316 ? 16.338 47.415 29.947 1.00 73.10 316 SER B N 1
ATOM 5123 C CA . SER B 1 316 ? 16.923 48.053 31.116 1.00 75.40 316 SER B CA 1
ATOM 5124 C C . SER B 1 316 ? 18.072 47.192 31.612 1.00 72.33 316 SER B C 1
ATOM 5125 O O . SER B 1 316 ? 18.021 45.964 31.539 1.00 79.63 316 SER B O 1
ATOM 5128 N N . VAL B 1 317 ? 19.090 47.852 32.165 1.00 71.44 317 VAL B N 1
ATOM 5129 C CA . VAL B 1 317 ? 20.263 47.132 32.658 1.00 73.55 317 VAL B CA 1
ATOM 5130 C C . VAL B 1 317 ? 19.868 46.102 33.709 1.00 73.33 317 VAL B C 1
ATOM 5131 O O . VAL B 1 317 ? 20.387 44.984 33.721 1.00 86.55 317 VAL B O 1
ATOM 5135 N N . VAL B 1 318 ? 18.943 46.445 34.603 1.00 76.25 318 VAL B N 1
ATOM 5136 C CA . VAL B 1 318 ? 18.558 45.482 35.631 1.00 77.18 318 VAL B CA 1
ATOM 5137 C C . VAL B 1 318 ? 17.838 44.301 35.009 1.00 69.71 318 VAL B C 1
ATOM 5138 O O . VAL B 1 318 ? 18.123 43.137 35.322 1.00 84.17 318 VAL B O 1
ATOM 5142 N N . GLY B 1 319 ? 16.901 44.577 34.105 1.00 70.88 319 GLY B N 1
ATOM 5143 C CA . GLY B 1 319 ? 16.171 43.487 33.468 1.00 66.28 319 GLY B CA 1
ATOM 5144 C C . GLY B 1 319 ? 17.073 42.577 32.662 1.00 71.76 319 GLY B C 1
ATOM 5145 O O . GLY B 1 319 ? 17.004 41.346 32.777 1.00 76.16 319 GLY B O 1
ATOM 5146 N N . LEU B 1 320 ? 17.890 43.167 31.784 1.00 73.94 320 LEU B N 1
ATOM 5147 C CA . LEU B 1 320 ? 18.805 42.356 30.990 1.00 62.35 320 LEU B CA 1
ATOM 5148 C C . LEU B 1 320 ? 19.756 41.592 31.900 1.00 65.00 320 LEU B C 1
ATOM 5149 O O . LEU B 1 320 ? 20.093 40.439 31.624 1.00 70.70 320 LEU B O 1
ATOM 5154 N N . SER B 1 321 ? 20.173 42.211 33.013 1.00 65.58 321 SER B N 1
ATOM 5155 C CA . SER B 1 321 ? 21.026 41.515 33.973 1.00 67.41 321 SER B CA 1
ATOM 5156 C C . SER B 1 321 ? 20.342 40.273 34.487 1.00 65.79 321 SER B C 1
ATOM 5157 O O . SER B 1 321 ? 20.951 39.204 34.581 1.00 83.59 321 SER B O 1
ATOM 5160 N N . ILE B 1 322 ? 19.064 40.406 34.840 1.00 67.48 322 ILE B N 1
ATOM 5161 C CA . ILE B 1 322 ? 18.317 39.274 35.373 1.00 65.93 322 ILE B CA 1
ATOM 5162 C C . ILE B 1 322 ? 18.171 38.197 34.320 1.00 64.86 322 ILE B C 1
ATOM 5163 O O . ILE B 1 322 ? 18.344 37.000 34.593 1.00 75.11 322 ILE B O 1
ATOM 5168 N N . VAL B 1 323 ? 17.800 38.604 33.108 1.00 58.78 323 VAL B N 1
ATOM 5169 C CA . VAL B 1 323 ? 17.648 37.624 32.039 1.00 60.06 323 VAL B CA 1
ATOM 5170 C C . VAL B 1 323 ? 18.955 36.877 31.858 1.00 63.34 323 VAL B C 1
ATOM 5171 O O . VAL B 1 323 ? 18.979 35.643 31.753 1.00 63.87 323 VAL B O 1
ATOM 5175 N N . ALA B 1 324 ? 20.065 37.617 31.851 1.00 61.17 324 ALA B N 1
ATOM 5176 C CA . ALA B 1 324 ? 21.374 37.006 31.655 1.00 53.15 324 ALA B CA 1
ATOM 5177 C C . ALA B 1 324 ? 21.713 36.057 32.795 1.00 57.50 324 ALA B C 1
ATOM 5178 O O . ALA B 1 324 ? 22.227 34.957 32.562 1.00 72.49 324 ALA B O 1
ATOM 5180 N N . ILE B 1 325 ? 21.421 36.466 34.038 1.00 56.35 325 ILE B N 1
ATOM 5181 C CA . ILE B 1 325 ? 21.730 35.634 35.200 1.00 55.78 325 ILE B CA 1
ATOM 5182 C C . ILE B 1 325 ? 20.949 34.335 35.136 1.00 61.87 325 ILE B C 1
ATOM 5183 O O . ILE B 1 325 ? 21.508 33.238 35.297 1.00 67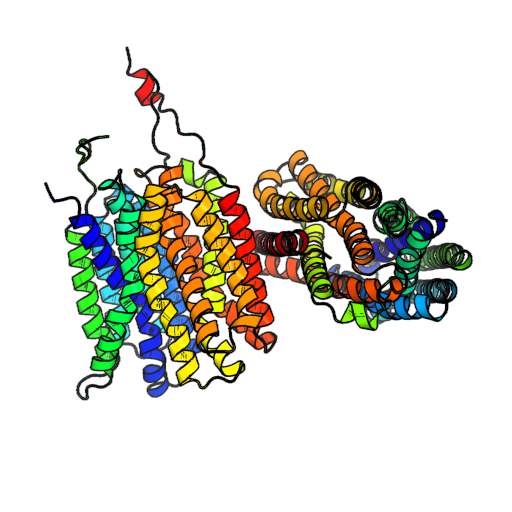.78 325 ILE B O 1
ATOM 5188 N N . VAL B 1 326 ? 19.649 34.443 34.850 1.00 52.64 326 VAL B N 1
ATOM 5189 C CA . VAL B 1 326 ? 18.785 33.269 34.781 1.00 48.76 326 VAL B CA 1
ATOM 5190 C C . VAL B 1 326 ? 19.251 32.333 33.677 1.00 61.39 326 VAL B C 1
ATOM 5191 O O . VAL B 1 326 ? 19.355 31.104 33.869 1.00 67.12 326 VAL B O 1
ATOM 5195 N N . ILE B 1 327 ? 19.485 32.893 32.482 1.00 61.36 327 ILE B N 1
ATOM 5196 C CA . ILE B 1 327 ? 19.880 32.060 31.349 1.00 55.47 327 ILE B CA 1
ATOM 5197 C C . ILE B 1 327 ? 21.136 31.300 31.690 1.00 59.84 327 ILE B C 1
ATOM 5198 O O . ILE B 1 327 ? 21.243 30.097 31.428 1.00 71.48 327 ILE B O 1
ATOM 5203 N N . GLY B 1 328 ? 22.103 31.988 32.286 1.00 63.72 328 GLY B N 1
ATOM 5204 C CA . GLY B 1 328 ? 23.325 31.316 32.666 1.00 56.30 328 GLY B CA 1
ATOM 5205 C C . GLY B 1 328 ? 23.073 30.223 33.678 1.00 65.99 328 GLY B C 1
ATOM 5206 O O . GLY B 1 328 ? 23.661 29.145 33.592 1.00 73.23 328 GLY B O 1
ATOM 5207 N N . TRP B 1 329 ? 22.173 30.468 34.634 1.00 65.89 329 TRP B N 1
ATOM 5208 C CA . TRP B 1 329 ? 21.944 29.461 35.664 1.00 59.49 329 TRP B CA 1
ATOM 5209 C C . TRP B 1 329 ? 21.402 28.181 35.047 1.00 64.63 329 TRP B C 1
ATOM 5210 O O . TRP B 1 329 ? 21.895 27.076 35.318 1.00 65.67 329 TRP B O 1
ATOM 5221 N N . ASN B 1 330 ? 20.389 28.317 34.192 1.00 61.39 330 ASN B N 1
ATOM 5222 C CA . ASN B 1 330 ? 19.795 27.124 33.603 1.00 52.09 330 ASN B CA 1
ATOM 5223 C C . ASN B 1 330 ? 20.760 26.457 32.624 1.00 49.77 330 ASN B C 1
ATOM 5224 O O . ASN B 1 330 ? 20.952 25.223 32.657 1.00 64.24 330 ASN B O 1
ATOM 5229 N N . TYR B 1 331 ? 21.425 27.263 31.787 1.00 58.62 331 TYR B N 1
ATOM 5230 C CA . TYR B 1 331 ? 22.396 26.740 30.828 1.00 60.23 331 TYR B CA 1
ATOM 5231 C C . TYR B 1 331 ? 23.492 25.952 31.534 1.00 57.22 331 TYR B C 1
ATOM 5232 O O . TYR B 1 331 ? 23.717 24.770 31.243 1.00 63.71 331 TYR B O 1
ATOM 5241 N N . GLY B 1 332 ? 24.201 26.596 32.458 1.00 47.50 332 GLY B N 1
ATOM 5242 C CA . GLY B 1 332 ? 25.249 25.896 33.180 1.00 66.03 332 GLY B CA 1
ATOM 5243 C C . GLY B 1 332 ? 24.751 24.678 33.938 1.00 74.13 332 GLY B C 1
ATOM 5244 O O . GLY B 1 332 ? 25.448 23.662 34.010 1.00 78.52 332 GLY B O 1
ATOM 5245 N N . ALA B 1 333 ? 23.534 24.744 34.500 1.00 66.85 333 ALA B N 1
ATOM 5246 C CA . ALA B 1 333 ? 23.064 23.590 35.260 1.00 54.99 333 ALA B CA 1
ATOM 5247 C C . ALA B 1 333 ? 22.916 22.353 34.387 1.00 66.26 333 ALA B C 1
ATOM 5248 O O . ALA B 1 333 ? 23.107 21.225 34.882 1.00 58.70 333 ALA B O 1
ATOM 5250 N N . MET B 1 334 ? 22.583 22.534 33.098 1.00 66.51 334 MET B N 1
ATOM 5251 C CA . MET B 1 334 ? 22.453 21.351 32.243 1.00 61.82 334 MET B CA 1
ATOM 5252 C C . MET B 1 334 ? 23.679 20.448 32.339 1.00 70.62 334 MET B C 1
ATOM 5253 O O . MET B 1 334 ? 23.553 19.220 32.426 1.00 85.00 334 MET B O 1
ATOM 5258 N N . PHE B 1 335 ? 24.872 21.037 32.358 1.00 67.89 335 PHE B N 1
ATOM 5259 C CA . PHE B 1 335 ? 26.099 20.252 32.279 1.00 65.72 335 PHE B CA 1
ATOM 5260 C C . PHE B 1 335 ? 26.440 19.542 33.583 1.00 76.47 335 PHE B C 1
ATOM 5261 O O . PHE B 1 335 ? 27.410 18.774 33.621 1.00 89.40 335 PHE B O 1
ATOM 5269 N N . THR B 1 336 ? 25.685 19.789 34.649 1.00 78.11 336 THR B N 1
ATOM 5270 C CA . THR B 1 336 ? 25.735 18.940 35.828 1.00 76.82 336 THR B CA 1
ATOM 5271 C C . THR B 1 336 ? 24.566 17.970 35.859 1.00 74.11 336 THR B C 1
ATOM 5272 O O . THR B 1 336 ? 24.747 16.787 36.154 1.00 82.73 336 THR B O 1
ATOM 5276 N N . LEU B 1 337 ? 23.379 18.435 35.474 1.00 67.47 337 LEU B N 1
ATOM 5277 C CA . LEU B 1 337 ? 22.185 17.638 35.693 1.00 61.34 337 LEU B CA 1
ATOM 5278 C C . LEU B 1 337 ? 22.072 16.502 34.683 1.00 70.22 337 LEU B C 1
ATOM 5279 O O . LEU B 1 337 ? 21.686 15.384 35.056 1.00 78.97 337 LEU B O 1
ATOM 5284 N N . PHE B 1 338 ? 22.462 16.729 33.423 1.00 74.67 338 PHE B N 1
ATOM 5285 C CA . PHE B 1 338 ? 22.473 15.624 32.461 1.00 79.69 338 PHE B CA 1
ATOM 5286 C C . PHE B 1 338 ? 23.470 14.525 32.816 1.00 81.17 338 PHE B C 1
ATOM 5287 O O . PHE B 1 338 ? 23.094 13.344 32.762 1.00 80.23 338 PHE B O 1
ATOM 5295 N N . PRO B 1 339 ? 24.727 14.801 33.162 1.00 88.09 339 PRO B N 1
ATOM 5296 C CA . PRO B 1 339 ? 25.549 13.688 33.665 1.00 85.75 339 PRO B CA 1
ATOM 5297 C C . PRO B 1 339 ? 24.983 13.108 34.953 1.00 88.71 339 PRO B C 1
ATOM 5298 O O . PRO B 1 339 ? 25.004 11.889 35.149 1.00 91.79 339 PRO B O 1
ATOM 5302 N N . ALA B 1 340 ? 24.409 13.947 35.811 1.00 89.97 340 ALA B N 1
ATOM 5303 C CA . ALA B 1 340 ? 23.809 13.434 37.038 1.00 86.65 340 ALA B CA 1
ATOM 5304 C C . ALA B 1 340 ? 22.616 12.536 36.736 1.00 88.42 340 ALA B C 1
ATOM 5305 O O . ALA B 1 340 ? 22.483 11.452 37.312 1.00 97.23 340 ALA B O 1
ATOM 5307 N N . THR B 1 341 ? 21.725 12.979 35.846 1.00 89.51 341 THR B N 1
ATOM 5308 C CA . THR B 1 341 ? 20.586 12.144 35.478 1.00 77.17 341 THR B CA 1
ATOM 5309 C C . THR B 1 341 ? 21.040 10.849 34.824 1.00 89.94 341 THR B C 1
ATOM 5310 O O . THR B 1 341 ? 20.507 9.773 35.117 1.00 96.98 341 THR B O 1
ATOM 5314 N N . CYS B 1 342 ? 22.011 10.935 33.919 1.00 94.39 342 CYS B N 1
ATOM 5315 C CA . CYS B 1 342 ? 22.546 9.741 33.276 1.00 91.63 342 CYS B CA 1
ATOM 5316 C C . CYS B 1 342 ? 23.091 8.775 34.320 1.00 101.66 342 CYS B C 1
ATOM 5317 O O . CYS B 1 342 ? 22.889 7.551 34.235 1.00 104.00 342 CYS B O 1
ATOM 5320 N N . LEU B 1 343 ? 23.745 9.327 35.341 1.00 103.52 343 LEU B N 1
ATOM 5321 C CA . LEU B 1 343 ? 24.248 8.540 36.456 1.00 98.12 343 LEU B CA 1
ATOM 5322 C C . LEU B 1 343 ? 23.115 7.870 37.217 1.00 105.20 343 LEU B C 1
ATOM 5323 O O . LEU B 1 343 ? 23.209 6.698 37.595 1.00 122.91 343 LEU B O 1
ATOM 5328 N N . GLN B 1 344 ? 22.040 8.610 37.462 1.00 107.19 344 GLN B N 1
ATOM 5329 C CA . GLN B 1 344 ? 20.887 8.054 38.156 1.00 102.32 344 GLN B CA 1
ATOM 5330 C C . GLN B 1 344 ? 20.239 6.943 37.338 1.00 106.73 344 GLN B C 1
ATOM 5331 O O . GLN B 1 344 ? 19.870 5.894 37.878 1.00 112.31 344 GLN B O 1
ATOM 5337 N N . PHE B 1 345 ? 20.134 7.136 36.024 1.00 100.51 345 PHE B N 1
ATOM 5338 C CA . PHE B 1 345 ? 19.424 6.171 35.194 1.00 91.79 345 PHE B CA 1
ATOM 5339 C C . PHE B 1 345 ? 20.206 4.879 35.052 1.00 108.64 345 PHE B C 1
ATOM 5340 O O . PHE B 1 345 ? 19.643 3.790 35.203 1.00 116.10 345 PHE B O 1
ATOM 5348 N N . TYR B 1 346 ? 21.505 4.966 34.760 1.00 112.11 346 TYR B N 1
ATOM 5349 C CA . TYR B 1 346 ? 22.231 3.779 34.324 1.00 109.44 346 TYR B CA 1
ATOM 5350 C C . TYR B 1 346 ? 23.370 3.344 35.229 1.00 119.56 346 TYR B C 1
ATOM 5351 O O . TYR B 1 346 ? 23.859 2.220 35.068 1.00 131.36 346 TYR B O 1
ATOM 5360 N N . GLY B 1 347 ? 23.787 4.160 36.190 1.00 118.90 347 GLY B N 1
ATOM 5361 C CA . GLY B 1 347 ? 24.857 3.770 37.076 1.00 122.68 347 GLY B CA 1
ATOM 5362 C C . GLY B 1 347 ? 26.234 4.129 36.552 1.00 126.59 347 GLY B C 1
ATOM 5363 O O . GLY B 1 347 ? 26.428 4.424 35.368 1.00 133.42 347 GLY B O 1
ATOM 5364 N N . PRO B 1 348 ? 27.224 4.111 37.448 1.00 130.74 348 PRO B N 1
ATOM 5365 C CA . PRO B 1 348 ? 28.543 4.687 37.134 1.00 135.15 348 PRO B CA 1
ATOM 5366 C C . PRO B 1 348 ? 29.489 3.810 36.324 1.00 138.97 348 PRO B C 1
ATOM 5367 O O . PRO B 1 348 ? 30.482 4.338 35.797 1.00 130.21 348 PRO B O 1
ATOM 5371 N N . THR B 1 349 ? 29.242 2.503 36.223 1.00 151.28 349 THR B N 1
ATOM 5372 C CA . THR B 1 349 ? 30.250 1.614 35.655 1.00 159.54 349 THR B CA 1
ATOM 5373 C C . THR B 1 349 ? 30.664 2.068 34.259 1.00 154.42 349 THR B C 1
ATOM 5374 O O . THR B 1 349 ? 31.848 2.310 33.999 1.00 156.53 349 THR B O 1
ATOM 5378 N N . ALA B 1 350 ? 29.694 2.288 33.379 1.00 149.89 350 ALA B N 1
ATOM 5379 C CA . ALA B 1 350 ? 29.987 2.733 32.027 1.00 155.13 350 ALA B CA 1
ATOM 5380 C C . ALA B 1 350 ? 29.734 4.219 31.852 1.00 148.64 350 ALA B C 1
ATOM 5381 O O . ALA B 1 350 ? 29.517 4.673 30.723 1.00 147.07 350 ALA B O 1
ATOM 5383 N N . GLN B 1 351 ? 29.799 4.988 32.943 1.00 140.76 351 GLN B N 1
ATOM 5384 C CA . GLN B 1 351 ? 29.452 6.399 32.860 1.00 125.80 351 GLN B CA 1
ATOM 5385 C C . GLN B 1 351 ? 30.321 7.134 31.854 1.00 127.42 351 GLN B C 1
ATOM 5386 O O . GLN B 1 351 ? 29.833 8.042 31.172 1.00 132.50 351 GLN B O 1
ATOM 5392 N N . GLY B 1 352 ? 31.581 6.728 31.705 1.00 127.49 352 GLY B N 1
ATOM 5393 C CA . GLY B 1 352 ? 32.426 7.331 30.695 1.00 125.77 352 GLY B CA 1
ATOM 5394 C C . GLY B 1 352 ? 31.804 7.250 29.318 1.00 125.08 352 GLY B C 1
ATOM 5395 O O . GLY B 1 352 ? 31.526 8.274 28.687 1.00 127.82 352 GLY B O 1
ATOM 5396 N N . SER B 1 353 ? 31.520 6.024 28.880 1.00 127.50 353 SER B N 1
ATOM 5397 C CA . SER B 1 353 ? 30.952 5.810 27.554 1.00 126.43 353 SER B CA 1
ATOM 5398 C C . SER B 1 353 ? 29.543 6.390 27.453 1.00 122.42 353 SER B C 1
ATOM 5399 O O . SER B 1 353 ? 29.202 7.049 26.461 1.00 128.33 353 SER B O 1
ATOM 5402 N N . ASN B 1 354 ? 28.702 6.133 28.460 1.00 119.38 354 ASN B N 1
ATOM 5403 C CA . ASN B 1 354 ? 27.329 6.631 28.450 1.00 116.66 354 ASN B CA 1
ATOM 5404 C C . ASN B 1 354 ? 27.286 8.140 28.250 1.00 106.79 354 ASN B C 1
ATOM 5405 O O . ASN B 1 354 ? 26.655 8.655 27.317 1.00 98.66 354 ASN B O 1
ATOM 5410 N N . TYR B 1 355 ? 27.954 8.872 29.134 1.00 102.86 355 TYR B N 1
ATOM 5411 C CA . TYR B 1 355 ? 27.870 10.314 29.056 1.00 97.24 355 TYR B CA 1
ATOM 5412 C C . TYR B 1 355 ? 28.696 10.880 27.913 1.00 101.59 355 TYR B C 1
ATOM 5413 O O . TYR B 1 355 ? 28.380 11.972 27.452 1.00 106.11 355 TYR B O 1
ATOM 5422 N N . GLY B 1 356 ? 29.736 10.186 27.433 1.00 96.86 356 GLY B N 1
ATOM 5423 C CA . GLY B 1 356 ? 30.392 10.644 26.212 1.00 105.31 356 GLY B CA 1
ATOM 5424 C C . GLY B 1 356 ? 29.460 10.594 25.014 1.00 104.15 356 GLY B C 1
ATOM 5425 O O . GLY B 1 356 ? 29.313 11.575 24.260 1.00 116.88 356 GLY B O 1
ATOM 5426 N N . LEU B 1 357 ? 28.799 9.448 24.833 1.00 94.86 357 LEU B N 1
ATOM 5427 C CA . LEU B 1 357 ? 27.761 9.359 23.823 1.00 91.41 357 LEU B CA 1
ATOM 5428 C C . LEU B 1 357 ? 26.741 10.457 24.032 1.00 88.06 357 LEU B C 1
ATOM 5429 O O . LEU B 1 357 ? 26.312 11.104 23.072 1.00 103.30 357 LEU B 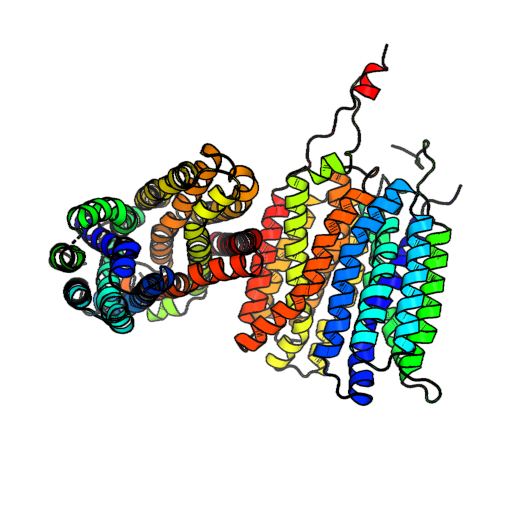O 1
ATOM 5434 N N . LEU B 1 358 ? 26.344 10.692 25.287 1.00 86.44 358 LEU B N 1
ATOM 5435 C CA . LEU B 1 358 ? 25.328 11.708 25.554 1.00 87.03 358 LEU B CA 1
ATOM 5436 C C . LEU B 1 358 ? 25.818 13.118 25.210 1.00 78.23 358 LEU B C 1
ATOM 5437 O O . LEU B 1 358 ? 25.051 13.943 24.700 1.00 87.28 358 LEU B O 1
ATOM 5442 N N . PHE B 1 359 ? 27.091 13.409 25.453 1.00 68.96 359 PHE B N 1
ATOM 5443 C CA . PHE B 1 359 ? 27.618 14.752 25.263 1.00 66.61 359 PHE B CA 1
ATOM 5444 C C . PHE B 1 359 ? 27.859 15.088 23.797 1.00 75.33 359 PHE B C 1
ATOM 5445 O O . PHE B 1 359 ? 27.986 16.276 23.441 1.00 88.83 359 PHE B O 1
ATOM 5453 N N . THR B 1 360 ? 27.941 14.072 22.930 1.00 76.05 360 THR B N 1
ATOM 5454 C CA . THR B 1 360 ? 27.986 14.389 21.498 1.00 72.53 360 THR B CA 1
ATOM 5455 C C . THR B 1 360 ? 26.811 15.286 21.077 1.00 75.37 360 THR B C 1
ATOM 5456 O O . THR B 1 360 ? 26.921 16.048 20.095 1.00 79.18 360 THR B O 1
ATOM 5460 N N . ALA B 1 361 ? 25.690 15.226 21.813 1.00 74.37 361 ALA B N 1
ATOM 5461 C CA . ALA B 1 361 ? 24.604 16.182 21.600 1.00 67.15 361 ALA B CA 1
ATOM 5462 C C . ALA B 1 361 ? 25.108 17.616 21.670 1.00 69.96 361 ALA B C 1
ATOM 5463 O O . ALA B 1 361 ? 24.842 18.440 20.777 1.00 71.18 361 ALA B O 1
ATOM 5465 N N . CYS B 1 362 ? 25.874 17.920 22.725 1.00 72.50 362 CYS B N 1
ATOM 5466 C CA . CYS B 1 362 ? 26.467 19.244 22.855 1.00 74.32 362 CYS B CA 1
ATOM 5467 C C . CYS B 1 362 ? 27.438 19.522 21.715 1.00 80.56 362 CYS B C 1
ATOM 5468 O O . CYS B 1 362 ? 27.622 20.677 21.353 1.00 82.68 362 CYS B O 1
ATOM 5471 N N . GLY B 1 363 ? 28.140 18.501 21.265 1.00 77.00 363 GLY B N 1
ATOM 5472 C CA . GLY B 1 363 ? 29.030 18.732 20.133 1.00 80.10 363 GLY B CA 1
ATOM 5473 C C . GLY B 1 363 ? 28.291 19.311 18.935 1.00 80.33 363 GLY B C 1
ATOM 5474 O O . GLY B 1 363 ? 28.692 20.331 18.357 1.00 75.14 363 GLY B O 1
ATOM 5475 N N . LEU B 1 364 ? 27.167 18.690 18.574 1.00 78.70 364 LEU B N 1
ATOM 5476 C CA . LEU B 1 364 ? 26.416 19.175 17.417 1.00 67.04 364 LEU B CA 1
ATOM 5477 C C . LEU B 1 364 ? 25.824 20.547 17.689 1.00 68.80 364 LEU B C 1
ATOM 5478 O O . LEU B 1 364 ? 25.857 21.435 16.819 1.00 76.54 364 LEU B O 1
ATOM 5483 N N . ALA B 1 365 ? 25.262 20.737 18.889 1.00 70.32 365 ALA B N 1
ATOM 5484 C CA . ALA B 1 365 ? 24.727 22.050 19.251 1.00 63.96 365 ALA B CA 1
ATOM 5485 C C . ALA B 1 365 ? 25.806 23.126 19.245 1.00 73.02 365 ALA B C 1
ATOM 5486 O O . ALA B 1 365 ? 25.567 24.249 18.796 1.00 77.09 365 ALA B O 1
ATOM 5488 N N . GLY B 1 366 ? 26.999 22.810 19.750 1.00 80.23 366 GLY B N 1
ATOM 5489 C CA . GLY B 1 366 ? 28.076 23.785 19.766 1.00 73.95 366 GLY B CA 1
ATOM 5490 C C . GLY B 1 366 ? 28.542 24.165 18.376 1.00 69.98 366 GLY B C 1
ATOM 5491 O O . GLY B 1 366 ? 28.898 25.319 18.120 1.00 70.20 366 GLY B O 1
ATOM 5492 N N . PHE B 1 367 ? 28.555 23.205 17.457 1.00 72.41 367 PHE B N 1
ATOM 5493 C CA . PHE B 1 367 ? 28.907 23.562 16.088 1.00 74.89 367 PHE B CA 1
ATOM 5494 C C . PHE B 1 367 ? 27.866 24.494 15.479 1.00 79.93 367 PHE B C 1
ATOM 5495 O O . PHE B 1 367 ? 28.207 25.533 14.896 1.00 79.57 367 PHE B O 1
ATOM 5503 N N . ALA B 1 368 ? 26.586 24.154 15.631 1.00 82.46 368 ALA B N 1
ATOM 5504 C CA . ALA B 1 368 ? 25.558 24.746 14.785 1.00 74.73 368 ALA B CA 1
ATOM 5505 C C . ALA B 1 368 ? 24.832 25.932 15.403 1.00 68.27 368 ALA B C 1
ATOM 5506 O O . ALA B 1 368 ? 24.485 26.866 14.671 1.00 72.21 368 ALA B O 1
ATOM 5508 N N . GLY B 1 369 ? 24.611 25.942 16.719 1.00 69.11 369 GLY B N 1
ATOM 5509 C CA . GLY B 1 369 ? 23.724 26.884 17.363 1.00 69.57 369 GLY B CA 1
ATOM 5510 C C . GLY B 1 369 ? 23.963 28.353 17.087 1.00 72.96 369 GLY B C 1
ATOM 5511 O O . GLY B 1 369 ? 23.058 29.074 16.653 1.00 85.14 369 GLY B O 1
ATOM 5512 N N . PRO B 1 370 ? 25.169 28.840 17.387 1.00 62.30 370 PRO B N 1
ATOM 5513 C CA . PRO B 1 370 ? 25.427 30.276 17.191 1.00 65.19 370 PRO B CA 1
ATOM 5514 C C . PRO B 1 370 ? 25.235 30.707 15.749 1.00 62.61 370 PRO B C 1
ATOM 5515 O O . PRO B 1 370 ? 24.662 31.779 15.496 1.00 75.27 370 PRO B O 1
ATOM 5519 N N . TRP B 1 371 ? 25.697 29.897 14.793 1.00 60.17 371 TRP B N 1
ATOM 5520 C CA . TRP B 1 371 ? 25.488 30.240 13.389 1.00 68.87 371 TRP B CA 1
ATOM 5521 C C . TRP B 1 371 ? 24.003 30.342 13.079 1.00 70.82 371 TRP B C 1
ATOM 5522 O O . TRP B 1 371 ? 23.559 31.308 12.453 1.00 82.84 371 TRP B O 1
ATOM 5533 N N . VAL B 1 372 ? 23.219 29.355 13.519 1.00 61.98 372 VAL B N 1
ATOM 5534 C CA . VAL B 1 372 ? 21.787 29.331 13.211 1.00 62.18 372 VAL B CA 1
ATOM 5535 C C . VAL B 1 372 ? 21.079 30.530 13.820 1.00 63.15 372 VAL B C 1
ATOM 5536 O O . VAL B 1 372 ? 20.221 31.150 13.181 1.00 70.96 372 VAL B O 1
ATOM 5540 N N . GLY B 1 373 ? 21.408 30.870 15.065 1.00 69.06 373 GLY B N 1
ATOM 5541 C CA . GLY B 1 373 ? 20.820 32.063 15.659 1.00 58.04 373 GLY B CA 1
ATOM 5542 C C . GLY B 1 373 ? 21.165 33.315 14.877 1.00 68.03 373 GLY B C 1
ATOM 5543 O O . GLY B 1 373 ? 20.290 34.141 14.571 1.00 74.44 373 GLY B O 1
ATOM 5544 N N . GLY B 1 374 ? 22.447 33.463 14.517 1.00 60.16 374 GLY B N 1
ATOM 5545 C CA . GLY B 1 374 ? 22.843 34.635 13.767 1.00 60.02 374 GLY B CA 1
ATOM 5546 C C . GLY B 1 374 ? 22.125 34.696 12.438 1.00 73.57 374 GLY B C 1
ATOM 5547 O O . GLY B 1 374 ? 21.718 35.768 11.978 1.00 87.20 374 GLY B O 1
ATOM 5548 N N . TRP B 1 375 ? 21.956 33.535 11.813 1.00 72.39 375 TRP B N 1
ATOM 5549 C CA . TRP B 1 375 ? 21.297 33.447 10.521 1.00 70.74 375 TRP B CA 1
ATOM 5550 C C . TRP B 1 375 ? 19.822 33.822 10.617 1.00 76.39 375 TRP B C 1
ATOM 5551 O O . TRP B 1 375 ? 19.315 34.564 9.767 1.00 91.63 375 TRP B O 1
ATOM 5562 N N . LEU B 1 376 ? 19.120 33.335 11.650 1.00 70.92 376 LEU B N 1
ATOM 5563 C CA . LEU B 1 376 ? 17.711 33.703 11.820 1.00 67.07 376 LEU B CA 1
ATOM 5564 C C . LEU B 1 376 ? 17.565 35.207 12.028 1.00 72.93 376 LEU B C 1
ATOM 5565 O O . LEU B 1 376 ? 16.675 35.841 11.436 1.00 86.89 376 LEU B O 1
ATOM 5570 N N . LYS B 1 377 ? 18.446 35.809 12.835 1.00 84.09 377 LYS B N 1
ATOM 5571 C CA . LYS B 1 377 ? 18.373 37.259 13.014 1.00 84.49 377 LYS B CA 1
ATOM 5572 C C . LYS B 1 377 ? 18.597 37.995 11.692 1.00 94.39 377 LYS B C 1
ATOM 5573 O O . LYS B 1 377 ? 17.744 38.775 11.248 1.00 97.00 377 LYS B O 1
ATOM 5579 N N . ASP B 1 378 ? 19.734 37.740 11.028 1.00 91.97 378 ASP B N 1
ATOM 5580 C CA . ASP B 1 378 ? 20.065 38.500 9.821 1.00 82.13 378 ASP B CA 1
ATOM 5581 C C . ASP B 1 378 ? 19.037 38.282 8.725 1.00 82.05 378 ASP B C 1
ATOM 5582 O O . ASP B 1 378 ? 18.837 39.158 7.876 1.00 78.72 378 ASP B O 1
ATOM 5587 N N . THR B 1 379 ? 18.409 37.109 8.709 1.00 86.25 379 THR B N 1
ATOM 5588 C CA . THR B 1 379 ? 17.302 36.849 7.804 1.00 102.76 379 THR B CA 1
ATOM 5589 C C . THR B 1 379 ? 16.119 37.766 8.099 1.00 112.11 379 THR B C 1
ATOM 5590 O O . THR B 1 379 ? 15.657 38.509 7.223 1.00 129.43 379 THR B O 1
ATOM 5594 N N . THR B 1 380 ? 15.626 37.748 9.337 1.00 96.80 380 THR B N 1
ATOM 5595 C CA . THR B 1 380 ? 14.428 38.526 9.627 1.00 95.25 380 THR B CA 1
ATOM 5596 C C . THR B 1 380 ? 14.735 39.968 9.999 1.00 97.64 380 THR B C 1
ATOM 5597 O O . THR B 1 380 ? 13.822 40.799 9.986 1.00 94.98 380 THR B O 1
ATOM 5601 N N . GLY B 1 381 ? 15.990 40.284 10.311 1.00 100.75 381 GLY B N 1
ATOM 5602 C CA . GLY B 1 381 ? 16.357 41.589 10.821 1.00 101.68 381 GLY B CA 1
ATOM 5603 C C . GLY B 1 381 ? 15.976 41.822 12.262 1.00 109.19 381 GLY B C 1
ATOM 5604 O O . GLY B 1 381 ? 16.159 42.934 12.766 1.00 118.11 381 GLY B O 1
ATOM 5605 N N . THR B 1 382 ? 15.481 40.799 12.950 1.00 103.03 382 THR B N 1
ATOM 5606 C CA . THR B 1 382 ? 14.998 40.941 14.309 1.00 91.63 382 THR B CA 1
ATOM 5607 C C . THR B 1 382 ? 15.473 39.764 15.148 1.00 88.73 382 THR B C 1
ATOM 5608 O O . THR B 1 382 ? 15.961 38.757 14.636 1.00 93.29 382 THR B O 1
ATOM 5612 N N . TYR B 1 383 ? 15.326 39.907 16.459 1.00 85.75 383 TYR B N 1
ATOM 5613 C CA . TYR B 1 383 ? 15.699 38.863 17.396 1.00 75.17 383 TYR B CA 1
ATOM 5614 C C . TYR B 1 383 ? 14.536 37.952 17.710 1.00 69.71 383 TYR B C 1
ATOM 5615 O O . TYR B 1 383 ? 14.724 36.959 18.417 1.00 70.91 383 TYR B O 1
ATOM 5624 N N . TYR B 1 384 ? 13.352 38.253 17.176 1.00 78.78 384 TYR B N 1
ATOM 5625 C CA . TYR B 1 384 ? 12.178 37.448 17.486 1.00 87.40 384 TYR B CA 1
ATOM 5626 C C . TYR B 1 384 ? 12.391 35.990 17.108 1.00 86.40 384 TYR B C 1
ATOM 5627 O O . TYR B 1 384 ? 12.161 35.091 17.925 1.00 83.62 384 TYR B O 1
ATOM 5636 N N . LEU B 1 385 ? 12.853 35.734 15.885 1.00 84.24 385 LEU B N 1
ATOM 5637 C CA . LEU B 1 385 ? 12.976 34.346 15.442 1.00 83.48 385 LEU B CA 1
ATOM 5638 C C . LEU B 1 385 ? 13.946 33.542 16.295 1.00 79.36 385 LEU B C 1
ATOM 5639 O O . LEU B 1 385 ? 13.558 32.462 16.781 1.00 74.02 385 LEU B O 1
ATOM 5644 N N . PRO B 1 386 ? 15.193 33.971 16.503 1.00 67.14 386 PRO B N 1
ATOM 5645 C CA . PRO B 1 386 ? 16.124 33.126 17.265 1.00 57.82 386 PRO B CA 1
ATOM 5646 C C . PRO B 1 386 ? 15.639 32.852 18.667 1.00 61.86 386 PRO B C 1
ATOM 5647 O O . PRO B 1 386 ? 15.743 31.715 19.156 1.00 60.81 386 PRO B O 1
ATOM 5651 N N . PHE B 1 387 ? 15.115 33.874 19.344 1.00 57.64 387 PHE B N 1
ATOM 5652 C CA . PHE B 1 387 ? 14.675 33.651 20.712 1.00 53.15 387 PHE B CA 1
ATOM 5653 C C . PHE B 1 387 ? 13.411 32.818 20.750 1.00 62.33 387 PHE B C 1
ATOM 5654 O O . PHE B 1 387 ? 13.250 31.987 21.652 1.00 66.12 387 PHE B O 1
ATOM 5662 N N . LEU B 1 388 ? 12.529 32.990 19.769 1.00 64.47 388 LEU B N 1
ATOM 5663 C CA . LEU B 1 388 ? 11.332 32.157 19.691 1.00 58.15 388 LEU B CA 1
ATOM 5664 C C . LEU B 1 388 ? 11.708 30.699 19.492 1.00 57.27 388 LEU B C 1
ATOM 5665 O O . LEU B 1 388 ? 11.112 29.795 20.104 1.00 58.30 388 LEU B O 1
ATOM 5670 N N . CYS B 1 389 ? 12.694 30.440 18.627 1.00 52.65 389 CYS B N 1
ATOM 5671 C CA . CYS B 1 389 ? 13.120 29.063 18.430 1.00 55.58 389 CYS B CA 1
ATOM 5672 C C . CYS B 1 389 ? 13.786 28.509 19.688 1.00 63.08 389 CYS B C 1
ATOM 5673 O O . CYS B 1 389 ? 13.523 27.362 20.082 1.00 71.34 389 CYS B O 1
ATOM 5676 N N . ALA B 1 390 ? 14.650 29.305 20.328 1.00 48.62 390 ALA B N 1
ATOM 5677 C CA . ALA B 1 390 ? 15.298 28.853 21.562 1.00 47.09 390 ALA B CA 1
ATOM 5678 C C . ALA B 1 390 ? 14.269 28.513 22.632 1.00 54.56 390 ALA B C 1
ATOM 5679 O O . ALA B 1 390 ? 14.391 27.494 23.326 1.00 53.64 390 ALA B O 1
ATOM 5681 N N . ALA B 1 391 ? 13.257 29.378 22.799 1.00 51.09 391 ALA B N 1
ATOM 5682 C CA . ALA B 1 391 ? 12.190 29.098 23.757 1.00 59.37 391 ALA B CA 1
ATOM 5683 C C . ALA B 1 391 ? 11.432 27.829 23.377 1.00 61.10 391 ALA B C 1
ATOM 5684 O O . ALA B 1 391 ? 11.150 26.985 24.236 1.00 66.81 391 ALA B O 1
ATOM 5686 N N . ALA B 1 392 ? 11.116 27.654 22.093 1.00 54.74 392 ALA B N 1
ATOM 5687 C CA . ALA B 1 392 ? 10.438 26.431 21.681 1.00 51.22 392 ALA B CA 1
ATOM 5688 C C . ALA B 1 392 ? 11.244 25.199 22.083 1.00 58.20 392 ALA B C 1
ATOM 5689 O O . ALA B 1 392 ? 10.699 24.229 22.647 1.00 65.28 392 ALA B O 1
ATOM 5691 N N . LEU B 1 393 ? 12.550 25.220 21.783 1.00 61.69 393 LEU B N 1
ATOM 5692 C CA . LEU B 1 393 ? 13.420 24.090 22.121 1.00 62.01 393 LEU B CA 1
ATOM 5693 C C . LEU B 1 393 ? 13.479 23.862 23.637 1.00 58.99 393 LEU B C 1
ATOM 5694 O O . LEU B 1 393 ? 13.479 22.714 24.112 1.00 63.26 393 LEU B O 1
ATOM 5699 N N . CYS B 1 394 ? 13.527 24.936 24.420 1.00 45.86 394 CYS B N 1
ATOM 5700 C CA . CYS B 1 394 ? 13.520 24.730 25.865 1.00 55.87 394 CYS B CA 1
ATOM 5701 C C . CYS B 1 394 ? 12.189 24.152 26.352 1.00 60.67 394 CYS B C 1
ATOM 5702 O O . CYS B 1 394 ? 12.174 23.369 27.305 1.00 74.21 394 CYS B O 1
ATOM 5705 N N . ALA B 1 395 ? 11.068 24.498 25.710 1.00 67.54 395 ALA B N 1
ATOM 5706 C CA . ALA B 1 395 ? 9.781 23.919 26.115 1.00 53.89 395 ALA B CA 1
ATOM 5707 C C . ALA B 1 395 ? 9.736 22.433 25.832 1.00 46.44 395 ALA B C 1
ATOM 5708 O O . ALA B 1 395 ? 9.313 21.630 26.681 1.00 58.72 395 ALA B O 1
ATOM 5710 N N . LEU B 1 396 ? 10.164 22.040 24.629 1.00 51.26 396 LEU B N 1
ATOM 5711 C CA . LEU B 1 396 ? 10.248 20.614 24.341 1.00 56.38 396 LEU B CA 1
ATOM 5712 C C . LEU B 1 396 ? 11.117 19.922 25.386 1.00 66.74 396 LEU B C 1
ATOM 5713 O O . LEU B 1 396 ? 10.778 18.836 25.874 1.00 79.90 396 LEU B O 1
ATOM 5718 N N . GLY B 1 397 ? 12.245 20.546 25.745 1.00 53.68 397 GLY B N 1
ATOM 5719 C CA . GLY B 1 397 ? 13.119 19.951 26.742 1.00 57.47 397 GLY B CA 1
ATOM 5720 C C . GLY B 1 397 ? 12.493 19.875 28.125 1.00 60.22 397 GLY B C 1
ATOM 5721 O O . GLY B 1 397 ? 12.706 18.907 28.856 1.00 60.56 397 GLY B O 1
ATOM 5722 N N . THR B 1 398 ? 11.782 20.927 28.535 1.00 58.88 398 THR B N 1
ATOM 5723 C CA . THR B 1 398 ? 11.063 20.868 29.799 1.00 60.49 398 THR B CA 1
ATOM 5724 C C . THR B 1 398 ? 10.170 19.654 29.830 1.00 67.64 398 THR B C 1
ATOM 5725 O O . THR B 1 398 ? 10.165 18.886 30.804 1.00 76.60 398 THR B O 1
ATOM 5729 N N . ALA B 1 399 ? 9.390 19.477 28.765 1.00 64.08 399 ALA B N 1
ATOM 5730 C CA . ALA B 1 399 ? 8.493 18.330 28.711 1.00 62.91 399 ALA B CA 1
ATOM 5731 C C . ALA B 1 399 ? 9.276 17.032 28.805 1.00 67.86 399 ALA B C 1
ATOM 5732 O O . ALA B 1 399 ? 8.907 16.124 29.558 1.00 76.28 399 ALA B O 1
ATOM 5734 N N . ILE B 1 400 ? 10.339 16.904 28.008 1.00 67.32 400 ILE B N 1
ATOM 5735 C CA . ILE B 1 400 ? 11.087 15.645 27.989 1.00 61.25 400 ILE B CA 1
ATOM 5736 C C . ILE B 1 400 ? 11.684 15.366 29.367 1.00 70.12 400 ILE B C 1
ATOM 5737 O O . ILE B 1 400 ? 11.531 14.272 29.921 1.00 73.34 400 ILE B O 1
ATOM 5742 N N . VAL B 1 401 ? 12.353 16.361 29.953 1.00 75.06 401 VAL B N 1
ATOM 5743 C CA . VAL B 1 401 ? 13.023 16.148 31.230 1.00 72.96 401 VAL B CA 1
ATOM 5744 C C . VAL B 1 401 ? 12.008 15.842 32.318 1.00 77.77 401 VAL B C 1
ATOM 5745 O O . VAL B 1 401 ? 12.231 14.971 33.168 1.00 83.42 401 VAL B O 1
ATOM 5749 N N . PHE B 1 402 ? 10.855 16.510 32.286 1.00 81.31 402 PHE B N 1
ATOM 5750 C CA . PHE B 1 402 ? 9.850 16.261 33.310 1.00 79.99 402 PHE B CA 1
ATOM 5751 C C . PHE B 1 402 ? 9.219 14.887 33.138 1.00 87.13 402 PHE B C 1
ATOM 5752 O O . PHE B 1 402 ? 8.943 14.194 34.126 1.00 95.50 402 PHE B O 1
ATOM 5760 N N . MET B 1 403 ? 9.006 14.457 31.896 1.00 92.98 403 MET B N 1
ATOM 5761 C CA . MET B 1 403 ? 8.287 13.217 31.629 1.00 91.34 403 MET B CA 1
ATOM 5762 C C . MET B 1 403 ? 9.173 11.972 31.671 1.00 97.62 403 MET B C 1
ATOM 5763 O O . MET B 1 403 ? 8.639 10.860 31.669 1.00 109.52 403 MET B O 1
ATOM 5768 N N . THR B 1 404 ? 10.486 12.143 31.748 1.00 93.35 404 THR B N 1
ATOM 5769 C CA . THR B 1 404 ? 11.369 10.957 31.660 1.00 93.50 404 THR B CA 1
ATOM 5770 C C . THR B 1 404 ? 11.848 10.465 33.021 1.00 91.58 404 THR B C 1
ATOM 5771 O O . THR B 1 404 ? 12.693 11.120 33.616 1.00 92.40 404 THR B O 1
ATOM 5775 N N . LYS B 1 405 ? 11.371 9.286 33.416 1.00 97.16 405 LYS B N 1
ATOM 5776 C CA . LYS B 1 405 ? 11.724 8.634 34.700 1.00 94.67 405 LYS B CA 1
ATOM 5777 C C . LYS B 1 405 ? 12.620 7.429 34.413 1.00 101.21 405 LYS B C 1
ATOM 5778 O O . LYS B 1 405 ? 12.663 6.991 33.268 1.00 108.52 405 LYS B O 1
ATOM 5784 N N . PRO B 1 406 ? 13.390 6.932 35.395 1.00 102.14 406 PRO B N 1
ATOM 5785 C CA . PRO B 1 406 ? 14.268 5.786 35.192 1.00 101.37 406 PRO B CA 1
ATOM 5786 C C . PRO B 1 406 ? 13.598 4.605 34.483 1.00 100.21 406 PRO B C 1
ATOM 5787 O O . PRO B 1 406 ? 14.277 3.610 34.368 1.00 117.32 406 PRO B O 1
#

InterPro domains:
  IPR011701 Major facilitator superfamily [PF07690] (20-370)
  IPR020846 Major facilitator superfamily domain [PS50850] (13-409)
  IPR036259 MFS transporter superfamily [G3DSA:1.20.1250.20] (3-199)
  IPR036259 MFS transporter superfamily [G3DSA:1.20.1250.20] (226-412)
  IPR036259 MFS transporter superfamily [SSF103473] (5-410)
  IPR050327 Proton-linked Monocarboxylate Transporter [PTHR11360] (11-398)